Protein AF-A0A6I4W4X2-F1 (afdb_monomer_lite)

Foldseek 3Di:
DDPVVVVPADVDLPDDDPVCNVVSLVVLVLQVLFWVVSCVRCLVSLLVQCPPPDPVSVLSSLLSLLLQQLSSLVSLVSLLQCCDCVRNVDPSSNLSSLSSCLSNLNCSSLVVLLVLLQVLDNQAALDQPPADDVPCVSGHHNLSSLLSVLVVCVRRVVSLLVNLVVDDPVSSLSSLVSVQSSVVVPRPVQVVLLVCCVDPCVLSSLVSLLSHQADADDVVSLVSLVVQCVDDPPPPDPSHDDLVSSCRRHVDLVSLVVQLDDDDLPSDPPDQQVVSLLSNLVSLLVVAAPSLQVCLVVLLVLLVCLLVLHADPPGPGRDDSLSSLLSNCRHVVDNVSLQVSLVVVQVVCVVPPHDLSSLLSNLVSCQPHDADDVVSLLSLLVSLVVCLVVLVLQSNLSSLVSSVSRHDDVCLLSSLLSLLSSLLSFAFPPGDPPGNLSSLVSLLVSCVVPVVSNLNNVVVLCQLQPNIGHDFRPHDPDPPPDGDRHRVVSSVSSNVSSVSRDHPDDPVNSVVLVLVPVPPDDAPDPDDDDDSVVVVVQQDAPCVVVVLVVVVCRQVVQCVPDVPDDDPDDALVNCLSVLLVLLVLLPPPSRHPSVSSLVVLLSSLLVLLVLVVVDPPPPDRNDDDVSNLVSLQVSLVSLLCCCVVLVCVQSNLSSLLSVLLVHAQVRLQVSLCSLLVVPPPSVPHLVLSSLSSLLSSLLSYDPCVVVSLVSLVVVLVVPPDQADDCVVDVPSNVVVCVVVVVCVPPRNDDCNVSSQVSLCSNCVPDPGSD

Structure (mmCIF, N/CA/C/O backbone):
data_AF-A0A6I4W4X2-F1
#
_entry.id   AF-A0A6I4W4X2-F1
#
loop_
_atom_site.group_PDB
_atom_site.id
_atom_site.type_symbol
_atom_site.label_atom_id
_atom_site.label_alt_id
_atom_site.label_comp_id
_atom_site.label_asym_id
_atom_site.label_entity_id
_atom_site.label_seq_id
_atom_site.pdbx_PDB_ins_code
_atom_site.Cartn_x
_atom_site.Cartn_y
_atom_site.Cartn_z
_atom_site.occupancy
_atom_site.B_iso_or_equiv
_atom_site.auth_seq_id
_atom_site.auth_comp_id
_atom_site.auth_asym_id
_atom_site.auth_atom_id
_atom_site.pdbx_PDB_model_num
ATOM 1 N N . MET A 1 1 ? -7.611 9.773 -28.472 1.00 36.88 1 MET A N 1
ATOM 2 C CA . MET A 1 1 ? -6.597 8.827 -28.993 1.00 36.88 1 MET A CA 1
ATOM 3 C C . MET A 1 1 ? -5.745 9.550 -30.020 1.00 36.88 1 MET A C 1
ATOM 5 O O . MET A 1 1 ? -6.239 9.862 -31.097 1.00 36.88 1 MET A O 1
ATOM 9 N N . ASP A 1 2 ? -4.503 9.867 -29.665 1.00 32.81 2 ASP A N 1
ATOM 10 C CA . ASP A 1 2 ? -3.575 10.618 -30.512 1.00 32.81 2 ASP A CA 1
ATOM 11 C C . ASP A 1 2 ? -2.829 9.672 -31.475 1.00 32.81 2 ASP A C 1
ATOM 13 O O . ASP A 1 2 ? -1.903 8.954 -31.092 1.00 32.81 2 ASP A O 1
ATOM 17 N N . ARG A 1 3 ? -3.263 9.638 -32.743 1.00 40.59 3 ARG A N 1
ATOM 18 C CA . ARG A 1 3 ? -2.705 8.763 -33.795 1.00 40.59 3 ARG A CA 1
ATOM 19 C C . ARG A 1 3 ? -1.246 9.087 -34.152 1.00 40.59 3 ARG A C 1
ATOM 21 O O . ARG A 1 3 ? -0.610 8.296 -34.845 1.00 40.59 3 ARG A O 1
ATOM 28 N N . ARG A 1 4 ? -0.680 10.208 -33.683 1.00 42.22 4 ARG A N 1
ATOM 29 C CA . ARG A 1 4 ? 0.718 10.580 -33.978 1.00 42.22 4 ARG A CA 1
ATOM 30 C C . ARG A 1 4 ? 1.754 9.760 -33.199 1.00 42.22 4 ARG A C 1
ATOM 32 O O . ARG A 1 4 ? 2.877 9.620 -33.679 1.00 42.22 4 ARG A O 1
ATOM 39 N N . ALA A 1 5 ? 1.395 9.157 -32.063 1.00 45.28 5 ALA A N 1
ATOM 40 C CA . ALA A 1 5 ? 2.312 8.311 -31.288 1.00 45.28 5 ALA A CA 1
ATOM 41 C C . ALA A 1 5 ? 2.440 6.876 -31.842 1.00 45.28 5 ALA A C 1
ATOM 43 O O . ALA A 1 5 ? 3.472 6.234 -31.668 1.00 45.28 5 ALA A O 1
ATOM 44 N N . GLU A 1 6 ? 1.425 6.368 -32.546 1.00 44.44 6 GLU A N 1
ATOM 45 C CA . GLU A 1 6 ? 1.382 4.974 -33.019 1.00 44.44 6 GLU A CA 1
ATOM 46 C C . GLU A 1 6 ? 2.293 4.694 -34.225 1.00 44.44 6 GLU A C 1
ATOM 48 O O . GLU A 1 6 ? 2.668 3.546 -34.459 1.00 44.44 6 GLU A O 1
ATOM 53 N N . HIS A 1 7 ? 2.674 5.726 -34.985 1.00 46.75 7 HIS A N 1
ATOM 54 C CA . HIS A 1 7 ? 3.558 5.594 -36.154 1.00 46.75 7 HIS A CA 1
ATOM 55 C C . HIS A 1 7 ? 5.038 5.882 -35.858 1.00 46.75 7 HIS A C 1
ATOM 57 O O . HIS A 1 7 ? 5.888 5.611 -36.701 1.00 46.75 7 HIS A O 1
ATOM 63 N N . ARG A 1 8 ? 5.383 6.326 -34.640 1.00 48.12 8 ARG A N 1
ATOM 64 C CA . ARG A 1 8 ? 6.762 6.288 -34.118 1.00 48.12 8 ARG A CA 1
ATOM 65 C C . ARG A 1 8 ? 7.020 4.957 -33.388 1.00 48.12 8 ARG A C 1
ATOM 67 O O . ARG A 1 8 ? 7.380 4.938 -32.218 1.00 48.12 8 ARG A O 1
ATOM 74 N N . ARG A 1 9 ? 6.787 3.824 -34.062 1.00 53.75 9 ARG A N 1
ATOM 75 C CA . ARG A 1 9 ? 7.276 2.491 -33.638 1.00 53.75 9 ARG A CA 1
ATOM 76 C C . ARG A 1 9 ? 8.711 2.269 -34.171 1.00 53.75 9 ARG A C 1
ATOM 78 O O . ARG A 1 9 ? 9.171 3.035 -35.014 1.00 53.75 9 ARG A O 1
ATOM 85 N N . PRO A 1 10 ? 9.385 1.172 -33.791 1.00 51.25 10 PRO A N 1
ATOM 86 C CA . PRO A 1 10 ? 10.623 1.036 -33.002 1.00 51.25 10 PRO A CA 1
ATOM 87 C C . PRO A 1 10 ? 11.932 1.486 -33.702 1.00 51.25 10 PRO A C 1
ATOM 89 O O . PRO A 1 10 ? 13.020 1.102 -33.285 1.00 51.25 10 PRO A O 1
ATOM 92 N N . ALA A 1 11 ? 11.854 2.285 -34.770 1.00 52.97 11 ALA A N 1
ATOM 93 C CA . ALA A 1 11 ? 12.994 2.637 -35.621 1.00 52.97 11 ALA A CA 1
ATOM 94 C C . ALA A 1 11 ? 14.113 3.419 -34.908 1.00 52.97 11 ALA A C 1
ATOM 96 O O . ALA A 1 11 ? 15.231 3.439 -35.415 1.00 52.97 11 ALA A O 1
ATOM 97 N N . LEU A 1 12 ? 13.818 4.032 -33.755 1.00 54.88 12 LEU A N 1
ATOM 98 C CA . LEU A 1 12 ? 14.803 4.722 -32.915 1.00 54.88 12 LEU A CA 1
ATOM 99 C C . LEU A 1 12 ? 15.824 3.727 -32.340 1.00 54.88 12 LEU A C 1
ATOM 101 O O . LEU A 1 12 ? 17.005 3.814 -32.646 1.00 54.88 12 LEU A O 1
ATOM 105 N N . VAL A 1 13 ? 15.341 2.668 -31.688 1.00 59.78 13 VAL A N 1
ATOM 106 C CA . VAL A 1 13 ? 16.184 1.740 -30.916 1.00 59.78 13 VAL A CA 1
ATOM 107 C C . VAL A 1 13 ? 17.149 0.912 -31.784 1.00 59.78 13 VAL A C 1
ATOM 109 O O . VAL A 1 13 ? 18.185 0.459 -31.311 1.00 59.78 13 VAL A O 1
ATOM 112 N N . VAL A 1 14 ? 16.841 0.704 -33.068 1.00 61.41 14 VAL A N 1
ATOM 113 C CA . VAL A 1 14 ? 17.640 -0.173 -33.950 1.00 61.41 14 VAL A CA 1
ATOM 114 C C . VAL A 1 14 ? 18.756 0.582 -34.695 1.00 61.41 14 VAL A C 1
ATOM 116 O O . VAL A 1 14 ? 19.690 -0.052 -35.175 1.00 61.41 14 VAL A O 1
ATOM 119 N N . ASN A 1 15 ? 18.703 1.920 -34.776 1.00 62.09 15 ASN A N 1
ATOM 120 C CA . ASN A 1 15 ? 19.626 2.716 -35.606 1.00 62.09 15 ASN A CA 1
ATOM 121 C C . ASN A 1 15 ? 20.383 3.818 -34.849 1.00 62.09 15 ASN A C 1
ATOM 123 O O . ASN A 1 15 ? 21.008 4.664 -35.487 1.00 62.09 15 ASN A O 1
ATOM 127 N N . ALA A 1 16 ? 20.336 3.844 -33.518 1.00 62.56 16 ALA A N 1
ATOM 128 C CA . ALA A 1 16 ? 21.037 4.867 -32.761 1.00 62.56 16 ALA A CA 1
ATOM 129 C C . ALA A 1 16 ? 22.556 4.673 -32.743 1.00 62.56 16 ALA A C 1
ATOM 131 O O . ALA A 1 16 ? 23.084 3.593 -32.431 1.00 62.56 16 ALA A O 1
ATOM 132 N N . ASP A 1 17 ? 23.256 5.778 -33.007 1.00 74.06 17 ASP A N 1
ATOM 133 C CA . ASP A 1 17 ? 24.679 5.919 -32.725 1.00 74.06 17 ASP A CA 1
ATOM 134 C C . ASP A 1 17 ? 24.974 5.514 -31.278 1.00 74.06 17 ASP A C 1
ATOM 136 O O . ASP A 1 17 ? 24.157 5.726 -30.378 1.00 74.06 17 ASP A O 1
ATOM 140 N N . ALA A 1 18 ? 26.160 4.944 -31.048 1.00 75.06 18 ALA A N 1
ATOM 141 C CA . ALA A 1 18 ? 26.557 4.386 -29.754 1.00 75.06 18 ALA A CA 1
ATOM 142 C C . ALA A 1 18 ? 26.349 5.352 -28.569 1.00 75.06 18 ALA A C 1
ATOM 144 O O . ALA A 1 18 ? 26.041 4.902 -27.470 1.00 75.06 18 ALA A O 1
ATOM 145 N N . GLU A 1 19 ? 26.455 6.662 -28.809 1.00 77.94 19 GLU A N 1
ATOM 146 C CA . GLU A 1 19 ? 26.275 7.722 -27.810 1.00 77.94 19 GLU A CA 1
ATOM 147 C C . GLU A 1 19 ? 24.810 7.965 -27.396 1.00 77.94 19 GLU A C 1
ATOM 149 O O . GLU A 1 19 ? 24.559 8.417 -26.281 1.00 77.94 19 GLU A O 1
ATOM 154 N N . HIS A 1 20 ? 23.829 7.644 -28.247 1.00 81.38 20 HIS A N 1
ATOM 155 C CA . HIS A 1 20 ? 22.406 7.917 -27.986 1.00 81.38 20 HIS A CA 1
ATOM 156 C C . HIS A 1 20 ? 21.661 6.727 -27.353 1.00 81.38 20 HIS A C 1
ATOM 158 O O . HIS A 1 20 ? 20.595 6.903 -26.758 1.00 81.38 20 HIS A O 1
ATOM 164 N N . ARG A 1 21 ? 22.246 5.525 -27.411 1.00 82.50 21 ARG A N 1
ATOM 165 C CA . ARG A 1 21 ? 21.658 4.267 -26.915 1.00 82.50 21 ARG A CA 1
ATOM 166 C C . ARG A 1 21 ? 21.211 4.293 -25.442 1.00 82.50 21 ARG A C 1
ATOM 168 O O . ARG A 1 21 ? 20.125 3.776 -25.168 1.00 82.50 21 ARG A O 1
ATOM 175 N N . PRO A 1 22 ? 21.940 4.905 -24.479 1.00 83.25 22 PRO A N 1
ATOM 176 C CA . PRO A 1 22 ? 21.467 4.976 -23.094 1.00 83.25 22 PRO A CA 1
ATOM 177 C C . PRO A 1 22 ? 20.162 5.764 -22.956 1.00 83.25 22 PRO A C 1
ATOM 179 O O . PRO A 1 22 ? 19.273 5.364 -22.204 1.00 83.25 22 PRO A O 1
ATOM 182 N N . GLY A 1 23 ? 20.035 6.876 -23.690 1.00 85.25 23 GLY A N 1
ATOM 183 C CA . GLY A 1 23 ? 18.828 7.701 -23.693 1.00 85.25 23 GLY A CA 1
ATOM 184 C C . GLY A 1 23 ? 17.624 6.925 -24.216 1.00 85.25 23 GLY A C 1
ATOM 185 O O . GLY A 1 23 ? 16.560 6.948 -23.604 1.00 85.25 23 GLY A O 1
ATOM 186 N N . GLU A 1 24 ? 17.820 6.148 -25.280 1.00 88.56 24 GLU A N 1
ATOM 187 C CA . GLU A 1 24 ? 16.764 5.328 -25.869 1.00 88.56 24 GLU A CA 1
ATOM 188 C C . GLU A 1 24 ? 16.339 4.156 -24.990 1.00 88.56 24 GLU A C 1
ATOM 190 O O . GLU A 1 24 ? 15.144 3.901 -24.873 1.00 88.56 24 GLU A O 1
ATOM 195 N N . LEU A 1 25 ? 17.274 3.471 -24.323 1.00 89.81 25 LEU A N 1
ATOM 196 C CA . LEU A 1 25 ? 16.928 2.442 -23.340 1.00 89.81 25 LEU A CA 1
ATOM 197 C C . LEU A 1 25 ? 16.161 3.042 -22.154 1.00 89.81 25 LEU A C 1
ATOM 199 O O . LEU A 1 25 ? 15.206 2.431 -21.679 1.00 89.81 25 LEU A O 1
ATOM 203 N N . LEU A 1 26 ? 16.520 4.247 -21.699 1.00 88.94 26 LEU A N 1
ATOM 204 C CA . LEU A 1 26 ? 15.796 4.955 -20.637 1.00 88.94 26 LEU A CA 1
ATOM 205 C C . LEU A 1 26 ? 14.409 5.439 -21.079 1.00 88.94 26 LEU A C 1
ATOM 207 O O . LEU A 1 26 ? 13.478 5.433 -20.272 1.00 88.94 26 LEU A O 1
ATOM 211 N N . ASP A 1 27 ? 14.241 5.847 -22.331 1.00 87.69 27 ASP A N 1
ATOM 212 C CA . ASP A 1 27 ? 12.941 6.250 -22.868 1.00 87.69 27 ASP A CA 1
ATOM 213 C C . ASP A 1 27 ? 12.055 5.045 -23.182 1.00 87.69 27 ASP A C 1
ATOM 215 O O . ASP A 1 27 ? 10.866 5.064 -22.855 1.00 87.69 27 ASP A O 1
ATOM 219 N N . ALA A 1 28 ? 12.630 3.965 -23.719 1.00 90.50 28 ALA A N 1
ATOM 220 C CA . ALA A 1 28 ? 11.958 2.681 -23.867 1.00 90.50 28 ALA A CA 1
ATOM 221 C C . ALA A 1 28 ? 11.500 2.184 -22.504 1.00 90.50 28 ALA A C 1
ATOM 223 O O . ALA A 1 28 ? 10.339 1.817 -22.339 1.00 90.50 28 ALA A O 1
ATOM 224 N N . ALA A 1 29 ? 12.379 2.283 -21.508 1.00 88.56 29 ALA A N 1
ATOM 225 C CA . ALA A 1 29 ? 12.006 2.090 -20.135 1.00 88.56 29 ALA A CA 1
ATOM 226 C C . ALA A 1 29 ? 10.791 3.002 -19.794 1.00 88.56 29 ALA A C 1
ATOM 228 O O . ALA A 1 29 ? 9.684 2.502 -19.601 1.00 88.56 29 ALA A O 1
ATOM 229 N N . ARG A 1 30 ? 10.915 4.327 -19.743 1.00 85.94 30 ARG A N 1
ATOM 230 C CA . ARG A 1 30 ? 9.789 5.209 -19.351 1.00 85.94 30 ARG A CA 1
ATOM 231 C C . ARG A 1 30 ? 8.474 4.922 -20.088 1.00 85.94 30 ARG A C 1
ATOM 233 O O . ARG A 1 30 ? 7.403 5.110 -19.515 1.00 85.94 30 ARG A O 1
ATOM 240 N N . ALA A 1 31 ? 8.537 4.490 -21.345 1.00 89.25 31 ALA A N 1
ATOM 241 C CA . ALA A 1 31 ? 7.371 4.053 -22.092 1.00 89.25 31 ALA A CA 1
ATOM 242 C C . ALA A 1 31 ? 6.749 2.781 -21.498 1.00 89.25 31 ALA A C 1
ATOM 244 O O . ALA A 1 31 ? 5.546 2.789 -21.233 1.00 89.25 31 ALA A O 1
ATOM 245 N N . MET A 1 32 ? 7.521 1.716 -21.239 1.00 89.38 32 MET A N 1
ATOM 246 C CA . MET A 1 32 ? 6.948 0.487 -20.673 1.00 89.38 32 MET A CA 1
ATOM 247 C C . MET A 1 32 ? 6.558 0.599 -19.191 1.00 89.38 32 MET A C 1
ATOM 249 O O . MET A 1 32 ? 5.671 -0.145 -18.781 1.00 89.38 32 MET A O 1
ATOM 253 N N . SER A 1 33 ? 7.092 1.549 -18.403 1.00 83.38 33 SER A N 1
ATOM 254 C CA . SER A 1 33 ? 6.555 1.823 -17.048 1.00 83.38 33 SER A CA 1
ATOM 255 C C . SER A 1 33 ? 5.207 2.521 -17.057 1.00 83.38 33 SER A C 1
ATOM 257 O O . SER A 1 33 ? 4.475 2.444 -16.075 1.00 83.38 33 SER A O 1
ATOM 259 N N . ARG A 1 34 ? 4.878 3.229 -18.139 1.00 84.25 34 ARG A N 1
ATOM 260 C CA . ARG A 1 34 ? 3.610 3.953 -18.281 1.00 84.25 34 ARG A CA 1
ATOM 261 C C . ARG A 1 34 ? 2.577 3.158 -19.065 1.00 84.25 34 ARG A C 1
ATOM 263 O O . ARG A 1 34 ? 1.386 3.367 -18.866 1.00 84.25 34 ARG A O 1
ATOM 270 N N . ARG A 1 35 ? 3.024 2.285 -19.974 1.00 88.06 35 ARG A N 1
ATOM 271 C CA . ARG A 1 35 ? 2.164 1.598 -20.938 1.00 88.06 35 ARG A CA 1
ATOM 272 C C . ARG A 1 35 ? 2.413 0.095 -20.975 1.00 88.06 35 ARG A C 1
ATOM 274 O O . ARG A 1 35 ? 3.512 -0.359 -21.285 1.00 88.06 35 ARG A O 1
ATOM 281 N N . ARG A 1 36 ? 1.376 -0.701 -20.724 1.00 86.94 36 ARG A N 1
ATOM 282 C CA . ARG A 1 36 ? 1.392 -2.165 -20.833 1.00 86.94 36 ARG A CA 1
ATOM 283 C C . ARG A 1 36 ? 1.643 -2.617 -22.268 1.00 86.94 36 ARG A C 1
ATOM 285 O O . ARG A 1 36 ? 2.453 -3.517 -22.455 1.00 86.94 36 ARG A O 1
ATOM 292 N N . SER A 1 37 ? 1.050 -1.969 -23.279 1.00 90.50 37 SER A N 1
ATOM 293 C CA . SER A 1 37 ? 1.287 -2.326 -24.692 1.00 90.50 37 SER A CA 1
ATOM 294 C C . SER A 1 37 ? 2.715 -2.037 -25.155 1.00 90.50 37 SER A C 1
ATOM 296 O O . SER A 1 37 ? 3.194 -2.666 -26.100 1.00 90.50 37 SER A O 1
ATOM 298 N N . ALA A 1 38 ? 3.419 -1.125 -24.477 1.00 91.31 38 ALA A N 1
ATOM 299 C CA . ALA A 1 38 ? 4.809 -0.835 -24.788 1.00 91.31 38 ALA A CA 1
ATOM 300 C C . ALA A 1 38 ? 5.736 -1.997 -24.402 1.00 91.31 38 ALA A C 1
ATOM 302 O O . ALA A 1 38 ? 6.743 -2.175 -25.078 1.00 91.31 38 ALA A O 1
ATOM 303 N N . VAL A 1 39 ? 5.390 -2.821 -23.398 1.00 92.31 39 VAL A N 1
ATOM 304 C CA . VAL A 1 39 ? 6.200 -3.992 -23.005 1.00 92.31 39 VAL A CA 1
ATOM 305 C C . VAL A 1 39 ? 6.410 -4.939 -24.189 1.00 92.31 39 VAL A C 1
ATOM 307 O O . VAL A 1 39 ? 7.536 -5.019 -24.669 1.00 92.31 39 VAL A O 1
ATOM 310 N N . PRO A 1 40 ? 5.384 -5.610 -24.752 1.00 93.31 40 PRO A N 1
ATOM 311 C CA . PRO A 1 40 ? 5.610 -6.539 -25.857 1.00 93.31 40 PRO A CA 1
ATOM 312 C C . PRO A 1 40 ? 6.155 -5.852 -27.120 1.00 93.31 40 PRO A C 1
ATOM 314 O O . PRO A 1 40 ? 6.786 -6.512 -27.941 1.00 93.31 40 PRO A O 1
ATOM 317 N N . ALA A 1 41 ? 5.934 -4.542 -27.289 1.00 93.06 41 ALA A N 1
ATOM 318 C CA . ALA A 1 41 ? 6.413 -3.794 -28.449 1.00 93.06 41 ALA A CA 1
ATOM 319 C C . ALA A 1 41 ? 7.908 -3.428 -28.380 1.00 93.06 41 ALA A C 1
ATOM 321 O O . ALA A 1 41 ? 8.564 -3.389 -29.420 1.00 93.06 41 ALA A O 1
ATOM 322 N N . LEU A 1 42 ? 8.439 -3.133 -27.189 1.00 94.88 42 LEU A N 1
ATOM 323 C CA . LEU A 1 42 ? 9.807 -2.632 -26.996 1.00 94.88 42 LEU A CA 1
ATOM 324 C C . LEU A 1 42 ? 10.758 -3.685 -26.421 1.00 94.88 42 LEU A C 1
ATOM 326 O O . LEU A 1 42 ? 11.962 -3.608 -26.661 1.00 94.88 42 LEU A O 1
ATOM 330 N N . LEU A 1 43 ? 10.237 -4.690 -25.714 1.00 95.31 43 LEU A N 1
ATOM 331 C CA . LEU A 1 43 ? 11.040 -5.726 -25.067 1.00 95.31 43 LEU A CA 1
ATOM 332 C C . LEU A 1 43 ? 11.940 -6.528 -26.029 1.00 95.31 43 LEU A C 1
ATOM 334 O O . LEU A 1 43 ? 13.092 -6.748 -25.657 1.00 95.31 43 LEU A O 1
ATOM 338 N N . PRO A 1 44 ? 11.528 -6.880 -27.272 1.00 96.62 44 PRO A N 1
ATOM 339 C CA . PRO A 1 44 ? 12.444 -7.504 -28.229 1.00 96.62 44 PRO A CA 1
ATOM 340 C C . PRO A 1 44 ? 13.665 -6.632 -28.552 1.00 96.62 44 PRO A C 1
ATOM 342 O O . PRO A 1 44 ? 14.774 -7.144 -28.666 1.00 96.62 44 PRO A O 1
ATOM 345 N N . ALA A 1 45 ? 13.462 -5.318 -28.691 1.00 94.56 45 ALA A N 1
ATOM 346 C CA . ALA A 1 45 ? 14.537 -4.386 -29.005 1.00 94.56 45 ALA A CA 1
ATOM 347 C C . ALA A 1 45 ? 15.475 -4.219 -27.804 1.00 94.56 45 ALA A C 1
ATOM 349 O O . ALA A 1 45 ? 16.682 -4.326 -27.969 1.00 94.56 45 ALA A O 1
ATOM 350 N N . VAL A 1 46 ? 14.923 -4.060 -26.595 1.00 95.88 46 VAL A N 1
ATOM 351 C CA . VAL A 1 46 ? 15.698 -4.001 -25.344 1.00 95.88 46 VAL A CA 1
ATOM 352 C C . VAL A 1 46 ? 16.526 -5.266 -25.129 1.00 95.88 46 VAL A C 1
ATOM 354 O O . VAL A 1 46 ? 17.697 -5.164 -24.783 1.00 95.88 46 VAL A O 1
ATOM 357 N N . ALA A 1 47 ? 15.958 -6.450 -25.370 1.00 96.88 47 ALA A N 1
ATOM 358 C CA . ALA A 1 47 ? 16.693 -7.707 -25.250 1.00 96.88 47 ALA A CA 1
ATOM 359 C C . ALA A 1 47 ? 17.901 -7.772 -26.200 1.00 96.88 47 ALA A C 1
ATOM 361 O O . ALA A 1 47 ? 18.929 -8.325 -25.828 1.00 96.88 47 ALA A O 1
ATOM 362 N N . GLY A 1 48 ? 17.819 -7.149 -27.382 1.00 95.31 48 GLY A N 1
ATOM 363 C CA . GLY A 1 48 ? 18.950 -7.035 -28.309 1.00 95.31 48 GLY A CA 1
ATOM 364 C C . GLY A 1 48 ? 20.146 -6.245 -27.758 1.00 95.31 48 GLY A C 1
ATOM 365 O O . GLY A 1 48 ? 21.264 -6.456 -28.216 1.00 95.31 48 GLY A O 1
ATOM 366 N N . PHE A 1 49 ? 19.945 -5.385 -26.751 1.00 95.50 49 PHE A N 1
ATOM 367 C CA . PHE A 1 49 ? 21.032 -4.661 -26.072 1.00 95.50 49 PHE A CA 1
ATOM 368 C C . PHE A 1 49 ? 21.716 -5.473 -24.975 1.00 95.50 49 PHE A C 1
ATOM 370 O O . PHE A 1 49 ? 22.739 -5.032 -24.454 1.00 95.50 49 PHE A O 1
ATOM 377 N N . ALA A 1 50 ? 21.191 -6.646 -24.616 1.00 96.38 50 ALA A N 1
ATOM 378 C CA . ALA A 1 50 ? 21.872 -7.516 -23.666 1.00 96.38 50 ALA A CA 1
ATOM 379 C C . ALA A 1 50 ? 23.229 -7.989 -24.210 1.00 96.38 50 ALA A C 1
ATOM 381 O O . ALA A 1 50 ? 24.150 -8.132 -23.425 1.00 96.38 50 ALA A O 1
ATOM 382 N N . ASP A 1 51 ? 23.397 -8.099 -25.532 1.00 95.44 51 ASP A N 1
ATOM 383 C CA . ASP A 1 51 ? 24.672 -8.428 -26.189 1.00 95.44 51 ASP A CA 1
ATOM 384 C C . ASP A 1 51 ? 25.457 -7.181 -26.665 1.00 95.44 51 ASP A C 1
ATOM 386 O O . ASP A 1 51 ? 26.399 -7.293 -27.454 1.00 95.44 51 ASP A O 1
ATOM 390 N N . ASP A 1 52 ? 25.082 -5.967 -26.234 1.00 95.19 52 ASP A N 1
ATOM 391 C CA . ASP A 1 52 ? 25.763 -4.739 -26.670 1.00 95.19 52 ASP A CA 1
ATOM 392 C C . ASP A 1 52 ? 27.239 -4.733 -26.208 1.00 95.19 52 ASP A C 1
ATOM 394 O O . ASP A 1 52 ? 27.539 -5.133 -25.079 1.00 95.19 52 ASP A O 1
ATOM 398 N N . PRO A 1 53 ? 28.196 -4.257 -27.032 1.00 94.12 53 PRO A N 1
ATOM 399 C CA . PRO A 1 53 ? 29.602 -4.188 -26.632 1.00 94.12 53 PRO A CA 1
ATOM 400 C C . PRO A 1 53 ? 29.849 -3.371 -25.352 1.00 94.12 53 PRO A C 1
ATOM 402 O O . PRO A 1 53 ? 30.784 -3.668 -24.603 1.00 94.12 53 PRO A O 1
ATOM 405 N N . SER A 1 54 ? 29.013 -2.365 -25.077 1.00 94.38 54 SER A N 1
ATOM 406 C CA . SER A 1 54 ? 29.105 -1.526 -23.883 1.00 94.38 54 SER A CA 1
ATOM 407 C C . SER A 1 54 ? 28.498 -2.219 -22.654 1.00 94.38 54 SER A C 1
ATOM 409 O O . SER A 1 54 ? 27.307 -2.544 -22.672 1.00 94.38 54 SER A O 1
ATOM 411 N N . PRO A 1 55 ? 29.254 -2.398 -21.551 1.00 94.44 55 PRO A N 1
ATOM 412 C CA . PRO A 1 55 ? 28.720 -2.993 -20.324 1.00 94.44 55 PRO A CA 1
ATOM 413 C C . PRO A 1 55 ? 27.552 -2.189 -19.741 1.00 94.44 55 PRO A C 1
ATOM 415 O O . PRO A 1 55 ? 26.592 -2.787 -19.266 1.00 94.44 55 PRO A O 1
ATOM 418 N N . ASP A 1 56 ? 27.563 -0.857 -19.851 1.00 93.06 56 ASP A N 1
ATOM 419 C CA . ASP A 1 56 ? 26.480 -0.006 -19.343 1.00 93.06 56 ASP A CA 1
ATOM 420 C C . ASP A 1 56 ? 25.147 -0.276 -20.058 1.00 93.06 56 ASP A C 1
ATOM 422 O O . ASP A 1 56 ? 24.085 -0.289 -19.429 1.00 93.06 56 ASP A O 1
ATOM 426 N N . HIS A 1 57 ? 25.194 -0.544 -21.369 1.00 94.56 57 HIS A N 1
ATOM 427 C CA . HIS A 1 57 ? 24.007 -0.899 -22.148 1.00 94.56 57 HIS A CA 1
ATOM 428 C C . HIS A 1 57 ? 23.490 -2.286 -21.767 1.00 94.56 57 HIS A C 1
ATOM 430 O O . HIS A 1 57 ? 22.287 -2.434 -21.550 1.00 94.56 57 HIS A O 1
ATOM 436 N N . ARG A 1 58 ? 24.387 -3.271 -21.602 1.00 96.44 58 ARG A N 1
ATOM 437 C CA . ARG A 1 58 ? 24.014 -4.620 -21.146 1.00 96.44 58 ARG A CA 1
ATOM 438 C C . ARG A 1 58 ? 23.383 -4.587 -19.760 1.00 96.44 58 ARG A C 1
ATOM 440 O O . ARG A 1 58 ? 22.314 -5.155 -19.562 1.00 96.44 58 ARG A O 1
ATOM 447 N N . ILE A 1 59 ? 23.996 -3.867 -18.817 1.00 94.31 59 ILE A N 1
ATOM 448 C CA . ILE A 1 59 ? 23.479 -3.667 -17.455 1.00 94.31 59 ILE A CA 1
ATOM 449 C C . ILE A 1 59 ? 22.067 -3.081 -17.503 1.00 94.31 59 ILE A C 1
ATOM 451 O O . ILE A 1 59 ? 21.164 -3.600 -16.847 1.00 94.31 59 ILE A O 1
ATOM 455 N N . LEU A 1 60 ? 21.858 -2.013 -18.280 1.00 92.50 60 LEU A N 1
ATOM 456 C CA . LEU A 1 60 ? 20.552 -1.367 -18.382 1.00 92.50 60 LEU A CA 1
ATOM 457 C C . LEU A 1 60 ? 19.515 -2.279 -19.055 1.00 92.50 60 LEU A C 1
ATOM 459 O O . LEU A 1 60 ? 18.389 -2.367 -18.568 1.00 92.50 60 LEU A O 1
ATOM 463 N N . ALA A 1 61 ? 19.887 -2.996 -20.114 1.00 95.69 61 ALA A N 1
ATOM 464 C CA . ALA A 1 61 ? 19.016 -3.948 -20.798 1.00 95.69 61 ALA A CA 1
ATOM 465 C C . ALA A 1 61 ? 18.597 -5.107 -19.883 1.00 95.69 61 ALA A C 1
ATOM 467 O O . ALA A 1 61 ? 17.403 -5.349 -19.710 1.00 95.69 61 ALA A O 1
ATOM 468 N N . LEU A 1 62 ? 19.556 -5.770 -19.229 1.00 96.12 62 LEU A N 1
ATOM 469 C CA . LEU A 1 62 ? 19.306 -6.860 -18.278 1.00 96.12 62 LEU A CA 1
ATOM 470 C C . LEU A 1 62 ? 18.466 -6.386 -17.090 1.00 96.12 62 LEU A C 1
ATOM 472 O O . LEU A 1 62 ? 17.552 -7.088 -16.663 1.00 96.12 62 LEU A O 1
ATOM 476 N N . ARG A 1 63 ? 18.700 -5.162 -16.605 1.00 92.25 63 ARG A N 1
ATOM 477 C CA . ARG A 1 63 ? 17.853 -4.537 -15.583 1.00 92.25 63 ARG A CA 1
ATOM 478 C C . ARG A 1 63 ? 16.422 -4.315 -16.074 1.00 92.25 63 ARG A C 1
ATOM 480 O O . ARG A 1 63 ? 15.482 -4.505 -15.311 1.00 92.25 63 ARG A O 1
ATOM 487 N N . ILE A 1 64 ? 16.220 -3.914 -17.327 1.00 92.62 64 ILE A N 1
ATOM 488 C CA . ILE A 1 64 ? 14.871 -3.771 -17.891 1.00 92.62 64 ILE A CA 1
ATOM 489 C C . ILE A 1 64 ? 14.191 -5.137 -18.060 1.00 92.62 64 ILE A C 1
ATOM 491 O O . ILE A 1 64 ? 13.002 -5.247 -17.757 1.00 92.62 64 ILE A O 1
ATOM 495 N N . LEU A 1 65 ? 14.923 -6.179 -18.475 1.00 94.69 65 LEU A N 1
ATOM 496 C CA . LEU A 1 65 ? 14.408 -7.554 -18.515 1.00 94.69 65 LEU A CA 1
ATOM 497 C C . LEU A 1 65 ? 13.977 -8.025 -17.121 1.00 94.69 65 LEU A C 1
ATOM 499 O O . LEU A 1 65 ? 12.873 -8.542 -16.968 1.00 94.69 65 LEU A O 1
ATOM 503 N N . ASP A 1 66 ? 14.801 -7.766 -16.104 1.00 91.50 66 ASP A N 1
ATOM 504 C CA . ASP A 1 66 ? 14.476 -8.003 -14.697 1.00 91.50 66 ASP A CA 1
ATOM 505 C C . ASP A 1 66 ? 13.190 -7.287 -14.268 1.00 91.50 66 ASP A C 1
ATOM 507 O O . ASP A 1 66 ? 12.253 -7.919 -13.779 1.00 91.50 66 ASP A O 1
ATOM 511 N N . MET A 1 67 ? 13.067 -5.991 -14.554 1.00 86.69 67 MET A N 1
ATOM 512 C CA . MET A 1 67 ? 11.844 -5.227 -14.275 1.00 86.69 67 MET A CA 1
ATOM 513 C C . MET A 1 67 ? 10.606 -5.738 -15.041 1.00 86.69 67 MET A C 1
ATOM 515 O O . MET A 1 67 ? 9.470 -5.467 -14.641 1.00 86.69 67 MET A O 1
ATOM 519 N N . CYS A 1 68 ? 10.783 -6.470 -16.141 1.00 90.44 68 CYS A N 1
ATOM 520 C CA . CYS A 1 68 ? 9.683 -7.070 -16.897 1.00 90.44 68 CYS A CA 1
ATOM 521 C C . CYS A 1 68 ? 9.258 -8.452 -16.368 1.00 90.44 68 CYS A C 1
ATOM 523 O O . CYS A 1 68 ? 8.187 -8.931 -16.747 1.00 90.44 68 CYS A O 1
ATOM 525 N N . GLY A 1 69 ? 10.040 -9.073 -15.477 1.00 90.31 69 GLY A N 1
ATOM 526 C CA . GLY A 1 69 ? 9.699 -10.329 -14.803 1.00 90.31 69 GLY A CA 1
ATOM 527 C C . GLY A 1 69 ? 9.229 -11.430 -15.769 1.00 90.31 69 GLY A C 1
ATOM 528 O O . GLY A 1 69 ? 9.891 -11.670 -16.783 1.00 90.31 69 GLY A O 1
ATOM 529 N N . PRO A 1 70 ? 8.074 -12.086 -15.529 1.00 91.19 70 PRO A N 1
ATOM 530 C CA . PRO A 1 70 ? 7.585 -13.169 -16.388 1.00 91.19 70 PRO A CA 1
ATOM 531 C C . PRO A 1 70 ? 7.370 -12.784 -17.855 1.00 91.19 70 PRO A C 1
ATOM 533 O O . PRO A 1 70 ? 7.520 -13.635 -18.732 1.00 91.19 70 PRO A O 1
ATOM 536 N N . ALA A 1 71 ? 7.065 -11.515 -18.154 1.00 91.50 71 ALA A N 1
ATOM 537 C CA . ALA A 1 71 ? 6.900 -11.066 -19.537 1.00 91.50 71 ALA A CA 1
ATOM 538 C C . ALA A 1 71 ? 8.203 -11.183 -20.339 1.00 91.50 71 ALA A C 1
ATOM 540 O O . ALA A 1 71 ? 8.147 -11.347 -21.554 1.00 91.50 71 ALA A O 1
ATOM 541 N N . ALA A 1 72 ? 9.362 -11.151 -19.672 1.00 95.19 72 ALA A N 1
ATOM 542 C CA . ALA A 1 72 ? 10.670 -11.296 -20.297 1.00 95.19 72 ALA A CA 1
ATOM 543 C C . ALA A 1 72 ? 11.132 -12.756 -20.472 1.00 95.19 72 ALA A C 1
ATOM 545 O O . ALA A 1 72 ? 12.199 -12.998 -21.034 1.00 95.19 72 ALA A O 1
ATOM 546 N N . ARG A 1 73 ? 10.318 -13.743 -20.074 1.00 95.62 73 ARG A N 1
ATOM 547 C CA . ARG A 1 73 ? 10.645 -15.175 -20.188 1.00 95.62 73 ARG A CA 1
ATOM 548 C C . ARG A 1 73 ? 11.052 -15.641 -21.599 1.00 95.62 73 ARG A C 1
ATOM 550 O O . ARG A 1 73 ? 11.950 -16.477 -21.674 1.00 95.62 73 ARG A O 1
ATOM 557 N N . PRO A 1 74 ? 10.496 -15.119 -22.716 1.00 97.50 74 PRO A N 1
ATOM 558 C CA . PRO A 1 74 ? 10.977 -15.467 -24.060 1.00 97.50 74 PRO A CA 1
ATOM 559 C C . PRO A 1 74 ? 12.457 -15.136 -24.319 1.00 97.50 74 PRO A C 1
ATOM 561 O O . PRO A 1 74 ? 13.043 -15.688 -25.244 1.00 97.50 74 PRO A O 1
ATOM 564 N N . TRP A 1 75 ? 13.064 -14.265 -23.506 1.00 98.00 75 TRP A N 1
ATOM 565 C CA . TRP A 1 75 ? 14.471 -13.860 -23.590 1.00 98.00 75 TRP A CA 1
ATOM 566 C C . TRP A 1 75 ? 15.315 -14.410 -22.433 1.00 98.00 75 TRP A C 1
ATOM 568 O O . TRP A 1 75 ? 16.410 -13.915 -22.175 1.00 98.00 75 TRP A O 1
ATOM 578 N N . ALA A 1 76 ? 14.845 -15.451 -21.740 1.00 97.88 76 ALA A N 1
ATOM 579 C CA . ALA A 1 76 ? 15.612 -16.084 -20.671 1.00 97.88 76 ALA A CA 1
ATOM 580 C C . ALA A 1 76 ? 16.955 -16.649 -21.173 1.00 97.88 76 ALA A C 1
ATOM 582 O O . ALA A 1 76 ? 17.956 -16.557 -20.473 1.00 97.88 76 ALA A O 1
ATOM 583 N N . ASP A 1 77 ? 17.024 -17.159 -22.408 1.00 98.19 77 ASP A N 1
ATOM 584 C CA . ASP A 1 77 ? 18.288 -17.626 -23.002 1.00 98.19 77 ASP A CA 1
ATOM 585 C C . ASP A 1 77 ? 19.317 -16.501 -23.156 1.00 98.19 77 ASP A C 1
ATOM 587 O O . ASP A 1 77 ? 20.507 -16.728 -22.936 1.00 98.19 77 ASP A O 1
ATOM 591 N N . VAL A 1 78 ? 18.846 -15.288 -23.469 1.00 97.75 78 VAL A N 1
ATOM 592 C CA . VAL A 1 78 ? 19.683 -14.087 -23.561 1.00 97.75 78 VAL A CA 1
ATOM 593 C C . VAL A 1 78 ? 20.254 -13.765 -22.184 1.00 97.75 78 VAL A C 1
ATOM 595 O O . VAL A 1 78 ? 21.465 -13.729 -22.025 1.00 97.75 78 VAL A O 1
ATOM 598 N N . ALA A 1 79 ? 19.415 -13.650 -21.149 1.00 97.81 79 ALA A N 1
ATOM 599 C CA . ALA A 1 79 ? 19.897 -13.416 -19.784 1.00 97.81 79 ALA A CA 1
ATOM 600 C C . ALA A 1 79 ? 20.843 -14.534 -19.291 1.00 97.81 79 ALA A C 1
ATOM 602 O O . ALA A 1 79 ? 21.891 -14.253 -18.711 1.00 97.81 79 ALA A O 1
ATOM 603 N N . ALA A 1 80 ? 20.537 -15.803 -19.575 1.00 98.06 80 ALA A N 1
ATOM 604 C CA . ALA A 1 80 ? 21.365 -16.943 -19.179 1.00 98.06 80 ALA A CA 1
ATOM 605 C C . ALA A 1 80 ? 22.764 -16.944 -19.811 1.00 98.06 80 ALA A C 1
ATOM 607 O O . ALA A 1 80 ? 23.698 -17.492 -19.217 1.00 98.06 80 ALA A O 1
ATOM 608 N N . ALA A 1 81 ? 22.946 -16.308 -20.973 1.00 97.69 81 ALA A N 1
ATOM 609 C CA . ALA A 1 81 ? 24.259 -16.155 -21.588 1.00 97.69 81 ALA A CA 1
ATOM 610 C C . ALA A 1 81 ? 25.234 -15.348 -20.710 1.00 97.69 81 ALA A C 1
ATOM 612 O O . ALA A 1 81 ? 26.434 -15.607 -20.773 1.00 97.69 81 ALA A O 1
ATOM 613 N N . HIS A 1 82 ? 24.729 -14.473 -19.831 1.00 97.69 82 HIS A N 1
ATOM 614 C CA . HIS A 1 82 ? 25.521 -13.599 -18.957 1.00 97.69 82 HIS A CA 1
ATOM 615 C C . HIS A 1 82 ? 25.711 -14.141 -17.531 1.00 97.69 82 HIS A C 1
ATOM 617 O O . HIS A 1 82 ? 26.127 -13.400 -16.649 1.00 97.69 82 HIS A O 1
ATOM 623 N N . LEU A 1 83 ? 25.405 -15.411 -17.243 1.00 96.44 83 LEU A N 1
ATOM 624 C CA . LEU A 1 83 ? 25.544 -15.938 -15.875 1.00 96.44 83 LEU A CA 1
ATOM 625 C C . LEU A 1 83 ? 26.993 -16.214 -15.450 1.00 96.44 83 LEU A C 1
ATOM 627 O O . LEU A 1 83 ? 27.293 -16.206 -14.256 1.00 96.44 83 LEU A O 1
ATOM 631 N N . THR A 1 84 ? 27.899 -16.479 -16.394 1.00 95.19 84 THR A N 1
ATOM 632 C CA . THR A 1 84 ? 29.271 -16.910 -16.088 1.00 95.19 84 THR A CA 1
ATOM 633 C C . THR A 1 84 ? 30.289 -15.810 -16.357 1.00 95.19 84 THR A C 1
ATOM 635 O O . THR A 1 84 ? 30.139 -15.023 -17.288 1.00 95.19 84 THR A O 1
ATOM 638 N N . ALA A 1 85 ? 31.365 -15.782 -15.566 1.00 93.44 85 ALA A N 1
ATOM 639 C CA . ALA A 1 85 ? 32.442 -14.801 -15.722 1.00 93.44 85 ALA A CA 1
ATOM 640 C C . ALA A 1 85 ? 33.139 -14.877 -17.095 1.00 93.44 85 ALA A C 1
ATOM 642 O O . ALA A 1 85 ? 33.579 -13.853 -17.607 1.00 93.44 85 ALA A O 1
ATOM 643 N N . ASP A 1 86 ? 33.195 -16.068 -17.703 1.00 94.44 86 ASP A N 1
ATOM 644 C CA . ASP A 1 86 ? 33.795 -16.271 -19.029 1.00 94.44 86 ASP A CA 1
ATOM 645 C C . ASP A 1 86 ? 32.990 -15.609 -20.154 1.00 94.44 86 ASP A C 1
ATOM 647 O O . ASP A 1 86 ? 33.554 -15.229 -21.178 1.00 94.44 86 ASP A O 1
ATOM 651 N N . ARG A 1 87 ? 31.666 -15.501 -19.988 1.00 92.94 87 ARG A N 1
ATOM 652 C CA . ARG A 1 87 ? 30.764 -14.928 -20.998 1.00 92.94 87 ARG A CA 1
ATOM 653 C C . ARG A 1 87 ? 30.411 -13.477 -20.716 1.00 92.94 87 ARG A C 1
ATOM 655 O O . ARG A 1 87 ? 30.262 -12.699 -21.649 1.00 92.94 87 ARG A O 1
ATOM 662 N N . GLU A 1 88 ? 30.318 -13.111 -19.445 1.00 96.50 88 GLU A N 1
ATOM 663 C CA . GLU A 1 88 ? 30.091 -11.745 -19.003 1.00 96.50 88 GLU A CA 1
ATOM 664 C C . GLU A 1 88 ? 31.129 -11.383 -17.934 1.00 96.50 88 GLU A C 1
ATOM 666 O O . GLU A 1 88 ? 30.974 -11.774 -16.771 1.00 96.50 88 GLU A O 1
ATOM 671 N N . PRO A 1 89 ? 32.196 -10.646 -18.286 1.00 94.81 89 PRO A N 1
ATOM 672 C CA . PRO A 1 89 ? 33.221 -10.253 -17.325 1.00 94.81 89 PRO A CA 1
ATOM 673 C C . PRO A 1 89 ? 32.709 -9.226 -16.302 1.00 94.81 89 PRO A C 1
ATOM 675 O O . PRO A 1 89 ? 33.210 -9.202 -15.172 1.00 94.81 89 PRO A O 1
ATOM 678 N N . ASP A 1 90 ? 31.685 -8.429 -16.630 1.00 95.50 90 ASP A N 1
ATOM 679 C CA . ASP A 1 90 ? 31.141 -7.414 -15.726 1.00 95.50 90 ASP A CA 1
ATOM 680 C C . ASP A 1 90 ? 30.239 -8.027 -14.638 1.00 95.50 90 ASP A C 1
ATOM 682 O O . ASP A 1 90 ? 29.196 -8.620 -14.906 1.00 95.50 90 ASP A O 1
ATOM 686 N N . ALA A 1 91 ? 30.626 -7.875 -13.368 1.00 91.88 91 ALA A N 1
ATOM 687 C CA . ALA A 1 91 ? 29.897 -8.468 -12.246 1.00 91.88 91 ALA A CA 1
ATOM 688 C C . ALA A 1 91 ? 28.488 -7.883 -12.037 1.00 91.88 91 ALA A C 1
ATOM 690 O O . ALA A 1 91 ? 27.599 -8.589 -11.555 1.00 91.88 91 ALA A O 1
ATOM 691 N N . VAL A 1 92 ? 28.270 -6.614 -12.394 1.00 91.50 92 VAL A N 1
ATOM 692 C CA . VAL A 1 92 ? 26.970 -5.950 -12.252 1.00 91.50 92 VAL A CA 1
ATOM 693 C C . VAL A 1 92 ? 26.000 -6.480 -13.304 1.00 91.50 92 VAL A C 1
ATOM 695 O O . VAL A 1 92 ? 24.858 -6.789 -12.959 1.00 91.50 92 VAL A O 1
ATOM 698 N N . ALA A 1 93 ? 26.458 -6.661 -14.546 1.00 94.56 93 ALA A N 1
ATOM 699 C CA . ALA A 1 93 ? 25.680 -7.299 -15.605 1.00 94.56 93 ALA A CA 1
ATOM 700 C C . ALA A 1 93 ? 25.283 -8.733 -15.216 1.00 94.56 93 ALA A C 1
ATOM 702 O O . ALA A 1 93 ? 24.096 -9.058 -15.256 1.00 94.56 93 ALA A O 1
ATOM 703 N N . ARG A 1 94 ? 26.225 -9.555 -14.719 1.00 95.00 94 ARG A N 1
ATOM 704 C CA . ARG A 1 94 ? 25.917 -10.918 -14.231 1.00 95.00 94 ARG A CA 1
ATOM 705 C C . ARG A 1 94 ? 24.837 -10.930 -13.151 1.00 95.00 94 ARG A C 1
ATOM 707 O O . ARG A 1 94 ? 23.941 -11.771 -13.173 1.00 95.00 94 ARG A O 1
ATOM 714 N N . ARG A 1 95 ? 24.896 -9.983 -12.209 1.00 92.25 95 ARG A N 1
ATOM 715 C CA . ARG A 1 95 ? 23.897 -9.857 -11.139 1.00 92.25 95 ARG A CA 1
ATOM 716 C C . ARG A 1 95 ? 22.512 -9.513 -11.692 1.00 92.25 95 ARG A C 1
ATOM 718 O O . ARG A 1 95 ? 21.535 -10.131 -11.278 1.00 92.25 95 ARG A O 1
ATOM 725 N N . TYR A 1 96 ? 22.409 -8.580 -12.642 1.00 93.31 96 TYR A N 1
ATOM 726 C CA . TYR A 1 96 ? 21.123 -8.270 -13.282 1.00 93.31 96 TYR A CA 1
ATOM 727 C C . TYR A 1 96 ? 20.613 -9.408 -14.170 1.00 93.31 96 TYR A C 1
ATOM 729 O O . TYR A 1 96 ? 19.409 -9.633 -14.217 1.00 93.31 96 TYR A O 1
ATOM 737 N N . ALA A 1 97 ? 21.498 -10.170 -14.813 1.00 96.31 97 ALA A N 1
ATOM 738 C CA . ALA A 1 97 ? 21.122 -11.383 -15.530 1.00 96.31 97 ALA A CA 1
ATOM 739 C C . ALA A 1 97 ? 20.533 -12.444 -14.592 1.00 96.31 97 ALA A C 1
ATOM 741 O O . ALA A 1 97 ? 19.461 -12.988 -14.867 1.00 96.31 97 ALA A O 1
ATOM 742 N N . LEU A 1 98 ? 21.187 -12.684 -13.451 1.00 95.81 98 LEU A N 1
ATOM 743 C CA . LEU A 1 98 ? 20.681 -13.585 -12.418 1.00 95.81 98 LEU A CA 1
ATOM 744 C C . LEU A 1 98 ? 19.312 -13.131 -11.900 1.00 95.81 98 LEU A C 1
ATOM 746 O O . LEU A 1 98 ? 18.408 -13.952 -11.748 1.00 95.81 98 LEU A O 1
ATOM 750 N N . MET A 1 99 ? 19.132 -11.828 -11.689 1.00 92.12 99 MET A N 1
ATOM 751 C CA . MET A 1 99 ? 17.849 -11.258 -11.277 1.00 92.12 99 MET A CA 1
ATOM 752 C C . MET A 1 99 ? 16.755 -11.409 -12.314 1.00 92.12 99 MET A C 1
ATOM 754 O O . MET A 1 99 ? 15.650 -11.831 -11.977 1.00 92.12 99 MET A O 1
ATOM 758 N N . ALA A 1 100 ? 17.077 -11.131 -13.574 1.00 94.38 100 ALA A N 1
ATOM 759 C CA . ALA A 1 100 ? 16.138 -11.283 -14.665 1.00 94.38 100 ALA A CA 1
ATOM 760 C C . ALA A 1 100 ? 15.620 -12.719 -14.737 1.00 94.38 100 ALA A C 1
ATOM 762 O O . ALA A 1 100 ? 14.411 -12.932 -14.714 1.00 94.38 100 ALA A O 1
ATOM 763 N N . LEU A 1 101 ? 16.518 -13.706 -14.699 1.00 96.94 101 LEU A N 1
ATOM 764 C CA . LEU A 1 101 ? 16.132 -15.118 -14.654 1.00 96.94 101 LEU A CA 1
ATOM 765 C C . LEU A 1 101 ? 15.326 -15.471 -13.404 1.00 96.94 101 LEU A C 1
ATOM 767 O O . LEU A 1 101 ? 14.336 -16.195 -13.500 1.00 96.94 101 LEU A O 1
ATOM 771 N N . SER A 1 102 ? 15.713 -14.922 -12.251 1.00 94.25 102 SER A N 1
ATOM 772 C CA . SER A 1 102 ? 15.001 -15.132 -10.992 1.00 94.25 102 SER A CA 1
ATOM 773 C C . SER A 1 102 ? 13.549 -14.669 -11.092 1.00 94.25 102 SER A C 1
ATOM 775 O O . SER A 1 102 ? 12.631 -15.447 -10.844 1.00 94.25 102 SER A O 1
ATOM 777 N N . ARG A 1 103 ? 13.313 -13.436 -11.561 1.00 90.75 103 ARG A N 1
ATOM 778 C CA . ARG A 1 103 ? 11.962 -12.880 -11.731 1.00 90.75 103 ARG A CA 1
ATOM 779 C C . ARG A 1 103 ? 11.186 -13.477 -12.909 1.00 90.75 103 ARG A C 1
ATOM 781 O O . ARG A 1 103 ? 9.957 -13.430 -12.904 1.00 90.75 103 ARG A O 1
ATOM 788 N N . MET A 1 104 ? 11.861 -14.058 -13.901 1.00 94.25 104 MET A N 1
ATOM 789 C CA . MET A 1 104 ? 11.225 -14.886 -14.937 1.00 94.25 104 MET A CA 1
ATOM 790 C C . MET A 1 104 ? 10.779 -16.259 -14.402 1.00 94.25 104 MET A C 1
ATOM 792 O O . MET A 1 104 ? 10.006 -16.944 -15.079 1.00 94.25 104 MET A O 1
ATOM 796 N N . GLY A 1 105 ? 11.259 -16.666 -13.218 1.00 93.81 105 GLY A N 1
ATOM 797 C CA . GLY A 1 105 ? 11.064 -18.006 -12.663 1.00 93.81 105 GLY A CA 1
ATOM 798 C C . GLY A 1 105 ? 11.819 -19.084 -13.445 1.00 93.81 105 GLY A C 1
ATOM 799 O O . GLY A 1 105 ? 11.320 -20.198 -13.591 1.00 93.81 105 GLY A O 1
ATOM 800 N N . ASP A 1 106 ? 12.976 -18.748 -14.020 1.00 97.56 106 ASP A N 1
ATOM 801 C CA . ASP A 1 106 ? 13.794 -19.682 -14.795 1.00 97.56 106 ASP A CA 1
ATOM 802 C C . ASP A 1 106 ? 14.729 -20.482 -13.874 1.00 97.56 106 ASP A C 1
ATOM 804 O O . ASP A 1 106 ? 15.534 -19.918 -13.130 1.00 97.56 106 ASP A O 1
ATOM 808 N N . GLU A 1 107 ? 14.642 -21.814 -13.931 1.00 97.56 107 GLU A N 1
ATOM 809 C CA . GLU A 1 107 ? 15.378 -22.720 -13.037 1.00 97.56 107 GLU A CA 1
ATOM 810 C C . GLU A 1 107 ? 16.905 -22.605 -13.169 1.00 97.56 107 GLU A C 1
ATOM 812 O O . GLU A 1 107 ? 17.633 -22.971 -12.244 1.00 97.56 107 GLU A O 1
ATOM 817 N N . ARG A 1 108 ? 17.423 -22.047 -14.275 1.00 97.94 108 ARG A N 1
ATOM 818 C CA . ARG A 1 108 ? 18.865 -21.798 -14.448 1.00 97.94 108 ARG A CA 1
ATOM 819 C C . ARG A 1 108 ? 19.415 -20.773 -13.456 1.00 97.94 108 ARG A C 1
ATOM 821 O O . ARG A 1 108 ? 20.626 -20.739 -13.258 1.00 97.94 108 ARG A O 1
ATOM 828 N N . ALA A 1 109 ? 18.558 -19.976 -12.815 1.00 97.31 109 ALA A N 1
ATOM 829 C CA . ALA A 1 109 ? 18.953 -19.095 -11.719 1.00 97.31 109 ALA A CA 1
ATOM 830 C C . ALA A 1 109 ? 19.277 -19.855 -10.421 1.00 97.31 109 ALA A C 1
ATOM 832 O O . ALA A 1 109 ? 20.031 -19.346 -9.596 1.00 97.31 109 ALA A O 1
ATOM 833 N N . VAL A 1 110 ? 18.744 -21.069 -10.225 1.00 97.50 110 VAL A N 1
ATOM 834 C CA . VAL A 1 110 ? 18.830 -21.786 -8.941 1.00 97.50 110 VAL A CA 1
ATOM 835 C C . VAL A 1 110 ? 20.275 -22.121 -8.542 1.00 97.50 110 VAL A C 1
ATOM 837 O O . VAL A 1 110 ? 20.635 -21.792 -7.410 1.00 97.50 110 VAL A O 1
ATOM 840 N N . PRO A 1 111 ? 21.134 -22.719 -9.399 1.00 97.12 111 PRO A N 1
ATOM 841 C CA . PRO A 1 111 ? 22.514 -23.004 -9.000 1.00 97.12 111 PRO A CA 1
ATOM 842 C C . PRO A 1 111 ? 23.329 -21.735 -8.684 1.00 97.12 111 PRO A C 1
ATOM 844 O O . PRO A 1 111 ? 23.888 -21.678 -7.591 1.00 97.12 111 PRO A O 1
ATOM 847 N N . PRO A 1 112 ? 23.332 -20.674 -9.523 1.00 95.56 112 PRO A N 1
ATOM 848 C CA . PRO A 1 112 ? 24.027 -19.434 -9.176 1.00 95.56 112 PRO A CA 1
ATOM 849 C C . PRO A 1 112 ? 23.487 -18.747 -7.914 1.00 95.56 112 PRO A C 1
ATOM 851 O O . PRO A 1 112 ? 24.269 -18.158 -7.175 1.00 95.56 112 PRO A O 1
ATOM 854 N N . LEU A 1 113 ? 22.177 -18.824 -7.634 1.00 95.56 113 LEU A N 1
ATOM 855 C CA . LEU A 1 113 ? 21.605 -18.328 -6.374 1.00 95.56 113 LEU A CA 1
ATOM 856 C C . LEU A 1 113 ? 22.105 -19.134 -5.166 1.00 95.56 113 LEU A C 1
ATOM 858 O O . LEU A 1 113 ? 22.416 -18.546 -4.133 1.00 95.56 113 LEU A O 1
ATOM 862 N N . ALA A 1 114 ? 22.208 -20.461 -5.284 1.00 95.81 114 ALA A N 1
ATOM 863 C CA . ALA A 1 114 ? 22.762 -21.311 -4.231 1.00 95.81 114 ALA A CA 1
ATOM 864 C C . ALA A 1 114 ? 24.247 -20.999 -3.969 1.00 95.81 114 ALA A C 1
ATOM 866 O O . ALA A 1 114 ? 24.642 -20.835 -2.813 1.00 95.81 114 ALA A O 1
ATOM 867 N N . ASP A 1 115 ? 25.043 -20.850 -5.033 1.00 93.75 115 ASP A N 1
ATOM 868 C CA . ASP A 1 115 ? 26.458 -20.468 -4.947 1.00 93.75 115 ASP A CA 1
ATOM 869 C C . ASP A 1 115 ? 26.622 -19.083 -4.303 1.00 93.75 115 ASP A C 1
ATOM 871 O O . ASP A 1 115 ? 27.476 -18.878 -3.439 1.00 93.75 115 ASP A O 1
ATOM 875 N N . LEU A 1 116 ? 25.761 -18.136 -4.678 1.00 91.62 116 LEU A N 1
ATOM 876 C CA . LEU A 1 116 ? 25.742 -16.783 -4.134 1.00 91.62 116 LEU A CA 1
ATOM 877 C C . LEU A 1 116 ? 25.399 -16.758 -2.638 1.00 91.62 116 LEU A C 1
ATOM 879 O O . LEU A 1 116 ? 26.077 -16.072 -1.870 1.00 91.62 116 LEU A O 1
ATOM 883 N N . LEU A 1 117 ? 24.402 -17.536 -2.204 1.00 92.44 117 LEU A N 1
ATOM 884 C CA . LEU A 1 117 ? 24.067 -17.693 -0.785 1.00 92.44 117 LEU A CA 1
ATOM 885 C C . LEU A 1 117 ? 25.246 -18.272 0.012 1.00 92.44 117 LEU A C 1
ATOM 887 O O . LEU A 1 117 ? 25.510 -17.826 1.130 1.00 92.44 117 LEU A O 1
ATOM 891 N N . ALA A 1 118 ? 25.984 -19.218 -0.574 1.00 91.12 118 ALA A N 1
ATOM 892 C CA . ALA A 1 118 ? 27.154 -19.832 0.050 1.00 91.12 118 ALA A CA 1
ATOM 893 C C . ALA A 1 118 ? 28.378 -18.895 0.116 1.00 91.12 118 ALA A C 1
ATOM 895 O O . ALA A 1 118 ? 29.171 -18.992 1.052 1.00 91.12 118 ALA A O 1
ATOM 896 N N . ALA A 1 119 ? 28.537 -17.978 -0.844 1.00 88.31 119 ALA A N 1
ATOM 897 C CA . ALA A 1 119 ? 29.692 -17.079 -0.931 1.00 88.31 119 ALA A CA 1
ATOM 898 C C . ALA A 1 119 ? 29.692 -15.942 0.114 1.00 88.31 119 ALA A C 1
ATOM 900 O O . ALA A 1 119 ? 30.735 -15.341 0.371 1.00 88.31 119 ALA A O 1
ATOM 901 N N . GLY A 1 120 ? 28.544 -15.621 0.721 1.00 77.88 120 GLY A N 1
ATOM 902 C CA . GLY A 1 120 ? 28.438 -14.660 1.828 1.00 77.88 120 GLY A CA 1
ATOM 903 C C . GLY A 1 120 ? 28.528 -13.171 1.450 1.00 77.88 120 GLY A C 1
ATOM 904 O O . GLY A 1 120 ? 28.336 -12.318 2.320 1.00 77.88 120 GLY A O 1
ATOM 905 N N . HIS A 1 121 ? 28.762 -12.829 0.182 1.00 72.88 121 HIS A N 1
ATOM 906 C CA . HIS A 1 121 ? 28.636 -11.464 -0.330 1.00 72.88 121 HIS A CA 1
ATOM 907 C C . HIS A 1 121 ? 27.856 -11.498 -1.643 1.00 72.88 121 HIS A C 1
ATOM 909 O O . HIS A 1 121 ? 28.370 -11.878 -2.690 1.00 72.88 121 HIS A O 1
ATOM 915 N N . ASP A 1 122 ? 26.587 -11.132 -1.559 1.00 65.94 122 ASP A N 1
ATOM 916 C CA . ASP A 1 122 ? 25.614 -11.274 -2.638 1.00 65.94 122 ASP A CA 1
ATOM 917 C C . ASP A 1 122 ? 25.526 -9.991 -3.483 1.00 65.94 122 ASP A C 1
ATOM 919 O O . ASP A 1 122 ? 25.323 -10.045 -4.696 1.00 65.94 122 ASP A O 1
ATOM 923 N N . GLY A 1 123 ? 25.730 -8.825 -2.863 1.00 74.81 123 GLY A N 1
ATOM 924 C CA . GLY A 1 123 ? 25.432 -7.546 -3.505 1.00 74.81 123 GLY A CA 1
ATOM 925 C C . GLY A 1 123 ? 23.926 -7.367 -3.709 1.00 74.81 123 GLY A C 1
ATOM 926 O O . GLY A 1 123 ? 23.527 -6.626 -4.607 1.00 74.81 123 GLY A O 1
ATOM 927 N N . PHE A 1 124 ? 23.123 -8.081 -2.917 1.00 81.12 124 PHE A N 1
ATOM 928 C CA . PHE A 1 124 ? 21.678 -7.956 -2.846 1.00 81.12 124 PHE A CA 1
ATOM 929 C C . PHE A 1 124 ? 21.327 -7.266 -1.537 1.00 81.12 124 PHE A C 1
ATOM 931 O O . PHE A 1 124 ? 22.013 -7.409 -0.524 1.00 81.12 124 PHE A O 1
ATOM 938 N N . LEU A 1 125 ? 20.212 -6.553 -1.546 1.00 79.38 125 LEU A N 1
ATOM 939 C CA . LEU A 1 125 ? 19.606 -6.109 -0.306 1.00 79.38 125 LEU A CA 1
ATOM 940 C C . LEU A 1 125 ? 18.900 -7.304 0.337 1.00 79.38 125 LEU A C 1
ATOM 942 O O . LEU A 1 125 ? 18.127 -8.010 -0.315 1.00 79.38 125 LEU A O 1
ATOM 946 N N . VAL A 1 126 ? 19.204 -7.541 1.610 1.00 73.06 126 VAL A N 1
ATOM 947 C CA . VAL A 1 126 ? 18.566 -8.578 2.434 1.00 73.06 126 VAL A CA 1
ATOM 948 C C . VAL A 1 126 ? 17.232 -8.077 2.980 1.00 73.06 126 VAL A C 1
ATOM 950 O O . VAL A 1 126 ? 16.265 -8.836 3.070 1.00 73.06 126 VAL A O 1
ATOM 953 N N . ASP A 1 127 ? 17.175 -6.790 3.321 1.00 68.38 127 ASP A N 1
ATOM 954 C CA . ASP A 1 127 ? 15.973 -6.177 3.857 1.00 68.38 127 ASP A CA 1
ATOM 955 C C . ASP A 1 127 ? 14.993 -5.845 2.732 1.00 68.38 127 ASP A C 1
ATOM 957 O O . ASP A 1 127 ? 15.325 -5.217 1.723 1.00 68.38 127 ASP A O 1
ATOM 961 N N . LEU A 1 128 ? 13.734 -6.242 2.936 1.00 57.19 128 LEU A N 1
ATOM 962 C CA . LEU A 1 128 ? 12.612 -5.616 2.246 1.00 57.19 128 LEU A CA 1
ATOM 963 C C . LEU A 1 128 ? 12.701 -4.122 2.552 1.00 57.19 128 LEU A C 1
ATOM 965 O O . LEU A 1 128 ? 12.844 -3.786 3.727 1.00 57.19 128 LEU A O 1
ATOM 969 N N . PRO A 1 129 ? 12.659 -3.231 1.548 1.00 52.06 129 PRO A N 1
ATOM 970 C CA . PRO A 1 129 ? 12.755 -1.808 1.798 1.00 52.06 129 PRO A CA 1
ATOM 971 C C . PRO A 1 129 ? 11.559 -1.388 2.656 1.00 52.06 129 PRO A C 1
ATOM 973 O O . PRO A 1 129 ? 10.495 -1.045 2.145 1.00 52.06 129 PRO A O 1
ATOM 976 N N . ASP A 1 130 ? 11.743 -1.366 3.975 1.00 47.66 130 ASP A N 1
ATOM 977 C CA . ASP A 1 130 ? 10.978 -0.541 4.896 1.00 47.66 130 ASP A CA 1
ATOM 978 C C . ASP A 1 130 ? 11.411 0.914 4.622 1.00 47.66 130 ASP A C 1
ATOM 980 O O . ASP A 1 130 ? 12.137 1.561 5.362 1.00 47.66 130 ASP A O 1
ATOM 984 N N . GLY A 1 131 ? 11.049 1.389 3.432 1.00 47.41 131 GLY A N 1
ATOM 985 C CA . GLY A 1 131 ? 10.620 2.745 3.160 1.00 47.41 131 GLY A CA 1
ATOM 986 C C . GLY A 1 131 ? 11.520 3.957 3.434 1.00 47.41 131 GLY A C 1
ATOM 987 O O . GLY A 1 131 ? 10.986 5.059 3.425 1.00 47.41 131 GLY A O 1
ATOM 988 N N . GLU A 1 132 ? 12.830 3.865 3.657 1.00 48.78 132 GLU A N 1
ATOM 989 C CA . GLU A 1 132 ? 13.585 5.113 3.935 1.00 48.78 132 GLU A CA 1
ATOM 990 C C . GLU A 1 132 ? 14.782 5.398 3.025 1.00 48.78 132 GLU A C 1
ATOM 992 O O . GLU A 1 132 ? 15.168 6.558 2.854 1.00 48.78 132 GLU A O 1
ATOM 997 N N . ARG A 1 133 ? 15.346 4.407 2.330 1.00 49.53 133 ARG A N 1
ATOM 998 C CA . ARG A 1 133 ? 16.567 4.635 1.534 1.00 49.53 133 ARG A CA 1
ATOM 999 C C . ARG A 1 133 ? 16.265 4.859 0.061 1.00 49.53 133 ARG A C 1
ATOM 1001 O O . ARG A 1 133 ? 16.427 4.000 -0.800 1.00 49.53 133 ARG A O 1
ATOM 1008 N N . GLY A 1 134 ? 15.864 6.094 -0.236 1.00 48.31 134 GLY A N 1
ATOM 1009 C CA . GLY A 1 134 ? 15.365 6.558 -1.534 1.00 48.31 134 GLY A CA 1
ATOM 1010 C C . GLY A 1 134 ? 16.275 6.418 -2.767 1.00 48.31 134 GLY A C 1
ATOM 1011 O O . GLY A 1 134 ? 15.933 6.970 -3.804 1.00 48.31 134 GLY A O 1
ATOM 1012 N N . ARG A 1 135 ? 17.420 5.731 -2.740 1.00 40.75 135 ARG A N 1
ATOM 1013 C CA . ARG A 1 135 ? 18.265 5.486 -3.936 1.00 40.75 135 ARG A CA 1
ATOM 1014 C C . ARG A 1 135 ? 18.434 3.997 -4.261 1.00 40.75 135 ARG A C 1
ATOM 1016 O O . ARG A 1 135 ? 18.602 3.669 -5.430 1.00 40.75 135 ARG A O 1
ATOM 1023 N N . GLU A 1 136 ? 18.298 3.145 -3.252 1.00 48.38 136 GLU A N 1
ATOM 1024 C CA . GLU A 1 136 ? 18.520 1.694 -3.285 1.00 48.38 136 GLU A CA 1
ATOM 1025 C C . GLU A 1 136 ? 17.255 0.905 -3.676 1.00 48.38 136 GLU A C 1
ATOM 1027 O O . GLU A 1 136 ? 17.323 -0.289 -3.924 1.00 48.38 136 GLU A O 1
ATOM 1032 N N . ALA A 1 137 ? 16.103 1.571 -3.835 1.00 53.44 137 ALA A N 1
ATOM 1033 C CA . ALA A 1 137 ? 14.810 0.950 -4.166 1.00 53.44 137 ALA A CA 1
ATOM 1034 C C . ALA A 1 137 ? 14.749 0.213 -5.524 1.00 53.44 137 ALA A C 1
ATOM 1036 O O . ALA A 1 137 ? 13.722 -0.363 -5.859 1.00 53.44 137 ALA A O 1
ATOM 1037 N N . ASN A 1 138 ? 15.820 0.253 -6.321 1.00 57.22 138 ASN A N 1
ATOM 1038 C CA . ASN A 1 138 ? 15.933 -0.524 -7.556 1.00 57.22 138 ASN A CA 1
ATOM 1039 C C . ASN A 1 138 ? 17.061 -1.560 -7.512 1.00 57.22 138 ASN A C 1
ATOM 1041 O O . ASN A 1 138 ? 17.350 -2.171 -8.543 1.00 57.22 138 ASN A O 1
ATOM 1045 N N . GLU A 1 139 ? 17.761 -1.691 -6.385 1.00 68.12 139 GLU A N 1
ATOM 1046 C CA . GLU A 1 139 ? 18.755 -2.741 -6.253 1.00 68.12 139 GLU A CA 1
ATOM 1047 C C . GLU A 1 139 ? 18.059 -4.094 -6.061 1.00 68.12 139 GLU A C 1
ATOM 1049 O O . GLU A 1 139 ? 16.993 -4.167 -5.443 1.00 68.12 139 GLU A O 1
ATOM 1054 N N . PRO A 1 140 ? 18.643 -5.168 -6.609 1.00 68.00 140 PRO A N 1
ATOM 1055 C CA . PRO A 1 140 ? 18.175 -6.531 -6.407 1.00 68.00 140 PRO A CA 1
ATOM 1056 C C . PRO A 1 140 ? 17.917 -6.860 -4.932 1.00 68.00 140 PRO A C 1
ATOM 1058 O O . PRO A 1 140 ? 18.843 -6.838 -4.122 1.00 68.00 140 PRO A O 1
ATOM 1061 N N . ASN A 1 141 ? 16.676 -7.205 -4.581 1.00 80.19 141 ASN A N 1
ATOM 1062 C CA . ASN A 1 141 ? 16.353 -7.761 -3.269 1.00 80.19 141 ASN A CA 1
ATOM 1063 C C . ASN A 1 141 ? 16.401 -9.290 -3.332 1.00 80.19 141 ASN A C 1
ATOM 1065 O O . ASN A 1 141 ? 15.755 -9.913 -4.180 1.00 80.19 141 ASN A O 1
ATOM 1069 N N . LEU A 1 142 ? 17.144 -9.900 -2.411 1.00 86.31 142 LEU A N 1
ATOM 1070 C CA . LEU A 1 142 ? 17.306 -11.347 -2.338 1.00 86.31 142 LEU A CA 1
ATOM 1071 C C . LEU A 1 142 ? 15.978 -12.078 -2.080 1.00 86.31 142 LEU A C 1
ATOM 1073 O O . LEU A 1 142 ? 15.751 -13.155 -2.630 1.00 86.31 142 LEU A O 1
ATOM 1077 N N . ALA A 1 143 ? 15.074 -11.482 -1.300 1.00 83.44 143 ALA A N 1
ATOM 1078 C CA . ALA A 1 143 ? 13.750 -12.036 -1.044 1.00 83.44 143 ALA A CA 1
ATOM 1079 C C . ALA A 1 143 ? 12.883 -12.101 -2.305 1.00 83.44 143 ALA A C 1
ATOM 1081 O O . ALA A 1 143 ? 12.174 -13.085 -2.512 1.00 83.44 143 ALA A O 1
ATOM 1082 N N . GLU A 1 144 ? 12.967 -11.093 -3.174 1.00 81.69 144 GLU A N 1
ATOM 1083 C CA . GLU A 1 144 ? 12.264 -11.105 -4.460 1.00 81.69 144 GLU A CA 1
ATOM 1084 C C . GLU A 1 144 ? 12.888 -12.097 -5.444 1.00 81.69 144 GLU A C 1
ATOM 1086 O O . GLU A 1 144 ? 12.161 -12.741 -6.195 1.00 81.69 144 GLU A O 1
ATOM 1091 N N . ALA A 1 145 ? 14.215 -12.251 -5.416 1.00 89.12 145 ALA A N 1
ATOM 1092 C CA . ALA A 1 145 ? 14.931 -13.199 -6.266 1.00 89.12 145 ALA A CA 1
ATOM 1093 C C . ALA A 1 145 ? 14.611 -14.659 -5.910 1.00 89.12 145 ALA A C 1
ATOM 1095 O O . ALA A 1 145 ? 14.411 -15.491 -6.789 1.00 89.12 145 ALA A O 1
ATOM 1096 N N . LEU A 1 146 ? 14.546 -14.977 -4.615 1.00 92.25 146 LEU A N 1
ATOM 1097 C CA . LEU A 1 146 ? 14.319 -16.340 -4.134 1.00 92.25 146 LEU A CA 1
ATOM 1098 C C . LEU A 1 146 ? 12.837 -16.733 -4.098 1.00 92.25 146 LEU A C 1
ATOM 1100 O O . LEU A 1 146 ? 12.521 -17.920 -4.193 1.00 92.25 146 LEU A O 1
ATOM 1104 N N . ALA A 1 147 ? 11.928 -15.763 -3.984 1.00 87.44 147 ALA A N 1
ATOM 1105 C CA . ALA A 1 147 ? 10.490 -15.991 -3.867 1.00 87.44 147 ALA A CA 1
ATOM 1106 C C . ALA A 1 147 ? 9.898 -16.976 -4.902 1.00 87.44 147 ALA A C 1
ATOM 1108 O O . ALA A 1 147 ? 9.181 -17.881 -4.476 1.00 87.44 147 ALA A O 1
ATOM 1109 N N . PRO A 1 148 ? 10.199 -16.890 -6.216 1.00 91.00 148 PRO A N 1
ATOM 1110 C CA . PRO A 1 148 ? 9.604 -17.779 -7.224 1.00 91.00 148 PRO A CA 1
ATOM 1111 C C . PRO A 1 148 ? 10.019 -19.257 -7.117 1.00 91.00 148 PRO A C 1
ATOM 1113 O O . PRO A 1 148 ? 9.421 -20.110 -7.769 1.00 91.00 148 PRO A O 1
ATOM 1116 N N . PHE A 1 149 ? 11.035 -19.586 -6.312 1.00 95.38 149 PHE A N 1
ATOM 1117 C CA . PHE A 1 149 ? 11.685 -20.900 -6.303 1.00 95.38 149 PHE A CA 1
ATOM 1118 C C . PHE A 1 149 ? 11.270 -21.808 -5.136 1.00 95.38 149 PHE A C 1
ATOM 1120 O O . PHE A 1 149 ? 12.053 -22.656 -4.706 1.00 95.38 149 PHE A O 1
ATOM 1127 N N . ALA A 1 150 ? 10.026 -21.700 -4.653 1.00 94.12 150 ALA A N 1
ATOM 1128 C CA . ALA A 1 150 ? 9.489 -22.575 -3.601 1.00 94.12 150 ALA A CA 1
ATOM 1129 C C . ALA A 1 150 ? 9.648 -24.077 -3.935 1.00 94.12 150 ALA A C 1
ATOM 1131 O O . ALA A 1 150 ? 10.031 -24.877 -3.077 1.00 94.12 150 ALA A O 1
ATOM 1132 N N . ALA A 1 151 ? 9.465 -24.458 -5.206 1.00 95.31 151 ALA A N 1
ATOM 1133 C CA . ALA A 1 151 ? 9.674 -25.828 -5.691 1.00 95.31 151 ALA A CA 1
ATOM 1134 C C . ALA A 1 151 ? 11.140 -26.309 -5.590 1.00 95.31 151 ALA A C 1
ATOM 1136 O O . ALA A 1 151 ? 11.394 -27.511 -5.511 1.00 95.31 151 ALA A O 1
ATOM 1137 N N . HIS A 1 152 ? 12.104 -25.384 -5.530 1.00 96.62 152 HIS A N 1
ATOM 1138 C CA . HIS A 1 152 ? 13.539 -25.661 -5.406 1.00 96.62 152 HIS A CA 1
ATOM 1139 C C . HIS A 1 152 ? 14.080 -25.405 -3.994 1.00 96.62 152 HIS A C 1
ATOM 1141 O O . HIS A 1 152 ? 15.296 -25.430 -3.788 1.00 96.62 152 HIS A O 1
ATOM 1147 N N . ALA A 1 153 ? 13.207 -25.235 -2.993 1.00 94.56 153 ALA A N 1
ATOM 1148 C CA . ALA A 1 153 ? 13.617 -25.067 -1.599 1.00 94.56 153 ALA A CA 1
ATOM 1149 C C . ALA A 1 153 ? 14.556 -26.194 -1.122 1.00 94.56 153 ALA A C 1
ATOM 1151 O O . ALA A 1 153 ? 15.428 -25.966 -0.294 1.00 94.56 153 ALA A O 1
ATOM 1152 N N . ALA A 1 154 ? 14.455 -27.408 -1.679 1.00 92.25 154 ALA A N 1
ATOM 1153 C CA . ALA A 1 154 ? 15.357 -28.513 -1.345 1.00 92.25 154 ALA A CA 1
ATOM 1154 C C . ALA A 1 154 ? 16.839 -28.262 -1.697 1.00 92.25 154 ALA A C 1
ATOM 1156 O O . ALA A 1 154 ? 17.698 -28.888 -1.074 1.00 92.25 154 ALA A O 1
ATOM 1157 N N . VAL A 1 155 ? 17.111 -27.392 -2.676 1.00 95.56 155 VAL A N 1
ATOM 1158 C CA . VAL A 1 155 ? 18.455 -26.980 -3.118 1.00 95.56 155 VAL A CA 1
ATOM 1159 C C . VAL A 1 155 ? 18.879 -25.686 -2.422 1.00 95.56 155 VAL A C 1
ATOM 1161 O O . VAL A 1 155 ? 20.023 -25.564 -2.000 1.00 95.56 155 VAL A O 1
ATOM 1164 N N . LEU A 1 156 ? 17.953 -24.734 -2.275 1.00 95.69 156 LEU A N 1
ATOM 1165 C CA . LEU A 1 156 ? 18.254 -23.386 -1.785 1.00 95.69 156 LEU A CA 1
ATOM 1166 C C . LEU A 1 156 ? 18.240 -23.256 -0.255 1.00 95.69 156 LEU A C 1
ATOM 1168 O O . LEU A 1 156 ? 18.865 -22.339 0.272 1.00 95.69 156 LEU A O 1
ATOM 1172 N N . LEU A 1 157 ? 17.547 -24.144 0.470 1.00 92.94 157 LEU A N 1
ATOM 1173 C CA . LEU A 1 157 ? 17.363 -23.994 1.917 1.00 92.94 157 LEU A CA 1
ATOM 1174 C C . LEU A 1 157 ? 18.673 -24.115 2.699 1.00 92.94 157 LEU A C 1
ATOM 1176 O O . LEU A 1 157 ? 18.921 -23.283 3.561 1.00 92.94 157 LEU A O 1
ATOM 1180 N N . ASP A 1 158 ? 19.515 -25.112 2.423 1.00 91.81 158 ASP A N 1
ATOM 1181 C CA . ASP A 1 158 ? 20.738 -25.300 3.216 1.00 91.81 158 ASP A CA 1
ATOM 1182 C C . ASP A 1 158 ? 21.733 -24.131 3.026 1.00 91.81 158 ASP A C 1
ATOM 1184 O O . ASP A 1 158 ? 22.209 -23.605 4.036 1.00 91.81 158 ASP A O 1
ATOM 1188 N N . PRO A 1 159 ? 21.997 -23.632 1.794 1.00 94.00 159 PRO A N 1
ATOM 1189 C CA . PRO A 1 159 ? 22.761 -22.396 1.598 1.00 94.00 159 PRO A CA 1
ATOM 1190 C C . PRO A 1 159 ? 22.131 -21.178 2.284 1.00 94.00 159 PRO A C 1
ATOM 1192 O O . PRO A 1 159 ? 22.839 -20.383 2.901 1.00 94.00 159 PRO A O 1
ATOM 1195 N N . LEU A 1 160 ? 20.800 -21.043 2.230 1.00 92.38 160 LEU A N 1
ATOM 1196 C CA . LEU A 1 160 ? 20.076 -19.957 2.893 1.00 92.38 160 LEU A CA 1
ATOM 1197 C C . LEU A 1 160 ? 20.236 -20.009 4.420 1.00 92.38 160 LEU A C 1
ATOM 1199 O O . LEU A 1 160 ? 20.464 -18.980 5.047 1.00 92.38 160 LEU A O 1
ATOM 1203 N N . LEU A 1 161 ? 20.173 -21.195 5.027 1.00 89.81 161 LEU A N 1
ATOM 1204 C CA . LEU A 1 161 ? 20.383 -21.375 6.466 1.00 89.81 161 LEU A CA 1
ATOM 1205 C C . LEU A 1 161 ? 21.836 -21.122 6.870 1.00 89.81 161 LEU A C 1
ATOM 1207 O O . LEU A 1 161 ? 22.086 -20.476 7.887 1.00 89.81 161 LEU A O 1
ATOM 1211 N N . ALA A 1 162 ? 22.801 -21.574 6.066 1.00 89.25 162 ALA A N 1
ATOM 1212 C CA . ALA A 1 162 ? 24.207 -21.239 6.274 1.00 89.25 162 ALA A CA 1
ATOM 1213 C C . ALA A 1 162 ? 24.415 -19.715 6.258 1.00 89.25 162 ALA A C 1
ATOM 1215 O O . ALA A 1 162 ? 25.101 -19.168 7.126 1.00 89.25 162 ALA A O 1
ATOM 1216 N N . ARG A 1 163 ? 23.745 -19.022 5.329 1.00 89.25 163 ARG A N 1
ATOM 1217 C CA . ARG A 1 163 ? 23.749 -17.562 5.241 1.00 89.25 163 ARG A CA 1
ATOM 1218 C C . ARG A 1 163 ? 23.115 -16.902 6.466 1.00 89.25 163 ARG A C 1
ATOM 1220 O O . ARG A 1 163 ? 23.764 -16.061 7.076 1.00 89.25 163 ARG A O 1
ATOM 1227 N N . ILE A 1 164 ? 21.915 -17.322 6.872 1.00 88.56 164 ILE A N 1
ATOM 1228 C CA . ILE A 1 164 ? 21.221 -16.829 8.077 1.00 88.56 164 ILE A CA 1
ATOM 1229 C C . ILE A 1 164 ? 22.127 -16.919 9.310 1.00 88.56 164 ILE A C 1
ATOM 1231 O O . ILE A 1 164 ? 22.234 -15.959 10.073 1.00 88.56 164 ILE A O 1
ATOM 1235 N N . ARG A 1 165 ? 22.820 -18.049 9.490 1.00 86.44 165 ARG A N 1
ATOM 1236 C CA . ARG A 1 165 ? 23.735 -18.267 10.623 1.00 86.44 165 ARG A CA 1
ATOM 1237 C C . ARG A 1 165 ? 24.927 -17.315 10.597 1.00 86.44 165 ARG A C 1
ATOM 1239 O O . ARG A 1 165 ? 25.338 -16.840 11.655 1.00 86.44 165 ARG A O 1
ATOM 1246 N N . ALA A 1 166 ? 25.445 -17.008 9.408 1.00 87.31 166 ALA A N 1
ATOM 1247 C CA . ALA A 1 166 ? 26.524 -16.041 9.215 1.00 87.31 166 ALA A CA 1
ATOM 1248 C C . ALA A 1 166 ? 26.067 -14.573 9.353 1.00 87.31 166 ALA A C 1
ATOM 1250 O O . ALA A 1 166 ? 26.899 -13.695 9.578 1.00 87.31 166 ALA A O 1
ATOM 1251 N N . THR A 1 167 ? 24.767 -14.293 9.229 1.00 85.00 167 THR A N 1
ATOM 1252 C CA . THR A 1 167 ? 24.188 -12.947 9.335 1.00 85.00 167 THR A CA 1
ATOM 1253 C C . THR A 1 167 ? 23.940 -12.542 10.802 1.00 85.00 167 THR A C 1
ATOM 1255 O O . THR A 1 167 ? 23.468 -13.367 11.595 1.00 85.00 167 THR A O 1
ATOM 1258 N N . PRO A 1 168 ? 24.194 -11.272 11.191 1.00 84.12 168 PRO A N 1
ATOM 1259 C CA . PRO A 1 168 ? 23.840 -10.753 12.513 1.00 84.12 168 PRO A CA 1
ATOM 1260 C C . PRO A 1 168 ? 22.338 -10.891 12.821 1.00 84.12 168 PRO A C 1
ATOM 1262 O O . PRO A 1 168 ? 21.518 -10.654 11.935 1.00 84.12 168 PRO A O 1
ATOM 1265 N N . PRO A 1 169 ? 21.930 -11.181 14.072 1.00 77.81 169 PRO A N 1
ATOM 1266 C CA . PRO A 1 169 ? 20.523 -11.415 14.416 1.00 77.81 169 PRO A CA 1
ATOM 1267 C C . PRO A 1 169 ? 19.534 -10.335 13.948 1.00 77.81 169 PRO A C 1
ATOM 1269 O O . PRO A 1 169 ? 18.418 -10.670 13.559 1.00 77.81 169 PRO A O 1
ATOM 1272 N N . ALA A 1 170 ? 19.945 -9.062 13.939 1.00 73.94 170 ALA A N 1
ATOM 1273 C CA . ALA A 1 170 ? 19.106 -7.936 13.522 1.00 73.94 170 ALA A CA 1
ATOM 1274 C C . ALA A 1 170 ? 18.695 -7.978 12.035 1.00 73.94 170 ALA A C 1
ATOM 1276 O O . ALA A 1 170 ? 17.646 -7.447 11.690 1.00 73.94 170 ALA A O 1
ATOM 1277 N N . GLU A 1 171 ? 19.479 -8.638 11.180 1.00 80.25 171 GLU A N 1
ATOM 1278 C CA . GLU A 1 171 ? 19.279 -8.697 9.721 1.00 80.25 171 GLU A CA 1
ATOM 1279 C C . GLU A 1 171 ? 18.663 -10.036 9.265 1.00 80.25 171 GLU A C 1
ATOM 1281 O O . GLU A 1 171 ? 18.314 -10.224 8.101 1.00 80.25 171 GLU A O 1
ATOM 1286 N N . ARG A 1 172 ? 18.495 -11.010 10.175 1.00 84.94 172 ARG A N 1
ATOM 1287 C CA . ARG A 1 172 ? 17.991 -12.352 9.822 1.00 84.94 172 ARG A CA 1
ATOM 1288 C C . ARG A 1 172 ? 16.519 -12.365 9.405 1.00 84.94 172 ARG A C 1
ATOM 1290 O O . ARG A 1 172 ? 16.092 -13.268 8.687 1.00 84.94 172 ARG A O 1
ATOM 1297 N N . ALA A 1 173 ? 15.740 -11.375 9.844 1.00 79.69 173 ALA A N 1
ATOM 1298 C CA . ALA A 1 173 ? 14.299 -11.313 9.608 1.00 79.69 173 ALA A CA 1
ATOM 1299 C C . ALA A 1 173 ? 13.935 -11.343 8.111 1.00 79.69 173 ALA A C 1
ATOM 1301 O O . ALA A 1 173 ? 12.964 -12.007 7.739 1.00 79.69 173 ALA A O 1
ATOM 1302 N N . GLY A 1 174 ? 14.732 -10.688 7.255 1.00 79.12 174 GLY A N 1
ATOM 1303 C CA . GLY A 1 174 ? 14.537 -10.691 5.803 1.00 79.12 174 GLY A CA 1
ATOM 1304 C C . GLY A 1 174 ? 14.607 -12.097 5.203 1.00 79.12 174 GLY A C 1
ATOM 1305 O O . GLY A 1 174 ? 13.716 -12.501 4.459 1.00 79.12 174 GLY A O 1
ATOM 1306 N N . TYR A 1 175 ? 15.593 -12.900 5.607 1.00 87.75 175 TYR A N 1
ATOM 1307 C CA . TYR A 1 175 ? 15.753 -14.274 5.124 1.00 87.75 175 TYR A CA 1
ATOM 1308 C C . TYR A 1 175 ? 14.629 -15.209 5.584 1.00 87.75 175 TYR A C 1
ATOM 1310 O O . TYR A 1 175 ? 14.142 -16.031 4.806 1.00 87.75 175 TYR A O 1
ATOM 1318 N N . TYR A 1 176 ? 14.163 -15.079 6.828 1.00 86.88 176 TYR A N 1
ATOM 1319 C CA . TYR A 1 176 ? 13.044 -15.894 7.304 1.00 86.88 176 TYR A CA 1
ATOM 1320 C C . TYR A 1 176 ? 11.722 -15.551 6.613 1.00 86.88 176 TYR A C 1
ATOM 1322 O O . TYR A 1 176 ? 10.865 -16.424 6.466 1.00 86.88 176 TYR A O 1
ATOM 1330 N N . ALA A 1 177 ? 11.549 -14.315 6.133 1.00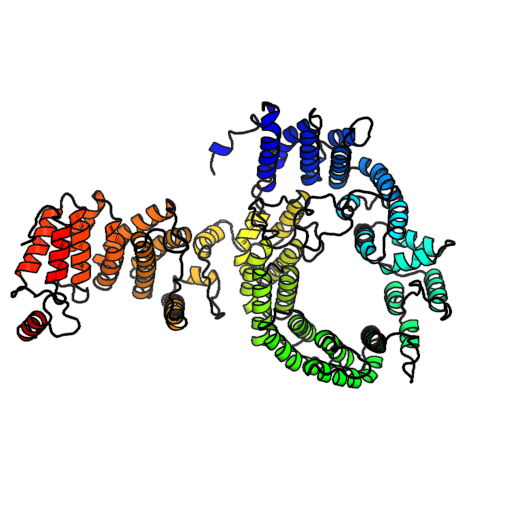 82.44 177 ALA A N 1
ATOM 1331 C CA . ALA A 1 177 ? 10.400 -13.964 5.301 1.00 82.44 177 ALA A CA 1
ATOM 1332 C C . ALA A 1 177 ? 10.367 -14.779 3.993 1.00 82.44 177 ALA A C 1
ATOM 1334 O O . ALA A 1 177 ? 9.288 -15.167 3.550 1.00 82.44 177 ALA A O 1
ATOM 1335 N N . ILE A 1 178 ? 11.534 -15.113 3.425 1.00 87.94 178 ILE A N 1
ATOM 1336 C CA . ILE A 1 178 ? 11.666 -15.977 2.238 1.00 87.94 178 ILE A CA 1
ATOM 1337 C C . ILE A 1 178 ? 11.188 -17.393 2.554 1.00 87.94 178 ILE A C 1
ATOM 1339 O O . ILE A 1 178 ? 10.375 -17.954 1.823 1.00 87.94 178 ILE A O 1
ATOM 1343 N N . ILE A 1 179 ? 11.646 -17.950 3.679 1.00 90.00 179 ILE A N 1
ATOM 1344 C CA . ILE A 1 179 ? 11.250 -19.291 4.123 1.00 90.00 179 ILE A CA 1
ATOM 1345 C C . ILE A 1 179 ? 9.738 -19.365 4.356 1.00 90.00 179 ILE A C 1
ATOM 1347 O O . ILE A 1 179 ? 9.092 -20.294 3.870 1.00 90.00 179 ILE A O 1
ATOM 1351 N N . ASN A 1 180 ? 9.168 -18.386 5.063 1.00 84.75 180 ASN A N 1
ATOM 1352 C CA . ASN A 1 180 ? 7.727 -18.326 5.308 1.00 84.75 180 ASN A CA 1
ATOM 1353 C C . ASN A 1 180 ? 6.936 -18.228 4.000 1.00 84.75 180 ASN A C 1
ATOM 1355 O O . ASN A 1 180 ? 5.943 -18.931 3.838 1.00 84.75 180 ASN A O 1
ATOM 1359 N N . ARG A 1 181 ? 7.409 -17.424 3.039 1.00 84.06 181 ARG A N 1
ATOM 1360 C CA . ARG A 1 181 ? 6.787 -17.335 1.716 1.00 84.06 181 ARG A CA 1
ATOM 1361 C C . ARG A 1 181 ? 6.804 -18.675 0.985 1.00 84.06 181 ARG A C 1
ATOM 1363 O O . ARG A 1 181 ? 5.769 -19.106 0.499 1.00 84.06 181 ARG A O 1
ATOM 1370 N N . TRP A 1 182 ? 7.937 -19.377 0.965 1.00 91.12 182 TRP A N 1
ATOM 1371 C CA . TRP A 1 182 ? 8.000 -20.709 0.359 1.00 91.12 182 TRP A CA 1
ATOM 1372 C C . TRP A 1 182 ? 7.044 -21.702 1.022 1.00 91.12 182 TRP A C 1
ATOM 1374 O O . TRP A 1 182 ? 6.473 -22.537 0.329 1.00 91.12 182 TRP A O 1
ATOM 1384 N N . GLN A 1 183 ? 6.857 -21.633 2.343 1.00 87.31 183 GLN A N 1
ATOM 1385 C CA . GLN A 1 183 ? 5.868 -22.468 3.030 1.00 87.31 183 GLN A CA 1
ATOM 1386 C C . GLN A 1 183 ? 4.434 -22.133 2.623 1.00 87.31 183 GLN A C 1
ATOM 1388 O O . GLN A 1 183 ? 3.651 -23.057 2.405 1.00 87.31 183 GLN A O 1
ATOM 1393 N N . ASP A 1 184 ? 4.099 -20.844 2.519 1.00 82.75 184 ASP A N 1
ATOM 1394 C CA . ASP A 1 184 ? 2.787 -20.390 2.050 1.00 82.75 184 ASP A CA 1
ATOM 1395 C C . ASP A 1 184 ? 2.533 -20.862 0.599 1.00 82.75 184 ASP A C 1
ATOM 1397 O O . ASP A 1 184 ? 1.420 -21.269 0.269 1.00 82.75 184 ASP A O 1
ATOM 1401 N N . ASP A 1 185 ? 3.591 -20.949 -0.216 1.00 85.62 185 ASP A N 1
ATOM 1402 C CA . ASP A 1 185 ? 3.583 -21.522 -1.572 1.00 85.62 185 ASP A CA 1
ATOM 1403 C C . ASP A 1 185 ? 3.657 -23.074 -1.594 1.00 85.62 185 ASP A C 1
ATOM 1405 O O . ASP A 1 185 ? 3.753 -23.693 -2.657 1.00 85.62 185 ASP A O 1
ATOM 1409 N N . GLY A 1 186 ? 3.602 -23.735 -0.431 1.00 87.06 186 GLY A N 1
ATOM 1410 C CA . GLY A 1 186 ? 3.506 -25.194 -0.291 1.00 87.06 186 GLY A CA 1
ATOM 1411 C C . GLY A 1 186 ? 4.834 -25.956 -0.168 1.00 87.06 186 GLY A C 1
ATOM 1412 O O . GLY A 1 186 ? 4.832 -27.191 -0.150 1.00 87.06 186 GLY A O 1
ATOM 1413 N N . ALA A 1 187 ? 5.976 -25.274 -0.054 1.00 88.25 187 ALA A N 1
ATOM 1414 C CA . ALA A 1 187 ? 7.266 -25.928 0.152 1.00 88.25 187 ALA A CA 1
ATOM 1415 C C . ALA A 1 187 ? 7.358 -26.589 1.539 1.00 88.25 187 ALA A C 1
ATOM 1417 O O . ALA A 1 187 ? 7.048 -25.999 2.576 1.00 88.25 187 ALA A O 1
ATOM 1418 N N . ASN A 1 188 ? 7.884 -27.815 1.587 1.00 84.81 188 ASN A N 1
ATOM 1419 C CA . ASN A 1 188 ? 8.046 -28.569 2.833 1.00 84.81 188 ASN A CA 1
ATOM 1420 C C . ASN A 1 188 ? 9.300 -28.149 3.631 1.00 84.81 188 ASN A C 1
ATOM 1422 O O . ASN A 1 188 ? 10.190 -28.962 3.894 1.00 84.81 188 ASN A O 1
ATOM 1426 N N . VAL A 1 189 ? 9.383 -26.872 4.017 1.00 85.25 189 VAL A N 1
ATOM 1427 C CA . VAL A 1 189 ? 10.526 -26.335 4.776 1.00 85.25 189 VAL A CA 1
ATOM 1428 C C . VAL A 1 189 ? 10.496 -26.789 6.238 1.00 85.25 189 VAL A C 1
ATOM 1430 O O . VAL A 1 189 ? 11.525 -27.186 6.785 1.00 85.25 189 VAL A O 1
ATOM 1433 N N . ALA A 1 190 ? 9.309 -26.839 6.853 1.00 79.44 190 ALA A N 1
ATOM 1434 C CA . ALA A 1 190 ? 9.148 -27.204 8.263 1.00 79.44 190 ALA A CA 1
ATOM 1435 C C . ALA A 1 190 ? 9.732 -28.589 8.580 1.00 79.44 190 ALA A C 1
ATOM 1437 O O . ALA A 1 190 ? 10.482 -28.735 9.538 1.00 79.44 190 ALA A O 1
ATOM 1438 N N . SER A 1 191 ? 9.467 -29.608 7.752 1.00 78.44 191 SER A N 1
ATOM 1439 C CA . SER A 1 191 ? 10.000 -30.960 7.993 1.00 78.44 191 SER A CA 1
ATOM 1440 C C . SER A 1 191 ? 11.523 -31.046 7.871 1.00 78.44 191 SER A C 1
ATOM 1442 O O . SER A 1 191 ? 12.120 -32.007 8.355 1.00 78.44 191 SER A O 1
ATOM 1444 N N . ARG A 1 192 ? 12.156 -30.099 7.169 1.00 79.88 192 ARG A N 1
ATOM 1445 C CA . ARG A 1 192 ? 13.613 -30.034 7.027 1.00 79.88 192 ARG A CA 1
ATOM 1446 C C . ARG A 1 192 ? 14.236 -29.277 8.195 1.00 79.88 192 ARG A C 1
ATOM 1448 O O . ARG A 1 192 ? 15.168 -29.798 8.788 1.00 79.88 192 ARG A O 1
ATOM 1455 N N . LEU A 1 193 ? 13.644 -28.157 8.617 1.00 81.31 193 LEU A N 1
ATOM 1456 C CA . LEU A 1 193 ? 14.053 -27.459 9.844 1.00 81.31 193 LEU A CA 1
ATOM 1457 C C . LEU A 1 193 ? 13.892 -28.332 11.091 1.00 81.31 193 LEU A C 1
ATOM 1459 O O . LEU A 1 193 ? 14.757 -28.347 11.956 1.00 81.31 193 LEU A O 1
ATOM 1463 N N . LEU A 1 194 ? 12.826 -29.133 11.162 1.00 76.94 194 LEU A N 1
ATOM 1464 C CA . LEU A 1 194 ? 12.636 -30.078 12.263 1.00 76.94 194 LEU A CA 1
ATOM 1465 C C . LEU A 1 194 ? 13.686 -31.190 12.292 1.00 76.94 194 LEU A C 1
ATOM 1467 O O . LEU A 1 194 ? 14.000 -31.670 13.372 1.00 76.94 194 LEU A O 1
ATOM 1471 N N . ARG A 1 195 ? 14.260 -31.571 11.144 1.00 78.38 195 ARG A N 1
ATOM 1472 C CA . ARG A 1 195 ? 15.400 -32.498 11.114 1.00 78.38 195 ARG A CA 1
ATOM 1473 C C . ARG A 1 195 ? 16.678 -31.862 11.656 1.00 78.38 195 ARG A C 1
ATOM 1475 O O . ARG A 1 195 ? 17.470 -32.578 12.243 1.00 78.38 195 ARG A O 1
ATOM 1482 N N . LEU A 1 196 ? 16.837 -30.539 11.569 1.00 73.38 196 LEU A N 1
ATOM 1483 C CA . LEU A 1 196 ? 17.975 -29.844 12.188 1.00 73.38 196 LEU A CA 1
ATOM 1484 C C . LEU A 1 196 ? 17.925 -29.899 13.719 1.00 73.38 196 LEU A C 1
ATOM 1486 O O . LEU A 1 196 ? 18.966 -29.862 14.363 1.00 73.38 196 LEU A O 1
ATOM 1490 N N . LEU A 1 197 ? 16.733 -30.031 14.317 1.00 69.31 197 LEU A N 1
ATOM 1491 C CA . LEU A 1 197 ? 16.619 -30.344 15.748 1.00 69.31 197 LEU A CA 1
ATOM 1492 C C . LEU A 1 197 ? 17.113 -31.755 16.084 1.00 69.31 197 LEU A C 1
ATOM 1494 O O . LEU A 1 197 ? 17.358 -32.049 17.257 1.00 69.31 197 LEU A O 1
ATOM 1498 N N . ASP A 1 198 ? 17.190 -32.635 15.082 1.00 73.69 198 ASP A N 1
ATOM 1499 C CA . ASP A 1 198 ? 17.663 -34.000 15.240 1.00 73.69 198 ASP A CA 1
ATOM 1500 C C . ASP A 1 198 ? 19.189 -34.135 15.075 1.00 73.69 198 ASP A C 1
ATOM 1502 O O . ASP A 1 198 ? 19.726 -35.158 15.508 1.00 73.69 198 ASP A O 1
ATOM 1506 N N . ASP A 1 199 ? 19.861 -33.109 14.536 1.00 74.31 199 ASP A N 1
ATOM 1507 C CA . ASP A 1 199 ? 21.309 -33.045 14.295 1.00 74.31 199 ASP A CA 1
ATOM 1508 C C . ASP A 1 199 ? 22.109 -32.545 15.527 1.00 74.31 199 ASP A C 1
ATOM 1510 O O . ASP A 1 199 ? 21.546 -32.069 16.515 1.00 74.31 199 ASP A O 1
ATOM 1514 N N . ASP A 1 200 ? 23.448 -32.641 15.470 1.00 59.53 200 ASP A N 1
ATOM 1515 C CA . ASP A 1 200 ? 24.376 -32.343 16.584 1.00 59.53 200 ASP A CA 1
ATOM 1516 C C . ASP A 1 200 ? 24.487 -30.846 16.964 1.00 59.53 200 ASP A C 1
ATOM 1518 O O . ASP A 1 200 ? 25.041 -30.525 18.019 1.00 59.53 200 ASP A O 1
ATOM 1522 N N . ASP A 1 201 ? 23.922 -29.929 16.163 1.00 64.88 201 ASP A N 1
ATOM 1523 C CA . ASP A 1 201 ? 23.783 -28.496 16.490 1.00 64.88 201 ASP A CA 1
ATOM 1524 C C . ASP A 1 201 ? 22.302 -28.057 16.573 1.00 64.88 201 ASP A C 1
ATOM 1526 O O . ASP A 1 201 ? 21.800 -27.281 15.752 1.00 64.88 201 ASP A O 1
ATOM 1530 N N . PRO A 1 202 ? 21.565 -28.547 17.584 1.00 59.41 202 PRO A N 1
ATOM 1531 C CA . PRO A 1 202 ? 20.142 -28.269 17.743 1.00 59.41 202 PRO A CA 1
ATOM 1532 C C . PRO A 1 202 ? 19.858 -26.818 18.161 1.00 59.41 202 PRO A C 1
ATOM 1534 O O . PRO A 1 202 ? 18.700 -26.410 18.167 1.00 59.41 202 PRO A O 1
ATOM 1537 N N . LEU A 1 203 ? 20.881 -26.031 18.526 1.00 57.41 203 LEU A N 1
ATOM 1538 C CA . LEU A 1 203 ? 20.724 -24.627 18.922 1.00 57.41 203 LEU A CA 1
ATOM 1539 C C . LEU A 1 203 ? 20.393 -23.749 17.716 1.00 57.41 203 LEU A C 1
ATOM 1541 O O . LEU A 1 203 ? 19.459 -22.952 17.786 1.00 57.41 203 LEU A O 1
ATOM 1545 N N . ALA A 1 204 ? 21.085 -23.965 16.596 1.00 61.25 204 ALA A N 1
ATOM 1546 C CA . ALA A 1 204 ? 20.766 -23.291 15.343 1.00 61.25 204 ALA A CA 1
ATOM 1547 C C . ALA A 1 204 ? 19.332 -23.612 14.877 1.00 61.25 204 ALA A C 1
ATOM 1549 O O . ALA A 1 204 ? 18.591 -22.717 14.479 1.00 61.25 204 ALA A O 1
ATOM 1550 N N . GLY A 1 205 ? 18.895 -24.869 15.027 1.00 66.19 205 GLY A N 1
ATOM 1551 C CA . GLY A 1 205 ? 17.542 -25.289 14.651 1.00 66.19 205 GLY A CA 1
ATOM 1552 C C . GLY A 1 205 ? 16.422 -24.622 15.461 1.00 66.19 205 GLY A C 1
ATOM 1553 O O . GLY A 1 205 ? 15.334 -24.408 14.932 1.00 66.19 205 GLY A O 1
ATOM 1554 N N . VAL A 1 206 ? 16.660 -24.261 16.727 1.00 65.81 206 VAL A N 1
ATOM 1555 C CA . VAL A 1 206 ? 15.658 -23.577 17.566 1.00 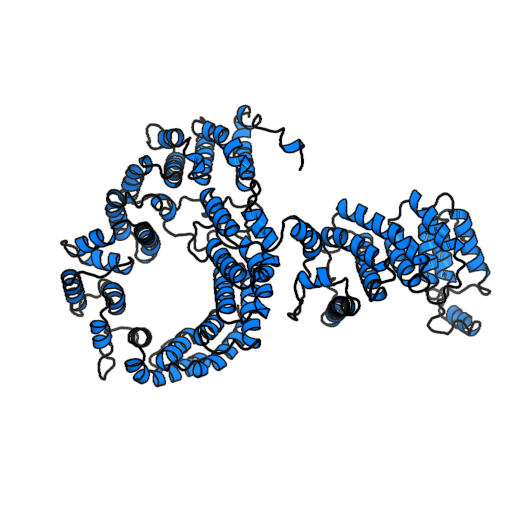65.81 206 VAL A CA 1
ATOM 1556 C C . VAL A 1 206 ? 15.472 -22.122 17.142 1.00 65.81 206 VAL A C 1
ATOM 1558 O O . VAL A 1 206 ? 14.329 -21.686 17.015 1.00 65.81 206 VAL A O 1
ATOM 1561 N N . GLU A 1 207 ? 16.560 -21.388 16.892 1.00 68.00 207 GLU A N 1
ATOM 1562 C CA . GLU A 1 207 ? 16.477 -20.015 16.376 1.00 68.00 207 GLU A CA 1
ATOM 1563 C C . GLU A 1 207 ? 15.738 -19.981 15.035 1.00 68.00 207 GLU A C 1
ATOM 1565 O O . GLU A 1 207 ? 14.843 -19.157 14.857 1.00 68.00 207 GLU A O 1
ATOM 1570 N N . ASP A 1 208 ? 16.029 -20.926 14.138 1.00 73.00 208 ASP A N 1
ATOM 1571 C CA . ASP A 1 208 ? 15.362 -21.023 12.839 1.00 73.00 208 ASP A CA 1
ATOM 1572 C C . ASP A 1 208 ? 13.842 -21.268 12.992 1.00 73.00 208 ASP A C 1
ATOM 1574 O O . ASP A 1 208 ? 13.022 -20.643 12.317 1.00 73.00 208 ASP A O 1
ATOM 1578 N N . LEU A 1 209 ? 13.429 -22.130 13.929 1.00 73.12 209 LEU A N 1
ATOM 1579 C CA . LEU A 1 209 ? 12.012 -22.429 14.190 1.00 73.12 209 LEU A CA 1
ATOM 1580 C C . LEU A 1 209 ? 11.249 -21.279 14.861 1.00 73.12 209 LEU A C 1
ATOM 1582 O O . LEU A 1 209 ? 10.016 -21.229 14.783 1.00 73.12 209 LEU A O 1
ATOM 1586 N N . ILE A 1 210 ? 11.943 -20.335 15.504 1.00 72.25 210 ILE A N 1
ATOM 1587 C CA . ILE A 1 210 ? 11.293 -19.146 16.068 1.00 72.25 210 ILE A CA 1
ATOM 1588 C C . ILE A 1 210 ? 10.668 -18.288 14.959 1.00 72.25 210 ILE A C 1
ATOM 1590 O O . ILE A 1 210 ? 9.599 -17.703 15.118 1.00 72.25 210 ILE A O 1
ATOM 1594 N N . TRP A 1 211 ? 11.291 -18.255 13.793 1.00 73.12 211 TRP A N 1
ATOM 1595 C CA . TRP A 1 211 ? 10.882 -17.336 12.739 1.00 73.12 211 TRP A CA 1
ATOM 1596 C C . TRP A 1 211 ? 10.000 -17.966 11.672 1.00 73.12 211 TRP A C 1
ATOM 1598 O O . TRP A 1 211 ? 9.471 -17.253 10.819 1.00 73.12 211 TRP A O 1
ATOM 1608 N N . VAL A 1 212 ? 9.814 -19.282 11.731 1.00 71.25 212 VAL A N 1
ATOM 1609 C CA . VAL A 1 212 ? 9.126 -20.053 10.700 1.00 71.25 212 VAL A CA 1
ATOM 1610 C C . VAL A 1 212 ? 7.771 -20.546 11.208 1.00 71.25 212 VAL A C 1
ATOM 1612 O O . VAL A 1 212 ? 7.608 -20.876 12.387 1.00 71.25 212 VAL A O 1
ATOM 1615 N N . ARG A 1 213 ? 6.761 -20.588 10.330 1.00 68.75 213 ARG A N 1
ATOM 1616 C CA . ARG A 1 213 ? 5.460 -21.178 10.671 1.00 68.75 213 ARG A CA 1
ATOM 1617 C C . ARG A 1 213 ? 5.619 -22.681 10.870 1.00 68.75 213 ARG A C 1
ATOM 1619 O O . ARG A 1 213 ? 5.974 -23.421 9.950 1.00 68.75 213 ARG A O 1
ATOM 1626 N N . THR A 1 214 ? 5.321 -23.151 12.074 1.00 64.88 214 THR A N 1
ATOM 1627 C CA . THR A 1 214 ? 5.285 -24.577 12.387 1.00 64.88 214 THR A CA 1
ATOM 1628 C C . THR A 1 214 ? 3.836 -25.045 12.432 1.00 64.88 214 THR A C 1
ATOM 1630 O O . THR A 1 214 ? 3.011 -24.488 13.152 1.00 64.88 214 THR A O 1
ATOM 1633 N N . GLY A 1 215 ? 3.511 -26.077 11.649 1.00 63.38 215 GLY A N 1
ATOM 1634 C CA . GLY A 1 215 ? 2.286 -26.848 11.862 1.00 63.38 215 GLY A CA 1
ATOM 1635 C C . GLY A 1 215 ? 2.351 -27.631 13.179 1.00 63.38 215 GLY A C 1
ATOM 1636 O O . GLY A 1 215 ? 3.270 -27.463 13.981 1.00 63.38 215 GLY A O 1
ATOM 1637 N N . THR A 1 216 ? 1.398 -28.536 13.403 1.00 63.31 216 THR A N 1
ATOM 1638 C CA . THR A 1 216 ? 1.406 -29.395 14.595 1.00 63.31 216 THR A CA 1
ATOM 1639 C C . THR A 1 216 ? 2.695 -30.216 14.667 1.00 63.31 216 THR A C 1
ATOM 1641 O O . THR A 1 216 ? 2.990 -31.018 13.779 1.00 63.31 216 THR A O 1
ATOM 1644 N N . LEU A 1 217 ? 3.465 -30.027 15.738 1.00 70.88 217 LEU A N 1
ATOM 1645 C CA . LEU A 1 217 ? 4.694 -30.777 15.961 1.00 70.88 217 LEU A CA 1
ATOM 1646 C C . LEU A 1 217 ? 4.411 -32.206 16.421 1.00 70.88 217 LEU A C 1
ATOM 1648 O O . LEU A 1 217 ? 3.554 -32.452 17.268 1.00 70.88 217 LEU A O 1
ATOM 1652 N N . ALA A 1 218 ? 5.203 -33.151 15.912 1.00 74.62 218 ALA A N 1
ATOM 1653 C CA . ALA A 1 218 ? 5.234 -34.501 16.457 1.00 74.62 218 ALA A CA 1
ATOM 1654 C C . ALA A 1 218 ? 5.711 -34.474 17.930 1.00 74.62 218 ALA A C 1
ATOM 1656 O O . ALA A 1 218 ? 6.642 -33.721 18.239 1.00 74.62 218 ALA A O 1
ATOM 1657 N N . PRO A 1 219 ? 5.158 -35.327 18.822 1.00 77.94 219 PRO A N 1
ATOM 1658 C CA . PRO A 1 219 ? 5.495 -35.343 20.251 1.00 77.94 219 PRO A CA 1
ATOM 1659 C C . PRO A 1 219 ? 7.001 -35.379 20.549 1.00 77.94 219 PRO A C 1
ATOM 1661 O O . PRO A 1 219 ? 7.476 -34.628 21.392 1.00 77.94 219 PRO A O 1
ATOM 1664 N N . ARG A 1 220 ? 7.776 -36.153 19.778 1.00 79.94 220 ARG A N 1
ATOM 1665 C CA . ARG A 1 220 ? 9.239 -36.254 19.929 1.00 79.94 220 ARG A CA 1
ATOM 1666 C C . ARG A 1 220 ? 9.981 -34.915 19.763 1.00 79.94 220 ARG A C 1
ATOM 1668 O O . ARG A 1 220 ? 10.954 -34.658 20.461 1.00 79.94 220 ARG A O 1
ATOM 1675 N N . HIS A 1 221 ? 9.538 -34.052 18.841 1.00 78.62 221 HIS A N 1
ATOM 1676 C CA . HIS A 1 221 ? 10.173 -32.745 18.630 1.00 78.62 221 HIS A CA 1
ATOM 1677 C C . HIS A 1 221 ? 9.768 -31.776 19.745 1.00 78.62 221 HIS A C 1
ATOM 1679 O O . HIS A 1 221 ? 10.574 -30.955 20.170 1.00 78.62 221 HIS A O 1
ATOM 1685 N N . LYS A 1 222 ? 8.541 -31.913 20.267 1.00 77.06 222 LYS A N 1
ATOM 1686 C CA . LYS A 1 222 ? 8.082 -31.171 21.444 1.00 77.06 222 LYS A CA 1
ATOM 1687 C C . LYS A 1 222 ? 8.910 -31.527 22.683 1.00 77.06 222 LYS A C 1
ATOM 1689 O O . LYS A 1 222 ? 9.379 -30.621 23.359 1.00 77.06 222 LYS A O 1
ATOM 1694 N N . GLU A 1 223 ? 9.150 -32.813 22.936 1.00 79.25 223 GLU A N 1
ATOM 1695 C CA . GLU A 1 223 ? 10.005 -33.284 24.039 1.00 79.25 223 GLU A CA 1
ATOM 1696 C C . GLU A 1 223 ? 11.429 -32.713 23.942 1.00 79.25 223 GLU A C 1
ATOM 1698 O O . GLU A 1 223 ? 11.936 -32.166 24.920 1.00 79.25 223 GLU A O 1
ATOM 1703 N N . ARG A 1 224 ? 12.039 -32.723 22.748 1.00 75.69 224 ARG A N 1
ATOM 1704 C CA . ARG A 1 224 ? 13.353 -32.094 22.515 1.00 75.69 224 ARG A CA 1
ATOM 1705 C C . ARG A 1 224 ? 13.353 -30.585 22.774 1.00 75.69 224 ARG A C 1
ATOM 1707 O O . ARG A 1 224 ? 14.279 -30.074 23.402 1.00 75.69 224 ARG A O 1
ATOM 1714 N N . LEU A 1 225 ? 12.321 -29.862 22.333 1.00 75.25 225 LEU A N 1
ATOM 1715 C CA . LEU A 1 225 ? 12.177 -28.430 22.632 1.00 75.25 225 LEU A CA 1
ATOM 1716 C C . LEU A 1 225 ? 11.995 -28.183 24.143 1.00 75.25 225 LEU A C 1
ATOM 1718 O O . LEU A 1 225 ? 12.544 -27.220 24.681 1.00 75.25 225 LEU A O 1
ATOM 1722 N N . GLU A 1 226 ? 11.286 -29.066 24.856 1.00 75.88 226 GLU A N 1
ATOM 1723 C CA . GLU A 1 226 ? 11.136 -28.989 26.315 1.00 75.88 226 GLU A CA 1
ATOM 1724 C C . GLU A 1 226 ? 12.446 -29.228 27.069 1.00 75.88 226 GLU A C 1
ATOM 1726 O O . GLU A 1 226 ? 12.712 -28.541 28.056 1.00 75.88 226 GLU A O 1
ATOM 1731 N N . GLU A 1 227 ? 13.275 -30.178 26.637 1.00 74.56 227 GLU A N 1
ATOM 1732 C CA . GLU A 1 227 ? 14.605 -30.399 27.222 1.00 74.56 227 GLU A CA 1
ATOM 1733 C C . GLU A 1 227 ? 15.468 -29.134 27.135 1.00 74.56 227 GLU A C 1
ATOM 1735 O O . GLU A 1 227 ? 16.205 -28.814 28.070 1.00 74.56 227 GLU A O 1
ATOM 1740 N N . ARG A 1 228 ? 15.320 -28.361 26.053 1.00 67.75 228 ARG A N 1
ATOM 1741 C CA . ARG A 1 228 ? 16.056 -27.108 25.836 1.00 67.75 228 ARG A CA 1
ATOM 1742 C C . ARG A 1 228 ? 15.514 -25.936 26.651 1.00 67.75 228 ARG A C 1
ATOM 1744 O O . ARG A 1 228 ? 16.316 -25.159 27.166 1.00 67.75 228 ARG A O 1
ATOM 1751 N N . LEU A 1 229 ? 14.201 -25.868 26.889 1.00 67.56 229 LEU A N 1
ATOM 1752 C CA . LEU A 1 229 ? 13.616 -24.964 27.895 1.00 67.56 229 LEU A CA 1
ATOM 1753 C C . LEU A 1 229 ? 14.170 -25.211 29.310 1.00 67.56 229 LEU A C 1
ATOM 1755 O O . LEU A 1 229 ? 14.213 -24.290 30.123 1.00 67.56 229 LEU A O 1
ATOM 1759 N N . ARG A 1 230 ? 14.563 -26.455 29.624 1.00 62.22 230 ARG A N 1
ATOM 1760 C CA . ARG A 1 230 ? 15.047 -26.874 30.953 1.00 62.22 230 ARG A CA 1
ATOM 1761 C C . ARG A 1 230 ? 16.557 -26.667 31.161 1.00 62.22 230 ARG A C 1
ATOM 1763 O O . ARG A 1 230 ? 17.050 -27.001 32.239 1.00 62.22 230 ARG A O 1
ATOM 1770 N N . LEU A 1 231 ? 17.301 -26.129 30.184 1.00 52.09 231 LEU A N 1
ATOM 1771 C CA . LEU A 1 231 ? 18.752 -25.943 30.315 1.00 52.09 231 LEU A CA 1
ATOM 1772 C C . LEU A 1 231 ? 19.119 -24.926 31.433 1.00 52.09 231 LEU A C 1
ATOM 1774 O O . LEU A 1 231 ? 18.497 -23.857 31.522 1.00 52.09 231 LEU A O 1
ATOM 1778 N N . PRO A 1 232 ? 20.126 -25.226 32.290 1.00 45.66 232 PRO A N 1
ATOM 1779 C CA . PRO A 1 232 ? 20.422 -24.458 33.507 1.00 45.66 232 PRO A CA 1
ATOM 1780 C C . PRO A 1 232 ? 20.744 -22.971 33.289 1.00 45.66 232 PRO A C 1
ATOM 1782 O O . PRO A 1 232 ? 21.238 -22.556 32.245 1.00 45.66 232 PRO A O 1
ATOM 1785 N N . GLU A 1 233 ? 20.536 -22.176 34.343 1.00 49.06 233 GLU A N 1
ATOM 1786 C CA . GLU A 1 233 ? 20.665 -20.706 34.444 1.00 49.06 233 GLU A CA 1
ATOM 1787 C C . GLU A 1 233 ? 22.036 -20.084 34.125 1.00 49.06 233 GLU A C 1
ATOM 1789 O O . GLU A 1 233 ? 22.211 -18.876 34.287 1.00 49.06 233 GLU A O 1
ATOM 1794 N N . HIS A 1 234 ? 23.019 -20.863 33.682 1.00 41.56 234 HIS A N 1
ATOM 1795 C CA . HIS A 1 234 ? 24.395 -20.395 33.485 1.00 41.56 234 HIS A CA 1
ATOM 1796 C C . HIS A 1 234 ? 24.776 -20.154 32.019 1.00 41.56 234 HIS A C 1
ATOM 1798 O O . HIS A 1 234 ? 25.892 -19.713 31.763 1.00 41.56 234 HIS A O 1
ATOM 1804 N N . VAL A 1 235 ? 23.865 -20.379 31.067 1.00 43.72 235 VAL A N 1
ATOM 1805 C CA . VAL A 1 235 ? 24.077 -20.018 29.656 1.00 43.72 235 VAL A CA 1
ATOM 1806 C C . VAL A 1 235 ? 23.493 -18.622 29.419 1.00 43.72 235 VAL A C 1
ATOM 1808 O O . VAL A 1 235 ? 22.282 -18.451 29.310 1.00 43.72 235 VAL A O 1
ATOM 1811 N N . THR A 1 236 ? 24.353 -17.604 29.447 1.00 43.06 236 THR A N 1
ATOM 1812 C CA . THR A 1 236 ? 24.005 -16.177 29.292 1.00 43.06 236 THR A CA 1
ATOM 1813 C C . THR A 1 236 ? 23.903 -15.694 27.843 1.00 43.06 236 THR A C 1
ATOM 1815 O O . THR A 1 236 ? 23.550 -14.538 27.633 1.00 43.06 236 THR A O 1
ATOM 1818 N N . ASP A 1 237 ? 24.171 -16.546 26.856 1.00 49.34 237 ASP A N 1
ATOM 1819 C CA . ASP A 1 237 ? 24.040 -16.205 25.435 1.00 49.34 237 ASP A CA 1
ATOM 1820 C C . ASP A 1 237 ? 22.633 -16.525 24.929 1.00 49.34 237 ASP A C 1
ATOM 1822 O O . ASP A 1 237 ? 22.001 -17.426 25.479 1.00 49.34 237 ASP A O 1
ATOM 1826 N N . GLY A 1 238 ? 22.155 -15.797 23.908 1.00 49.81 238 GLY A N 1
ATOM 1827 C CA . GLY A 1 238 ? 20.796 -15.769 23.315 1.00 49.81 238 GLY A CA 1
ATOM 1828 C C . GLY A 1 238 ? 20.211 -17.085 22.767 1.00 49.81 238 GLY A C 1
ATOM 1829 O O . GLY A 1 238 ? 19.462 -17.083 21.807 1.00 49.81 238 GLY A O 1
ATOM 1830 N N . THR A 1 239 ? 20.523 -18.195 23.423 1.00 51.44 239 THR A N 1
ATOM 1831 C CA . THR A 1 239 ? 20.281 -19.607 23.113 1.00 51.44 239 THR A CA 1
ATOM 1832 C C . THR A 1 239 ? 19.071 -20.189 23.854 1.00 51.44 239 THR A C 1
ATOM 1834 O O . THR A 1 239 ? 18.811 -21.392 23.791 1.00 51.44 239 THR A O 1
ATOM 1837 N N . ARG A 1 240 ? 18.333 -19.363 24.607 1.00 63.75 240 ARG A N 1
ATOM 1838 C CA . ARG A 1 240 ? 17.139 -19.790 25.342 1.00 63.75 240 ARG A CA 1
ATOM 1839 C C . ARG A 1 240 ? 15.901 -19.609 24.477 1.00 63.75 240 ARG A C 1
ATOM 1841 O O . ARG A 1 240 ? 15.565 -18.485 24.126 1.00 63.75 240 ARG A O 1
ATOM 1848 N N . LEU A 1 241 ? 15.197 -20.711 24.217 1.00 67.62 241 LEU A N 1
ATOM 1849 C CA . LEU A 1 241 ? 13.824 -20.658 23.730 1.00 67.62 241 LEU A CA 1
ATOM 1850 C C . LEU A 1 241 ? 12.963 -19.987 24.805 1.00 67.62 241 LEU A C 1
ATOM 1852 O O . LEU A 1 241 ? 12.832 -20.511 25.912 1.00 67.62 241 LEU A O 1
ATOM 1856 N N . ASP A 1 242 ? 12.412 -18.820 24.499 1.00 75.50 242 ASP A N 1
ATOM 1857 C CA . ASP A 1 242 ? 11.514 -18.115 25.407 1.00 75.50 242 ASP A CA 1
ATOM 1858 C C . ASP A 1 242 ? 10.180 -18.888 25.516 1.00 75.50 242 ASP A C 1
ATOM 1860 O O . ASP A 1 242 ? 9.698 -19.425 24.512 1.00 75.50 242 ASP A O 1
ATOM 1864 N N . PRO A 1 243 ? 9.544 -19.003 26.700 1.00 77.94 243 PRO A N 1
ATOM 1865 C CA . PRO A 1 243 ? 8.274 -19.719 26.840 1.00 77.94 243 PRO A CA 1
ATOM 1866 C C . PRO A 1 243 ? 7.151 -19.240 25.908 1.00 77.94 243 PRO A C 1
ATOM 1868 O O . PRO A 1 243 ? 6.241 -20.017 25.618 1.00 77.94 243 PRO A O 1
ATOM 1871 N N . PHE A 1 244 ? 7.211 -18.000 25.414 1.00 79.00 244 PHE A N 1
ATOM 1872 C CA . PHE A 1 244 ? 6.307 -17.498 24.378 1.00 79.00 244 PHE A CA 1
ATOM 1873 C C . PHE A 1 244 ? 6.537 -18.159 23.026 1.00 79.00 244 PHE A C 1
ATOM 1875 O O . PHE A 1 244 ? 5.578 -18.573 22.377 1.00 79.00 244 PHE A O 1
ATOM 1882 N N . ASP A 1 245 ? 7.796 -18.299 22.619 1.00 77.12 245 ASP A N 1
ATOM 1883 C CA . ASP A 1 245 ? 8.150 -18.999 21.392 1.00 77.12 245 ASP A CA 1
ATOM 1884 C C . ASP A 1 245 ? 7.814 -20.480 21.490 1.00 77.12 245 ASP A C 1
ATOM 1886 O O . ASP A 1 245 ? 7.282 -21.047 20.541 1.00 77.12 245 ASP A O 1
ATOM 1890 N N . PHE A 1 246 ? 8.020 -21.102 22.653 1.00 80.50 246 PHE A N 1
ATOM 1891 C CA . PHE A 1 246 ? 7.580 -22.478 22.858 1.00 80.50 246 PHE A CA 1
ATOM 1892 C C . PHE A 1 246 ? 6.060 -22.623 22.721 1.00 80.50 246 PHE A C 1
ATOM 1894 O O . PHE A 1 246 ? 5.603 -23.527 22.019 1.00 80.50 246 PHE A O 1
ATOM 1901 N N . LEU A 1 247 ? 5.275 -21.732 23.338 1.00 82.38 247 LEU A N 1
ATOM 1902 C CA . LEU A 1 247 ? 3.820 -21.709 23.172 1.00 82.38 247 LEU A CA 1
ATOM 1903 C C . LEU A 1 247 ? 3.439 -21.509 21.698 1.00 82.38 247 LEU A C 1
ATOM 1905 O O . LEU A 1 247 ? 2.584 -22.228 21.189 1.00 82.38 247 LEU A O 1
ATOM 1909 N N . ARG A 1 248 ? 4.093 -20.584 20.989 1.00 79.62 248 ARG A N 1
ATOM 1910 C CA . ARG A 1 248 ? 3.832 -20.318 19.567 1.00 79.62 248 ARG A CA 1
ATOM 1911 C C . ARG A 1 248 ? 4.149 -21.527 18.681 1.00 79.62 248 ARG A C 1
ATOM 1913 O O . ARG A 1 248 ? 3.376 -21.830 17.779 1.00 79.62 248 ARG A O 1
ATOM 1920 N N . ILE A 1 249 ? 5.261 -22.216 18.941 1.00 76.25 249 ILE A N 1
ATOM 1921 C CA . ILE A 1 249 ? 5.748 -23.348 18.140 1.00 76.25 249 ILE A CA 1
ATOM 1922 C C . ILE A 1 249 ? 4.952 -24.632 18.428 1.00 76.25 249 ILE A C 1
ATOM 1924 O O . ILE A 1 249 ? 4.660 -25.409 17.520 1.00 76.25 249 ILE A O 1
ATOM 1928 N N . THR A 1 250 ? 4.614 -24.884 19.695 1.00 79.31 250 THR A N 1
ATOM 1929 C CA . THR A 1 250 ? 4.055 -26.174 20.146 1.00 79.31 250 THR A CA 1
ATOM 1930 C C . THR A 1 250 ? 2.565 -26.126 20.482 1.00 79.31 250 THR A C 1
ATOM 1932 O O . THR A 1 250 ? 1.934 -27.179 20.579 1.00 79.31 250 THR A O 1
ATOM 1935 N N . GLY A 1 251 ? 2.007 -24.934 20.708 1.00 80.75 251 GLY A N 1
ATOM 1936 C CA . GLY A 1 251 ? 0.675 -24.737 21.282 1.00 80.75 251 GLY A CA 1
ATOM 1937 C C . GLY A 1 251 ? 0.572 -25.059 22.780 1.00 80.75 251 GLY A C 1
ATOM 1938 O O . GLY A 1 251 ? -0.520 -24.968 23.336 1.00 80.75 251 GLY A O 1
ATOM 1939 N N . ASP A 1 252 ? 1.665 -25.448 23.445 1.00 83.19 252 ASP A N 1
ATOM 1940 C CA . ASP A 1 252 ? 1.669 -25.809 24.865 1.00 83.19 252 ASP A CA 1
ATOM 1941 C C . ASP A 1 252 ? 2.054 -24.624 25.755 1.00 83.19 252 ASP A C 1
ATOM 1943 O O . ASP A 1 252 ? 3.142 -24.052 25.667 1.00 83.19 252 ASP A O 1
ATOM 1947 N N . ASP A 1 253 ? 1.133 -24.283 26.650 1.00 85.06 253 ASP A N 1
ATOM 1948 C CA . ASP A 1 253 ? 1.222 -23.144 27.549 1.00 85.06 253 ASP A CA 1
ATOM 1949 C C . ASP A 1 253 ? 1.875 -23.470 28.906 1.00 85.06 253 ASP A C 1
ATOM 1951 O O . ASP A 1 253 ? 2.126 -22.576 29.720 1.00 85.06 253 ASP A O 1
ATOM 1955 N N . GLY A 1 254 ? 2.206 -24.741 29.150 1.00 84.69 254 GLY A N 1
ATOM 1956 C CA . GLY A 1 254 ? 2.773 -25.251 30.392 1.00 84.69 254 GLY A CA 1
ATOM 1957 C C . GLY A 1 254 ? 4.051 -24.532 30.838 1.00 84.69 254 GLY A C 1
ATOM 1958 O O . GLY A 1 254 ? 4.126 -24.133 32.005 1.00 84.69 254 GLY A O 1
ATOM 1959 N N . PRO A 1 255 ? 5.061 -24.321 29.969 1.00 82.50 255 PRO A N 1
ATOM 1960 C CA . PRO A 1 255 ? 6.249 -23.541 30.324 1.00 82.50 255 PRO A CA 1
ATOM 1961 C C . PRO A 1 255 ? 5.927 -22.099 30.715 1.00 82.50 255 PRO A C 1
ATOM 1963 O O . PRO A 1 255 ? 6.454 -21.603 31.712 1.00 82.50 255 PRO A O 1
ATOM 1966 N N . LEU A 1 256 ? 5.013 -21.456 29.985 1.00 81.75 256 LEU A N 1
ATOM 1967 C CA . LEU A 1 256 ? 4.589 -20.084 30.252 1.00 81.75 256 LEU A CA 1
ATOM 1968 C C . LEU A 1 256 ? 3.844 -19.992 31.599 1.00 81.75 256 LEU A C 1
ATOM 1970 O O . LEU A 1 256 ? 4.117 -19.097 32.396 1.00 81.75 256 LEU A O 1
ATOM 1974 N N . ARG A 1 257 ? 2.992 -20.976 31.932 1.00 79.94 257 ARG A N 1
ATOM 1975 C CA . ARG A 1 257 ? 2.337 -21.096 33.252 1.00 79.94 257 ARG A CA 1
ATOM 1976 C C . ARG A 1 257 ? 3.331 -21.305 34.396 1.00 79.94 257 ARG A C 1
ATOM 1978 O O . ARG A 1 257 ? 3.168 -20.700 35.455 1.00 79.94 257 ARG A O 1
ATOM 1985 N N . ARG A 1 258 ? 4.357 -22.145 34.202 1.00 78.81 258 ARG A N 1
ATOM 1986 C CA . ARG A 1 258 ? 5.415 -22.376 35.206 1.00 78.81 258 ARG A CA 1
ATOM 1987 C C . ARG A 1 258 ? 6.223 -21.110 35.481 1.00 78.81 258 ARG A C 1
ATOM 1989 O O . ARG A 1 258 ? 6.557 -20.860 36.634 1.00 78.81 258 ARG A O 1
ATOM 1996 N N . MET A 1 259 ? 6.480 -20.310 34.447 1.00 73.44 259 MET A N 1
ATOM 1997 C CA . MET A 1 259 ? 7.199 -19.039 34.558 1.00 73.44 259 MET A CA 1
ATOM 1998 C C . MET A 1 259 ? 6.427 -17.988 35.371 1.00 73.44 259 MET A C 1
ATOM 2000 O O . MET A 1 259 ? 7.041 -17.250 36.137 1.00 73.44 259 MET A O 1
ATOM 2004 N N . ILE A 1 260 ? 5.093 -17.928 35.245 1.00 70.81 260 ILE A N 1
ATOM 2005 C CA . ILE A 1 260 ? 4.273 -16.972 36.013 1.00 70.81 260 ILE A CA 1
ATOM 2006 C C . ILE A 1 260 ? 4.183 -17.358 37.498 1.00 70.81 260 ILE A C 1
ATOM 2008 O O . ILE A 1 260 ? 4.145 -16.469 38.345 1.00 70.81 260 ILE A O 1
ATOM 2012 N N . GLY A 1 261 ? 4.221 -18.655 37.821 1.00 64.19 261 GLY A N 1
ATOM 2013 C CA . GLY A 1 261 ? 4.333 -19.172 39.187 1.00 64.19 261 GLY A CA 1
ATOM 2014 C C . GLY A 1 261 ? 3.201 -18.766 40.161 1.00 64.19 261 GLY A C 1
ATOM 2015 O O . GLY A 1 261 ? 2.360 -17.919 39.858 1.00 64.19 261 GLY A O 1
ATOM 2016 N N . PRO A 1 262 ? 3.114 -19.388 41.353 1.00 55.88 262 PRO A N 1
ATOM 2017 C CA . PRO A 1 262 ? 2.021 -19.109 42.286 1.00 55.88 262 PRO A CA 1
ATOM 2018 C C . PRO A 1 262 ? 2.161 -17.838 43.141 1.00 55.88 262 PRO A C 1
ATOM 2020 O O . PRO A 1 262 ? 1.127 -17.400 43.648 1.00 55.88 262 PRO A O 1
ATOM 2023 N N . SER A 1 263 ? 3.359 -17.261 43.363 1.00 53.62 263 SER A N 1
ATOM 2024 C CA . SER A 1 263 ? 3.493 -16.342 44.518 1.00 53.62 263 SER A CA 1
ATOM 2025 C C . SER A 1 263 ? 4.588 -15.261 44.568 1.00 53.62 263 SER A C 1
ATOM 2027 O O . SER A 1 263 ? 4.426 -14.363 45.389 1.00 53.62 263 SER A O 1
ATOM 2029 N N . ASP A 1 264 ? 5.674 -15.262 43.787 1.00 54.69 264 ASP A N 1
ATOM 2030 C CA . ASP A 1 264 ? 6.848 -14.455 44.200 1.00 54.69 264 ASP A CA 1
ATOM 2031 C C . ASP A 1 264 ? 7.705 -13.816 43.096 1.00 54.69 264 ASP A C 1
ATOM 2033 O O . ASP A 1 264 ? 8.786 -13.312 43.393 1.00 54.69 264 ASP A O 1
ATOM 2037 N N . TRP A 1 265 ? 7.224 -13.713 41.850 1.00 53.53 265 TRP A N 1
ATOM 2038 C CA . TRP A 1 265 ? 7.874 -12.891 40.804 1.00 53.53 265 TRP A CA 1
ATOM 2039 C C . TRP A 1 265 ? 9.340 -13.280 40.488 1.00 53.53 265 TRP A C 1
ATOM 2041 O O . TRP A 1 265 ? 10.039 -12.557 39.772 1.00 53.53 265 TRP A O 1
ATOM 2051 N N . SER A 1 266 ? 9.815 -14.409 41.024 1.00 54.66 266 SER A N 1
ATOM 2052 C CA . SER A 1 266 ? 11.215 -14.848 41.054 1.00 54.66 266 SER A CA 1
ATOM 2053 C C . SER A 1 266 ? 11.613 -15.665 39.820 1.00 54.66 266 SER A C 1
ATOM 2055 O O . SER A 1 266 ? 12.797 -15.743 39.500 1.00 54.66 266 SER A O 1
ATOM 2057 N N . GLY A 1 267 ? 10.631 -16.184 39.072 1.00 55.28 267 GLY A N 1
ATOM 2058 C CA . GLY A 1 267 ? 10.823 -17.048 37.900 1.00 55.28 267 GLY A CA 1
ATOM 2059 C C . GLY A 1 267 ? 11.414 -16.382 36.650 1.00 55.28 267 GLY A C 1
ATOM 2060 O O . GLY A 1 267 ? 11.765 -17.086 35.709 1.00 55.28 267 GLY A O 1
ATOM 2061 N N . PHE A 1 268 ? 11.560 -15.051 36.622 1.00 57.16 268 PHE A N 1
ATOM 2062 C CA . PHE A 1 268 ? 12.286 -14.339 35.561 1.00 57.16 268 PHE A CA 1
ATOM 2063 C C . PHE A 1 268 ? 13.716 -14.022 36.026 1.00 57.16 268 PHE A C 1
ATOM 2065 O O . PHE A 1 268 ? 13.926 -12.984 36.674 1.00 57.16 268 PHE A O 1
ATOM 2072 N N . PRO A 1 269 ? 14.721 -14.865 35.732 1.00 54.25 269 PRO A N 1
ATOM 2073 C CA . PRO A 1 269 ? 16.083 -14.631 36.191 1.00 54.25 269 PRO A CA 1
ATOM 2074 C C . PRO A 1 269 ? 16.657 -13.345 35.573 1.00 54.25 269 PRO A C 1
ATOM 2076 O O . PRO A 1 269 ? 16.613 -13.151 34.363 1.00 54.25 269 PRO A O 1
ATOM 2079 N N . ARG A 1 270 ? 17.206 -12.464 36.423 1.00 57.59 270 ARG A N 1
ATOM 2080 C CA . ARG A 1 270 ? 18.110 -11.336 36.085 1.00 57.59 270 ARG A CA 1
ATOM 2081 C C . ARG A 1 270 ? 17.666 -10.340 34.996 1.00 57.59 270 ARG A C 1
ATOM 2083 O O . ARG A 1 270 ? 18.489 -9.561 34.524 1.00 57.59 270 ARG A O 1
ATOM 2090 N N . GLN A 1 271 ? 16.393 -10.298 34.616 1.00 62.50 271 GLN A N 1
ATOM 2091 C CA . GLN A 1 271 ? 15.885 -9.235 33.749 1.00 62.50 271 GLN A CA 1
ATOM 2092 C C . GLN A 1 271 ? 15.737 -7.928 34.531 1.00 62.50 271 GLN A C 1
ATOM 2094 O O . GLN A 1 271 ? 15.420 -7.944 35.726 1.00 62.50 271 GLN A O 1
ATOM 2099 N N . ARG A 1 272 ? 15.929 -6.790 33.847 1.00 65.88 272 ARG A N 1
ATOM 2100 C CA . ARG A 1 272 ? 15.532 -5.492 34.404 1.00 65.88 272 ARG A CA 1
ATOM 2101 C C . ARG A 1 272 ? 14.067 -5.586 34.852 1.00 65.88 272 ARG A C 1
ATOM 2103 O O . ARG A 1 272 ? 13.273 -6.210 34.139 1.00 65.88 272 ARG A O 1
ATOM 2110 N N . PRO A 1 273 ? 13.696 -5.006 36.004 1.00 66.31 273 PRO A N 1
ATOM 2111 C CA . PRO A 1 273 ? 12.342 -5.147 36.534 1.00 66.31 273 PRO A CA 1
ATOM 2112 C C . PRO A 1 273 ? 11.234 -4.719 35.538 1.00 66.31 273 PRO A C 1
ATOM 2114 O O . PRO A 1 273 ? 10.150 -5.299 35.545 1.00 66.31 273 PRO A O 1
ATOM 2117 N N . GLU A 1 274 ? 11.540 -3.811 34.606 1.00 66.06 274 GLU A N 1
ATOM 2118 C CA . GLU A 1 274 ? 10.710 -3.441 33.444 1.00 66.06 274 GLU A CA 1
ATOM 2119 C C . GLU A 1 274 ? 10.407 -4.602 32.492 1.00 66.06 274 GLU A C 1
ATOM 2121 O O . GLU A 1 274 ? 9.247 -4.892 32.206 1.00 66.06 274 GLU A O 1
ATOM 2126 N N . ASN A 1 275 ? 11.446 -5.293 32.014 1.00 69.25 275 ASN A N 1
ATOM 2127 C CA . ASN A 1 275 ? 11.311 -6.422 31.093 1.00 69.25 275 ASN A CA 1
ATOM 2128 C C . ASN A 1 275 ? 10.545 -7.568 31.755 1.00 69.25 275 ASN A C 1
ATOM 2130 O O . ASN A 1 275 ? 9.719 -8.211 31.113 1.00 69.25 275 ASN A O 1
ATOM 2134 N N . ARG A 1 276 ? 10.750 -7.763 33.064 1.00 69.19 276 ARG A N 1
ATOM 2135 C CA . ARG A 1 276 ? 9.976 -8.719 33.859 1.00 69.19 276 ARG A CA 1
ATOM 2136 C C . ARG A 1 276 ? 8.487 -8.363 33.864 1.00 69.19 276 ARG A C 1
ATOM 2138 O O . ARG A 1 276 ? 7.659 -9.230 33.600 1.00 69.19 276 ARG A O 1
ATOM 2145 N N . ALA A 1 277 ? 8.136 -7.105 34.133 1.00 67.50 277 ALA A N 1
ATOM 2146 C CA . ALA A 1 277 ? 6.743 -6.660 34.113 1.00 67.50 277 ALA A CA 1
ATOM 2147 C C . ALA A 1 277 ? 6.125 -6.755 32.706 1.00 67.50 277 ALA A C 1
ATOM 2149 O O . ALA A 1 277 ? 4.990 -7.215 32.568 1.00 67.50 277 ALA A O 1
ATOM 2150 N N . ARG A 1 278 ? 6.890 -6.407 31.660 1.00 73.19 278 ARG A N 1
ATOM 2151 C CA . ARG A 1 278 ? 6.472 -6.529 30.257 1.00 73.19 278 ARG A CA 1
ATOM 2152 C C . ARG A 1 278 ? 6.179 -7.970 29.860 1.00 73.19 278 ARG A C 1
ATOM 2154 O O . ARG A 1 278 ? 5.095 -8.260 29.356 1.00 73.19 278 ARG A O 1
ATOM 2161 N N . ASN A 1 279 ? 7.104 -8.877 30.150 1.00 75.81 279 ASN A N 1
ATOM 2162 C CA . ASN A 1 279 ? 6.939 -10.297 29.866 1.00 75.81 279 ASN A CA 1
ATOM 2163 C C . ASN A 1 279 ? 5.796 -10.902 30.680 1.00 75.81 279 ASN A C 1
ATOM 2165 O O . ASN A 1 279 ? 5.036 -11.709 30.167 1.00 75.81 279 ASN A O 1
ATOM 2169 N N . MET A 1 280 ? 5.589 -10.481 31.924 1.00 72.25 280 MET A N 1
ATOM 2170 C CA . MET A 1 280 ? 4.470 -10.981 32.719 1.00 72.25 280 MET A CA 1
ATOM 2171 C C . MET A 1 280 ? 3.104 -10.539 32.169 1.00 72.25 280 MET A C 1
ATOM 2173 O O . MET A 1 280 ? 2.170 -11.342 32.114 1.00 72.25 280 MET A O 1
ATOM 2177 N N . ILE A 1 281 ? 2.989 -9.282 31.733 1.00 71.12 281 ILE A N 1
ATOM 2178 C CA . ILE A 1 281 ? 1.791 -8.770 31.062 1.00 71.12 281 ILE A CA 1
ATOM 2179 C C . ILE A 1 281 ? 1.532 -9.555 29.776 1.00 71.12 281 ILE A C 1
ATOM 2181 O O . ILE A 1 281 ? 0.440 -10.095 29.608 1.00 71.12 281 ILE A O 1
ATOM 2185 N N . ASN A 1 282 ? 2.542 -9.700 28.916 1.00 80.19 282 ASN A N 1
ATOM 2186 C CA . ASN A 1 282 ? 2.413 -10.466 27.678 1.00 80.19 282 ASN A CA 1
ATOM 2187 C C . ASN A 1 282 ? 1.997 -11.919 27.967 1.00 80.19 282 ASN A C 1
ATOM 2189 O O . ASN A 1 282 ? 1.149 -12.472 27.269 1.00 80.19 282 ASN A O 1
ATOM 2193 N N . ALA A 1 283 ? 2.547 -12.531 29.020 1.00 78.94 283 ALA A N 1
ATOM 2194 C CA . ALA A 1 283 ? 2.279 -13.922 29.369 1.00 78.94 283 ALA A CA 1
ATOM 2195 C C . ALA A 1 283 ? 0.841 -14.083 29.867 1.00 78.94 283 ALA A C 1
ATOM 2197 O O . ALA A 1 283 ? 0.143 -15.023 29.501 1.00 78.94 283 ALA A O 1
ATOM 2198 N N . SER A 1 284 ? 0.365 -13.117 30.648 1.00 74.31 284 SER A N 1
ATOM 2199 C CA . SER A 1 284 ? -1.015 -13.074 31.124 1.00 74.31 284 SER A CA 1
ATOM 2200 C C . SER A 1 284 ? -2.017 -12.867 29.982 1.00 74.31 284 SER A C 1
ATOM 2202 O O . SER A 1 284 ? -3.092 -13.460 30.012 1.00 74.31 284 SER A O 1
ATOM 2204 N N . ILE A 1 285 ? -1.654 -12.089 28.952 1.00 76.50 285 ILE A N 1
ATOM 2205 C CA . ILE A 1 285 ? -2.444 -11.951 27.717 1.00 76.50 285 ILE A CA 1
ATOM 2206 C C . ILE A 1 285 ? -2.508 -13.292 26.974 1.00 76.50 285 ILE A C 1
ATOM 2208 O O . ILE A 1 285 ? -3.593 -13.730 26.599 1.00 76.50 285 ILE A O 1
ATOM 2212 N N . ALA A 1 286 ? -1.367 -13.965 26.798 1.00 81.44 286 ALA A N 1
ATOM 2213 C CA . ALA A 1 286 ? -1.281 -15.227 26.063 1.00 81.44 286 ALA A CA 1
ATOM 2214 C C . ALA A 1 286 ? -1.999 -16.400 26.763 1.00 81.44 286 ALA A C 1
ATOM 2216 O O . ALA A 1 286 ? -2.570 -17.255 26.093 1.00 81.44 286 ALA A O 1
ATOM 2217 N N . LEU A 1 287 ? -2.009 -16.436 28.101 1.00 79.62 287 LEU A N 1
ATOM 2218 C CA . LEU A 1 287 ? -2.651 -17.497 28.898 1.00 79.62 287 LEU A CA 1
ATOM 2219 C C . LEU A 1 287 ? -4.150 -17.276 29.168 1.00 79.62 287 LEU A C 1
ATOM 2221 O O . LEU A 1 287 ? -4.826 -18.173 29.684 1.00 79.62 287 LEU A O 1
ATOM 2225 N N . GLY A 1 288 ? -4.669 -16.091 28.845 1.00 79.44 288 GLY A N 1
ATOM 2226 C CA . GLY A 1 288 ? -6.088 -15.761 28.910 1.00 79.44 288 GLY A CA 1
ATOM 2227 C C . GLY A 1 288 ? -6.638 -15.313 30.280 1.00 79.44 288 GLY A C 1
ATOM 2228 O O . GLY A 1 288 ? -5.920 -15.210 31.283 1.00 79.44 288 GLY A O 1
ATOM 2229 N N . PRO A 1 289 ? -7.962 -15.048 30.343 1.00 73.62 289 PRO A N 1
ATOM 2230 C CA . PRO A 1 289 ? -8.611 -14.294 31.425 1.00 73.62 289 PRO A CA 1
ATOM 2231 C C . PRO A 1 289 ? -8.449 -14.810 32.874 1.00 73.62 289 PRO A C 1
ATOM 2233 O O . PRO A 1 289 ? -8.378 -13.984 33.789 1.00 73.62 289 PRO A O 1
ATOM 2236 N N . PRO A 1 290 ? -8.406 -16.130 33.162 1.00 73.44 290 PRO A N 1
ATOM 2237 C CA . PRO A 1 290 ? -8.349 -16.623 34.544 1.00 73.44 290 PRO A CA 1
ATOM 2238 C C . PRO A 1 290 ? -7.069 -16.242 35.302 1.00 73.44 290 PRO A C 1
ATOM 2240 O O . PRO A 1 290 ? -7.128 -15.951 36.496 1.00 73.44 290 PRO A O 1
ATOM 2243 N N . LEU A 1 291 ? -5.918 -16.234 34.621 1.00 69.56 291 LEU A N 1
ATOM 2244 C CA . LEU A 1 291 ? -4.634 -15.815 35.200 1.00 69.56 291 LEU A CA 1
ATOM 2245 C C . LEU A 1 291 ? -4.490 -14.292 35.187 1.00 69.56 291 LEU A C 1
ATOM 2247 O O . LEU A 1 291 ? -3.945 -13.708 36.122 1.00 69.56 291 LEU A O 1
ATOM 2251 N N . ALA A 1 292 ? -5.065 -13.655 34.172 1.00 69.44 292 ALA A N 1
ATOM 2252 C CA . ALA A 1 292 ? -5.013 -12.223 33.968 1.00 69.44 292 ALA A CA 1
ATOM 2253 C C . ALA A 1 292 ? -5.597 -11.375 35.112 1.00 69.44 292 ALA A C 1
ATOM 2255 O O . ALA A 1 292 ? -5.028 -10.342 35.473 1.00 69.44 292 ALA A O 1
ATOM 2256 N N . ARG A 1 293 ? -6.696 -11.820 35.739 1.00 72.31 293 ARG A N 1
ATOM 2257 C CA . ARG A 1 293 ? -7.370 -11.055 36.808 1.00 72.31 293 ARG A CA 1
ATOM 2258 C C . ARG A 1 293 ? -6.469 -10.736 38.001 1.00 72.31 293 ARG A C 1
ATOM 2260 O O . ARG A 1 293 ? -6.674 -9.715 38.645 1.00 72.31 293 ARG A O 1
ATOM 2267 N N . ARG A 1 294 ? -5.467 -11.576 38.286 1.00 75.19 294 ARG A N 1
ATOM 2268 C CA . ARG A 1 294 ? -4.518 -11.359 39.393 1.00 75.19 294 ARG A CA 1
ATOM 2269 C C . ARG A 1 294 ? -3.580 -10.175 39.155 1.00 75.19 294 ARG A C 1
ATOM 2271 O O . ARG A 1 294 ? -3.071 -9.615 40.117 1.00 75.19 294 ARG A O 1
ATOM 2278 N N . PHE A 1 295 ? -3.363 -9.803 37.894 1.00 76.62 295 PHE A N 1
ATOM 2279 C CA . PHE A 1 295 ? -2.417 -8.758 37.491 1.00 76.62 295 PHE A CA 1
ATOM 2280 C C . PHE A 1 295 ? -3.100 -7.472 37.014 1.00 76.62 295 PHE A C 1
ATOM 2282 O O . PHE A 1 295 ? -2.424 -6.474 36.766 1.00 76.62 295 PHE A O 1
ATOM 2289 N N . ALA A 1 296 ? -4.432 -7.478 36.914 1.00 84.00 296 ALA A N 1
ATOM 2290 C CA . ALA A 1 296 ? -5.215 -6.344 36.443 1.00 84.00 296 ALA A CA 1
ATOM 2291 C C . ALA A 1 296 ? -4.982 -5.074 37.279 1.00 84.00 296 ALA A C 1
ATOM 2293 O O . ALA A 1 296 ? -4.773 -4.008 36.709 1.00 84.00 296 ALA A O 1
ATOM 2294 N N . ASP A 1 297 ? -4.948 -5.173 38.612 1.00 85.19 297 ASP A N 1
ATOM 2295 C CA . ASP A 1 297 ? -4.764 -4.002 39.484 1.00 85.19 297 ASP A CA 1
ATOM 2296 C C . ASP A 1 297 ? -3.379 -3.367 39.328 1.00 85.19 297 ASP A C 1
ATOM 2298 O O . ASP A 1 297 ? -3.266 -2.150 39.177 1.00 85.19 297 ASP A O 1
ATOM 2302 N N . SER A 1 298 ? -2.322 -4.181 39.257 1.00 81.06 298 SER A N 1
ATOM 2303 C CA . SER A 1 298 ? -0.969 -3.680 38.999 1.00 81.06 298 SER A CA 1
ATOM 2304 C C . SER A 1 298 ? -0.849 -3.035 37.616 1.00 81.06 298 SER A C 1
ATOM 2306 O O . SER A 1 298 ? -0.218 -1.986 37.487 1.00 81.06 298 SER A O 1
ATOM 2308 N N . ALA A 1 299 ? -1.480 -3.616 36.589 1.00 83.88 299 ALA A N 1
ATOM 2309 C CA . ALA A 1 299 ? -1.516 -3.029 35.251 1.00 83.88 299 ALA A CA 1
ATOM 2310 C C . ALA A 1 299 ? -2.289 -1.698 35.230 1.00 83.88 299 ALA A C 1
ATOM 2312 O O . ALA A 1 299 ? -1.820 -0.739 34.621 1.00 83.88 299 ALA A O 1
ATOM 2313 N N . ARG A 1 300 ? -3.423 -1.598 35.943 1.00 89.25 300 ARG A N 1
ATOM 2314 C CA . ARG A 1 300 ? -4.198 -0.351 36.090 1.00 89.25 300 ARG A CA 1
ATOM 2315 C C . ARG A 1 300 ? -3.374 0.746 36.746 1.00 89.25 300 ARG A C 1
ATOM 2317 O O . ARG A 1 300 ? -3.378 1.883 36.276 1.00 89.25 300 ARG A O 1
ATOM 2324 N N . ASP A 1 301 ? -2.668 0.424 37.824 1.00 86.94 301 ASP A N 1
ATOM 2325 C CA . ASP A 1 301 ? -1.860 1.405 38.545 1.00 86.94 301 ASP A CA 1
ATOM 2326 C C . ASP A 1 301 ? -0.661 1.880 37.722 1.00 86.94 301 ASP A C 1
ATOM 2328 O O . ASP A 1 301 ? -0.386 3.084 37.691 1.00 86.94 301 ASP A O 1
ATOM 2332 N N . ALA A 1 302 ? -0.002 0.969 36.999 1.00 84.75 302 ALA A N 1
ATOM 2333 C CA . ALA A 1 302 ? 1.053 1.314 36.049 1.00 84.75 302 ALA A CA 1
ATOM 2334 C C . ALA A 1 302 ? 0.515 2.185 34.903 1.00 84.75 302 ALA A C 1
ATOM 2336 O O . ALA A 1 302 ? 1.106 3.217 34.593 1.00 84.75 302 ALA A O 1
ATOM 2337 N N . PHE A 1 303 ? -0.634 1.830 34.320 1.00 90.38 303 PHE A N 1
ATOM 2338 C CA . PHE A 1 303 ? -1.268 2.598 33.246 1.00 90.38 303 PHE A CA 1
ATOM 2339 C C . PHE A 1 303 ? -1.614 4.025 33.689 1.00 90.38 303 PHE A C 1
ATOM 2341 O O . PHE A 1 303 ? -1.260 4.997 33.023 1.00 90.38 303 PHE A O 1
ATOM 2348 N N . ARG A 1 304 ? -2.237 4.176 34.865 1.00 92.12 304 ARG A N 1
ATOM 2349 C CA . ARG A 1 304 ? -2.555 5.491 35.443 1.00 92.12 304 ARG A CA 1
ATOM 2350 C C . ARG A 1 304 ? -1.304 6.325 35.711 1.00 92.12 304 ARG A C 1
ATOM 2352 O O . ARG A 1 304 ? -1.364 7.542 35.562 1.00 92.12 304 ARG A O 1
ATOM 2359 N N . ALA A 1 305 ? -0.208 5.701 36.145 1.00 86.75 305 ALA A N 1
ATOM 2360 C CA . ALA A 1 305 ? 1.068 6.384 36.336 1.00 86.75 305 ALA A CA 1
ATOM 2361 C C . ALA A 1 305 ? 1.669 6.846 34.998 1.00 86.75 305 ALA A C 1
ATOM 2363 O O . ALA A 1 305 ? 2.014 8.019 34.870 1.00 86.75 305 ALA A O 1
ATOM 2364 N N . ALA A 1 306 ? 1.682 5.976 33.983 1.00 86.88 306 ALA A N 1
ATOM 2365 C CA . ALA A 1 306 ? 2.175 6.298 32.643 1.00 86.88 306 ALA A CA 1
ATOM 2366 C C . ALA A 1 306 ? 1.423 7.482 32.012 1.00 86.88 306 ALA A C 1
ATOM 2368 O O . ALA A 1 306 ? 2.047 8.399 31.486 1.00 86.88 306 ALA A O 1
ATOM 2369 N N . LEU A 1 307 ? 0.094 7.542 32.161 1.00 88.50 307 LEU A N 1
ATOM 2370 C CA . LEU A 1 307 ? -0.719 8.676 31.695 1.00 88.50 307 LEU A CA 1
ATOM 2371 C C . LEU A 1 307 ? -0.366 10.016 32.362 1.00 88.50 307 LEU A C 1
ATOM 2373 O O . LEU A 1 307 ? -0.620 11.069 31.784 1.00 88.50 307 LEU A O 1
ATOM 2377 N N . ARG A 1 308 ? 0.199 9.995 33.576 1.00 89.88 308 ARG A N 1
ATOM 2378 C CA . ARG A 1 308 ? 0.681 11.194 34.283 1.00 89.88 308 ARG A CA 1
ATOM 2379 C C . ARG A 1 308 ? 2.154 11.504 33.995 1.00 89.88 308 ARG A C 1
ATOM 2381 O O . ARG A 1 308 ? 2.679 12.466 34.547 1.00 89.88 308 ARG A O 1
ATOM 2388 N N . GLY A 1 309 ? 2.823 10.697 33.166 1.00 84.94 309 GLY A N 1
ATOM 2389 C CA . GLY A 1 309 ? 4.272 10.763 32.968 1.00 84.94 309 GLY A CA 1
ATOM 2390 C C . GLY A 1 309 ? 5.072 10.355 34.211 1.00 84.94 309 GLY A C 1
ATOM 2391 O O . GLY A 1 309 ? 6.240 10.715 34.333 1.00 84.94 309 GLY A O 1
ATOM 2392 N N . GLU A 1 310 ? 4.453 9.640 35.156 1.00 86.62 310 GLU A N 1
ATOM 2393 C CA . GLU A 1 310 ? 5.110 9.155 36.370 1.00 86.62 310 GLU A CA 1
ATOM 2394 C C . GLU A 1 310 ? 5.850 7.843 36.097 1.00 86.62 310 GLU A C 1
ATOM 2396 O O . GLU A 1 310 ? 5.305 6.908 35.510 1.00 86.62 310 GLU A O 1
ATOM 2401 N N . ILE A 1 311 ? 7.069 7.736 36.621 1.00 75.12 311 ILE A N 1
ATOM 2402 C CA . ILE A 1 311 ? 7.810 6.475 36.685 1.00 75.12 311 ILE A CA 1
ATOM 2403 C C . ILE A 1 311 ? 7.410 5.771 37.986 1.00 75.12 311 ILE A C 1
ATOM 2405 O O . ILE A 1 311 ? 7.517 6.349 39.070 1.00 75.12 311 ILE A O 1
ATOM 2409 N N . ARG A 1 312 ? 6.945 4.521 37.904 1.00 69.75 312 ARG A N 1
ATOM 2410 C CA . ARG A 1 312 ? 6.645 3.694 39.083 1.00 69.75 312 ARG A CA 1
ATOM 2411 C C . ARG A 1 312 ? 7.407 2.388 39.038 1.00 69.75 312 ARG A C 1
ATOM 2413 O O . ARG A 1 312 ? 7.410 1.723 38.011 1.00 69.75 312 ARG A O 1
ATOM 2420 N N . SER A 1 313 ? 7.945 1.982 40.189 1.00 58.25 313 SER A N 1
ATOM 2421 C CA . SER A 1 313 ? 8.501 0.640 40.383 1.00 58.25 313 SER A CA 1
ATOM 2422 C C . SER A 1 313 ? 7.482 -0.425 39.940 1.00 58.25 313 SER A C 1
ATOM 2424 O O . SER A 1 313 ? 6.309 -0.313 40.309 1.00 58.25 313 SER A O 1
ATOM 2426 N N . PRO A 1 314 ? 7.887 -1.439 39.154 1.00 60.78 314 PRO A N 1
ATOM 2427 C CA . PRO A 1 314 ? 9.270 -1.812 38.837 1.00 60.78 314 PRO A CA 1
ATOM 2428 C C . PRO A 1 314 ? 9.931 -1.028 37.688 1.00 60.78 314 PRO A C 1
ATOM 2430 O O . PRO A 1 314 ? 11.093 -1.275 37.385 1.00 60.78 314 PRO A O 1
ATOM 2433 N N . PHE A 1 315 ? 9.238 -0.105 37.030 1.00 62.81 315 PHE A N 1
ATOM 2434 C CA . PHE A 1 315 ? 9.775 0.582 35.862 1.00 62.81 315 PHE A CA 1
ATOM 2435 C C . PHE A 1 315 ? 10.779 1.688 36.229 1.00 62.81 315 PHE A C 1
ATOM 2437 O O . PHE A 1 315 ? 10.625 2.365 37.246 1.00 62.81 315 PHE A O 1
ATOM 2444 N N . THR A 1 316 ? 11.827 1.834 35.419 1.00 61.91 316 THR A N 1
ATOM 2445 C CA . THR A 1 316 ? 12.891 2.848 35.521 1.00 61.91 316 THR A CA 1
ATOM 2446 C C . THR A 1 316 ? 12.756 3.961 34.475 1.00 61.91 316 THR A C 1
ATOM 2448 O O . THR A 1 316 ? 13.306 5.039 34.679 1.00 61.91 316 THR A O 1
ATOM 2451 N N . GLU A 1 317 ? 11.959 3.745 33.427 1.00 68.25 317 GLU A N 1
ATOM 2452 C CA . GLU A 1 317 ? 11.535 4.728 32.425 1.00 68.25 317 GLU A CA 1
ATOM 2453 C C . GLU A 1 317 ? 9.994 4.811 32.347 1.00 68.25 317 GLU A C 1
ATOM 2455 O O . GLU A 1 317 ? 9.297 3.857 32.726 1.00 68.25 317 GLU A O 1
ATOM 2460 N N . PRO A 1 318 ? 9.419 5.944 31.885 1.00 68.62 318 PRO A N 1
ATOM 2461 C CA . PRO A 1 318 ? 7.985 6.043 31.636 1.00 68.62 318 PRO A CA 1
ATOM 2462 C C . PRO A 1 318 ? 7.569 4.978 30.621 1.00 68.62 318 PRO A C 1
ATOM 2464 O O . PRO A 1 318 ? 8.071 4.937 29.500 1.00 68.62 318 PRO A O 1
ATOM 2467 N N . CYS A 1 319 ? 6.657 4.098 31.021 1.00 75.19 319 CYS A N 1
ATOM 2468 C CA . CYS A 1 319 ? 6.130 3.086 30.117 1.00 75.19 319 CYS A CA 1
ATOM 2469 C C . CYS A 1 319 ? 5.290 3.721 29.019 1.00 75.19 319 CYS A C 1
ATOM 2471 O O . CYS A 1 319 ? 4.578 4.691 29.276 1.00 75.19 319 CYS A O 1
ATOM 2473 N N . ASP A 1 320 ? 5.289 3.095 27.843 1.00 84.69 320 ASP A N 1
ATOM 2474 C CA . ASP A 1 320 ? 4.321 3.408 26.799 1.00 84.69 320 ASP A CA 1
ATOM 2475 C C . ASP A 1 320 ? 2.887 3.203 27.345 1.00 84.69 320 ASP A C 1
ATOM 2477 O O . ASP A 1 320 ? 2.500 2.069 27.678 1.00 84.69 320 ASP A O 1
ATOM 2481 N N . PRO A 1 321 ? 2.092 4.284 27.479 1.00 88.62 321 PRO A N 1
ATOM 2482 C CA . PRO A 1 321 ? 0.736 4.201 27.999 1.00 88.62 321 PRO A CA 1
ATOM 2483 C C . PRO A 1 321 ? -0.189 3.370 27.100 1.00 88.62 321 PRO A C 1
ATOM 2485 O O . PRO A 1 321 ? -1.130 2.773 27.623 1.00 88.62 321 PRO A O 1
ATOM 2488 N N . VAL A 1 322 ? 0.061 3.276 25.787 1.00 89.25 322 VAL A N 1
ATOM 2489 C CA . VAL A 1 322 ? -0.776 2.488 24.869 1.00 89.25 322 VAL A CA 1
ATOM 2490 C C . VAL A 1 322 ? -0.566 0.996 25.096 1.00 89.25 322 VAL A C 1
ATOM 2492 O O . VAL A 1 322 ? -1.533 0.241 25.229 1.00 89.25 322 VAL A O 1
ATOM 2495 N N . TRP A 1 323 ? 0.687 0.561 25.231 1.00 87.06 323 TRP A N 1
ATOM 2496 C CA . TRP A 1 323 ? 0.996 -0.821 25.590 1.00 87.06 323 TRP A CA 1
ATOM 2497 C C . TRP A 1 323 ? 0.361 -1.228 26.935 1.00 87.06 323 TRP A C 1
ATOM 2499 O O . TRP A 1 323 ? -0.269 -2.288 27.022 1.00 87.06 323 TRP A O 1
ATOM 2509 N N . LEU A 1 324 ? 0.442 -0.374 27.965 1.00 88.00 324 LEU A N 1
ATOM 2510 C CA . LEU A 1 324 ? -0.196 -0.628 29.266 1.00 88.00 324 LEU A CA 1
ATOM 2511 C C . LEU A 1 324 ? -1.728 -0.625 29.191 1.00 88.00 324 LEU A C 1
ATOM 2513 O O . LEU A 1 324 ? -2.371 -1.440 29.849 1.00 88.00 324 LEU A O 1
ATOM 2517 N N . ALA A 1 325 ? -2.327 0.238 28.372 1.00 91.19 325 ALA A N 1
ATOM 2518 C CA . ALA A 1 325 ? -3.762 0.200 28.123 1.00 91.19 325 ALA A CA 1
ATOM 2519 C C . ALA A 1 325 ? -4.178 -1.137 27.492 1.00 91.19 325 ALA A C 1
ATOM 2521 O O . ALA A 1 325 ? -5.112 -1.784 27.966 1.00 91.19 325 ALA A O 1
ATOM 2522 N N . ARG A 1 326 ? -3.447 -1.610 26.470 1.00 89.25 326 ARG A N 1
ATOM 2523 C CA . ARG A 1 326 ? -3.722 -2.909 25.835 1.00 89.25 326 ARG A CA 1
ATOM 2524 C C . ARG A 1 326 ? -3.641 -4.033 26.864 1.00 89.25 326 ARG A C 1
ATOM 2526 O O . ARG A 1 326 ? -4.510 -4.901 26.880 1.00 89.25 326 ARG A O 1
ATOM 2533 N N . ALA A 1 327 ? -2.649 -3.981 27.751 1.00 86.06 327 ALA A N 1
ATOM 2534 C CA . ALA A 1 327 ? -2.534 -4.904 28.870 1.00 86.06 327 ALA A CA 1
ATOM 2535 C C . ALA A 1 327 ? -3.776 -4.882 29.765 1.00 86.06 327 ALA A C 1
ATOM 2537 O O . ALA A 1 327 ? -4.405 -5.919 29.941 1.00 86.06 327 ALA A O 1
ATOM 2538 N N . VAL A 1 328 ? -4.164 -3.713 30.286 1.00 89.62 328 VAL A N 1
ATOM 2539 C CA . VAL A 1 328 ? -5.342 -3.569 31.156 1.00 89.62 328 VAL A CA 1
ATOM 2540 C C . VAL A 1 328 ? -6.581 -4.153 30.485 1.00 89.62 328 VAL A C 1
ATOM 2542 O O . VAL A 1 328 ? -7.218 -5.025 31.069 1.00 89.62 328 VAL A O 1
ATOM 2545 N N . TRP A 1 329 ? -6.871 -3.766 29.241 1.00 90.12 329 TRP A N 1
ATOM 2546 C CA . TRP A 1 329 ? -8.051 -4.253 28.528 1.00 90.12 329 TRP A CA 1
ATOM 2547 C C . TRP A 1 329 ? -8.047 -5.772 28.330 1.00 90.12 329 TRP A C 1
ATOM 2549 O O . TRP A 1 329 ? -9.038 -6.430 28.644 1.00 90.12 329 TRP A O 1
ATOM 2559 N N . LYS A 1 330 ? -6.941 -6.362 27.858 1.00 86.94 330 LYS A N 1
ATOM 2560 C CA . LYS A 1 330 ? -6.861 -7.822 27.684 1.00 86.94 330 LYS A CA 1
ATOM 2561 C C . LYS A 1 330 ? -6.939 -8.561 29.023 1.00 86.94 330 LYS A C 1
ATOM 2563 O O . LYS A 1 330 ? -7.428 -9.689 29.058 1.00 86.94 330 LYS A O 1
ATOM 2568 N N . LEU A 1 331 ? -6.478 -7.944 30.116 1.00 85.62 331 LEU A N 1
ATOM 2569 C CA . LEU A 1 331 ? -6.496 -8.566 31.436 1.00 85.62 331 LEU A CA 1
ATOM 2570 C C . LEU A 1 331 ? -7.877 -8.528 32.106 1.00 85.62 331 LEU A C 1
ATOM 2572 O O . LEU A 1 331 ? -8.275 -9.490 32.767 1.00 85.62 331 LEU A O 1
ATOM 2576 N N . THR A 1 332 ? -8.592 -7.410 31.975 1.00 88.06 332 THR A N 1
ATOM 2577 C CA . THR A 1 332 ? -9.895 -7.190 32.621 1.00 88.06 332 THR A CA 1
ATOM 2578 C C . THR A 1 332 ? -11.053 -7.665 31.752 1.00 88.06 332 THR A C 1
ATOM 2580 O O . THR A 1 332 ? -12.092 -8.061 32.280 1.00 88.06 332 THR A O 1
ATOM 2583 N N . GLY A 1 333 ? -10.868 -7.652 30.429 1.00 88.50 333 GLY A N 1
ATOM 2584 C CA . GLY A 1 333 ? -11.933 -7.826 29.447 1.00 88.50 333 GLY A CA 1
ATOM 2585 C C . GLY A 1 333 ? -12.868 -6.616 29.341 1.00 88.50 333 GLY A C 1
ATOM 2586 O O . GLY A 1 333 ? -13.868 -6.704 28.636 1.00 88.50 333 GLY A O 1
ATOM 2587 N N . ASP A 1 334 ? -12.567 -5.507 30.027 1.00 90.50 334 ASP A N 1
ATOM 2588 C CA . ASP A 1 334 ? -13.394 -4.299 30.053 1.00 90.50 334 ASP A CA 1
ATOM 2589 C C . ASP A 1 334 ? -12.734 -3.171 29.238 1.00 90.50 334 ASP A C 1
ATOM 2591 O O . ASP A 1 334 ? -11.756 -2.567 29.690 1.00 90.50 334 ASP A O 1
ATOM 2595 N N . PRO A 1 335 ? -13.240 -2.868 28.028 1.00 91.75 335 PRO A N 1
ATOM 2596 C CA . PRO A 1 335 ? -12.685 -1.803 27.202 1.00 91.75 335 PRO A CA 1
ATOM 2597 C C . PRO A 1 335 ? -12.960 -0.402 27.771 1.00 91.75 335 PRO A C 1
ATOM 2599 O O . PRO A 1 335 ? -12.235 0.538 27.446 1.00 91.75 335 PRO A O 1
ATOM 2602 N N . SER A 1 336 ? -13.970 -0.229 28.634 1.00 92.00 336 SER A N 1
ATOM 2603 C CA . SER A 1 336 ? -14.328 1.089 29.177 1.00 92.00 336 SER A CA 1
ATOM 2604 C C . SER A 1 336 ? -13.220 1.695 30.043 1.00 92.00 336 SER A C 1
ATOM 2606 O O . SER A 1 336 ? -13.054 2.914 30.066 1.00 92.00 336 SER A O 1
ATOM 2608 N N . GLU A 1 337 ? -12.387 0.853 30.661 1.00 94.00 337 GLU A N 1
ATOM 2609 C CA . GLU A 1 337 ? -11.259 1.286 31.490 1.00 94.00 337 GLU A CA 1
ATOM 2610 C C . GLU A 1 337 ? -10.165 2.025 30.707 1.00 94.00 337 GLU A C 1
ATOM 2612 O O . GLU A 1 337 ? -9.393 2.788 31.295 1.00 94.00 337 GLU A O 1
ATOM 2617 N N . ILE A 1 338 ? -10.082 1.800 29.392 1.00 94.56 338 ILE A N 1
ATOM 2618 C CA . ILE A 1 338 ? -9.006 2.337 28.552 1.00 94.56 338 ILE A CA 1
ATOM 2619 C C . ILE A 1 338 ? -9.485 3.378 27.543 1.00 94.56 338 ILE A C 1
ATOM 2621 O O . ILE A 1 338 ? -8.681 4.205 27.121 1.00 94.56 338 ILE A O 1
ATOM 2625 N N . ILE A 1 339 ? -10.775 3.394 27.193 1.00 93.38 339 ILE A N 1
ATOM 2626 C CA . ILE A 1 339 ? -11.307 4.278 26.146 1.00 93.38 339 ILE A CA 1
ATOM 2627 C C . ILE A 1 339 ? -11.130 5.760 26.510 1.00 93.38 339 ILE A C 1
ATOM 2629 O O . ILE A 1 339 ? -10.478 6.488 25.760 1.00 93.38 339 ILE A O 1
ATOM 2633 N N . ASP A 1 340 ? -11.646 6.225 27.651 1.00 92.88 340 ASP A N 1
ATOM 2634 C CA . ASP A 1 340 ? -11.573 7.653 28.009 1.00 92.88 340 ASP A CA 1
ATOM 2635 C C . ASP A 1 340 ? -10.128 8.143 28.214 1.00 92.88 340 ASP A C 1
ATOM 2637 O O . ASP A 1 340 ? -9.777 9.229 27.734 1.00 92.88 340 ASP A O 1
ATOM 2641 N N . PRO A 1 341 ? -9.239 7.389 28.896 1.00 94.88 341 PRO A N 1
ATOM 2642 C CA . PRO A 1 341 ? -7.844 7.793 29.004 1.00 94.88 341 PRO A CA 1
ATOM 2643 C C . PRO A 1 341 ? -7.105 7.830 27.661 1.00 94.88 341 PRO A C 1
ATOM 2645 O O . PRO A 1 341 ? -6.405 8.808 27.401 1.00 94.88 341 PRO A O 1
ATOM 2648 N N . LEU A 1 342 ? -7.288 6.828 26.791 1.00 94.06 342 LEU A N 1
ATOM 2649 C CA . LEU A 1 342 ? -6.668 6.820 25.460 1.00 94.06 342 LEU A CA 1
ATOM 2650 C C . LEU A 1 342 ? -7.228 7.919 24.554 1.00 94.06 342 LEU A C 1
ATOM 2652 O O . LEU A 1 342 ? -6.498 8.447 23.723 1.00 94.06 342 LEU A O 1
ATOM 2656 N N . THR A 1 343 ? -8.492 8.310 24.736 1.00 91.94 343 THR A N 1
ATOM 2657 C CA . THR A 1 343 ? -9.094 9.429 23.993 1.00 91.94 343 THR A CA 1
ATOM 2658 C C . THR A 1 343 ? -8.359 10.731 24.297 1.00 91.94 343 THR A C 1
ATOM 2660 O O . THR A 1 343 ? -7.926 11.426 23.382 1.00 91.94 343 THR A O 1
ATOM 2663 N N . ARG A 1 344 ? -8.125 11.019 25.584 1.00 91.44 344 ARG A N 1
ATOM 2664 C CA . ARG A 1 344 ? -7.349 12.196 26.014 1.00 91.44 344 ARG A CA 1
ATOM 2665 C C . ARG A 1 344 ? -5.898 12.141 25.529 1.00 91.44 344 ARG A C 1
ATOM 2667 O O . ARG A 1 344 ? -5.325 13.163 25.147 1.00 91.44 344 ARG A O 1
ATOM 2674 N N . LEU A 1 345 ? -5.301 10.948 25.524 1.00 91.31 345 LEU A N 1
ATOM 2675 C CA . LEU A 1 345 ? -3.959 10.741 24.980 1.00 91.31 345 LEU A CA 1
ATOM 2676 C C . LEU A 1 345 ? -3.907 11.035 23.466 1.00 91.31 345 LEU A C 1
ATOM 2678 O O . LEU A 1 345 ? -3.033 11.769 23.010 1.00 91.31 345 LEU A O 1
ATOM 2682 N N . ALA A 1 346 ? -4.878 10.547 22.691 1.00 89.25 346 ALA A N 1
ATOM 2683 C CA . ALA A 1 346 ? -4.977 10.825 21.258 1.00 89.25 346 ALA A CA 1
ATOM 2684 C C . ALA A 1 346 ? -5.151 12.328 20.975 1.00 89.25 346 ALA A C 1
ATOM 2686 O O . ALA A 1 346 ? -4.462 12.881 20.118 1.00 89.25 346 ALA A O 1
ATOM 2687 N N . GLU A 1 347 ? -6.011 13.016 21.732 1.00 87.75 347 GLU A N 1
ATOM 2688 C CA . GLU A 1 347 ? -6.222 14.464 21.601 1.00 87.75 347 GLU A CA 1
ATOM 2689 C C . GLU A 1 347 ? -4.943 15.267 21.860 1.00 87.75 347 GLU A C 1
ATOM 2691 O O . GLU A 1 347 ? -4.647 16.205 21.123 1.00 87.75 347 GLU A O 1
ATOM 2696 N N . THR A 1 348 ? -4.152 14.880 22.864 1.00 86.25 348 THR A N 1
ATOM 2697 C CA . THR A 1 348 ? -2.888 15.564 23.178 1.00 86.25 348 THR A CA 1
ATOM 2698 C C . THR A 1 348 ? -1.783 15.292 22.154 1.00 86.25 348 THR A C 1
ATOM 2700 O O . THR A 1 348 ? -0.988 16.196 21.878 1.00 86.25 348 THR A O 1
ATOM 2703 N N . SER A 1 349 ? -1.753 14.104 21.537 1.00 80.06 349 SER A N 1
ATOM 2704 C CA . SER A 1 349 ? -0.758 13.746 20.509 1.00 80.06 349 SER A CA 1
ATOM 2705 C C . SER A 1 349 ? -0.840 14.622 19.251 1.00 80.06 349 SER A C 1
ATOM 2707 O O . SER A 1 349 ? 0.183 14.925 18.641 1.00 80.06 349 SER A O 1
ATOM 2709 N N . ARG A 1 350 ? -2.027 15.158 18.921 1.00 75.00 350 ARG A N 1
ATOM 2710 C CA . ARG A 1 350 ? -2.244 16.037 17.753 1.00 75.00 350 ARG A CA 1
ATOM 2711 C C . ARG A 1 350 ? -1.315 17.253 17.700 1.00 75.00 350 ARG A C 1
ATOM 2713 O O . ARG A 1 350 ? -1.108 17.815 16.631 1.00 75.00 350 ARG A O 1
ATOM 2720 N N . HIS A 1 351 ? -0.756 17.668 18.835 1.00 73.25 351 HIS A N 1
ATOM 2721 C CA . HIS A 1 351 ? 0.150 18.811 18.918 1.00 73.25 351 HIS A CA 1
ATOM 2722 C C . HIS A 1 351 ? 1.643 18.453 18.792 1.00 73.25 351 HIS A C 1
ATOM 2724 O O . HIS A 1 351 ? 2.459 19.368 18.697 1.00 73.25 351 HIS A O 1
ATOM 2730 N N . ARG A 1 352 ? 2.029 17.167 18.829 1.00 70.31 352 ARG A N 1
ATOM 2731 C CA . ARG A 1 352 ? 3.435 16.721 18.957 1.00 70.31 352 ARG A CA 1
ATOM 2732 C C . ARG A 1 352 ? 3.830 15.590 17.993 1.00 70.31 352 ARG A C 1
ATOM 2734 O O . ARG A 1 352 ? 4.695 14.786 18.323 1.00 70.31 352 ARG A O 1
ATOM 2741 N N . GLY A 1 353 ? 3.229 15.563 16.806 1.00 80.44 353 GLY A N 1
ATOM 2742 C CA . GLY A 1 353 ? 3.338 14.436 15.877 1.00 80.44 353 GLY A CA 1
ATOM 2743 C C . GLY A 1 353 ? 2.227 13.433 16.165 1.00 80.44 353 GLY A C 1
ATOM 2744 O O . GLY A 1 353 ? 2.043 13.003 17.301 1.00 80.44 353 GLY A O 1
ATOM 2745 N N . PHE A 1 354 ? 1.423 13.143 15.148 1.00 85.88 354 PHE A N 1
ATOM 2746 C CA . PHE A 1 354 ? 0.248 12.296 15.293 1.00 85.88 354 PHE A CA 1
ATOM 2747 C C . PHE A 1 354 ? 0.669 10.842 15.560 1.00 85.88 354 PHE A C 1
ATOM 2749 O O . PHE A 1 354 ? 1.342 10.233 14.733 1.00 85.88 354 PHE A O 1
ATOM 2756 N N . ASP A 1 355 ? 0.263 10.293 16.708 1.00 88.69 355 ASP A N 1
ATOM 2757 C CA . ASP A 1 355 ? 0.454 8.880 17.049 1.00 88.69 355 ASP A CA 1
ATOM 2758 C C . ASP A 1 355 ? -0.858 8.109 16.796 1.00 88.69 355 ASP A C 1
ATOM 2760 O O . ASP A 1 355 ? -1.872 8.395 17.448 1.00 88.69 355 ASP A O 1
ATOM 2764 N N . PRO A 1 356 ? -0.886 7.151 15.851 1.00 91.44 356 PRO A N 1
ATOM 2765 C CA . PRO A 1 356 ? -2.087 6.386 15.529 1.00 91.44 356 PRO A CA 1
ATOM 2766 C C . PRO A 1 356 ? -2.439 5.323 16.583 1.00 91.44 356 PRO A C 1
ATOM 2768 O O . PRO A 1 356 ? -3.598 4.900 16.651 1.00 91.44 356 PRO A O 1
ATOM 2771 N N . GLU A 1 357 ? -1.484 4.869 17.402 1.00 93.12 357 GLU A N 1
ATOM 2772 C CA . GLU A 1 357 ? -1.651 3.689 18.261 1.00 93.12 357 GLU A CA 1
ATOM 2773 C C . GLU A 1 357 ? -2.777 3.817 19.309 1.00 93.12 357 GLU A C 1
ATOM 2775 O O . GLU A 1 357 ? -3.552 2.862 19.449 1.00 93.12 357 GLU A O 1
ATOM 2780 N N . PRO A 1 358 ? -2.980 4.963 19.998 1.00 94.44 358 PRO A N 1
ATOM 2781 C CA . PRO A 1 358 ? -4.114 5.129 20.907 1.00 94.44 358 PRO A CA 1
ATOM 2782 C C . PRO A 1 358 ? -5.472 4.920 20.220 1.00 94.44 358 PRO A C 1
ATOM 2784 O O . PRO A 1 358 ? -6.352 4.263 20.778 1.00 94.44 358 PRO A O 1
ATOM 2787 N N . LEU A 1 359 ? -5.649 5.449 19.002 1.00 94.31 359 LEU A N 1
ATOM 2788 C CA . LEU A 1 359 ? -6.905 5.335 18.250 1.00 94.31 359 LEU A CA 1
ATOM 2789 C C . LEU A 1 359 ? -7.122 3.917 17.719 1.00 94.31 359 LEU A C 1
ATOM 2791 O O . LEU A 1 359 ? -8.238 3.400 17.799 1.00 94.31 359 LEU A O 1
ATOM 2795 N N . LEU A 1 360 ? -6.061 3.274 17.225 1.00 94.44 360 LEU A N 1
ATOM 2796 C CA . LEU A 1 360 ? -6.106 1.882 16.777 1.00 94.44 360 LEU A CA 1
ATOM 2797 C C . LEU A 1 360 ? -6.481 0.940 17.922 1.00 94.44 360 LEU A C 1
ATOM 2799 O O . LEU A 1 360 ? -7.306 0.048 17.733 1.00 94.44 360 LEU A O 1
ATOM 2803 N N . LEU A 1 361 ? -5.941 1.164 19.122 1.00 93.81 361 LEU A N 1
ATOM 2804 C CA . LEU A 1 361 ? -6.284 0.364 20.293 1.00 93.81 361 LEU A CA 1
ATOM 2805 C C . LEU A 1 361 ? -7.730 0.594 20.759 1.00 93.81 361 LEU A C 1
ATOM 2807 O O . LEU A 1 361 ? -8.401 -0.368 21.125 1.00 93.81 361 LEU A O 1
ATOM 2811 N N . ILE A 1 362 ? -8.240 1.832 20.718 1.00 93.94 362 ILE A N 1
ATOM 2812 C CA . ILE A 1 362 ? -9.662 2.112 20.998 1.00 93.94 362 ILE A CA 1
ATOM 2813 C C . ILE A 1 362 ? -10.568 1.364 20.012 1.00 93.94 362 ILE A C 1
ATOM 2815 O O . ILE A 1 362 ? -11.589 0.810 20.422 1.00 93.94 362 ILE A O 1
ATOM 2819 N N . ALA A 1 363 ? -10.208 1.347 18.726 1.00 93.00 363 ALA A N 1
ATOM 2820 C CA . ALA A 1 363 ? -10.956 0.629 17.700 1.00 93.00 363 ALA A CA 1
ATOM 2821 C C . ALA A 1 363 ? -10.918 -0.890 17.927 1.00 93.00 363 ALA A C 1
ATOM 2823 O O . ALA A 1 363 ? -11.970 -1.521 17.953 1.00 93.00 363 ALA A O 1
ATOM 2824 N N . GLU A 1 364 ? -9.737 -1.457 18.199 1.00 92.69 364 GLU A N 1
ATOM 2825 C CA . GLU A 1 364 ? -9.563 -2.877 18.544 1.00 92.69 364 GLU A CA 1
ATOM 2826 C C . GLU A 1 364 ? -10.408 -3.268 19.769 1.00 92.69 364 GLU A C 1
ATOM 2828 O O . GLU A 1 364 ? -11.051 -4.317 19.787 1.00 92.69 364 GLU A O 1
ATOM 2833 N N . ALA A 1 365 ? -10.443 -2.403 20.788 1.00 91.69 365 ALA A N 1
ATOM 2834 C CA . ALA A 1 365 ? -11.189 -2.617 22.024 1.00 91.69 365 ALA A CA 1
ATOM 2835 C C . ALA A 1 365 ? -12.713 -2.580 21.853 1.00 91.69 365 ALA A C 1
ATOM 2837 O O . ALA A 1 365 ? -13.448 -3.065 22.716 1.00 91.69 365 ALA A O 1
ATOM 2838 N N . ARG A 1 366 ? -13.193 -2.009 20.744 1.00 88.50 366 ARG A N 1
ATOM 2839 C CA . ARG A 1 366 ? -14.616 -1.869 20.429 1.00 88.50 366 ARG A CA 1
ATOM 2840 C C . ARG A 1 366 ? -15.135 -2.883 19.421 1.00 88.50 366 ARG A C 1
ATOM 2842 O O . ARG A 1 366 ? -16.357 -3.030 19.343 1.00 88.50 366 ARG A O 1
ATOM 2849 N N . THR A 1 367 ? -14.263 -3.605 18.719 1.00 83.44 367 THR A N 1
ATOM 2850 C CA . THR A 1 367 ? -14.658 -4.627 17.745 1.00 83.44 367 THR A CA 1
ATOM 2851 C C . THR A 1 367 ? -15.653 -5.615 18.375 1.00 83.44 367 THR A C 1
ATOM 2853 O O . THR A 1 367 ? -15.351 -6.273 19.370 1.00 83.44 367 THR A O 1
ATOM 2856 N N . GLY A 1 368 ? -16.871 -5.695 17.825 1.00 77.50 368 GLY A N 1
ATOM 2857 C CA . GLY A 1 368 ? -17.960 -6.554 18.326 1.00 77.50 368 GLY A CA 1
ATOM 2858 C C . GLY A 1 368 ? -18.956 -5.892 19.292 1.00 77.50 368 GLY A C 1
ATOM 2859 O O . GLY A 1 368 ? -19.931 -6.528 19.691 1.00 77.50 368 GLY A O 1
ATOM 2860 N N . SER A 1 369 ? -18.756 -4.622 19.655 1.00 68.81 369 SER A N 1
ATOM 2861 C CA . SER A 1 369 ? -19.730 -3.802 20.394 1.00 68.81 369 SER A CA 1
ATOM 2862 C C . SER A 1 369 ? -20.582 -2.948 19.437 1.00 68.81 369 SER A C 1
ATOM 2864 O O . SER A 1 369 ? -20.362 -2.957 18.230 1.00 68.81 369 SER A O 1
ATOM 2866 N N . ARG A 1 370 ? -21.590 -2.224 19.958 1.00 69.44 370 ARG A N 1
ATOM 2867 C CA . ARG A 1 370 ? -22.428 -1.262 19.197 1.00 69.44 370 ARG A CA 1
ATOM 2868 C C . ARG A 1 370 ? -21.596 -0.387 18.234 1.00 69.44 370 ARG A C 1
ATOM 2870 O O . ARG A 1 370 ? -20.441 -0.114 18.562 1.00 69.44 370 ARG A O 1
ATOM 2877 N N . PRO A 1 371 ? -22.189 0.117 17.127 1.00 75.81 371 PRO A N 1
ATOM 2878 C CA . PRO A 1 371 ? -21.485 0.968 16.168 1.00 75.81 371 PRO A CA 1
ATOM 2879 C C . PRO A 1 371 ? -20.710 2.080 16.875 1.00 75.81 371 PRO A C 1
ATOM 2881 O O . PRO A 1 371 ? -21.205 2.699 17.826 1.00 75.81 371 PRO A O 1
ATOM 2884 N N . MET A 1 372 ? -19.470 2.285 16.431 1.00 81.12 372 MET A N 1
ATOM 2885 C CA . MET A 1 372 ? -18.550 3.235 17.036 1.00 81.12 372 MET A CA 1
ATOM 2886 C C . MET A 1 372 ? -19.179 4.632 17.087 1.00 81.12 372 MET A C 1
ATOM 2888 O O . MET A 1 372 ? -19.745 5.113 16.110 1.00 81.12 372 MET A O 1
ATOM 2892 N N . HIS A 1 373 ? -19.076 5.290 18.245 1.00 84.06 373 HIS A N 1
ATOM 2893 C CA . HIS A 1 373 ? -19.571 6.658 18.410 1.00 84.06 373 HIS A CA 1
ATOM 2894 C C . HIS A 1 373 ? -18.928 7.577 17.358 1.00 84.06 373 HIS A C 1
ATOM 2896 O O . HIS A 1 373 ? -17.705 7.560 17.206 1.00 84.06 373 HIS A O 1
ATOM 2902 N N . GLU A 1 374 ? -19.737 8.397 16.685 1.00 87.00 374 GLU A N 1
ATOM 2903 C CA . GLU A 1 374 ? -19.354 9.270 15.561 1.00 87.00 374 GLU A CA 1
ATOM 2904 C C . GLU A 1 374 ? -18.081 10.094 15.822 1.00 87.00 374 GLU A C 1
ATOM 2906 O O . GLU A 1 374 ? -17.276 10.320 14.919 1.00 87.00 374 GLU A O 1
ATOM 2911 N N . TYR A 1 375 ? -17.866 10.517 17.070 1.00 88.19 375 TYR A N 1
ATOM 2912 C CA . TYR A 1 375 ? -16.625 11.175 17.485 1.00 88.19 375 TYR A CA 1
ATOM 2913 C C . TYR A 1 375 ? -15.369 10.361 17.110 1.00 88.19 375 TYR A C 1
ATOM 2915 O O . TYR A 1 375 ? -14.459 10.909 16.499 1.00 88.19 375 TYR A O 1
ATOM 2923 N N . TYR A 1 376 ? -15.312 9.059 17.412 1.00 88.56 376 TYR A N 1
ATOM 2924 C CA . TYR A 1 376 ? -14.128 8.233 17.132 1.00 88.56 376 TYR A CA 1
ATOM 2925 C C . TYR A 1 376 ? -13.971 7.911 15.653 1.00 88.56 376 TYR A C 1
ATOM 2927 O O . TYR A 1 376 ? -12.846 7.892 15.164 1.00 88.56 376 TYR A O 1
ATOM 2935 N N . ALA A 1 377 ? -15.082 7.733 14.934 1.00 90.06 377 ALA A N 1
ATOM 2936 C CA . ALA A 1 377 ? -15.048 7.591 13.484 1.00 90.06 377 ALA A CA 1
ATOM 2937 C C . ALA A 1 377 ? -14.376 8.818 12.842 1.00 90.06 377 ALA A C 1
ATOM 2939 O O . ALA A 1 377 ? -13.458 8.672 12.036 1.00 90.06 377 ALA A O 1
ATOM 2940 N N . ARG A 1 378 ? -14.737 10.031 13.293 1.00 89.81 378 ARG A N 1
ATOM 2941 C CA . ARG A 1 378 ? -14.081 11.285 12.879 1.00 89.81 378 ARG A CA 1
ATOM 2942 C C . ARG A 1 378 ? -12.605 11.353 13.275 1.00 89.81 378 ARG A C 1
ATOM 2944 O O . ARG A 1 378 ? -11.799 11.864 12.506 1.00 89.81 378 ARG A O 1
ATOM 2951 N N . GLN A 1 379 ? -12.231 10.852 14.453 1.00 90.75 379 GLN A N 1
ATOM 2952 C CA . GLN A 1 379 ? -10.829 10.822 14.891 1.00 90.75 379 GLN A CA 1
ATOM 2953 C C . GLN A 1 379 ? -9.973 9.881 14.033 1.00 90.75 379 GLN A C 1
ATOM 2955 O O . GLN A 1 379 ? -8.898 10.284 13.596 1.00 90.75 379 GLN A O 1
ATOM 2960 N N . LEU A 1 380 ? -10.456 8.665 13.759 1.00 92.56 380 LEU A N 1
ATOM 2961 C CA . LEU A 1 380 ? -9.780 7.692 12.895 1.00 92.56 380 LEU A CA 1
ATOM 2962 C C . LEU A 1 380 ? -9.625 8.224 11.465 1.00 92.56 380 LEU A C 1
ATOM 2964 O O . LEU A 1 380 ? -8.535 8.152 10.905 1.00 92.56 380 LEU A O 1
ATOM 2968 N N . SER A 1 381 ? -10.685 8.815 10.907 1.00 92.31 381 SER A N 1
ATOM 2969 C CA . SER A 1 381 ? -10.658 9.460 9.588 1.00 92.31 381 SER A CA 1
ATOM 2970 C C . SER A 1 381 ? -9.638 10.607 9.531 1.00 92.31 381 SER A C 1
ATOM 2972 O O . SER A 1 381 ? -8.797 10.652 8.632 1.00 92.31 381 SER A O 1
ATOM 2974 N N . HIS A 1 382 ? -9.644 11.493 10.532 1.00 91.06 382 HIS A N 1
ATOM 2975 C CA . HIS A 1 382 ? -8.685 12.593 10.620 1.00 91.06 382 HIS A CA 1
ATOM 2976 C C . HIS A 1 382 ? -7.241 12.094 10.732 1.00 91.06 382 HIS A C 1
ATOM 2978 O O . HIS A 1 382 ? -6.332 12.652 10.110 1.00 91.06 382 HIS A O 1
ATOM 2984 N N . GLY A 1 383 ? -7.035 11.037 11.519 1.00 91.12 383 GLY A N 1
ATOM 2985 C CA . GLY A 1 383 ? -5.752 10.365 11.643 1.00 91.12 383 GLY A CA 1
ATOM 2986 C C . GLY A 1 383 ? -5.272 9.806 10.309 1.00 91.12 383 GLY A C 1
ATOM 2987 O O . GLY A 1 383 ? -4.165 10.116 9.883 1.00 91.12 383 GLY A O 1
ATOM 2988 N N . ALA A 1 384 ? -6.134 9.070 9.602 1.00 94.06 384 ALA A N 1
ATOM 2989 C CA . ALA A 1 384 ? -5.816 8.502 8.297 1.00 94.06 384 ALA A CA 1
ATOM 2990 C C . ALA A 1 384 ? -5.457 9.592 7.276 1.00 94.06 384 ALA A C 1
ATOM 2992 O O . ALA A 1 384 ? -4.433 9.488 6.607 1.00 94.06 384 ALA A O 1
ATOM 2993 N N . SER A 1 385 ? -6.239 10.675 7.208 1.00 92.50 385 SER A N 1
ATOM 2994 C CA . SER A 1 385 ? -5.945 11.836 6.355 1.00 92.50 385 SER A CA 1
ATOM 2995 C C . SER A 1 385 ? -4.601 12.493 6.698 1.00 92.50 385 SER A C 1
ATOM 2997 O O . SER A 1 385 ? -3.848 12.892 5.809 1.00 92.50 385 SER A O 1
ATOM 2999 N N . THR A 1 386 ? -4.259 12.586 7.986 1.00 89.94 386 THR A N 1
ATOM 3000 C CA . THR A 1 386 ? -2.961 13.116 8.431 1.00 89.94 386 THR A CA 1
ATOM 3001 C C . THR A 1 386 ? -1.816 12.206 7.996 1.00 89.94 386 THR A C 1
ATOM 3003 O O . THR A 1 386 ? -0.902 12.687 7.331 1.00 89.94 386 THR A O 1
ATOM 3006 N N . CYS A 1 387 ? -1.925 10.896 8.230 1.00 90.12 387 CYS A N 1
ATOM 3007 C CA . CYS A 1 387 ? -0.945 9.916 7.765 1.00 90.12 387 CYS A CA 1
ATOM 3008 C C . CYS A 1 387 ? -0.776 9.930 6.233 1.00 90.12 387 CYS A C 1
ATOM 3010 O O . CYS A 1 387 ? 0.351 9.873 5.750 1.00 90.12 387 CYS A O 1
ATOM 3012 N N . ILE A 1 388 ? -1.860 10.073 5.458 1.00 89.94 388 ILE A N 1
ATOM 3013 C CA . ILE A 1 388 ? -1.811 10.206 3.988 1.00 89.94 388 ILE A CA 1
ATOM 3014 C C . ILE A 1 388 ? -1.005 11.444 3.577 1.00 89.94 388 ILE A C 1
ATOM 3016 O O . ILE A 1 388 ? -0.111 11.342 2.738 1.00 89.94 388 ILE A O 1
ATOM 3020 N N . ARG A 1 389 ? -1.275 12.609 4.184 1.00 87.69 389 ARG A N 1
ATOM 3021 C CA . ARG A 1 389 ? -0.548 13.859 3.883 1.00 87.69 389 ARG A CA 1
ATOM 3022 C C . ARG A 1 389 ? 0.936 13.780 4.234 1.00 87.69 389 ARG A C 1
ATOM 3024 O O . ARG A 1 389 ? 1.754 14.369 3.534 1.00 87.69 389 ARG A O 1
ATOM 3031 N N . GLU A 1 390 ? 1.273 13.048 5.290 1.00 86.50 390 GLU A N 1
ATOM 3032 C CA . GLU A 1 390 ? 2.653 12.796 5.716 1.00 86.50 390 GLU A CA 1
ATOM 3033 C C . GLU A 1 390 ? 3.338 11.682 4.901 1.00 86.50 390 GLU A C 1
ATOM 3035 O O . GLU A 1 390 ? 4.533 11.446 5.061 1.00 86.50 390 GLU A O 1
ATOM 3040 N N . GLY A 1 391 ? 2.611 11.000 4.007 1.00 85.12 391 GLY A N 1
ATOM 3041 C CA . GLY A 1 391 ? 3.123 9.869 3.229 1.00 85.12 391 GLY A CA 1
ATOM 3042 C C . GLY A 1 391 ? 3.266 8.567 4.029 1.00 85.12 391 GLY A C 1
ATOM 3043 O O . GLY A 1 391 ? 3.803 7.588 3.510 1.00 85.12 391 GLY A O 1
ATOM 3044 N N . ASN A 1 392 ? 2.765 8.517 5.266 1.00 88.94 392 ASN A N 1
ATOM 3045 C CA . ASN A 1 392 ? 2.749 7.324 6.108 1.00 88.94 392 ASN A CA 1
ATOM 3046 C C . ASN A 1 392 ? 1.564 6.412 5.737 1.00 88.94 392 ASN A C 1
ATOM 3048 O O . ASN A 1 392 ? 0.548 6.321 6.430 1.00 88.94 392 ASN A O 1
ATOM 3052 N N . TYR A 1 393 ? 1.692 5.724 4.603 1.00 90.00 393 TYR A N 1
ATOM 3053 C CA . TYR A 1 393 ? 0.636 4.862 4.070 1.00 90.00 393 TYR A CA 1
ATOM 3054 C C . TYR A 1 393 ? 0.301 3.669 4.989 1.00 90.00 393 TYR A C 1
ATOM 3056 O O . TYR A 1 393 ? -0.840 3.203 4.995 1.00 90.00 393 TYR A O 1
ATOM 3064 N N . ARG A 1 394 ? 1.278 3.161 5.760 1.00 90.94 394 ARG A N 1
ATOM 3065 C CA . ARG A 1 394 ? 1.117 1.984 6.632 1.00 90.94 394 ARG A CA 1
ATOM 3066 C C . ARG A 1 394 ? 0.122 2.285 7.745 1.00 90.94 394 ARG A C 1
ATOM 3068 O O . ARG A 1 394 ? -0.842 1.539 7.914 1.00 90.94 394 ARG A O 1
ATOM 3075 N N . ASP A 1 395 ? 0.320 3.388 8.456 1.00 92.06 395 ASP A N 1
ATOM 3076 C CA . ASP A 1 395 ? -0.585 3.778 9.535 1.00 92.06 395 ASP A CA 1
ATOM 3077 C C . ASP A 1 395 ? -1.919 4.308 9.006 1.00 92.06 395 ASP A C 1
ATOM 3079 O O . ASP A 1 395 ? -2.963 3.997 9.581 1.00 92.06 395 ASP A O 1
ATOM 3083 N N . ALA A 1 396 ? -1.921 4.988 7.851 1.00 94.56 396 ALA A N 1
ATOM 3084 C CA . ALA A 1 396 ? -3.158 5.355 7.166 1.00 94.56 396 ALA A CA 1
ATOM 3085 C C . ALA A 1 396 ? -4.037 4.127 6.883 1.00 94.56 396 ALA A C 1
ATOM 3087 O O . ALA A 1 396 ? -5.221 4.129 7.220 1.00 94.56 396 ALA A O 1
ATOM 3088 N N . LEU A 1 397 ? -3.469 3.051 6.322 1.00 94.62 397 LEU A N 1
ATOM 3089 C CA . LEU A 1 397 ? -4.247 1.853 6.005 1.00 94.62 397 LEU A CA 1
ATOM 3090 C C . LEU A 1 397 ? -4.734 1.126 7.263 1.00 94.62 397 LEU A C 1
ATOM 3092 O O . LEU A 1 397 ? -5.870 0.655 7.289 1.00 94.62 397 LEU A O 1
ATOM 3096 N N . ARG A 1 398 ? -3.918 1.078 8.327 1.00 94.62 398 ARG A N 1
ATOM 3097 C CA . ARG A 1 398 ? -4.335 0.526 9.629 1.00 94.62 398 ARG A CA 1
ATOM 3098 C C . ARG A 1 398 ? -5.535 1.287 10.193 1.00 94.62 398 ARG A C 1
ATOM 3100 O O . ARG A 1 398 ? -6.484 0.656 10.652 1.00 94.62 398 ARG A O 1
ATOM 3107 N N . LEU A 1 399 ? -5.523 2.620 10.122 1.00 94.88 399 LEU A N 1
ATOM 3108 C CA . LEU A 1 399 ? -6.626 3.467 10.585 1.00 94.88 399 LEU A CA 1
ATOM 3109 C C . LEU A 1 399 ? -7.880 3.307 9.722 1.00 94.88 399 LEU A C 1
ATOM 3111 O O . LEU A 1 399 ? -8.977 3.235 10.268 1.00 94.88 399 LEU A O 1
ATOM 3115 N N . LEU A 1 400 ? -7.734 3.206 8.397 1.00 95.06 400 LEU A N 1
ATOM 3116 C CA . LEU A 1 400 ? -8.858 2.974 7.484 1.00 95.06 400 LEU A CA 1
ATOM 3117 C C . LEU A 1 400 ? -9.485 1.593 7.683 1.00 95.06 400 LEU A C 1
ATOM 3119 O O . LEU A 1 400 ? -10.710 1.491 7.694 1.00 95.06 400 LEU A O 1
ATOM 3123 N N . LYS A 1 401 ? -8.677 0.548 7.910 1.00 94.31 401 LYS A N 1
ATOM 3124 C CA . LYS A 1 401 ? -9.185 -0.789 8.246 1.00 94.31 401 LYS A CA 1
ATOM 3125 C C . LYS A 1 401 ? -9.896 -0.784 9.599 1.00 94.31 401 LYS A C 1
ATOM 3127 O O . LYS A 1 401 ? -11.012 -1.275 9.699 1.00 94.31 401 LYS A O 1
ATOM 3132 N N . ALA A 1 402 ? -9.302 -0.147 10.609 1.00 93.12 402 ALA A N 1
ATOM 3133 C CA . ALA A 1 402 ? -9.928 0.011 11.917 1.00 93.12 402 ALA A CA 1
ATOM 3134 C C . ALA A 1 402 ? -11.254 0.787 11.841 1.00 93.12 402 ALA A C 1
ATOM 3136 O O . ALA A 1 402 ? -12.209 0.430 12.529 1.00 93.12 402 ALA A O 1
ATOM 3137 N N . LEU A 1 403 ? -11.324 1.826 11.000 1.00 92.75 403 LEU A N 1
ATOM 3138 C CA . LEU A 1 403 ? -12.544 2.583 10.735 1.00 92.75 403 LEU A CA 1
ATOM 3139 C C . LEU A 1 403 ? -13.597 1.685 10.077 1.00 92.75 403 LEU A C 1
ATOM 3141 O O . LEU A 1 403 ? -14.699 1.586 10.604 1.00 92.75 403 LEU A O 1
ATOM 3145 N N . TRP A 1 404 ? -13.238 0.985 8.997 1.00 92.94 404 TRP A N 1
ATOM 3146 C CA . TRP A 1 404 ? -14.099 0.031 8.291 1.00 92.94 404 TRP A CA 1
ATOM 3147 C C . TRP A 1 404 ? -14.689 -1.043 9.211 1.00 92.94 404 TRP A C 1
ATOM 3149 O O . TRP A 1 404 ? -15.901 -1.239 9.219 1.00 92.94 404 TRP A O 1
ATOM 3159 N N . ASP A 1 405 ? -13.859 -1.668 10.047 1.00 91.00 405 ASP A N 1
ATOM 3160 C CA . ASP A 1 405 ? -14.278 -2.750 10.944 1.00 91.00 405 ASP A CA 1
ATOM 3161 C C . ASP A 1 405 ? -15.242 -2.274 12.060 1.00 91.00 405 ASP A C 1
ATOM 3163 O O . ASP A 1 405 ? -15.827 -3.097 12.767 1.00 91.00 405 ASP A O 1
ATOM 3167 N N . ASN A 1 406 ? -15.414 -0.956 12.248 1.00 88.25 406 ASN A N 1
ATOM 3168 C CA . ASN A 1 406 ? -16.133 -0.372 13.386 1.00 88.25 406 ASN A CA 1
ATOM 3169 C C . ASN A 1 406 ? -17.287 0.588 13.032 1.00 88.25 406 ASN A C 1
ATOM 3171 O O . ASN A 1 406 ? -18.011 1.023 13.939 1.00 88.25 406 ASN A O 1
ATOM 3175 N N . VAL A 1 407 ? -17.479 0.944 11.759 1.00 85.31 407 VAL A N 1
ATOM 3176 C CA . VAL A 1 407 ? -18.522 1.894 11.332 1.00 85.31 407 VAL A CA 1
ATOM 3177 C C . VAL A 1 407 ? -19.652 1.237 10.549 1.00 85.31 407 VAL A C 1
ATOM 3179 O O . VAL A 1 407 ? -19.471 0.254 9.840 1.00 85.31 407 VAL A O 1
ATOM 3182 N N . ALA A 1 408 ? -20.843 1.826 10.667 1.00 74.56 408 ALA A N 1
ATOM 3183 C CA . ALA A 1 408 ? -21.976 1.507 9.809 1.00 74.56 408 ALA A CA 1
ATOM 3184 C C . ALA A 1 408 ? -21.844 2.190 8.428 1.00 74.56 408 ALA A C 1
ATOM 3186 O O . ALA A 1 408 ? -21.045 3.113 8.245 1.00 74.56 408 ALA A O 1
ATOM 3187 N N . THR A 1 409 ? -22.708 1.785 7.496 1.00 71.56 409 THR A N 1
ATOM 3188 C CA . THR A 1 409 ? -22.845 2.245 6.099 1.00 71.56 409 THR A CA 1
ATOM 3189 C C . THR A 1 409 ? -22.555 3.724 5.784 1.00 71.56 409 THR A C 1
ATOM 3191 O O . THR A 1 409 ? -21.866 3.966 4.795 1.00 71.56 409 THR A O 1
ATOM 3194 N N . PRO A 1 410 ? -22.992 4.742 6.559 1.00 72.62 410 PRO A N 1
ATOM 3195 C CA . PRO A 1 410 ? -22.801 6.147 6.168 1.00 72.62 410 PRO A CA 1
ATOM 3196 C C . PRO A 1 410 ? -21.340 6.612 6.017 1.00 72.62 410 PRO A C 1
ATOM 3198 O O . PRO A 1 410 ? -21.104 7.657 5.417 1.00 72.62 410 PRO A O 1
ATOM 3201 N N . TYR A 1 411 ? -20.350 5.865 6.519 1.00 80.25 411 TYR A N 1
ATOM 3202 C CA . TYR A 1 411 ? -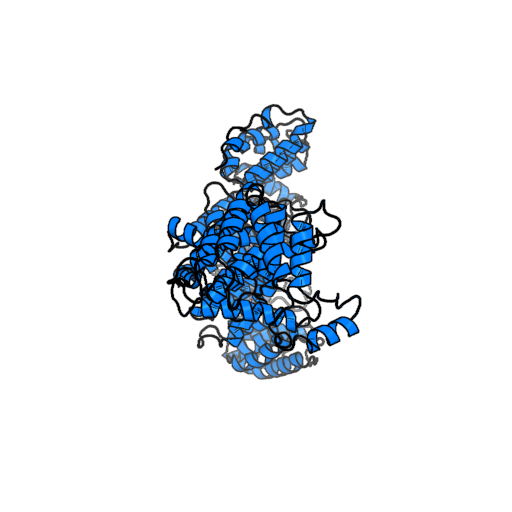18.933 6.244 6.407 1.00 80.25 411 TYR A CA 1
ATOM 3203 C C . TYR A 1 411 ? -18.203 5.644 5.204 1.00 80.25 411 TYR A C 1
ATOM 3205 O O . TYR A 1 411 ? -17.050 6.007 4.964 1.00 80.25 411 TYR A O 1
ATOM 3213 N N . TYR A 1 412 ? -18.835 4.755 4.435 1.00 85.69 412 TYR A N 1
ATOM 3214 C CA . TYR A 1 412 ? -18.143 4.032 3.367 1.00 85.69 412 TYR A CA 1
ATOM 3215 C C . TYR A 1 412 ? -17.581 4.977 2.305 1.00 85.69 412 TYR A C 1
ATOM 3217 O O . TYR A 1 412 ? -16.423 4.840 1.924 1.00 85.69 412 TYR A O 1
ATOM 3225 N N . HIS A 1 413 ? -18.343 6.006 1.928 1.00 83.44 413 HIS A N 1
ATOM 3226 C CA . HIS A 1 413 ? -17.893 7.029 0.984 1.00 83.44 413 HIS A CA 1
ATOM 3227 C C . HIS A 1 413 ? -16.647 7.791 1.464 1.00 83.44 413 HIS A C 1
ATOM 3229 O O . HIS A 1 413 ? -15.768 8.144 0.683 1.00 83.44 413 HIS A O 1
ATOM 3235 N N . HIS A 1 414 ? -16.547 8.044 2.768 1.00 85.81 414 HIS A N 1
ATOM 3236 C CA . HIS A 1 414 ? -15.406 8.763 3.314 1.00 85.81 414 HIS A CA 1
ATOM 3237 C C . HIS A 1 414 ? -14.150 7.883 3.376 1.00 85.81 414 HIS A C 1
ATOM 3239 O O . HIS A 1 414 ? -13.054 8.343 3.058 1.00 85.81 414 HIS A O 1
ATOM 3245 N N . ILE A 1 415 ? -14.309 6.602 3.729 1.00 91.12 415 ILE A N 1
ATOM 3246 C CA . ILE A 1 415 ? -13.211 5.627 3.691 1.00 91.12 415 ILE A CA 1
ATOM 3247 C C . ILE A 1 415 ? -12.682 5.494 2.260 1.00 91.12 415 ILE A C 1
ATOM 3249 O O . ILE A 1 415 ? -11.471 5.492 2.058 1.00 91.12 415 ILE A O 1
ATOM 3253 N N . THR A 1 416 ? -13.563 5.422 1.260 1.00 90.69 416 THR A N 1
ATOM 3254 C CA . THR A 1 416 ? -13.158 5.252 -0.142 1.00 90.69 416 THR A CA 1
ATOM 3255 C C . THR A 1 416 ? -12.513 6.499 -0.733 1.00 90.69 416 THR A C 1
ATOM 3257 O O . THR A 1 416 ? -11.584 6.351 -1.522 1.00 90.69 416 THR A O 1
ATOM 3260 N N . LEU A 1 417 ? -12.926 7.706 -0.323 1.00 89.19 417 LEU A N 1
ATOM 3261 C CA . LEU A 1 417 ? -12.211 8.953 -0.632 1.00 89.19 417 LEU A CA 1
ATOM 3262 C C . LEU A 1 417 ? -10.765 8.905 -0.120 1.00 89.19 417 LEU A C 1
ATOM 3264 O O . LEU A 1 417 ? -9.829 9.101 -0.889 1.00 89.19 417 LEU A O 1
ATOM 3268 N N . LEU A 1 418 ? -10.573 8.565 1.157 1.00 92.75 418 LEU A N 1
ATOM 3269 C CA . LEU A 1 418 ? -9.233 8.452 1.738 1.00 92.75 418 LEU A CA 1
ATOM 3270 C C . LEU A 1 418 ? -8.419 7.315 1.099 1.00 92.75 418 LEU A C 1
ATOM 3272 O O . LEU A 1 418 ? -7.217 7.463 0.895 1.00 92.75 418 LEU A O 1
ATOM 3276 N N . LEU A 1 419 ? -9.054 6.193 0.740 1.00 93.00 419 LEU A N 1
ATOM 3277 C CA . LEU A 1 419 ? -8.391 5.114 0.002 1.00 93.00 419 LEU A CA 1
ATOM 3278 C C . LEU A 1 419 ? -7.971 5.555 -1.401 1.00 93.00 419 LEU A C 1
ATOM 3280 O O . LEU A 1 419 ? -6.881 5.192 -1.830 1.00 93.00 419 LEU A O 1
ATOM 3284 N N . ALA A 1 420 ? -8.778 6.351 -2.103 1.00 89.81 420 ALA A N 1
ATOM 3285 C CA . ALA A 1 420 ? -8.421 6.881 -3.416 1.00 89.81 420 ALA A CA 1
ATOM 3286 C C . ALA A 1 420 ? -7.160 7.763 -3.355 1.00 89.81 420 ALA A C 1
ATOM 3288 O O . ALA A 1 420 ? -6.305 7.657 -4.235 1.00 89.81 420 ALA A O 1
ATOM 3289 N N . ASP A 1 421 ? -7.004 8.553 -2.288 1.00 87.44 421 ASP A N 1
ATOM 3290 C CA . ASP A 1 421 ? -5.798 9.353 -2.037 1.00 87.44 421 ASP A CA 1
ATOM 3291 C C . ASP A 1 421 ? -4.599 8.501 -1.590 1.00 87.44 421 ASP A C 1
ATOM 3293 O O . ASP A 1 421 ? -3.449 8.800 -1.925 1.00 87.44 421 ASP A O 1
ATOM 3297 N N . LEU A 1 422 ? -4.856 7.426 -0.841 1.00 90.50 422 LEU A N 1
ATOM 3298 C CA . LEU A 1 422 ? -3.834 6.518 -0.322 1.00 90.50 422 LEU A CA 1
ATOM 3299 C C . LEU A 1 422 ? -3.260 5.589 -1.402 1.00 90.50 422 LEU A C 1
ATOM 3301 O O . LEU A 1 422 ? -2.063 5.313 -1.397 1.00 90.50 422 LEU A O 1
ATOM 3305 N N . LEU A 1 423 ? -4.084 5.106 -2.334 1.00 89.75 423 LEU A N 1
ATOM 3306 C CA . LEU A 1 423 ? -3.707 4.120 -3.354 1.00 89.75 423 LEU A CA 1
ATOM 3307 C C . LEU A 1 423 ? -2.463 4.521 -4.184 1.00 89.75 423 LEU A C 1
ATOM 3309 O O . LEU A 1 423 ? -1.582 3.675 -4.367 1.00 89.75 423 LEU A O 1
ATOM 3313 N N . PRO A 1 424 ? -2.305 5.781 -4.647 1.00 85.56 424 PRO A N 1
ATOM 3314 C CA . PRO A 1 424 ? -1.082 6.247 -5.310 1.00 85.56 424 PRO A CA 1
ATOM 3315 C C . PRO A 1 424 ? 0.169 6.284 -4.419 1.00 85.56 424 PRO A C 1
ATOM 3317 O O . PRO A 1 424 ? 1.277 6.389 -4.952 1.00 85.56 424 PRO A O 1
ATOM 3320 N N . LEU A 1 425 ? 0.004 6.242 -3.093 1.00 84.44 425 LEU A N 1
ATOM 3321 C CA . LEU A 1 425 ? 1.074 6.242 -2.089 1.00 84.44 425 LEU A CA 1
ATOM 3322 C C . LEU A 1 425 ? 1.412 4.830 -1.592 1.00 84.44 425 LEU A C 1
ATOM 3324 O O . LEU A 1 425 ? 2.415 4.650 -0.904 1.00 84.44 425 LEU A O 1
ATOM 3328 N N . CYS A 1 426 ? 0.594 3.824 -1.909 1.00 85.25 426 CYS A N 1
ATOM 3329 C CA . CYS A 1 426 ? 0.847 2.452 -1.493 1.00 85.25 426 CYS A CA 1
ATOM 3330 C C . CYS A 1 426 ? 2.023 1.824 -2.263 1.00 85.25 426 CYS A C 1
ATOM 3332 O O . CYS A 1 426 ? 2.150 2.037 -3.477 1.00 85.25 426 CYS A O 1
ATOM 3334 N N . PRO A 1 427 ? 2.846 0.999 -1.588 1.00 83.12 427 PRO A N 1
ATOM 3335 C CA . PRO A 1 427 ? 3.900 0.246 -2.251 1.00 83.12 427 PRO A CA 1
ATOM 3336 C C . PRO A 1 427 ? 3.340 -0.736 -3.282 1.00 83.12 427 PRO A C 1
ATOM 3338 O O . PRO A 1 427 ? 2.163 -1.113 -3.198 1.00 83.12 427 PRO A O 1
ATOM 3341 N N . PRO A 1 428 ? 4.174 -1.183 -4.237 1.00 79.12 428 PRO A N 1
ATOM 3342 C CA . PRO A 1 428 ? 3.788 -2.207 -5.200 1.00 79.12 428 PRO A CA 1
ATOM 3343 C C . PRO A 1 428 ? 3.398 -3.529 -4.521 1.00 79.12 428 PRO A C 1
ATOM 3345 O O . PRO A 1 428 ? 3.691 -3.769 -3.350 1.00 79.12 428 PRO A O 1
ATOM 3348 N N . ALA A 1 429 ? 2.718 -4.392 -5.276 1.00 79.00 429 ALA A N 1
ATOM 3349 C CA . ALA A 1 429 ? 2.173 -5.658 -4.789 1.00 79.00 429 ALA A CA 1
ATOM 3350 C C . ALA A 1 429 ? 3.239 -6.622 -4.229 1.00 79.00 429 ALA A C 1
ATOM 3352 O O . ALA A 1 429 ? 2.948 -7.358 -3.287 1.00 79.00 429 ALA A O 1
ATOM 3353 N N . SER A 1 430 ? 4.468 -6.592 -4.754 1.00 68.06 430 SER A N 1
ATOM 3354 C CA . SER A 1 430 ? 5.600 -7.401 -4.286 1.00 68.06 430 SER A CA 1
ATOM 3355 C C . SER A 1 430 ? 6.108 -7.016 -2.897 1.00 68.06 430 SER A C 1
ATOM 3357 O O . SER A 1 430 ? 6.778 -7.819 -2.245 1.00 68.06 430 SER A O 1
ATOM 3359 N N . SER A 1 431 ? 5.816 -5.796 -2.438 1.00 72.38 431 SER A N 1
ATOM 3360 C CA . SER A 1 431 ? 6.304 -5.290 -1.157 1.00 72.38 431 SER A CA 1
ATOM 3361 C C . SER A 1 431 ? 5.597 -5.946 0.023 1.00 72.38 431 SER A C 1
ATOM 3363 O O . SER A 1 431 ? 4.473 -6.439 -0.089 1.00 72.38 431 SER A O 1
ATOM 3365 N N . ARG A 1 432 ? 6.231 -5.892 1.199 1.00 71.06 432 ARG A N 1
ATOM 3366 C CA . ARG A 1 432 ? 5.638 -6.389 2.444 1.00 71.06 432 ARG A CA 1
ATOM 3367 C C . ARG A 1 432 ? 4.311 -5.670 2.736 1.00 71.06 432 ARG A C 1
ATOM 3369 O O . ARG A 1 432 ? 4.300 -4.439 2.751 1.00 71.06 432 ARG A O 1
ATOM 3376 N N . PRO A 1 433 ? 3.220 -6.399 3.033 1.00 76.62 433 PRO A N 1
ATOM 3377 C CA . PRO A 1 433 ? 1.989 -5.787 3.507 1.00 76.62 433 PRO A CA 1
ATOM 3378 C C . PRO A 1 433 ? 2.211 -4.911 4.758 1.00 76.62 433 PRO A C 1
ATOM 3380 O O . PRO A 1 433 ? 3.036 -5.261 5.610 1.00 76.62 433 PRO A O 1
ATOM 3383 N N . PRO A 1 434 ? 1.463 -3.805 4.913 1.00 83.75 434 PRO A N 1
ATOM 3384 C CA . PRO A 1 434 ? 0.416 -3.339 4.002 1.00 83.75 434 PRO A CA 1
ATOM 3385 C C . PRO A 1 434 ? 0.977 -2.754 2.697 1.00 83.75 434 PRO A C 1
ATOM 3387 O O . PRO A 1 434 ? 1.901 -1.949 2.720 1.00 83.75 434 PRO A O 1
ATOM 3390 N N . ASN A 1 435 ? 0.395 -3.143 1.564 1.00 85.56 435 ASN A N 1
ATOM 3391 C CA . ASN A 1 435 ? 0.771 -2.672 0.228 1.00 85.56 435 ASN A CA 1
ATOM 3392 C C . ASN A 1 435 ? -0.482 -2.306 -0.593 1.00 85.56 435 ASN A C 1
ATOM 3394 O O . ASN A 1 435 ? -1.589 -2.260 -0.051 1.00 85.56 435 ASN A O 1
ATOM 3398 N N . VAL A 1 436 ? -0.331 -2.016 -1.891 1.00 88.50 436 VAL A N 1
ATOM 3399 C CA . VAL A 1 436 ? -1.477 -1.659 -2.749 1.00 88.50 436 VAL A CA 1
ATOM 3400 C C . VAL A 1 436 ? -2.541 -2.761 -2.810 1.00 88.50 436 VAL A C 1
ATOM 3402 O O . VAL A 1 436 ? -3.724 -2.441 -2.891 1.00 88.50 436 VAL A O 1
ATOM 3405 N N . LEU A 1 437 ? -2.162 -4.042 -2.706 1.00 89.62 437 LEU A N 1
ATOM 3406 C CA . LEU A 1 437 ? -3.129 -5.141 -2.658 1.00 89.62 437 LEU A CA 1
ATOM 3407 C C . LEU A 1 437 ? -3.942 -5.095 -1.367 1.00 89.62 437 LEU A C 1
ATOM 3409 O O . LEU A 1 437 ? -5.157 -5.203 -1.432 1.00 89.62 437 LEU A O 1
ATOM 3413 N N . THR A 1 438 ? -3.315 -4.813 -0.222 1.00 91.56 438 THR A N 1
ATOM 3414 C CA . THR A 1 438 ? -4.033 -4.655 1.056 1.00 91.56 438 THR A CA 1
ATOM 3415 C C . THR A 1 438 ? -5.059 -3.513 1.004 1.00 91.56 438 THR A C 1
ATOM 3417 O O . THR A 1 438 ? -6.144 -3.614 1.572 1.00 91.56 438 THR A O 1
ATOM 3420 N N . ALA A 1 439 ? -4.746 -2.418 0.302 1.00 93.44 439 ALA A N 1
ATOM 3421 C CA . ALA A 1 439 ? -5.696 -1.324 0.094 1.00 93.44 439 ALA A CA 1
ATOM 3422 C C . ALA A 1 439 ? -6.854 -1.720 -0.840 1.00 93.44 439 ALA A C 1
ATOM 3424 O O . ALA A 1 439 ? -7.996 -1.321 -0.610 1.00 93.44 439 ALA A O 1
ATOM 3425 N N . LEU A 1 440 ? -6.579 -2.527 -1.870 1.00 93.38 440 LEU A N 1
ATOM 3426 C CA . LEU A 1 440 ? -7.598 -3.041 -2.789 1.00 93.38 440 LEU A CA 1
ATOM 3427 C C . LEU A 1 440 ? -8.479 -4.119 -2.163 1.00 93.38 440 LEU A C 1
ATOM 3429 O O . LEU A 1 440 ? -9.666 -4.144 -2.455 1.00 93.38 440 LEU A O 1
ATOM 3433 N N . GLU A 1 441 ? -7.938 -4.959 -1.284 1.00 92.88 441 GLU A N 1
ATOM 3434 C CA . GLU A 1 441 ? -8.710 -5.900 -0.465 1.00 92.88 441 GLU A CA 1
ATOM 3435 C C . GLU A 1 441 ? -9.722 -5.143 0.399 1.00 92.88 441 GLU A C 1
ATOM 3437 O O . GLU A 1 441 ? -10.904 -5.473 0.397 1.00 92.88 441 GLU A O 1
ATOM 3442 N N . LEU A 1 442 ? -9.297 -4.054 1.052 1.00 94.19 442 LEU A N 1
ATOM 3443 C CA . LEU A 1 442 ? -10.212 -3.198 1.808 1.00 94.19 442 LEU A CA 1
ATOM 3444 C C . LEU A 1 442 ? -11.267 -2.532 0.905 1.00 94.19 442 LEU A C 1
ATOM 3446 O O . LEU A 1 442 ? -12.435 -2.457 1.278 1.00 94.19 442 LEU A O 1
ATOM 3450 N N . LEU A 1 443 ? -10.895 -2.075 -0.296 1.00 93.19 443 LEU A N 1
ATOM 3451 C CA . LEU A 1 443 ? -11.870 -1.569 -1.273 1.00 93.19 443 LEU A CA 1
ATOM 3452 C C . LEU A 1 443 ? -12.839 -2.650 -1.760 1.00 93.19 443 LEU A C 1
ATOM 3454 O O . LEU A 1 443 ? -14.004 -2.339 -1.993 1.00 93.19 443 LEU A O 1
ATOM 3458 N N . ALA A 1 444 ? -12.384 -3.894 -1.911 1.00 91.44 444 ALA A N 1
ATOM 3459 C CA . ALA A 1 444 ? -13.223 -5.024 -2.285 1.00 91.44 444 ALA A CA 1
ATOM 3460 C C . ALA A 1 444 ? -14.234 -5.349 -1.177 1.00 91.44 444 ALA A C 1
ATOM 3462 O O . ALA A 1 444 ? -15.414 -5.516 -1.480 1.00 91.44 444 ALA A O 1
ATOM 3463 N N . ASP A 1 445 ? -13.799 -5.350 0.089 1.00 92.19 445 ASP A N 1
ATOM 3464 C CA . ASP A 1 445 ? -14.679 -5.488 1.256 1.00 92.19 445 ASP A CA 1
ATOM 3465 C C . ASP A 1 445 ? -15.766 -4.394 1.251 1.00 92.19 445 ASP A C 1
ATOM 3467 O O . ASP A 1 445 ? -16.952 -4.688 1.430 1.00 92.19 445 ASP A O 1
ATOM 3471 N N . ILE A 1 446 ? -15.381 -3.138 0.978 1.00 91.81 446 ILE A N 1
ATOM 3472 C CA . ILE A 1 446 ? -16.317 -2.006 0.879 1.00 91.81 446 ILE A CA 1
ATOM 3473 C C . ILE A 1 446 ? -17.289 -2.189 -0.286 1.00 91.81 446 ILE A C 1
ATOM 3475 O O . ILE A 1 446 ? -18.496 -2.057 -0.094 1.00 91.81 446 ILE A O 1
ATOM 3479 N N . ALA A 1 447 ? -16.788 -2.528 -1.476 1.00 89.44 447 ALA A N 1
ATOM 3480 C CA . ALA A 1 447 ? -17.612 -2.746 -2.661 1.00 89.44 447 ALA A CA 1
ATOM 3481 C C . ALA A 1 447 ? -18.603 -3.903 -2.480 1.00 89.44 447 ALA A C 1
ATOM 3483 O O . ALA A 1 447 ? -19.707 -3.851 -3.015 1.00 89.44 447 ALA A O 1
ATOM 3484 N N . ALA A 1 448 ? -18.224 -4.944 -1.736 1.00 89.75 448 ALA A N 1
ATOM 3485 C CA . ALA A 1 448 ? -19.102 -6.067 -1.434 1.00 89.75 448 ALA A CA 1
ATOM 3486 C C . ALA A 1 448 ? -20.264 -5.665 -0.509 1.00 89.75 448 ALA A C 1
ATOM 3488 O O . ALA A 1 448 ? -21.362 -6.205 -0.651 1.00 89.75 448 ALA A O 1
ATOM 3489 N N . ALA A 1 449 ? -20.046 -4.722 0.414 1.00 89.50 449 ALA A N 1
ATOM 3490 C CA . ALA A 1 449 ? -21.098 -4.211 1.293 1.00 89.50 449 ALA A CA 1
ATOM 3491 C C . ALA A 1 449 ? -21.965 -3.133 0.626 1.00 89.50 449 ALA A C 1
ATOM 3493 O O . ALA A 1 449 ? -23.187 -3.148 0.769 1.00 89.50 449 ALA A O 1
ATOM 3494 N N . ASP A 1 450 ? -21.337 -2.201 -0.092 1.00 88.00 450 ASP A N 1
ATOM 3495 C CA . ASP A 1 450 ? -21.989 -1.149 -0.866 1.00 88.00 450 ASP A CA 1
ATOM 3496 C C . ASP A 1 450 ? -21.153 -0.825 -2.115 1.00 88.00 450 ASP A C 1
ATOM 3498 O O . ASP A 1 450 ? -20.175 -0.068 -2.053 1.00 88.00 450 ASP A O 1
ATOM 3502 N N . PRO A 1 451 ? -21.553 -1.345 -3.283 1.00 85.75 451 PRO A N 1
ATOM 3503 C CA . PRO A 1 451 ? -20.816 -1.103 -4.509 1.00 85.75 451 PRO A CA 1
ATOM 3504 C C . PRO A 1 451 ? -20.759 0.386 -4.894 1.00 85.75 451 PRO A C 1
ATOM 3506 O O . PRO A 1 451 ? -19.835 0.807 -5.590 1.00 85.75 451 PRO A O 1
ATOM 3509 N N . ARG A 1 452 ? -21.729 1.218 -4.483 1.00 81.75 452 ARG A N 1
ATOM 3510 C CA . ARG A 1 452 ? -21.738 2.651 -4.835 1.00 81.75 452 ARG A CA 1
ATOM 3511 C C . ARG A 1 452 ? -20.701 3.434 -4.043 1.00 81.75 452 ARG A C 1
ATOM 3513 O O . ARG A 1 452 ? -20.141 4.407 -4.551 1.00 81.75 452 ARG A O 1
ATOM 3520 N N . ALA A 1 453 ? -20.374 2.971 -2.839 1.00 86.56 453 ALA A N 1
ATOM 3521 C CA . ALA A 1 453 ? -19.425 3.644 -1.970 1.00 86.56 453 ALA A CA 1
ATOM 3522 C C . ALA A 1 453 ? -18.024 3.761 -2.584 1.00 86.56 453 ALA A C 1
ATOM 3524 O O . ALA A 1 453 ? -17.336 4.737 -2.299 1.00 86.56 453 ALA A O 1
ATOM 3525 N N . ILE A 1 454 ? -17.603 2.838 -3.459 1.00 88.38 454 ILE A N 1
ATOM 3526 C CA . ILE A 1 454 ? -16.283 2.886 -4.116 1.00 88.38 454 ILE A CA 1
ATOM 3527 C C . ILE A 1 454 ? -16.173 3.916 -5.248 1.00 88.38 454 ILE A C 1
ATOM 3529 O O . ILE A 1 454 ? -15.120 4.004 -5.880 1.00 88.38 454 ILE A O 1
ATOM 3533 N N . ALA A 1 455 ? -17.210 4.732 -5.481 1.00 84.00 455 ALA A N 1
ATOM 3534 C CA . ALA A 1 455 ? -17.202 5.762 -6.516 1.00 84.00 455 ALA A CA 1
ATOM 3535 C C . ALA A 1 455 ? -15.929 6.639 -6.567 1.00 84.00 455 ALA A C 1
ATOM 3537 O O . ALA A 1 455 ? -15.372 6.816 -7.655 1.00 84.00 455 ALA A O 1
ATOM 3538 N N . PRO A 1 456 ? -15.397 7.116 -5.425 1.00 84.69 456 PRO A N 1
ATOM 3539 C CA . PRO A 1 456 ? -14.158 7.892 -5.390 1.00 84.69 456 PRO A CA 1
ATOM 3540 C C . PRO A 1 456 ? -12.917 7.160 -5.906 1.00 84.69 456 PRO A C 1
ATOM 3542 O O . PRO A 1 456 ? -12.015 7.791 -6.450 1.00 84.69 456 PRO A O 1
ATOM 3545 N N . ALA A 1 457 ? -12.855 5.835 -5.750 1.00 86.12 457 ALA A N 1
ATOM 3546 C CA . ALA A 1 457 ? -11.694 5.033 -6.127 1.00 86.12 457 ALA A CA 1
ATOM 3547 C C . ALA A 1 457 ? -11.695 4.636 -7.615 1.00 86.12 457 ALA A C 1
ATOM 3549 O O . ALA A 1 457 ? -10.676 4.161 -8.122 1.00 86.12 457 ALA A O 1
ATOM 3550 N N . TYR A 1 458 ? -12.797 4.847 -8.348 1.00 83.75 458 TYR A N 1
ATOM 3551 C CA . TYR A 1 458 ? -12.900 4.436 -9.752 1.00 83.75 458 TYR A CA 1
ATOM 3552 C C . TYR A 1 458 ? -11.815 4.970 -10.683 1.00 83.75 458 TYR A C 1
ATOM 3554 O O . TYR A 1 458 ? -11.355 4.170 -11.492 1.00 83.75 458 TYR A O 1
ATOM 3562 N N . PRO A 1 459 ? -11.375 6.246 -10.629 1.00 81.94 459 PRO A N 1
ATOM 3563 C CA . PRO A 1 459 ? -10.306 6.709 -11.512 1.00 81.94 459 PRO A CA 1
ATOM 3564 C C . PRO A 1 459 ? -9.043 5.849 -11.375 1.00 81.94 459 PRO A C 1
ATOM 3566 O O . PRO A 1 459 ? -8.436 5.465 -12.375 1.00 81.94 459 PRO A O 1
ATOM 3569 N N . PHE A 1 460 ? -8.691 5.483 -10.137 1.00 84.44 460 PHE A N 1
ATOM 3570 C CA . PHE A 1 460 ? -7.578 4.581 -9.874 1.00 84.44 460 PHE A CA 1
ATOM 3571 C C . PHE A 1 460 ? -7.883 3.159 -10.346 1.00 84.44 460 PHE A C 1
ATOM 3573 O O . PHE A 1 460 ? -7.049 2.568 -11.023 1.00 84.44 460 PHE A O 1
ATOM 3580 N N . LEU A 1 461 ? -9.063 2.607 -10.036 1.00 86.69 461 LEU A N 1
ATOM 3581 C CA . LEU A 1 461 ? -9.447 1.254 -10.463 1.00 86.69 461 LEU A CA 1
ATOM 3582 C C . LEU A 1 461 ? -9.471 1.120 -11.987 1.00 86.69 461 LEU A C 1
ATOM 3584 O O . LEU A 1 461 ? -9.025 0.107 -12.516 1.00 86.69 461 LEU A O 1
ATOM 3588 N N . GLN A 1 462 ? -9.948 2.140 -12.700 1.00 84.94 462 GLN A N 1
ATOM 3589 C CA . GLN A 1 462 ? -9.949 2.184 -14.154 1.00 84.94 462 GLN A CA 1
ATOM 3590 C C . GLN A 1 462 ? -8.517 2.155 -14.676 1.00 84.94 462 GLN A C 1
ATOM 3592 O O . GLN A 1 462 ? -8.200 1.238 -15.426 1.00 84.94 462 GLN A O 1
ATOM 3597 N N . ALA A 1 463 ? -7.652 3.067 -14.218 1.00 78.88 463 ALA A N 1
ATOM 3598 C CA . ALA A 1 463 ? -6.240 3.085 -14.600 1.00 78.88 463 ALA A CA 1
ATOM 3599 C C . ALA A 1 463 ? -5.528 1.765 -14.246 1.00 78.88 463 ALA A C 1
ATOM 3601 O O . ALA A 1 463 ? -4.767 1.220 -15.038 1.00 78.88 463 ALA A O 1
ATOM 3602 N N . ALA A 1 464 ? -5.815 1.185 -13.080 1.00 83.31 464 ALA A N 1
ATOM 3603 C CA . ALA A 1 464 ? -5.273 -0.105 -12.667 1.00 83.31 464 ALA A CA 1
ATOM 3604 C C . ALA A 1 464 ? -5.709 -1.246 -13.599 1.00 83.31 464 ALA A C 1
ATOM 3606 O O . ALA A 1 464 ? -4.895 -2.120 -13.901 1.00 83.31 464 ALA A O 1
ATOM 3607 N N . THR A 1 465 ? -6.953 -1.225 -14.087 1.00 84.88 465 THR A N 1
ATOM 3608 C CA . THR A 1 465 ? -7.483 -2.251 -15.002 1.00 84.88 465 THR A CA 1
ATOM 3609 C C . THR A 1 465 ? -7.278 -1.984 -16.486 1.00 84.88 465 THR A C 1
ATOM 3611 O O . THR A 1 465 ? -7.504 -2.901 -17.285 1.00 84.88 465 THR A O 1
ATOM 3614 N N . ASP A 1 466 ? -6.888 -0.762 -16.852 1.00 85.44 466 ASP A N 1
ATOM 3615 C CA . ASP A 1 466 ? -6.776 -0.333 -18.240 1.00 85.44 466 ASP A CA 1
ATOM 3616 C C . ASP A 1 466 ? -5.842 -1.273 -19.013 1.00 85.44 466 ASP A C 1
ATOM 3618 O O . ASP A 1 466 ? -4.828 -1.758 -18.503 1.00 85.44 466 ASP A O 1
ATOM 3622 N N . ALA A 1 467 ? -6.211 -1.601 -20.248 1.00 80.38 467 ALA A N 1
ATOM 3623 C CA . ALA A 1 467 ? -5.435 -2.551 -21.033 1.00 80.38 467 ALA A CA 1
ATOM 3624 C C . ALA A 1 467 ? -4.040 -2.012 -21.382 1.00 80.38 467 ALA A C 1
ATOM 3626 O O . ALA A 1 467 ? -3.123 -2.813 -21.568 1.00 80.38 467 ALA A O 1
ATOM 3627 N N . ASP A 1 468 ? -3.877 -0.688 -21.450 1.00 85.69 468 ASP A N 1
ATOM 3628 C CA . ASP A 1 468 ? -2.638 -0.032 -21.834 1.00 85.69 468 ASP A CA 1
ATOM 3629 C C . ASP A 1 468 ? -2.062 0.880 -20.743 1.00 85.69 468 ASP A C 1
ATOM 3631 O O . ASP A 1 468 ? -0.869 0.812 -20.495 1.00 85.69 468 ASP A O 1
ATOM 3635 N N . GLU A 1 469 ? -2.840 1.705 -20.050 1.00 80.12 469 GLU A N 1
ATOM 3636 C CA . GLU A 1 469 ? -2.297 2.680 -19.093 1.00 80.12 469 GLU A CA 1
ATOM 3637 C C . GLU A 1 469 ? -1.939 2.052 -17.740 1.00 80.12 469 GLU A C 1
ATOM 3639 O O . GLU A 1 469 ? -2.764 1.405 -17.108 1.00 80.12 469 GLU A O 1
ATOM 3644 N N . ARG A 1 470 ? -0.716 2.272 -17.247 1.00 78.12 470 ARG A N 1
ATOM 3645 C CA . ARG A 1 470 ? -0.310 1.870 -15.891 1.00 78.12 470 ARG A CA 1
ATOM 3646 C C . ARG A 1 470 ? -0.550 3.022 -14.908 1.00 78.12 470 ARG A C 1
ATOM 3648 O O . ARG A 1 470 ? -0.136 4.148 -15.195 1.00 78.12 470 ARG A O 1
ATOM 3655 N N . PRO A 1 471 ? -1.160 2.778 -13.734 1.00 72.38 471 PRO A N 1
ATOM 3656 C CA . PRO A 1 471 ? -1.382 3.831 -12.754 1.00 72.38 471 PRO A CA 1
ATOM 3657 C C . PRO A 1 471 ? -0.045 4.356 -12.224 1.00 72.38 471 PRO A C 1
ATOM 3659 O O . PRO A 1 471 ? 0.810 3.595 -11.767 1.00 72.38 471 PRO A O 1
ATOM 3662 N N . LEU A 1 472 ? 0.124 5.677 -12.269 1.00 65.94 472 LEU A N 1
ATOM 3663 C CA . LEU A 1 472 ? 1.298 6.345 -11.720 1.00 65.94 472 LEU A CA 1
ATOM 3664 C C . LEU A 1 472 ? 1.280 6.243 -10.192 1.00 65.94 472 LEU A C 1
ATOM 3666 O O . LEU A 1 472 ? 0.478 6.904 -9.534 1.00 65.94 472 LEU A O 1
ATOM 3670 N N . THR A 1 473 ? 2.198 5.473 -9.611 1.00 63.06 473 THR A N 1
ATOM 3671 C CA . THR A 1 473 ? 2.493 5.613 -8.182 1.00 63.06 473 THR A CA 1
ATOM 3672 C C . THR A 1 473 ? 3.427 6.760 -7.907 1.00 63.06 473 THR A C 1
ATOM 3674 O O . THR A 1 473 ? 4.491 6.883 -8.514 1.00 63.06 473 THR A O 1
ATOM 3677 N N . ARG A 1 474 ? 3.064 7.543 -6.895 1.00 62.38 474 ARG A N 1
ATOM 3678 C CA . ARG A 1 474 ? 3.942 8.507 -6.242 1.00 62.38 474 ARG A CA 1
ATOM 3679 C C . ARG A 1 474 ? 4.624 7.818 -5.067 1.00 62.38 474 ARG A C 1
ATOM 3681 O O . ARG A 1 474 ? 4.448 8.217 -3.922 1.00 62.38 474 ARG A O 1
ATOM 3688 N N . TRP A 1 475 ? 5.360 6.744 -5.336 1.00 55.94 475 TRP A N 1
ATOM 3689 C CA . TRP A 1 475 ? 6.160 6.136 -4.281 1.00 55.94 475 TRP A CA 1
ATOM 3690 C C . TRP A 1 475 ? 7.430 6.976 -4.064 1.00 55.94 475 TRP A C 1
ATOM 3692 O O . TRP A 1 475 ? 8.264 7.107 -4.959 1.00 55.94 475 TRP A O 1
ATOM 3702 N N . TYR A 1 476 ? 7.493 7.596 -2.880 1.00 48.84 476 TYR A N 1
ATOM 3703 C CA . TYR A 1 476 ? 8.377 8.672 -2.400 1.00 48.84 476 TYR A CA 1
ATOM 3704 C C . TYR A 1 476 ? 8.256 10.051 -3.057 1.00 48.84 476 TYR A C 1
ATOM 3706 O O . TYR A 1 476 ? 8.461 10.250 -4.253 1.00 48.84 476 TYR A O 1
ATOM 3714 N N . SER A 1 477 ? 8.061 11.039 -2.181 1.00 38.44 477 SER A N 1
ATOM 3715 C CA . SER A 1 477 ? 8.340 12.466 -2.338 1.00 38.44 477 SER A CA 1
ATOM 3716 C C . SER A 1 477 ? 9.834 12.715 -2.585 1.00 38.44 477 SER A C 1
ATOM 3718 O O . SER A 1 477 ? 10.533 13.349 -1.797 1.00 38.44 477 SER A O 1
ATOM 3720 N N . ARG A 1 478 ? 10.365 12.224 -3.707 1.00 43.19 478 ARG A N 1
ATOM 3721 C CA . ARG A 1 478 ? 11.603 12.782 -4.243 1.00 43.19 478 ARG A CA 1
ATOM 3722 C C . ARG A 1 478 ? 11.288 14.033 -5.064 1.00 43.19 478 ARG A C 1
ATOM 3724 O O . ARG A 1 478 ? 10.388 13.989 -5.897 1.00 43.19 478 ARG A O 1
ATOM 3731 N N . PRO A 1 479 ? 12.083 15.109 -4.926 1.00 44.06 479 PRO A N 1
ATOM 3732 C CA . PRO A 1 479 ? 11.998 16.282 -5.800 1.00 44.06 479 PRO A CA 1
ATOM 3733 C C . PRO A 1 479 ? 12.256 15.965 -7.285 1.00 44.06 479 PRO A C 1
ATOM 3735 O O . PRO A 1 479 ? 11.942 16.767 -8.156 1.00 44.06 479 PRO A O 1
ATOM 3738 N N . SER A 1 480 ? 12.842 14.806 -7.606 1.00 45.78 480 SER A N 1
ATOM 3739 C CA . SER A 1 480 ? 13.088 14.379 -8.983 1.00 45.78 480 SER A CA 1
ATOM 3740 C C . SER A 1 480 ? 11.895 13.575 -9.502 1.00 45.78 480 SER A C 1
ATOM 3742 O O . SER A 1 480 ? 11.790 12.390 -9.189 1.00 45.78 480 SER A O 1
ATOM 3744 N N . GLY A 1 481 ? 11.021 14.207 -10.292 1.00 51.06 481 GLY A N 1
ATOM 3745 C CA . GLY A 1 481 ? 9.797 13.649 -10.892 1.00 51.06 481 GLY A CA 1
ATOM 3746 C C . GLY A 1 481 ? 9.972 12.482 -11.880 1.00 51.06 481 GLY A C 1
ATOM 3747 O O . GLY A 1 481 ? 9.310 12.444 -12.914 1.00 51.06 481 GLY A O 1
ATOM 3748 N N . ALA A 1 482 ? 10.857 11.526 -11.595 1.00 53.97 482 ALA A N 1
ATOM 3749 C CA . ALA A 1 482 ? 10.961 10.282 -12.335 1.00 53.97 482 ALA A CA 1
ATOM 3750 C C . ALA A 1 482 ? 9.949 9.276 -11.752 1.00 53.97 482 ALA A C 1
ATOM 3752 O O . ALA A 1 482 ? 10.115 8.866 -10.602 1.00 53.97 482 ALA A O 1
ATOM 3753 N N . PRO A 1 483 ? 8.901 8.881 -12.501 1.00 56.09 483 PRO A N 1
ATOM 3754 C CA . PRO A 1 483 ? 8.001 7.821 -12.062 1.00 56.09 483 PRO A CA 1
ATOM 3755 C C . PRO A 1 483 ? 8.807 6.543 -11.809 1.00 56.09 483 PRO A C 1
ATOM 3757 O O . PRO A 1 483 ? 9.631 6.155 -12.640 1.00 56.09 483 PRO A O 1
ATOM 3760 N N . GLN A 1 484 ? 8.592 5.912 -10.654 1.00 60.81 484 GLN A N 1
ATOM 3761 C CA . GLN A 1 484 ? 9.209 4.624 -10.351 1.00 60.81 484 GLN A CA 1
ATOM 3762 C C . GLN A 1 484 ? 8.554 3.528 -11.195 1.00 60.81 484 GLN A C 1
ATOM 3764 O O . GLN A 1 484 ? 7.338 3.525 -11.398 1.00 60.81 484 GLN A O 1
ATOM 3769 N N . TRP A 1 485 ? 9.376 2.617 -11.710 1.00 63.91 485 TRP A N 1
ATOM 3770 C CA . TRP A 1 485 ? 8.899 1.443 -12.427 1.00 63.91 485 TRP A CA 1
ATOM 3771 C C . TRP A 1 485 ? 8.222 0.464 -11.477 1.00 63.91 485 TRP A C 1
ATOM 3773 O O . TRP A 1 485 ? 8.751 0.205 -10.401 1.00 63.91 485 TRP A O 1
ATOM 3783 N N . ARG A 1 486 ? 7.112 -0.141 -11.902 1.00 67.50 486 ARG A N 1
ATOM 3784 C CA . ARG A 1 486 ? 6.507 -1.304 -11.242 1.00 67.50 486 ARG A CA 1
ATOM 3785 C C . ARG A 1 486 ? 6.767 -2.553 -12.064 1.00 67.50 486 ARG A C 1
ATOM 3787 O O . ARG A 1 486 ? 6.603 -2.518 -13.290 1.00 67.50 486 ARG A O 1
ATOM 3794 N N . ALA A 1 487 ? 7.191 -3.637 -11.417 1.00 68.81 487 ALA A N 1
ATOM 3795 C CA . ALA A 1 487 ? 7.408 -4.885 -12.131 1.00 68.81 487 ALA A CA 1
ATOM 3796 C C . ALA A 1 487 ? 6.105 -5.318 -12.823 1.00 68.81 487 ALA A C 1
ATOM 3798 O O . ALA A 1 487 ? 5.016 -5.085 -12.305 1.00 68.81 487 ALA A O 1
ATOM 3799 N N . VAL A 1 488 ? 6.190 -5.947 -14.000 1.00 70.81 488 VAL A N 1
ATOM 3800 C CA . VAL A 1 488 ? 4.981 -6.403 -14.727 1.00 70.81 488 VAL A CA 1
ATOM 3801 C C . VAL A 1 488 ? 4.128 -7.340 -13.860 1.00 70.81 488 VAL A C 1
ATOM 3803 O O . VAL A 1 488 ? 2.906 -7.256 -13.891 1.00 70.81 488 VAL A O 1
ATOM 3806 N N . LEU A 1 489 ? 4.773 -8.168 -13.030 1.00 67.69 489 LEU A N 1
ATOM 3807 C CA . LEU A 1 489 ? 4.101 -9.048 -12.072 1.00 67.69 489 LEU A CA 1
ATOM 3808 C C . LEU A 1 489 ? 3.198 -8.268 -11.098 1.00 67.69 489 LEU A C 1
ATOM 3810 O O . LEU A 1 489 ? 2.073 -8.689 -10.829 1.00 67.69 489 LEU A O 1
ATOM 3814 N N . ASP A 1 490 ? 3.671 -7.122 -10.599 1.00 76.44 490 ASP A N 1
ATOM 3815 C CA . ASP A 1 490 ? 2.886 -6.273 -9.701 1.00 76.44 490 ASP A CA 1
ATOM 3816 C C . ASP A 1 490 ? 1.672 -5.689 -10.408 1.00 76.44 490 ASP A C 1
ATOM 3818 O O . ASP A 1 490 ? 0.612 -5.558 -9.801 1.00 76.44 490 ASP A O 1
ATOM 3822 N N . ASP A 1 491 ? 1.815 -5.358 -11.691 1.00 78.75 491 ASP A N 1
ATOM 3823 C CA . ASP A 1 491 ? 0.730 -4.812 -12.496 1.00 78.75 491 ASP A CA 1
ATOM 3824 C C . ASP A 1 491 ? -0.334 -5.856 -12.830 1.00 78.75 491 ASP A C 1
ATOM 3826 O O . ASP A 1 491 ? -1.511 -5.499 -12.876 1.00 78.75 491 ASP A O 1
ATOM 3830 N N . ASP A 1 492 ? 0.045 -7.118 -13.041 1.00 80.75 492 ASP A N 1
ATOM 3831 C CA . ASP A 1 492 ? -0.906 -8.212 -13.253 1.00 80.75 492 ASP A CA 1
ATOM 3832 C C . ASP A 1 492 ? -1.666 -8.535 -11.962 1.00 80.75 492 ASP A C 1
ATOM 3834 O O . ASP A 1 492 ? -2.893 -8.649 -11.992 1.00 80.75 492 ASP A O 1
ATOM 3838 N N . ALA A 1 493 ? -0.974 -8.597 -10.817 1.00 82.31 493 ALA A N 1
ATOM 3839 C CA . ALA A 1 493 ? -1.608 -8.765 -9.509 1.00 82.31 493 ALA A CA 1
ATOM 3840 C C . ALA A 1 493 ? -2.545 -7.590 -9.183 1.00 82.31 493 ALA A C 1
ATOM 3842 O O . ALA A 1 493 ? -3.690 -7.793 -8.780 1.00 82.31 493 ALA A O 1
ATOM 3843 N N . LEU A 1 494 ? -2.091 -6.358 -9.433 1.00 84.88 494 LEU A N 1
ATOM 3844 C CA . LEU A 1 494 ? -2.883 -5.140 -9.291 1.00 84.88 494 LEU A CA 1
ATOM 3845 C C . L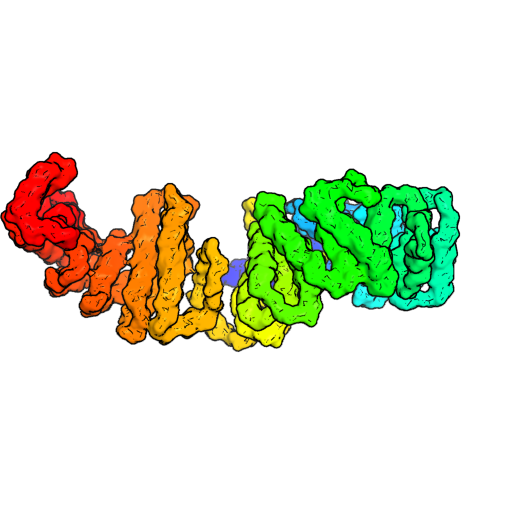EU A 1 494 ? -4.112 -5.153 -10.204 1.00 84.88 494 LEU A C 1
ATOM 3847 O O . LEU A 1 494 ? -5.211 -4.832 -9.758 1.00 84.88 494 LEU A O 1
ATOM 3851 N N . ARG A 1 495 ? -3.948 -5.526 -11.475 1.00 86.44 495 ARG A N 1
ATOM 3852 C CA . ARG A 1 495 ? -5.039 -5.593 -12.452 1.00 86.44 495 ARG A CA 1
ATOM 3853 C C . ARG A 1 495 ? -6.047 -6.674 -12.092 1.00 86.44 495 ARG A C 1
ATOM 3855 O O . ARG A 1 495 ? -7.244 -6.425 -12.203 1.00 86.44 495 ARG A O 1
ATOM 3862 N N . ALA A 1 496 ? -5.582 -7.843 -11.657 1.00 86.12 496 ALA A N 1
ATOM 3863 C CA . ALA A 1 496 ? -6.439 -8.927 -11.195 1.00 86.12 496 ALA A CA 1
ATOM 3864 C C . ALA A 1 496 ? -7.238 -8.502 -9.955 1.00 86.12 496 ALA A C 1
ATOM 3866 O O . ALA A 1 496 ? -8.461 -8.624 -9.955 1.00 86.12 496 ALA A O 1
ATOM 3867 N N . ALA A 1 497 ? -6.574 -7.919 -8.950 1.00 84.38 497 ALA A N 1
ATOM 3868 C CA . ALA A 1 497 ? -7.224 -7.420 -7.740 1.00 84.38 497 ALA A CA 1
ATOM 3869 C C . ALA A 1 497 ? -8.233 -6.301 -8.050 1.00 84.38 497 ALA A C 1
ATOM 3871 O O . ALA A 1 497 ? -9.389 -6.382 -7.647 1.00 84.38 497 ALA A O 1
ATOM 3872 N N . ALA A 1 498 ? -7.842 -5.291 -8.834 1.00 87.69 498 ALA A N 1
ATOM 3873 C CA . ALA A 1 498 ? -8.723 -4.188 -9.219 1.00 87.69 498 ALA A CA 1
ATOM 3874 C C . ALA A 1 498 ? -9.874 -4.626 -10.145 1.00 87.69 498 ALA A C 1
ATOM 3876 O O . ALA A 1 498 ? -10.945 -4.019 -10.125 1.00 87.69 498 ALA A O 1
ATOM 3877 N N .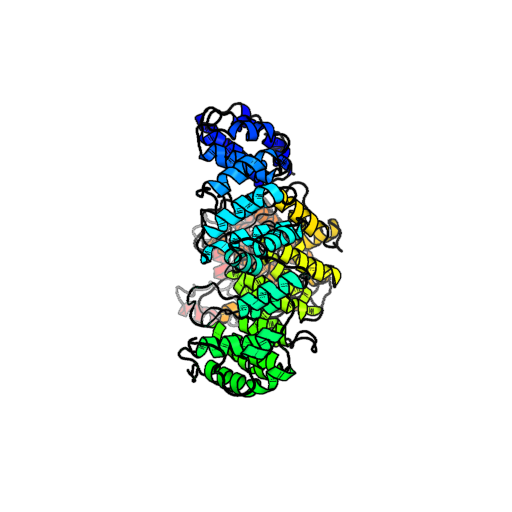 GLY A 1 499 ? -9.661 -5.658 -10.965 1.00 87.81 499 GLY A N 1
ATOM 3878 C CA . GLY A 1 499 ? -10.674 -6.245 -11.843 1.00 87.81 499 GLY A CA 1
ATOM 3879 C C . GLY A 1 499 ? -11.678 -7.136 -11.112 1.00 87.81 499 GLY A C 1
ATOM 3880 O O . GLY A 1 499 ? -12.798 -7.294 -11.590 1.00 87.81 499 GLY A O 1
ATOM 3881 N N . ALA A 1 500 ? -11.305 -7.684 -9.953 1.00 87.38 500 ALA A N 1
ATOM 3882 C CA . ALA A 1 500 ? -12.196 -8.467 -9.100 1.00 87.38 500 ALA A CA 1
ATOM 3883 C C . ALA A 1 500 ? -13.171 -7.597 -8.284 1.00 87.38 500 ALA A C 1
ATOM 3885 O O . ALA A 1 500 ? -14.170 -8.113 -7.784 1.00 87.38 500 ALA A O 1
ATOM 3886 N N . ILE A 1 501 ? -12.908 -6.291 -8.157 1.00 88.00 501 ILE A N 1
ATOM 3887 C CA . ILE A 1 501 ? -13.776 -5.357 -7.432 1.00 88.00 501 ILE A CA 1
ATOM 3888 C C . ILE A 1 501 ? -15.046 -5.084 -8.265 1.00 88.00 501 ILE A C 1
ATOM 3890 O O . ILE A 1 501 ? -14.935 -4.572 -9.386 1.00 88.00 501 ILE A O 1
ATOM 3894 N N . PRO A 1 502 ? -16.255 -5.389 -7.747 1.00 84.50 502 PRO A N 1
ATOM 3895 C CA . PRO A 1 502 ? -17.512 -5.163 -8.459 1.00 84.50 502 PRO A CA 1
ATOM 3896 C C . PRO A 1 502 ? -17.696 -3.695 -8.858 1.00 84.50 502 PRO A C 1
ATOM 3898 O O . PRO A 1 502 ? -17.529 -2.801 -8.032 1.00 84.50 502 PRO A O 1
ATOM 3901 N N . ARG A 1 503 ? -18.095 -3.443 -10.112 1.00 80.62 503 ARG A N 1
ATOM 3902 C CA . ARG A 1 503 ? -18.397 -2.097 -10.626 1.00 80.62 503 ARG A CA 1
ATOM 3903 C C . ARG A 1 503 ? -19.900 -1.953 -10.861 1.00 80.62 503 ARG A C 1
ATOM 3905 O O . ARG A 1 503 ? -20.399 -2.508 -11.836 1.00 80.62 503 ARG A O 1
ATOM 3912 N N . PRO A 1 504 ? -20.647 -1.250 -9.999 1.00 68.06 504 PRO A N 1
ATOM 3913 C CA . PRO A 1 504 ? -22.070 -0.982 -10.217 1.00 68.06 504 PRO A CA 1
ATOM 3914 C C . PRO A 1 504 ? -22.372 -0.004 -11.349 1.00 68.06 504 PRO A C 1
ATOM 3916 O O . PRO A 1 504 ? -23.520 0.052 -11.770 1.00 68.06 504 PRO A O 1
ATOM 3919 N N . LEU A 1 505 ? -21.394 0.786 -11.797 1.00 67.06 505 LEU A N 1
ATOM 3920 C CA . LEU A 1 505 ? -21.592 1.791 -12.838 1.00 67.06 505 LEU A CA 1
ATOM 3921 C C . LEU A 1 505 ? -21.012 1.301 -14.160 1.00 67.06 505 LEU A C 1
ATOM 3923 O O . LEU A 1 505 ? -19.890 0.792 -14.212 1.00 67.06 505 LEU A O 1
ATOM 3927 N N . THR A 1 506 ? -21.767 1.496 -15.234 1.00 74.38 506 THR A N 1
ATOM 3928 C CA . THR A 1 506 ? -21.265 1.326 -16.597 1.00 74.38 506 THR A CA 1
ATOM 3929 C C . THR A 1 506 ? -20.206 2.387 -16.919 1.00 74.38 506 THR A C 1
ATOM 3931 O O . THR A 1 506 ? -20.201 3.485 -16.356 1.00 74.38 506 THR A O 1
ATOM 3934 N N . ASP A 1 507 ? -19.328 2.107 -17.888 1.00 64.81 507 ASP A N 1
ATOM 3935 C CA . ASP A 1 507 ? -18.321 3.071 -18.365 1.00 64.81 507 ASP A CA 1
ATOM 3936 C C . ASP A 1 507 ? -18.943 4.379 -18.899 1.00 64.81 507 ASP A C 1
ATOM 3938 O O . ASP A 1 507 ? -18.262 5.400 -19.013 1.00 64.81 507 ASP A O 1
ATOM 3942 N N . GLU A 1 508 ? -20.220 4.356 -19.293 1.00 64.00 508 GLU A N 1
ATOM 3943 C CA . GLU A 1 508 ? -20.967 5.537 -19.734 1.00 64.00 508 GLU A CA 1
ATOM 3944 C C . GLU A 1 508 ? -21.459 6.380 -18.552 1.00 64.00 508 GLU A C 1
ATOM 3946 O O . GLU A 1 508 ? -21.200 7.584 -18.519 1.00 64.00 508 GLU A O 1
ATOM 3951 N N . GLU A 1 509 ? -22.103 5.757 -17.562 1.00 62.69 509 GLU A N 1
ATOM 3952 C CA . GLU A 1 509 ? -22.531 6.430 -16.326 1.00 62.69 509 GLU A CA 1
ATOM 3953 C C . GLU A 1 509 ? -21.332 7.030 -15.598 1.00 62.69 509 GLU A C 1
ATOM 3955 O O . GLU A 1 509 ? -21.372 8.176 -15.148 1.00 62.69 509 GLU A O 1
ATOM 3960 N N . TRP A 1 510 ? -20.215 6.302 -15.573 1.00 61.06 510 TRP A N 1
ATOM 3961 C CA . TRP A 1 510 ? -18.987 6.820 -15.004 1.00 61.06 510 TRP A CA 1
ATOM 3962 C C . TRP A 1 510 ? -18.392 7.965 -15.821 1.00 61.06 510 TRP A C 1
ATOM 3964 O O . TRP A 1 510 ? -17.924 8.925 -15.228 1.00 61.06 510 TRP A O 1
ATOM 3974 N N . ARG A 1 511 ? -18.416 7.942 -17.162 1.00 59.41 511 ARG A N 1
ATOM 3975 C CA . ARG A 1 511 ? -17.948 9.094 -17.960 1.00 59.41 511 ARG A CA 1
ATOM 3976 C C . ARG A 1 511 ? -18.742 10.365 -17.654 1.00 59.41 511 ARG A C 1
ATOM 3978 O O . ARG A 1 511 ? -18.136 11.432 -17.581 1.00 59.41 511 ARG A O 1
ATOM 3985 N N . ARG A 1 512 ? -20.051 10.243 -17.407 1.00 53.84 512 ARG A N 1
ATOM 3986 C CA . ARG A 1 512 ? -20.893 11.360 -16.942 1.00 53.84 512 ARG A CA 1
ATOM 3987 C C . ARG A 1 512 ? -20.478 11.822 -15.542 1.00 53.84 512 ARG A C 1
ATOM 3989 O O . ARG A 1 512 ? -20.227 13.004 -15.343 1.00 53.84 512 ARG A O 1
ATOM 3996 N N . ILE A 1 513 ? -20.288 10.887 -14.609 1.00 51.12 513 ILE A N 1
ATOM 3997 C CA . ILE A 1 513 ? -19.828 11.178 -13.240 1.00 51.12 513 ILE A CA 1
ATOM 3998 C C . ILE A 1 513 ? -18.397 11.738 -13.214 1.00 51.12 513 ILE A C 1
ATOM 4000 O O . ILE A 1 513 ? -18.105 12.603 -12.408 1.00 51.12 513 ILE A O 1
ATOM 4004 N N . ARG A 1 514 ? -17.488 11.318 -14.098 1.00 48.03 514 ARG A N 1
ATOM 4005 C CA . ARG A 1 514 ? -16.104 11.817 -14.191 1.00 48.03 514 ARG A CA 1
ATOM 4006 C C . ARG A 1 514 ? -16.062 13.271 -14.650 1.00 48.03 514 ARG A C 1
ATOM 4008 O O . ARG A 1 514 ? -15.249 14.026 -14.127 1.00 48.03 514 ARG A O 1
ATOM 4015 N N . GLY A 1 515 ? -16.932 13.656 -15.588 1.00 46.28 515 GLY A N 1
ATOM 4016 C CA . GLY A 1 515 ? -17.110 15.063 -15.970 1.00 46.28 515 GLY A CA 1
ATOM 4017 C C . GLY A 1 515 ? -17.529 15.937 -14.784 1.00 46.28 515 GLY A C 1
ATOM 4018 O O . GLY A 1 515 ? -17.170 17.102 -14.713 1.00 46.28 515 GLY A O 1
ATOM 4019 N N . ILE A 1 516 ? -18.199 15.330 -13.808 1.00 41.19 516 ILE A N 1
ATOM 4020 C CA . ILE A 1 516 ? -18.754 15.964 -12.615 1.00 41.19 516 ILE A CA 1
ATOM 4021 C C . ILE A 1 516 ? -17.788 15.923 -11.402 1.00 41.19 516 ILE A C 1
ATOM 4023 O O . ILE A 1 516 ? -17.629 16.905 -10.685 1.00 41.19 516 ILE A O 1
ATOM 4027 N N . CYS A 1 517 ? -17.105 14.801 -11.163 1.00 37.62 517 CYS A N 1
ATOM 4028 C CA . CYS A 1 517 ? -16.301 14.526 -9.965 1.00 37.62 517 CYS A CA 1
ATOM 4029 C C . CYS A 1 517 ? -14.843 14.983 -10.051 1.00 37.62 517 CYS A C 1
ATOM 4031 O O . CYS A 1 517 ? -14.132 14.921 -9.050 1.00 37.62 517 CYS A O 1
ATOM 4033 N N . PHE A 1 518 ? -14.372 15.457 -11.210 1.00 39.22 518 PHE A N 1
ATOM 4034 C CA . PHE A 1 518 ? -13.038 16.070 -11.315 1.00 39.22 518 PHE A CA 1
ATOM 4035 C C . PHE A 1 518 ? -12.949 17.439 -10.606 1.00 39.22 518 PHE A C 1
ATOM 4037 O O . PHE A 1 518 ? -11.891 18.069 -10.546 1.00 39.22 518 PHE A O 1
ATOM 4044 N N . VAL A 1 519 ? -14.065 17.880 -10.027 1.00 39.44 519 VAL A N 1
ATOM 4045 C CA . VAL A 1 519 ? -14.176 19.001 -9.105 1.00 39.44 519 VAL A CA 1
ATOM 4046 C C . VAL A 1 519 ? -13.876 18.505 -7.693 1.00 39.44 519 VAL A C 1
ATOM 4048 O O . VAL A 1 519 ? -14.764 18.248 -6.884 1.00 39.44 519 VAL A O 1
ATOM 4051 N N . SER A 1 520 ? -12.595 18.324 -7.382 1.00 35.66 520 SER A N 1
ATOM 4052 C CA . SER A 1 520 ? -12.176 18.119 -5.997 1.00 35.66 520 SER A CA 1
ATOM 4053 C C . SER A 1 520 ? -12.327 19.437 -5.233 1.00 35.66 520 SER A C 1
ATOM 4055 O O . SER A 1 520 ? -11.437 20.285 -5.268 1.00 35.66 520 SER A O 1
ATOM 4057 N N . PHE A 1 521 ? -13.453 19.610 -4.539 1.00 36.78 521 PHE A N 1
ATOM 4058 C CA . PHE A 1 521 ? -13.567 20.596 -3.469 1.00 36.78 521 PHE A CA 1
ATOM 4059 C C . PHE A 1 521 ? -12.682 20.144 -2.303 1.00 36.78 521 PHE A C 1
ATOM 4061 O O . PHE A 1 521 ? -13.016 19.212 -1.574 1.00 36.78 521 PHE A O 1
ATOM 4068 N N . PHE A 1 522 ? -11.533 20.792 -2.122 1.00 30.89 522 PHE A N 1
ATOM 4069 C CA . PHE A 1 522 ? -10.841 20.752 -0.839 1.00 30.89 522 PHE A CA 1
ATOM 4070 C C . PHE A 1 522 ? -11.601 21.662 0.129 1.00 30.89 522 PHE A C 1
ATOM 4072 O O . PHE A 1 522 ? -11.590 22.875 -0.062 1.00 30.89 522 PHE A O 1
ATOM 4079 N N . ASP A 1 523 ? -12.228 21.100 1.166 1.00 35.94 523 ASP A N 1
ATOM 4080 C CA . ASP A 1 523 ? -12.714 21.886 2.305 1.00 35.94 523 ASP A CA 1
ATOM 4081 C C . ASP A 1 523 ? -11.809 21.722 3.540 1.00 35.94 523 ASP A C 1
ATOM 4083 O O . ASP A 1 523 ? -11.334 20.638 3.888 1.00 35.94 523 ASP A O 1
ATOM 4087 N N . VAL A 1 524 ? -11.588 22.859 4.200 1.00 33.94 524 VAL A N 1
ATOM 4088 C CA . VAL A 1 524 ? -10.754 23.123 5.375 1.00 33.94 524 VAL A CA 1
ATOM 4089 C C . VAL A 1 524 ? -11.494 22.788 6.682 1.00 33.94 524 VAL A C 1
ATOM 4091 O O . VAL A 1 524 ? -10.937 23.013 7.759 1.00 33.94 524 VAL A O 1
ATOM 4094 N N . ARG A 1 525 ? -12.718 22.229 6.658 1.00 34.66 525 ARG A N 1
ATOM 4095 C CA . ARG A 1 525 ? -13.513 22.113 7.896 1.00 34.66 525 ARG A CA 1
ATOM 4096 C C . ARG A 1 525 ? -14.250 20.837 8.262 1.00 34.66 525 ARG A C 1
ATOM 4098 O O . ARG A 1 525 ? -14.925 20.879 9.285 1.00 34.66 525 ARG A O 1
ATOM 4105 N N . MET A 1 526 ? -14.011 19.684 7.636 1.00 38.59 526 MET A N 1
ATOM 4106 C CA . MET A 1 526 ? -14.480 18.401 8.209 1.00 38.59 526 MET A CA 1
ATOM 4107 C C . MET A 1 526 ? -15.984 18.414 8.591 1.00 38.59 526 MET A C 1
ATOM 4109 O O . MET A 1 526 ? -16.377 17.806 9.588 1.00 38.59 526 MET A O 1
ATOM 4113 N N . GLU A 1 527 ? -16.824 19.114 7.829 1.00 33.34 527 GLU A N 1
ATOM 4114 C CA . GLU A 1 527 ? -18.277 18.964 7.891 1.00 33.34 527 GLU A CA 1
ATOM 4115 C C . GLU A 1 527 ? -18.735 18.367 6.558 1.00 33.34 527 GLU A C 1
ATOM 4117 O O . GLU A 1 527 ? -18.290 18.765 5.487 1.00 33.34 527 GLU A O 1
ATOM 4122 N N . CYS A 1 528 ? -19.513 17.291 6.657 1.00 35.62 528 CYS A N 1
ATOM 4123 C CA . CYS A 1 528 ? -19.764 16.317 5.604 1.00 35.62 528 CYS A CA 1
ATOM 4124 C C . CYS A 1 528 ? -20.294 16.931 4.297 1.00 35.62 528 CYS A C 1
ATOM 4126 O O . CYS A 1 528 ? -21.469 17.285 4.221 1.00 35.62 528 CYS A O 1
ATOM 4128 N N . MET A 1 529 ? -19.490 16.909 3.230 1.00 35.12 529 MET A N 1
ATOM 4129 C CA . MET A 1 529 ? -20.026 16.934 1.868 1.00 35.12 529 MET A CA 1
ATOM 4130 C C . MET A 1 529 ? -20.252 15.498 1.384 1.00 35.12 529 MET A C 1
ATOM 4132 O O . MET A 1 529 ? -19.330 14.687 1.302 1.00 35.12 529 MET A O 1
ATOM 4136 N N . TYR A 1 530 ? -21.523 15.177 1.141 1.00 37.94 530 TYR A N 1
ATOM 4137 C CA . TYR A 1 530 ? -21.992 13.896 0.612 1.00 37.94 530 TYR A CA 1
ATOM 4138 C C . TYR A 1 530 ? -21.654 13.784 -0.889 1.00 37.94 530 TYR A C 1
ATOM 4140 O O . TYR A 1 530 ? -21.636 14.793 -1.586 1.00 37.94 530 TYR A O 1
ATOM 4148 N N . GLY A 1 531 ? -21.360 12.563 -1.349 1.00 42.41 531 GLY A N 1
ATOM 4149 C CA . GLY A 1 531 ? -20.631 12.239 -2.585 1.00 42.41 531 GLY A CA 1
ATOM 4150 C C . GLY A 1 531 ? -21.276 12.529 -3.962 1.00 42.41 531 GLY A C 1
ATOM 4151 O O . GLY A 1 531 ? -22.218 13.308 -4.065 1.00 42.41 531 GLY A O 1
ATOM 4152 N N . PRO A 1 532 ? -20.783 11.871 -5.042 1.00 36.75 532 PRO A N 1
ATOM 4153 C CA . PRO A 1 532 ? -21.182 12.063 -6.450 1.00 36.75 532 PRO A CA 1
ATOM 4154 C C . PRO A 1 532 ? -22.684 11.973 -6.728 1.00 36.75 532 PRO A C 1
ATOM 4156 O O . PRO A 1 532 ? -23.183 12.590 -7.666 1.00 36.75 532 PRO A O 1
ATOM 4159 N N . GLU A 1 533 ? -23.395 11.196 -5.910 1.00 38.47 533 GLU A N 1
ATOM 4160 C CA . GLU A 1 533 ? -24.844 11.010 -5.980 1.00 38.47 533 GLU A CA 1
ATOM 4161 C C . GLU A 1 533 ? -25.570 12.353 -5.825 1.00 38.47 533 GLU A C 1
ATOM 4163 O O . GLU A 1 533 ? -26.500 12.624 -6.575 1.00 38.47 533 GLU A O 1
ATOM 4168 N N . LYS A 1 534 ? -25.056 13.265 -4.985 1.00 40.06 534 LYS A N 1
ATOM 4169 C CA . LYS A 1 534 ? -25.644 14.595 -4.802 1.00 40.06 534 LYS A CA 1
ATOM 4170 C C . LYS A 1 534 ? -25.473 15.516 -6.010 1.00 40.06 534 LYS A C 1
ATOM 4172 O O . LYS A 1 534 ? -26.300 16.396 -6.188 1.00 40.06 534 LYS A O 1
ATOM 4177 N N . VAL A 1 535 ? -24.434 15.326 -6.832 1.00 40.19 535 VAL A N 1
ATOM 4178 C CA . VAL A 1 535 ? -24.215 16.139 -8.045 1.00 40.19 535 VAL A CA 1
ATOM 4179 C C . VAL A 1 535 ? -25.091 15.672 -9.204 1.00 40.19 535 VAL A C 1
ATOM 4181 O O . VAL A 1 535 ? -25.562 16.487 -9.988 1.00 40.19 535 VAL A O 1
ATOM 4184 N N . LEU A 1 536 ? -25.397 14.374 -9.260 1.00 38.88 536 LEU A N 1
ATOM 4185 C CA . LEU A 1 536 ? -26.468 13.857 -10.114 1.00 38.88 536 LEU A CA 1
ATOM 4186 C C . LEU A 1 536 ? -27.869 14.257 -9.594 1.00 38.88 536 LEU A C 1
ATOM 4188 O O . LEU A 1 536 ? -28.798 14.358 -10.387 1.00 38.88 536 LEU A O 1
ATOM 4192 N N . GLU A 1 537 ? -28.012 14.534 -8.292 1.00 38.03 537 GLU A N 1
ATOM 4193 C CA . GLU A 1 537 ? -29.222 15.086 -7.651 1.00 38.03 537 GLU A CA 1
ATOM 4194 C C . GLU A 1 537 ? -29.299 16.634 -7.653 1.00 38.03 537 GLU A C 1
ATOM 4196 O O . GLU A 1 537 ? -30.305 17.183 -7.203 1.00 38.03 537 GLU A O 1
ATOM 4201 N N . LEU A 1 538 ? -28.303 17.371 -8.181 1.00 41.66 538 LEU A N 1
ATOM 4202 C CA . LEU A 1 538 ? -28.336 18.851 -8.293 1.00 41.66 538 LEU A CA 1
ATOM 4203 C C . LEU A 1 538 ? -29.397 19.370 -9.286 1.00 41.66 538 LEU A C 1
ATOM 4205 O O . LEU A 1 538 ? -29.536 20.574 -9.468 1.00 41.66 538 LEU A O 1
ATOM 4209 N N . TRP A 1 539 ? -30.184 18.480 -9.887 1.00 51.19 539 TRP A N 1
ATOM 4210 C CA . TRP A 1 539 ? -31.406 18.816 -10.618 1.00 51.19 539 TRP A CA 1
ATOM 4211 C C . TRP A 1 539 ? -32.670 18.856 -9.740 1.00 51.19 539 TRP A C 1
ATOM 4213 O O . TRP A 1 539 ? -33.771 18.962 -10.276 1.00 51.19 539 TRP A O 1
ATOM 4223 N N . GLU A 1 540 ? -32.549 18.818 -8.403 1.00 45.25 540 GLU A N 1
ATOM 4224 C CA . GLU A 1 540 ? -33.676 19.083 -7.495 1.00 45.25 540 GLU A CA 1
ATOM 4225 C C . GLU A 1 540 ? -33.625 20.478 -6.830 1.00 45.25 540 GLU A C 1
ATOM 4227 O O . GLU A 1 540 ? -32.634 20.816 -6.162 1.00 45.25 540 GLU A O 1
ATOM 4232 N N . PRO A 1 541 ? -34.715 21.273 -6.937 1.00 41.81 541 PRO A N 1
ATOM 4233 C CA . PRO A 1 541 ? -34.700 22.676 -6.582 1.00 41.81 541 PRO A CA 1
ATOM 4234 C C . PRO A 1 541 ? -34.191 23.110 -5.195 1.00 41.81 541 PRO A C 1
ATOM 4236 O O . PRO A 1 541 ? -33.391 24.031 -5.039 1.00 41.81 541 PRO A O 1
ATOM 4239 N N . ASP A 1 542 ? -34.607 22.438 -4.134 1.00 44.09 542 ASP A N 1
ATOM 4240 C CA . ASP A 1 542 ? -34.332 22.934 -2.782 1.00 44.09 542 ASP A CA 1
ATOM 4241 C C . ASP A 1 542 ? -32.903 22.643 -2.276 1.00 44.09 542 ASP A C 1
ATOM 4243 O O . ASP A 1 542 ? -32.555 23.015 -1.153 1.00 44.09 542 ASP A O 1
ATOM 4247 N N . ARG A 1 543 ? -32.052 21.973 -3.073 1.00 46.91 543 ARG A N 1
ATOM 4248 C CA . ARG A 1 543 ? -30.779 21.391 -2.596 1.00 46.91 543 ARG A CA 1
ATOM 4249 C C . ARG A 1 543 ? -29.515 21.940 -3.252 1.00 46.91 543 ARG A C 1
ATOM 4251 O O . ARG A 1 543 ? -28.461 21.881 -2.613 1.00 46.91 543 ARG A O 1
ATOM 4258 N N . VAL A 1 544 ? -29.633 22.566 -4.425 1.00 44.22 544 VAL A N 1
ATOM 4259 C CA . VAL A 1 544 ? -28.616 23.475 -4.995 1.00 44.22 544 VAL A CA 1
ATOM 4260 C C . VAL A 1 544 ? -28.287 24.591 -3.993 1.00 44.22 544 VAL A C 1
ATOM 4262 O O . VAL A 1 544 ? -27.119 24.859 -3.716 1.00 44.22 544 VAL A O 1
ATOM 4265 N N . ARG A 1 545 ? -29.314 25.086 -3.291 1.00 44.19 545 ARG A N 1
ATOM 4266 C CA . ARG A 1 545 ? -29.208 26.057 -2.195 1.00 44.19 545 ARG A CA 1
ATOM 4267 C C . ARG A 1 545 ? -28.299 25.614 -1.044 1.00 44.19 545 ARG A C 1
ATOM 4269 O O . ARG A 1 545 ? -27.634 26.442 -0.439 1.00 44.19 545 ARG A O 1
ATOM 4276 N N . HIS A 1 546 ? -28.226 24.317 -0.731 1.00 44.62 546 HIS A N 1
ATOM 4277 C CA . HIS A 1 546 ? -27.389 23.819 0.374 1.00 44.62 546 HIS A CA 1
ATOM 4278 C C . HIS A 1 546 ? -25.913 23.709 -0.023 1.00 44.62 546 HIS A C 1
ATOM 4280 O O . HIS A 1 546 ? -25.037 24.064 0.757 1.00 44.62 546 HIS A O 1
ATOM 4286 N N . PHE A 1 547 ? -25.646 23.257 -1.252 1.00 48.75 547 PHE A N 1
ATOM 4287 C CA . PHE A 1 547 ? -24.296 23.208 -1.815 1.00 48.75 547 PHE A CA 1
ATOM 4288 C C . PHE A 1 547 ? -23.709 24.616 -1.965 1.00 48.75 547 PHE A C 1
ATOM 4290 O O . PHE A 1 547 ? -22.575 24.861 -1.563 1.00 48.75 547 PHE A O 1
ATOM 4297 N N . LEU A 1 548 ? -24.507 25.559 -2.467 1.00 48.12 548 LEU A N 1
ATOM 4298 C CA . LEU A 1 548 ? -24.069 26.936 -2.661 1.00 48.12 548 LEU A CA 1
ATOM 4299 C C . LEU A 1 548 ? -23.945 27.700 -1.337 1.00 48.12 548 LEU A C 1
ATOM 4301 O O . LEU A 1 548 ? -22.979 28.435 -1.166 1.00 48.12 548 LEU A O 1
ATOM 4305 N N . HIS A 1 549 ? -24.814 27.432 -0.355 1.00 47.62 549 HIS A N 1
ATOM 4306 C CA . HIS A 1 549 ? -24.653 27.929 1.016 1.00 47.62 549 HIS A CA 1
ATOM 4307 C C . HIS A 1 549 ? -23.375 27.392 1.689 1.00 47.62 549 HIS A C 1
ATOM 4309 O O . HIS A 1 549 ? -22.732 28.114 2.450 1.00 47.62 549 HIS A O 1
ATOM 4315 N N . ASP A 1 550 ? -22.966 26.148 1.417 1.00 47.53 550 ASP A N 1
ATOM 4316 C CA . ASP A 1 550 ? -21.694 25.612 1.916 1.00 47.53 550 ASP A CA 1
ATOM 4317 C C . ASP A 1 550 ? -20.485 26.250 1.216 1.00 47.53 550 ASP A C 1
ATOM 4319 O O . ASP A 1 550 ? -19.541 26.642 1.902 1.00 47.53 550 ASP A O 1
ATOM 4323 N N . VAL A 1 551 ? -20.527 26.455 -0.105 1.00 47.97 551 VAL A N 1
ATOM 4324 C CA . VAL A 1 551 ? -19.480 27.188 -0.846 1.00 47.97 551 VAL A CA 1
ATOM 4325 C C . VAL A 1 551 ? -19.359 28.636 -0.350 1.00 47.97 551 VAL A C 1
ATOM 4327 O O . VAL A 1 551 ? -18.257 29.092 -0.047 1.00 47.97 551 VAL A O 1
ATOM 4330 N N . GLU A 1 552 ? -20.476 29.347 -0.192 1.00 45.53 552 GLU A N 1
ATOM 4331 C CA . GLU A 1 552 ? -20.520 30.723 0.315 1.00 45.53 552 GLU A CA 1
ATOM 4332 C C . GLU A 1 552 ? -20.004 30.813 1.761 1.00 45.53 552 GLU A C 1
ATOM 4334 O O . GLU A 1 552 ? -19.155 31.654 2.075 1.00 45.53 552 GLU A O 1
ATOM 4339 N N . ARG A 1 553 ? -20.428 29.895 2.642 1.00 46.72 553 ARG A N 1
ATOM 4340 C CA . ARG A 1 553 ? -19.944 29.803 4.029 1.00 46.72 553 ARG A CA 1
ATOM 4341 C C . ARG A 1 553 ? -18.438 29.556 4.087 1.00 46.72 553 ARG A C 1
ATOM 4343 O O . ARG A 1 553 ? -17.752 30.226 4.860 1.00 46.72 553 ARG A O 1
ATOM 4350 N N . ILE A 1 554 ? -17.918 28.636 3.270 1.00 46.50 554 ILE A N 1
ATOM 4351 C CA . ILE A 1 554 ? -16.482 28.330 3.181 1.00 46.50 554 ILE A CA 1
ATOM 4352 C C . ILE A 1 554 ? -15.703 29.568 2.717 1.00 46.50 554 ILE A C 1
ATOM 4354 O O . ILE A 1 554 ? -14.682 29.907 3.326 1.00 46.50 554 ILE A O 1
ATOM 4358 N N . THR A 1 555 ? -16.200 30.297 1.715 1.00 45.56 555 THR A N 1
ATOM 4359 C CA . THR A 1 555 ? -15.558 31.516 1.198 1.00 45.56 555 THR A CA 1
ATOM 4360 C C . THR A 1 555 ? -15.561 32.651 2.240 1.00 45.56 555 THR A C 1
ATOM 4362 O O . THR A 1 555 ? -14.510 33.235 2.512 1.00 45.56 555 THR A O 1
ATOM 4365 N N . VAL A 1 556 ? -16.685 32.915 2.920 1.00 43.75 556 VAL A N 1
ATOM 4366 C CA . VAL A 1 556 ? -16.817 34.004 3.916 1.00 43.75 556 VAL A CA 1
ATOM 4367 C C . VAL A 1 556 ? -16.055 33.722 5.222 1.00 43.75 556 VAL A C 1
ATOM 4369 O O . VAL A 1 556 ? -15.464 34.630 5.816 1.00 43.75 556 VAL A O 1
ATOM 4372 N N . GLU A 1 557 ? -16.024 32.476 5.707 1.00 42.59 557 GLU A N 1
ATOM 4373 C CA . GLU A 1 557 ? -15.283 32.140 6.934 1.00 42.59 557 GLU A CA 1
ATOM 4374 C C . GLU A 1 557 ? -13.765 32.063 6.739 1.00 42.59 557 GLU A C 1
ATOM 4376 O O . GLU A 1 557 ? -13.018 32.267 7.706 1.00 42.59 557 GLU A O 1
ATOM 4381 N N . THR A 1 558 ? -13.302 31.793 5.516 1.00 42.56 558 THR A N 1
ATOM 4382 C CA . THR A 1 558 ? -11.872 31.789 5.173 1.00 42.56 558 THR A CA 1
ATOM 4383 C C . THR A 1 558 ? -11.316 33.214 5.129 1.00 42.56 558 THR A C 1
ATOM 4385 O O . THR A 1 558 ? -10.258 33.461 5.710 1.00 42.56 558 THR A O 1
ATOM 4388 N N . GLU A 1 559 ? -12.083 34.164 4.583 1.00 42.56 559 GLU A N 1
ATOM 4389 C CA . GLU A 1 559 ? -11.806 35.611 4.638 1.00 42.56 559 GLU A CA 1
ATOM 4390 C C . GLU A 1 559 ? -11.786 36.148 6.088 1.00 42.56 559 GLU A C 1
ATOM 4392 O O . GLU A 1 559 ? -10.918 36.937 6.459 1.00 42.56 559 GLU A O 1
ATOM 4397 N N . ARG A 1 560 ? -12.693 35.683 6.966 1.00 46.19 560 ARG A N 1
ATOM 4398 C CA . ARG A 1 560 ? -12.784 36.165 8.364 1.00 46.19 560 ARG A CA 1
ATOM 4399 C C . ARG A 1 560 ? -11.719 35.621 9.323 1.00 46.19 560 ARG A C 1
ATOM 4401 O O . ARG A 1 560 ? -11.352 36.322 10.265 1.00 46.19 560 ARG A O 1
ATOM 4408 N N . ARG A 1 561 ? -11.258 34.370 9.175 1.00 44.06 561 ARG A N 1
ATOM 4409 C CA . ARG A 1 561 ? -10.373 33.724 10.179 1.00 44.06 561 ARG A CA 1
ATOM 4410 C C . ARG A 1 561 ? -8.889 34.053 10.043 1.00 44.06 561 ARG A C 1
ATOM 4412 O O . ARG A 1 561 ? -8.141 33.831 10.995 1.00 44.06 561 ARG A O 1
ATOM 4419 N N . LYS A 1 562 ? -8.444 34.552 8.894 1.00 41.22 562 LYS A N 1
ATOM 4420 C CA . LYS A 1 562 ? -7.045 34.909 8.653 1.00 41.22 562 LYS A CA 1
ATOM 4421 C C . LYS A 1 562 ? -7.037 36.280 8.005 1.00 41.22 562 LYS A C 1
ATOM 4423 O O . LYS A 1 562 ? -7.297 36.364 6.817 1.00 41.22 562 LYS A O 1
ATOM 4428 N N . GLY A 1 563 ? -6.740 37.334 8.768 1.00 40.78 563 GLY A N 1
ATOM 4429 C CA . GLY A 1 563 ? -6.562 38.707 8.264 1.00 40.78 563 GLY A CA 1
ATOM 4430 C C . GLY A 1 563 ? -5.357 38.866 7.320 1.00 40.78 563 GLY A C 1
ATOM 4431 O O . GLY A 1 563 ? -4.483 39.688 7.561 1.00 40.78 563 GLY A O 1
ATOM 4432 N N . GLY A 1 564 ? -5.295 38.032 6.286 1.00 42.84 564 GLY A N 1
ATOM 4433 C CA . GLY A 1 564 ? -4.260 37.849 5.283 1.00 42.84 564 GLY A CA 1
ATOM 4434 C C . GLY A 1 564 ? -4.797 36.827 4.280 1.00 42.84 564 GLY A C 1
ATOM 4435 O O . GLY A 1 564 ? -4.745 35.622 4.535 1.00 42.84 564 GLY A O 1
ATOM 4436 N N . GLY A 1 565 ? -5.397 37.337 3.201 1.00 38.97 565 GLY A N 1
ATOM 4437 C CA . GLY A 1 565 ? -6.177 36.579 2.226 1.00 38.97 565 GLY A CA 1
ATOM 4438 C C . GLY A 1 565 ? -5.429 35.381 1.648 1.00 38.97 565 GLY A C 1
ATOM 4439 O O . GLY A 1 565 ? -4.372 35.522 1.039 1.00 38.97 565 GLY A O 1
ATOM 4440 N N . PHE A 1 566 ? -6.011 34.197 1.811 1.00 38.88 566 PHE A N 1
ATOM 4441 C CA . PHE A 1 566 ? -5.715 33.053 0.959 1.00 38.88 566 PHE A CA 1
ATOM 4442 C C . PHE A 1 566 ? -6.963 32.774 0.127 1.00 38.88 566 PHE A C 1
ATOM 4444 O O . PHE A 1 566 ? -7.995 32.378 0.663 1.00 38.88 566 PHE A O 1
ATOM 4451 N N . LEU A 1 567 ? -6.840 33.021 -1.178 1.00 48.47 567 LEU A N 1
ATOM 4452 C CA . LEU A 1 567 ? -7.853 32.756 -2.195 1.00 48.47 567 LEU A CA 1
ATOM 4453 C C . LEU A 1 567 ? -8.084 31.243 -2.308 1.00 48.47 567 LEU A C 1
ATOM 4455 O O . LEU A 1 567 ? -7.125 30.471 -2.379 1.00 48.47 567 LEU A O 1
ATOM 4459 N N . VAL A 1 568 ? -9.346 30.818 -2.365 1.00 46.47 568 VAL A N 1
ATOM 4460 C CA . VAL A 1 568 ? -9.696 29.470 -2.829 1.00 46.47 568 VAL A CA 1
ATOM 4461 C C . VAL A 1 568 ? -9.362 29.428 -4.321 1.00 46.47 568 VAL A C 1
ATOM 4463 O O . VAL A 1 568 ? -10.032 30.067 -5.128 1.00 46.47 568 VAL A O 1
ATOM 4466 N N . SER A 1 569 ? -8.278 28.750 -4.702 1.00 48.03 569 SER A N 1
ATOM 4467 C CA . SER A 1 569 ? -7.881 28.649 -6.106 1.00 48.03 569 SER A CA 1
ATOM 4468 C C . SER A 1 569 ? -8.621 27.500 -6.790 1.00 48.03 569 SER A C 1
ATOM 4470 O O . SER A 1 569 ? -8.402 26.323 -6.497 1.00 48.03 569 SER A O 1
ATOM 4472 N N . PHE A 1 570 ? -9.489 27.830 -7.746 1.00 54.62 570 PHE A N 1
ATOM 4473 C CA . PHE A 1 570 ? -9.931 26.852 -8.734 1.00 54.62 570 PHE A CA 1
ATOM 4474 C C . PHE A 1 570 ? -8.764 26.561 -9.680 1.00 54.62 570 PHE A C 1
ATOM 4476 O O . PHE A 1 570 ? -8.110 27.478 -10.175 1.00 54.62 570 PHE A O 1
ATOM 4483 N N . ARG A 1 571 ? -8.480 25.281 -9.951 1.00 58.28 571 ARG A N 1
ATOM 4484 C CA . ARG A 1 571 ? -7.556 24.939 -11.042 1.00 58.28 571 ARG A CA 1
ATOM 4485 C C . ARG A 1 571 ? -8.231 25.280 -12.381 1.00 58.28 571 ARG A C 1
ATOM 4487 O O . ARG A 1 571 ? -9.402 24.922 -12.524 1.00 58.28 571 ARG A O 1
ATOM 4494 N N . PRO A 1 572 ? -7.518 25.855 -13.373 1.00 61.59 572 PRO A N 1
ATOM 4495 C CA . PRO A 1 572 ? -8.081 26.218 -14.681 1.00 61.59 572 PRO A CA 1
ATOM 4496 C C . PRO A 1 572 ? -8.904 25.106 -15.327 1.00 61.59 572 PRO A C 1
ATOM 4498 O O . PRO A 1 572 ? -10.021 25.337 -15.762 1.00 61.59 572 PRO A O 1
ATOM 4501 N N . ARG A 1 573 ? -8.419 23.860 -15.280 1.00 61.00 573 ARG A N 1
ATOM 4502 C CA . ARG A 1 573 ? -9.147 22.699 -15.820 1.00 61.00 573 ARG A CA 1
ATOM 4503 C C . ARG A 1 573 ? -10.470 22.414 -15.124 1.00 61.00 573 ARG A C 1
ATOM 4505 O O . ARG A 1 573 ? -11.416 21.977 -15.761 1.00 61.00 573 ARG A O 1
ATOM 4512 N N . THR A 1 574 ? -10.537 22.628 -13.815 1.00 63.59 574 THR A N 1
ATOM 4513 C CA . THR A 1 574 ? -11.774 22.434 -13.055 1.00 63.59 574 THR A CA 1
ATOM 4514 C C . THR A 1 574 ? -12.770 23.535 -13.395 1.00 63.59 574 THR A C 1
ATOM 4516 O O . THR A 1 574 ? -13.934 23.239 -13.641 1.00 63.59 574 THR A O 1
ATOM 4519 N N . ALA A 1 575 ? -12.303 24.783 -13.476 1.00 73.19 575 ALA A N 1
ATOM 4520 C CA . ALA A 1 575 ? -13.129 25.906 -13.898 1.00 73.19 575 ALA A CA 1
ATOM 4521 C C . ALA A 1 575 ? -13.617 25.734 -15.351 1.00 73.19 575 ALA A C 1
ATOM 4523 O O . ALA A 1 575 ? -14.794 25.944 -15.616 1.00 73.19 575 ALA A O 1
ATOM 4524 N N . ALA A 1 576 ? -12.763 25.251 -16.259 1.00 73.94 576 ALA A N 1
ATOM 4525 C CA . ALA A 1 576 ? -13.091 25.002 -17.666 1.00 73.94 576 ALA A CA 1
ATOM 4526 C C . ALA A 1 576 ? -14.196 23.951 -17.846 1.00 73.94 576 ALA A C 1
ATOM 4528 O O . ALA A 1 576 ? -15.021 24.052 -18.747 1.00 73.94 576 ALA A O 1
ATOM 4529 N N . VAL A 1 577 ? -14.223 22.940 -16.976 1.00 70.25 577 VAL A N 1
ATOM 4530 C CA . VAL A 1 577 ? -15.256 21.896 -16.997 1.00 70.25 577 VAL A CA 1
ATOM 4531 C C . VAL A 1 577 ? -16.551 22.371 -16.333 1.00 70.25 577 VAL A C 1
ATOM 4533 O O . VAL A 1 577 ? -17.635 22.064 -16.819 1.00 70.25 577 VAL A O 1
ATOM 4536 N N . LEU A 1 578 ? -16.451 23.117 -15.230 1.00 75.75 578 LEU A N 1
ATOM 4537 C CA . LEU A 1 578 ? -17.609 23.581 -14.461 1.00 75.75 578 LEU A CA 1
ATOM 4538 C C . LEU A 1 578 ? -18.378 24.708 -15.134 1.00 75.75 578 LEU A C 1
ATOM 4540 O O . LEU A 1 578 ? -19.603 24.723 -15.085 1.00 75.75 578 LEU A O 1
ATOM 4544 N N . LEU A 1 579 ? -17.661 25.675 -15.699 1.00 84.88 579 LEU A N 1
ATOM 4545 C CA . LEU A 1 579 ? -18.247 26.932 -16.135 1.00 84.88 579 LEU A CA 1
ATOM 4546 C C . LEU A 1 579 ? -19.360 26.731 -17.185 1.00 84.88 579 LEU A C 1
ATOM 4548 O O . LEU A 1 579 ? -20.434 27.287 -16.971 1.00 84.88 579 LEU A O 1
ATOM 4552 N N . PRO A 1 580 ? -19.210 25.880 -18.224 1.00 84.69 580 PRO A N 1
ATOM 4553 C CA . PRO A 1 580 ? -20.304 25.605 -19.160 1.00 84.69 580 PRO A CA 1
ATOM 4554 C C . PRO A 1 580 ? -21.547 24.998 -18.492 1.00 84.69 580 PRO A C 1
ATOM 4556 O O . PRO A 1 580 ? -22.664 25.377 -18.822 1.00 84.69 580 PRO A O 1
ATOM 4559 N N . LEU A 1 581 ? -21.363 24.100 -17.514 1.00 78.75 581 LEU A N 1
ATOM 4560 C CA . LEU A 1 581 ? -22.471 23.461 -16.790 1.00 78.75 581 LEU A CA 1
ATOM 4561 C C . LEU A 1 581 ? -23.219 24.458 -15.900 1.00 78.75 581 LEU A C 1
ATOM 4563 O O . LEU A 1 581 ? -24.442 24.408 -15.794 1.00 78.75 581 LEU A O 1
ATOM 4567 N N . LEU A 1 582 ? -22.484 25.366 -15.254 1.00 84.69 582 LEU A N 1
ATOM 4568 C CA . LEU A 1 582 ? -23.078 26.424 -14.443 1.00 84.69 582 LEU A CA 1
ATOM 4569 C C . LEU A 1 582 ? -23.865 27.404 -15.315 1.00 84.69 582 LEU A C 1
ATOM 4571 O O . LEU A 1 582 ? -24.950 27.813 -14.916 1.00 84.69 582 LEU A O 1
ATOM 4575 N N . VAL A 1 583 ? -23.361 27.750 -16.504 1.00 89.31 583 VAL A N 1
ATOM 4576 C CA . VAL A 1 583 ? -24.087 28.617 -17.443 1.00 89.31 583 VAL A CA 1
ATOM 4577 C C . VAL A 1 583 ? -25.345 27.932 -17.977 1.00 89.31 583 VAL A C 1
ATOM 4579 O O . VAL A 1 583 ? -26.403 28.555 -17.983 1.00 89.31 583 VAL A O 1
ATOM 4582 N N . GLU A 1 584 ? -25.279 26.647 -18.334 1.00 85.69 584 GLU A N 1
ATOM 4583 C CA . GLU A 1 584 ? -26.465 25.867 -18.715 1.00 85.69 584 GLU A CA 1
ATOM 4584 C C . GLU A 1 584 ? -27.523 25.878 -17.597 1.00 85.69 584 GLU A C 1
ATOM 4586 O O . GLU A 1 584 ? -28.693 26.160 -17.852 1.00 85.69 584 GLU A O 1
ATOM 4591 N N . ALA A 1 585 ? -27.103 25.667 -16.345 1.00 80.62 585 ALA A N 1
ATOM 4592 C CA . ALA A 1 585 ? -27.991 25.747 -15.187 1.00 80.62 585 ALA A CA 1
ATOM 4593 C C . ALA A 1 585 ? -28.541 27.165 -14.956 1.00 80.62 585 ALA A C 1
ATOM 4595 O O . ALA A 1 585 ? -29.699 27.321 -14.582 1.00 80.62 585 ALA A O 1
ATOM 4596 N N . ALA A 1 586 ? -27.746 28.211 -15.187 1.00 87.69 586 ALA A N 1
ATOM 4597 C CA . ALA A 1 586 ? -28.199 29.591 -15.045 1.00 87.69 586 ALA A CA 1
ATOM 4598 C C . ALA A 1 586 ? -29.246 29.973 -16.107 1.00 87.69 586 ALA A C 1
ATOM 4600 O O . ALA A 1 586 ? -30.161 30.748 -15.813 1.00 87.69 586 ALA A O 1
ATOM 4601 N N . LEU A 1 587 ? -29.130 29.417 -17.317 1.00 88.19 587 LEU A N 1
ATOM 4602 C CA . LEU A 1 587 ? -30.046 29.639 -18.438 1.00 88.19 587 LEU A CA 1
ATOM 4603 C C . LEU A 1 587 ? -31.371 28.889 -18.319 1.00 88.19 587 LEU A C 1
ATOM 4605 O O . LEU A 1 587 ? -32.350 29.314 -18.930 1.00 88.19 587 LEU A O 1
ATOM 4609 N N . ASP A 1 588 ? -31.423 27.795 -17.561 1.00 86.62 588 ASP A N 1
ATOM 4610 C CA . ASP A 1 588 ? -32.656 27.048 -17.336 1.00 86.62 588 ASP A CA 1
ATOM 4611 C C . ASP A 1 588 ? -33.574 27.808 -16.353 1.00 86.62 588 ASP A C 1
ATOM 4613 O O . ASP A 1 588 ? -33.263 27.900 -15.163 1.00 86.62 588 ASP A O 1
ATOM 4617 N N . PRO A 1 589 ? -34.745 28.325 -16.785 1.00 86.19 589 PRO A N 1
ATOM 4618 C CA . PRO A 1 589 ? -35.663 29.042 -15.898 1.00 86.19 589 PRO A CA 1
ATOM 4619 C C . PRO A 1 589 ? -36.253 28.155 -14.795 1.00 86.19 589 PRO A C 1
ATOM 4621 O O . PRO A 1 589 ? -36.800 28.669 -13.820 1.00 86.19 589 PRO A O 1
ATOM 4624 N N . SER A 1 590 ? -36.193 26.830 -14.967 1.00 82.12 590 SER A N 1
ATOM 4625 C CA . SER A 1 590 ? -36.634 25.845 -13.982 1.00 82.12 590 SER A CA 1
ATOM 4626 C C . SER A 1 590 ? -35.538 25.452 -12.994 1.00 82.12 590 SER A C 1
ATOM 4628 O O . SER A 1 590 ? -35.838 24.787 -11.995 1.00 82.12 590 SER A O 1
ATOM 4630 N N . ALA A 1 591 ? -34.296 25.891 -13.226 1.00 74.06 591 ALA A N 1
ATOM 4631 C CA . ALA A 1 591 ? -33.218 25.636 -12.298 1.00 74.06 591 ALA A CA 1
ATOM 4632 C C . ALA A 1 591 ? -33.517 26.310 -10.955 1.00 74.06 591 ALA A C 1
ATOM 4634 O O . ALA A 1 591 ? -33.900 27.484 -10.891 1.00 74.06 591 ALA A O 1
ATOM 4635 N N . PRO A 1 592 ? -33.333 25.594 -9.845 1.00 61.41 592 PRO A N 1
ATOM 4636 C CA . PRO A 1 592 ? -33.332 26.251 -8.555 1.00 61.41 592 PRO A CA 1
ATOM 4637 C C . PRO A 1 592 ? -32.230 27.257 -8.369 1.00 61.41 592 PRO A C 1
ATOM 4639 O O . PRO A 1 592 ? -31.099 27.030 -8.783 1.00 61.41 592 PRO A O 1
ATOM 4642 N N . ASP A 1 593 ? -32.537 28.262 -7.553 1.00 77.38 593 ASP A N 1
ATOM 4643 C CA . ASP A 1 593 ? -31.515 29.071 -6.893 1.00 77.38 593 ASP A CA 1
ATOM 4644 C C . ASP A 1 593 ? -30.498 29.652 -7.888 1.00 77.38 593 ASP A C 1
ATOM 4646 O O . ASP A 1 593 ? -29.310 29.787 -7.596 1.00 77.38 593 ASP A O 1
ATOM 4650 N N . ARG A 1 594 ? -31.003 30.025 -9.075 1.00 84.38 594 ARG A N 1
ATOM 4651 C CA . ARG A 1 594 ? -30.267 30.719 -10.137 1.00 84.38 594 ARG A CA 1
ATOM 4652 C C . ARG A 1 594 ? -29.393 31.867 -9.608 1.00 84.38 594 ARG A C 1
ATOM 4654 O O . ARG A 1 594 ? -28.252 31.928 -10.061 1.00 84.38 594 ARG A O 1
ATOM 4661 N N . PRO A 1 595 ? -29.809 32.681 -8.604 1.00 83.25 595 PRO A N 1
ATOM 4662 C CA . PRO A 1 595 ? -28.922 33.674 -7.987 1.00 83.25 595 PRO A CA 1
ATOM 4663 C C . PRO A 1 595 ? -27.593 33.101 -7.483 1.00 83.25 595 PRO A C 1
ATOM 4665 O O . PRO A 1 595 ? -26.529 33.659 -7.724 1.00 83.25 595 PRO A O 1
ATOM 4668 N N . SER A 1 596 ? -27.620 31.957 -6.806 1.00 75.38 596 SER A N 1
ATOM 4669 C CA . SER A 1 596 ? -26.417 31.362 -6.234 1.00 75.38 596 SER A CA 1
ATOM 4670 C C . SER A 1 596 ? -25.542 30.687 -7.301 1.00 75.38 596 SER A C 1
ATOM 4672 O O . SER A 1 596 ? -24.313 30.659 -7.175 1.00 75.38 596 SER A O 1
ATOM 4674 N N . VAL A 1 597 ? -26.154 30.149 -8.365 1.00 78.88 597 VAL A N 1
ATOM 4675 C CA . VAL A 1 597 ? -25.421 29.641 -9.538 1.00 78.88 597 VAL A CA 1
ATOM 4676 C C . VAL A 1 597 ? -24.679 30.797 -10.207 1.00 78.88 597 VAL A C 1
ATOM 4678 O O . VAL A 1 597 ? -23.477 30.694 -10.451 1.00 78.88 597 VAL A O 1
ATOM 4681 N N . LEU A 1 598 ? -25.362 31.924 -10.406 1.00 85.69 598 LEU A N 1
ATOM 4682 C CA . LEU A 1 598 ? -24.791 33.144 -10.970 1.00 85.69 598 LEU A CA 1
ATOM 4683 C C . LEU A 1 598 ? -23.676 33.725 -10.099 1.00 85.69 598 LEU A C 1
ATOM 4685 O O . LEU A 1 598 ? -22.613 34.041 -10.623 1.00 85.69 598 LEU A O 1
ATOM 4689 N N . LEU A 1 599 ? -23.834 33.735 -8.776 1.00 82.69 599 LEU A N 1
ATOM 4690 C CA . LEU A 1 599 ? -22.782 34.151 -7.842 1.00 82.69 599 LEU A CA 1
ATOM 4691 C C . LEU A 1 599 ? -21.535 33.247 -7.913 1.00 82.69 599 LEU A C 1
ATOM 4693 O O . LEU A 1 599 ? -20.402 33.705 -7.751 1.00 82.69 599 LEU A O 1
ATOM 4697 N N . THR A 1 600 ? -21.717 31.954 -8.201 1.00 80.19 600 THR A N 1
ATOM 4698 C CA . THR A 1 600 ? -20.596 31.023 -8.415 1.00 80.19 600 THR A CA 1
ATOM 4699 C C . THR A 1 600 ? -19.886 31.296 -9.738 1.00 80.19 600 THR A C 1
ATOM 4701 O O . THR A 1 600 ? -18.653 31.293 -9.781 1.00 80.19 600 THR A O 1
ATOM 4704 N N . ILE A 1 601 ? -20.645 31.568 -10.804 1.00 88.50 601 ILE A N 1
ATOM 4705 C CA . ILE A 1 601 ? -20.099 31.993 -12.100 1.00 88.50 601 ILE A CA 1
ATOM 4706 C C . ILE A 1 601 ? -19.316 33.299 -11.924 1.00 88.50 601 ILE A C 1
ATOM 4708 O O . ILE A 1 601 ? -18.155 33.364 -12.325 1.00 88.50 601 ILE A O 1
ATOM 4712 N N . GLU A 1 602 ? -19.897 34.298 -11.255 1.00 88.19 602 GLU A N 1
ATOM 4713 C CA . GLU A 1 602 ? -19.248 35.576 -10.943 1.00 88.19 602 GLU A CA 1
ATOM 4714 C C . GLU A 1 602 ? -17.934 35.354 -10.198 1.00 88.19 602 GLU A C 1
ATOM 4716 O O . GLU A 1 602 ? -16.904 35.898 -10.592 1.00 88.19 602 GLU A O 1
ATOM 4721 N N . TYR A 1 603 ? -17.928 34.504 -9.167 1.00 82.44 603 TYR A N 1
ATOM 4722 C CA . TYR A 1 603 ? -16.711 34.190 -8.424 1.00 82.44 603 TYR A CA 1
ATOM 4723 C C . TYR A 1 603 ? -15.621 33.603 -9.329 1.00 82.44 603 TYR A C 1
ATOM 4725 O O . TYR A 1 603 ? -14.479 34.062 -9.276 1.00 82.44 603 TYR A O 1
ATOM 4733 N N . ILE A 1 604 ? -15.956 32.618 -10.170 1.00 84.00 604 ILE A N 1
ATOM 4734 C CA . ILE A 1 604 ? -15.007 31.982 -11.097 1.00 84.00 604 ILE A CA 1
ATOM 4735 C C . ILE A 1 604 ? -14.436 33.015 -12.080 1.00 84.00 604 ILE A C 1
ATOM 4737 O O . ILE A 1 604 ? -13.217 33.094 -12.249 1.00 84.00 604 ILE A O 1
ATOM 4741 N N . VAL A 1 605 ? -15.295 33.838 -12.687 1.00 87.31 605 VAL A N 1
ATOM 4742 C CA . VAL A 1 605 ? -14.895 34.853 -13.673 1.00 87.31 605 VAL A CA 1
ATOM 4743 C C . VAL A 1 605 ? -14.059 35.957 -13.020 1.00 87.31 605 VAL A C 1
ATOM 4745 O O . VAL A 1 605 ? -13.002 36.322 -13.533 1.00 87.31 605 VAL A O 1
ATOM 4748 N N . ARG A 1 606 ? -14.454 36.435 -11.836 1.00 84.69 606 ARG A N 1
ATOM 4749 C CA . ARG A 1 606 ? -13.711 37.439 -11.061 1.00 84.69 606 ARG A CA 1
ATOM 4750 C C . ARG A 1 606 ? -12.330 36.941 -10.642 1.00 84.69 606 ARG A C 1
ATOM 4752 O O . ARG A 1 606 ? -11.372 37.713 -10.622 1.00 84.69 606 ARG A O 1
ATOM 4759 N N . MET A 1 607 ? -12.212 35.660 -10.297 1.00 79.88 607 MET A N 1
ATOM 4760 C CA . MET A 1 607 ? -10.928 35.035 -9.974 1.00 79.88 607 MET A CA 1
ATOM 4761 C C . MET A 1 607 ? -10.003 34.967 -11.190 1.00 79.88 607 MET A C 1
ATOM 4763 O O . MET A 1 607 ? -8.816 35.270 -11.056 1.00 79.88 607 MET A O 1
ATOM 4767 N N . ALA A 1 608 ? -10.544 34.635 -12.365 1.00 81.50 608 ALA A N 1
ATOM 4768 C CA . ALA A 1 608 ? -9.793 34.669 -13.616 1.00 81.50 608 ALA A CA 1
ATOM 4769 C C . ALA A 1 608 ? -9.322 36.096 -13.950 1.00 81.50 608 ALA A C 1
ATOM 4771 O O . ALA A 1 608 ? -8.137 36.305 -14.191 1.00 81.50 608 ALA A O 1
ATOM 4772 N N . HIS A 1 609 ? -10.208 37.090 -13.836 1.00 81.75 609 HIS A N 1
ATOM 4773 C CA . HIS A 1 609 ? -9.882 38.503 -14.048 1.00 81.75 609 HIS A CA 1
ATOM 4774 C C . HIS A 1 609 ? -8.750 38.999 -13.134 1.00 81.75 609 HIS A C 1
ATOM 4776 O O . HIS A 1 609 ? -7.767 39.559 -13.610 1.00 81.75 609 HIS A O 1
ATOM 4782 N N . ARG A 1 610 ? -8.821 38.723 -11.822 1.00 77.06 610 ARG A N 1
ATOM 4783 C CA . ARG A 1 610 ? -7.752 39.101 -10.876 1.00 77.06 610 ARG A CA 1
ATOM 4784 C C . ARG A 1 610 ? -6.416 38.429 -11.193 1.00 77.06 610 ARG A C 1
ATOM 4786 O O . ARG A 1 610 ? -5.371 39.033 -10.964 1.00 77.06 610 ARG A O 1
ATOM 4793 N N . SER A 1 611 ? -6.446 37.185 -11.677 1.00 73.56 611 SER A N 1
ATOM 4794 C CA . SER A 1 611 ? -5.236 36.482 -12.116 1.00 73.56 611 SER A CA 1
ATOM 4795 C C . SER A 1 611 ? -4.597 37.175 -13.323 1.00 73.56 611 SER A C 1
ATOM 4797 O O . SER A 1 611 ? -3.372 37.249 -13.385 1.00 73.56 611 SER A O 1
ATOM 4799 N N . ASP A 1 612 ? -5.408 37.694 -14.248 1.00 74.50 612 ASP A N 1
ATOM 4800 C CA . ASP A 1 612 ? -4.928 38.425 -15.423 1.00 74.50 612 ASP A CA 1
ATOM 4801 C C . ASP A 1 612 ? -4.335 39.797 -15.027 1.00 74.50 612 ASP A C 1
ATOM 4803 O O . ASP A 1 612 ? -3.238 40.146 -15.466 1.00 74.50 612 ASP A O 1
ATOM 4807 N N . GLU A 1 613 ? -5.004 40.556 -14.146 1.00 74.75 613 GLU A N 1
ATOM 4808 C CA . GLU A 1 613 ? -4.566 41.900 -13.721 1.00 74.75 613 GLU A CA 1
ATOM 4809 C C . GLU A 1 613 ? -3.269 41.906 -12.897 1.00 74.75 613 GLU A C 1
ATOM 4811 O O . GLU A 1 613 ? -2.427 42.793 -13.044 1.00 74.75 613 GLU A O 1
ATOM 4816 N N . GLN A 1 614 ? -3.098 40.937 -11.993 1.00 72.62 614 GLN A N 1
ATOM 4817 C CA . GLN A 1 614 ? -1.967 40.927 -11.055 1.00 72.62 614 GLN A CA 1
ATOM 4818 C C . GLN A 1 614 ? -0.662 40.414 -11.685 1.00 72.62 614 GLN A C 1
ATOM 4820 O O . GLN A 1 614 ? 0.389 40.439 -11.034 1.00 72.62 614 GLN A O 1
ATOM 4825 N N . GLY A 1 615 ? -0.709 39.943 -12.937 1.00 60.91 615 GLY A N 1
ATOM 4826 C CA . GLY A 1 615 ? 0.385 39.200 -13.555 1.00 60.91 615 GLY A CA 1
ATOM 4827 C C . GLY A 1 615 ? 0.790 37.974 -12.721 1.00 60.91 615 GLY A C 1
ATOM 4828 O O . GLY A 1 615 ? 0.144 37.606 -11.742 1.00 60.91 615 GLY A O 1
ATOM 4829 N N . ASN A 1 616 ? 1.912 37.335 -13.064 1.00 50.84 616 ASN A N 1
ATOM 4830 C CA . ASN A 1 616 ? 2.426 36.115 -12.408 1.00 50.84 616 ASN A CA 1
ATOM 4831 C C . ASN A 1 616 ? 2.820 36.265 -10.910 1.00 50.84 616 ASN A C 1
ATOM 4833 O O . ASN A 1 616 ? 3.612 35.474 -10.398 1.00 50.84 616 ASN A O 1
ATOM 4837 N N . HIS A 1 617 ? 2.334 37.280 -10.192 1.00 46.91 617 HIS A N 1
ATOM 4838 C CA . HIS A 1 617 ? 2.629 37.520 -8.778 1.00 46.91 617 HIS A CA 1
ATOM 4839 C C . HIS A 1 617 ? 1.719 36.755 -7.805 1.00 46.91 617 HIS A C 1
ATOM 4841 O O . HIS A 1 617 ? 2.013 36.712 -6.609 1.00 46.91 617 HIS A O 1
ATOM 4847 N N . VAL A 1 618 ? 0.673 36.083 -8.294 1.00 52.91 618 VAL A N 1
ATOM 4848 C CA . VAL A 1 618 ? -0.042 35.061 -7.519 1.00 52.91 618 VAL A CA 1
ATOM 4849 C C . VAL A 1 618 ? 0.822 33.797 -7.488 1.00 52.91 618 VAL A C 1
ATOM 4851 O O . VAL A 1 618 ? 1.303 33.344 -8.521 1.00 52.91 618 VAL A O 1
ATOM 4854 N N . THR A 1 619 ? 1.031 33.203 -6.309 1.00 44.03 619 THR A N 1
ATOM 4855 C CA . THR A 1 619 ? 1.924 32.043 -6.086 1.00 44.03 619 THR A CA 1
ATOM 4856 C C . THR A 1 619 ? 1.612 30.807 -6.940 1.00 44.03 619 THR A C 1
ATOM 4858 O O . THR A 1 619 ? 2.450 29.911 -7.031 1.00 44.03 619 THR A O 1
ATOM 4861 N N . HIS A 1 620 ? 0.454 30.777 -7.602 1.00 51.50 620 HIS A N 1
ATOM 4862 C CA . HIS A 1 620 ? 0.107 29.837 -8.661 1.00 51.50 620 HIS A CA 1
ATOM 4863 C C . HIS A 1 620 ? -0.683 30.582 -9.750 1.00 51.50 620 HIS A C 1
ATOM 4865 O O . HIS A 1 620 ? -1.900 30.708 -9.603 1.00 51.50 620 HIS A O 1
ATOM 4871 N N . PRO A 1 621 ? -0.034 31.110 -10.806 1.00 49.69 621 PRO A N 1
ATOM 4872 C CA . PRO A 1 621 ? -0.764 31.681 -11.930 1.00 49.69 621 PRO A CA 1
ATOM 4873 C C . PRO A 1 621 ? -1.667 30.609 -12.548 1.00 49.69 621 PRO A C 1
ATOM 4875 O O . PRO A 1 621 ? -1.308 29.426 -12.587 1.00 49.69 621 PRO A O 1
ATOM 4878 N N . MET A 1 622 ? -2.840 31.012 -13.039 1.00 55.66 622 MET A N 1
ATOM 4879 C CA . MET A 1 622 ? -3.535 30.199 -14.028 1.00 55.66 622 MET A CA 1
ATOM 4880 C C . MET A 1 622 ? -2.645 30.158 -15.273 1.00 55.66 622 MET A C 1
ATOM 4882 O O . MET A 1 622 ? -2.600 31.121 -16.031 1.00 55.66 622 MET A O 1
ATOM 4886 N N . GLU A 1 623 ? -1.865 29.090 -15.454 1.00 53.75 623 GLU A N 1
ATOM 4887 C CA . GLU A 1 623 ? -1.170 28.887 -16.727 1.00 53.75 623 GLU A CA 1
ATOM 4888 C C . GLU A 1 623 ? -2.218 28.848 -17.852 1.00 53.75 623 GLU A C 1
ATOM 4890 O O . GLU A 1 623 ? -3.274 28.235 -17.655 1.00 53.75 623 GLU A O 1
ATOM 4895 N N . PRO A 1 624 ? -1.961 29.494 -19.004 1.00 54.25 624 PRO A N 1
ATOM 4896 C CA . PRO A 1 624 ? -2.883 29.477 -20.132 1.00 54.25 624 PRO A CA 1
ATOM 4897 C C . PRO A 1 624 ? -3.101 28.030 -20.592 1.00 54.25 624 PRO A C 1
ATOM 4899 O O . PRO A 1 624 ? -2.203 27.391 -21.144 1.00 54.25 624 PRO A O 1
ATOM 4902 N N . ASP A 1 625 ? -4.292 27.505 -20.314 1.00 70.19 625 ASP A N 1
ATOM 4903 C CA . ASP A 1 625 ? -4.777 26.212 -20.785 1.00 70.19 625 ASP A CA 1
ATOM 4904 C C . ASP A 1 625 ? -5.792 26.509 -21.892 1.00 70.19 625 ASP A C 1
ATOM 4906 O O . ASP A 1 625 ? -6.792 27.181 -21.641 1.00 70.19 625 ASP A O 1
ATOM 4910 N N . ALA A 1 626 ? -5.535 26.041 -23.116 1.00 71.31 626 ALA A N 1
ATOM 4911 C CA . ALA A 1 626 ? -6.422 26.288 -24.257 1.00 71.31 626 ALA A CA 1
ATOM 4912 C C . ALA A 1 626 ? -7.859 25.807 -23.980 1.00 71.31 626 ALA A C 1
ATOM 4914 O O . ALA A 1 626 ? -8.820 26.416 -24.444 1.00 71.31 626 ALA A O 1
ATOM 4915 N N . ASP A 1 627 ? -8.006 24.765 -23.152 1.00 74.56 627 ASP A N 1
ATOM 4916 C CA . ASP A 1 627 ? -9.310 24.254 -22.733 1.00 74.56 627 ASP A CA 1
ATOM 4917 C C . ASP A 1 627 ? -10.083 25.267 -21.860 1.00 74.56 627 ASP A C 1
ATOM 4919 O O . ASP A 1 627 ? -11.314 25.295 -21.894 1.00 74.56 627 ASP A O 1
ATOM 4923 N N . TRP A 1 628 ? -9.384 26.102 -21.076 1.00 82.44 628 TRP A N 1
ATOM 4924 C CA . TRP A 1 628 ? -9.996 27.160 -20.264 1.00 82.44 628 TRP A CA 1
ATOM 4925 C C . TRP A 1 628 ? -10.468 28.326 -21.123 1.00 82.44 628 TRP A C 1
ATOM 4927 O O . TRP A 1 628 ? -11.611 28.749 -20.964 1.00 82.44 628 TRP A O 1
ATOM 4937 N N . ASP A 1 629 ? -9.629 28.804 -22.040 1.00 82.12 629 ASP A N 1
ATOM 4938 C CA . ASP A 1 629 ? -9.969 29.942 -22.896 1.00 82.12 629 ASP A CA 1
ATOM 4939 C C . ASP A 1 629 ? -11.216 29.627 -23.742 1.00 82.12 629 ASP A C 1
ATOM 4941 O O . ASP A 1 629 ? -12.176 30.396 -23.740 1.00 82.12 629 ASP A O 1
ATOM 4945 N N . ASP A 1 630 ? -11.279 28.434 -24.348 1.00 81.19 630 ASP A N 1
ATOM 4946 C CA . ASP A 1 630 ? -12.441 27.980 -25.123 1.00 81.19 630 ASP A CA 1
ATOM 4947 C C . ASP A 1 630 ? -13.710 27.793 -24.268 1.00 81.19 630 ASP A C 1
ATOM 4949 O O . ASP A 1 630 ? -14.835 27.985 -24.744 1.00 81.19 630 ASP A O 1
ATOM 4953 N N . ALA A 1 631 ? -13.575 27.326 -23.022 1.00 81.44 631 ALA A N 1
ATOM 4954 C CA . ALA A 1 631 ? -14.709 27.156 -22.111 1.00 81.44 631 ALA A CA 1
ATOM 4955 C C . ALA A 1 631 ? -15.244 28.504 -21.611 1.00 81.44 631 ALA A C 1
ATOM 4957 O O . ALA A 1 631 ? -16.457 28.698 -21.550 1.00 81.44 631 ALA A O 1
ATOM 4958 N N . PHE A 1 632 ? -14.342 29.429 -21.294 1.00 85.88 632 PHE A N 1
ATOM 4959 C CA . PHE A 1 632 ? -14.658 30.778 -20.851 1.00 85.88 632 PHE A CA 1
ATOM 4960 C C . PHE A 1 632 ? -15.366 31.578 -21.944 1.00 85.88 632 PHE A C 1
ATOM 4962 O O . PHE A 1 632 ? -16.436 32.134 -21.703 1.00 85.88 632 PHE A O 1
ATOM 4969 N N . ASP A 1 633 ? -14.826 31.568 -23.163 1.00 83.12 633 ASP A N 1
ATOM 4970 C CA . ASP A 1 633 ? -15.405 32.268 -24.309 1.00 83.12 633 ASP A CA 1
ATOM 4971 C C . ASP A 1 633 ? -16.837 31.819 -24.607 1.00 83.12 633 ASP A C 1
ATOM 4973 O O . ASP A 1 633 ? -17.715 32.650 -24.847 1.00 83.12 633 ASP A O 1
ATOM 4977 N N . ARG A 1 634 ? -17.077 30.502 -24.584 1.00 84.69 634 ARG A N 1
ATOM 4978 C CA . ARG A 1 634 ? -18.418 29.936 -24.776 1.00 84.69 634 ARG A CA 1
ATOM 4979 C C . ARG A 1 634 ? -19.354 30.337 -23.648 1.00 84.69 634 ARG A C 1
ATOM 4981 O O . ARG A 1 634 ? -20.436 30.838 -23.917 1.00 84.69 634 ARG A O 1
ATOM 4988 N N . ALA A 1 635 ? -18.906 30.208 -22.401 1.00 87.69 635 ALA A N 1
ATOM 4989 C CA . ALA A 1 635 ? -19.692 30.598 -21.240 1.00 87.69 635 ALA A CA 1
ATOM 4990 C C . ALA A 1 635 ? -20.136 32.068 -21.294 1.00 87.69 635 ALA A C 1
ATOM 4992 O O . ALA A 1 635 ? -21.286 32.366 -20.992 1.00 87.69 635 ALA A O 1
ATOM 4993 N N . MET A 1 636 ? -19.265 32.991 -21.717 1.00 88.56 636 MET A N 1
ATOM 4994 C CA . MET A 1 636 ? -19.629 34.410 -21.824 1.00 88.56 636 MET A CA 1
ATOM 4995 C C . MET A 1 636 ? -20.647 34.677 -22.937 1.00 88.56 636 MET A C 1
ATOM 4997 O O . MET A 1 636 ? -21.531 35.513 -22.766 1.00 88.56 636 MET A O 1
ATOM 5001 N N . GLN A 1 637 ? -20.561 33.955 -24.058 1.00 84.31 637 GLN A N 1
ATOM 5002 C CA . GLN A 1 637 ? -21.571 34.020 -25.120 1.00 84.31 637 GLN A CA 1
ATOM 5003 C C . GLN A 1 637 ? -22.916 33.454 -24.662 1.00 84.31 637 GLN A C 1
ATOM 5005 O O . GLN A 1 637 ? -23.966 34.033 -24.939 1.00 84.31 637 GLN A O 1
ATOM 5010 N N . ASP A 1 638 ? -22.875 32.347 -23.932 1.00 88.19 638 ASP A N 1
ATOM 5011 C CA . ASP A 1 638 ? -24.062 31.665 -23.443 1.00 88.19 638 ASP A CA 1
ATOM 5012 C C . ASP A 1 638 ? -24.740 32.446 -22.305 1.00 88.19 638 ASP A C 1
ATOM 5014 O O . ASP A 1 638 ? -25.929 32.272 -22.092 1.00 88.19 638 ASP A O 1
ATOM 5018 N N . LEU A 1 639 ? -24.058 33.369 -21.615 1.00 88.19 639 LEU A N 1
ATOM 5019 C CA . LEU A 1 639 ? -24.680 34.260 -20.622 1.00 88.19 639 LEU A CA 1
ATOM 5020 C C . LEU A 1 639 ? -25.459 35.434 -21.238 1.00 88.19 639 LEU A C 1
ATOM 5022 O O . LEU A 1 639 ? -26.262 36.056 -20.547 1.00 88.19 639 LEU A O 1
ATOM 5026 N N . VAL A 1 640 ? -25.274 35.744 -22.524 1.00 85.75 640 VAL A N 1
ATOM 5027 C CA . VAL A 1 640 ? -25.948 36.880 -23.187 1.00 85.75 640 VAL A CA 1
ATOM 5028 C C . VAL A 1 640 ? -27.475 36.818 -23.108 1.00 85.75 640 VAL A C 1
ATOM 5030 O O . VAL A 1 640 ? -28.076 37.844 -22.798 1.00 85.75 640 VAL A O 1
ATOM 5033 N N . PRO A 1 641 ? -28.137 35.664 -23.314 1.00 88.50 641 PRO A N 1
ATOM 5034 C CA . PRO A 1 641 ? -29.582 35.553 -23.143 1.00 88.50 641 PRO A CA 1
ATOM 5035 C C . PRO A 1 641 ? -30.066 35.863 -21.721 1.00 88.50 641 PRO A C 1
ATOM 5037 O O . PRO A 1 641 ? -31.220 36.247 -21.560 1.00 88.50 641 PRO A O 1
ATOM 5040 N N . LEU A 1 642 ? -29.221 35.749 -20.684 1.00 86.44 642 LEU A N 1
ATOM 5041 C CA . LEU A 1 642 ? -29.609 36.162 -19.328 1.00 86.44 642 LEU A CA 1
ATOM 5042 C C . LEU A 1 642 ? -29.754 37.666 -19.190 1.00 86.44 642 LEU A C 1
ATOM 5044 O O . LEU A 1 642 ? -30.477 38.110 -18.304 1.00 86.44 642 LEU A O 1
ATOM 5048 N N . LEU A 1 643 ? -29.144 38.446 -20.087 1.00 82.19 643 LEU A N 1
ATOM 5049 C CA . LEU A 1 643 ? -29.439 39.867 -20.147 1.00 82.19 643 LEU A CA 1
ATOM 5050 C C . LEU A 1 643 ? -30.930 40.066 -20.383 1.00 82.19 643 LEU A C 1
ATOM 5052 O O . LEU A 1 643 ? -31.476 40.945 -19.739 1.00 82.19 643 LEU A O 1
ATOM 5056 N N . ASP A 1 644 ? -31.593 39.229 -21.197 1.00 81.81 644 ASP A N 1
ATOM 5057 C CA . ASP A 1 644 ? -33.040 39.266 -21.461 1.00 81.81 644 ASP A CA 1
ATOM 5058 C C . ASP A 1 644 ? -33.924 38.876 -20.278 1.00 81.81 644 ASP A C 1
ATOM 5060 O O . ASP A 1 644 ? -35.086 39.290 -20.230 1.00 81.81 644 ASP A O 1
ATOM 5064 N N . ASP A 1 645 ? -33.368 38.194 -19.283 1.00 85.69 645 ASP A N 1
ATOM 5065 C CA . ASP A 1 645 ? -34.068 37.828 -18.064 1.00 85.69 645 ASP A CA 1
ATOM 5066 C C . ASP A 1 645 ? -34.058 38.983 -17.056 1.00 85.69 645 ASP A C 1
ATOM 5068 O O . ASP A 1 645 ? -33.076 39.222 -16.360 1.00 85.69 645 ASP A O 1
ATOM 5072 N N . ALA A 1 646 ? -35.181 39.693 -16.932 1.00 81.19 646 ALA A N 1
ATOM 5073 C CA . ALA A 1 646 ? -35.305 40.821 -16.008 1.00 81.19 646 ALA A CA 1
ATOM 5074 C C . ALA A 1 646 ? -34.995 40.474 -14.536 1.00 81.19 646 ALA A C 1
ATOM 5076 O O . ALA A 1 646 ? -34.706 41.387 -13.770 1.00 81.19 646 ALA A O 1
ATOM 5077 N N . ALA A 1 647 ? -35.059 39.199 -14.129 1.00 83.38 647 ALA A N 1
ATOM 5078 C CA . ALA A 1 647 ? -34.727 38.779 -12.767 1.00 83.38 647 ALA A CA 1
ATOM 5079 C C . ALA A 1 647 ? -33.216 38.603 -12.524 1.00 83.38 647 ALA A C 1
ATOM 5081 O O . ALA A 1 647 ? -32.801 38.612 -11.368 1.00 83.38 647 ALA A O 1
ATOM 5082 N N . HIS A 1 648 ? -32.419 38.430 -13.585 1.00 85.94 648 HIS A N 1
ATOM 5083 C CA . HIS A 1 648 ? -30.993 38.068 -13.514 1.00 85.94 648 HIS A CA 1
ATOM 5084 C C . HIS A 1 648 ? -30.091 38.880 -14.453 1.00 85.94 648 HIS A C 1
ATOM 5086 O O . HIS A 1 648 ? -28.893 38.607 -14.552 1.00 85.94 648 HIS A O 1
ATOM 5092 N N . ALA A 1 649 ? -30.645 39.883 -15.139 1.00 81.94 649 ALA A N 1
ATOM 5093 C CA . ALA A 1 649 ? -29.896 40.777 -16.012 1.00 81.94 649 ALA A CA 1
ATOM 5094 C C . ALA A 1 649 ? -28.724 41.429 -15.266 1.00 81.94 649 ALA A C 1
ATOM 5096 O O . ALA A 1 649 ? -27.642 41.582 -15.828 1.00 81.94 649 ALA A O 1
ATOM 5097 N N . ASP A 1 650 ? -28.927 41.754 -13.990 1.00 81.06 650 ASP A N 1
ATOM 5098 C CA . ASP A 1 650 ? -27.943 42.420 -13.147 1.00 81.06 650 ASP A CA 1
ATOM 5099 C C . ASP A 1 650 ? -26.745 41.522 -12.854 1.00 81.06 650 ASP A C 1
ATOM 5101 O O . ASP A 1 650 ? -25.605 41.914 -13.105 1.00 81.06 650 ASP A O 1
ATOM 5105 N N . ASP A 1 651 ? -27.010 40.284 -12.437 1.00 84.81 651 ASP A N 1
ATOM 5106 C CA . ASP A 1 651 ? -25.981 39.274 -12.211 1.00 84.81 651 ASP A CA 1
ATOM 5107 C C . ASP A 1 651 ? -25.165 39.037 -13.496 1.00 84.81 651 ASP A C 1
ATOM 5109 O O . ASP A 1 651 ? -23.934 38.976 -13.469 1.00 84.81 651 ASP A O 1
ATOM 5113 N N . ALA A 1 652 ? -25.841 38.960 -14.649 1.00 86.25 652 ALA A N 1
ATOM 5114 C CA . ALA A 1 652 ? -25.197 38.775 -15.945 1.00 86.25 652 ALA A CA 1
ATOM 5115 C C . ALA A 1 652 ? -24.303 39.968 -16.333 1.00 86.25 652 ALA A C 1
ATOM 5117 O O . ALA A 1 652 ? -23.187 39.756 -16.811 1.00 86.25 652 ALA A O 1
ATOM 5118 N N . VAL A 1 653 ? -24.735 41.213 -16.091 1.00 83.88 653 VAL A N 1
ATOM 5119 C CA . VAL A 1 653 ? -23.909 42.415 -16.321 1.00 83.88 653 VAL A CA 1
ATOM 5120 C C . VAL A 1 653 ? -22.676 42.410 -15.417 1.00 83.88 653 VAL A C 1
ATOM 5122 O O . VAL A 1 653 ? -21.568 42.647 -15.904 1.00 83.88 653 VAL A O 1
ATOM 5125 N N . THR A 1 654 ? -22.829 42.084 -14.130 1.00 84.38 654 THR A N 1
ATOM 5126 C CA . THR A 1 654 ? -21.699 41.995 -13.194 1.00 84.38 654 THR A CA 1
ATOM 5127 C C . THR A 1 654 ? -20.699 40.925 -13.632 1.00 84.38 654 THR A C 1
ATOM 5129 O O . THR A 1 654 ? -19.499 41.204 -13.688 1.00 84.38 654 THR A O 1
ATOM 5132 N N . ILE A 1 655 ? -21.160 39.736 -14.030 1.00 87.12 655 ILE A N 1
ATOM 5133 C CA . ILE A 1 655 ? -20.289 38.673 -14.552 1.00 87.12 655 ILE A CA 1
ATOM 5134 C C . ILE A 1 655 ? -19.543 39.146 -15.809 1.00 87.12 655 ILE A C 1
ATOM 5136 O O . ILE A 1 655 ? -18.317 39.028 -15.880 1.00 87.12 655 ILE A O 1
ATOM 5140 N N . LEU A 1 656 ? -20.254 39.732 -16.779 1.00 85.56 656 LEU A N 1
ATOM 5141 C CA . LEU A 1 656 ? -19.660 40.224 -18.027 1.00 85.56 656 LEU A CA 1
ATOM 5142 C C . LEU A 1 656 ? -18.638 41.345 -17.780 1.00 85.56 656 LEU A C 1
ATOM 5144 O O . LEU A 1 656 ? -17.633 41.417 -18.485 1.00 85.56 656 LEU A O 1
ATOM 5148 N N . SER A 1 657 ? -18.823 42.162 -16.740 1.00 83.69 657 SER A N 1
ATOM 5149 C CA . SER A 1 657 ? -17.882 43.227 -16.356 1.00 83.69 657 SER A CA 1
ATOM 5150 C C . SER A 1 657 ? -16.495 42.732 -15.957 1.00 83.69 657 SER A C 1
ATOM 5152 O O . SER A 1 657 ? -15.514 43.458 -16.121 1.00 83.69 657 SER A O 1
ATOM 5154 N N . TYR A 1 658 ? -16.396 41.499 -15.459 1.00 83.31 658 TYR A N 1
ATOM 5155 C CA . TYR A 1 658 ? -15.121 40.862 -15.140 1.00 83.31 658 TYR A CA 1
ATOM 5156 C C . TYR A 1 658 ? -14.504 40.149 -16.349 1.00 83.31 658 TYR A C 1
ATOM 5158 O O . TYR A 1 658 ? -13.319 39.833 -16.330 1.00 83.31 658 TYR A O 1
ATOM 5166 N N . ALA A 1 659 ? -15.284 39.886 -17.397 1.00 84.00 659 ALA A N 1
ATOM 5167 C CA . ALA A 1 659 ? -14.840 39.158 -18.583 1.00 84.00 659 ALA A CA 1
ATOM 5168 C C . ALA A 1 659 ? -14.514 40.057 -19.781 1.00 84.00 659 ALA A C 1
ATOM 5170 O O . ALA A 1 659 ? -13.865 39.609 -20.726 1.00 84.00 659 ALA A O 1
ATOM 5171 N N . VAL A 1 660 ? -14.974 41.309 -19.754 1.00 82.50 660 VAL A N 1
ATOM 5172 C CA . VAL A 1 660 ? -15.020 42.204 -20.915 1.00 82.50 660 VAL A CA 1
ATOM 5173 C C . VAL A 1 660 ? -13.665 42.443 -21.586 1.00 82.50 660 VAL A C 1
ATOM 5175 O O . VAL A 1 660 ? -13.598 42.531 -22.808 1.00 82.50 660 VAL A O 1
ATOM 5178 N N . HIS A 1 661 ? -12.569 42.444 -20.821 1.00 80.00 661 HIS A N 1
ATOM 5179 C CA . HIS A 1 661 ? -11.205 42.628 -21.337 1.00 80.00 661 HIS A CA 1
ATOM 5180 C C . HIS A 1 661 ? -10.703 41.455 -22.192 1.00 80.00 661 HIS A C 1
ATOM 5182 O O . HIS A 1 661 ? -9.690 41.588 -22.875 1.00 80.00 661 HIS A O 1
ATOM 5188 N N . ARG A 1 662 ? -11.386 40.304 -22.151 1.00 79.38 662 ARG A N 1
ATOM 5189 C CA . ARG A 1 662 ? -11.044 39.095 -22.921 1.00 79.38 662 ARG A CA 1
ATOM 5190 C C . ARG A 1 662 ? -11.923 38.894 -24.149 1.00 79.38 662 ARG A C 1
ATOM 5192 O O . ARG A 1 662 ? -11.692 37.951 -24.897 1.00 79.38 662 ARG A O 1
ATOM 5199 N N . ILE A 1 663 ? -12.933 39.739 -24.351 1.00 80.19 663 ILE A N 1
ATOM 5200 C CA . ILE A 1 663 ? -13.907 39.563 -25.427 1.00 80.19 663 ILE A CA 1
ATOM 5201 C C . ILE A 1 663 ? -13.291 40.074 -26.737 1.00 80.19 663 ILE A C 1
ATOM 5203 O O . ILE A 1 663 ? -12.986 41.263 -26.836 1.00 80.19 663 ILE A O 1
ATOM 5207 N N . PRO A 1 664 ? -13.091 39.213 -27.752 1.00 78.25 664 PRO A N 1
ATOM 5208 C CA . PRO A 1 664 ? -12.516 39.644 -29.018 1.00 78.25 664 PRO A CA 1
ATOM 5209 C C . PRO A 1 664 ? -13.456 40.596 -29.773 1.00 78.25 664 PRO A C 1
ATOM 5211 O O . PRO A 1 664 ? -14.680 40.557 -29.617 1.00 78.25 664 PRO A O 1
ATOM 5214 N N . ALA A 1 665 ? -12.858 41.460 -30.598 1.00 76.75 665 ALA A N 1
ATOM 5215 C CA . ALA A 1 665 ? -13.530 42.556 -31.302 1.00 76.75 665 ALA A CA 1
ATOM 5216 C C . ALA A 1 665 ? -14.771 42.114 -32.100 1.00 76.75 665 ALA A C 1
ATOM 5218 O O . ALA A 1 665 ? -15.815 42.758 -32.046 1.00 76.75 665 ALA A O 1
ATOM 5219 N N . ASP A 1 666 ? -14.696 40.956 -32.763 1.00 76.12 666 ASP A N 1
ATOM 5220 C CA . ASP A 1 666 ? -15.783 40.379 -33.564 1.00 76.12 666 ASP A CA 1
ATOM 5221 C C . ASP A 1 666 ? -17.013 39.975 -32.732 1.00 76.12 666 ASP A C 1
ATOM 5223 O O . ASP A 1 666 ? -18.127 39.900 -33.255 1.00 76.12 666 ASP A O 1
ATOM 5227 N N . LYS A 1 667 ? -16.827 39.734 -31.428 1.00 77.56 667 LYS A N 1
ATOM 5228 C CA . LYS A 1 667 ? -17.896 39.416 -30.471 1.00 77.56 667 LYS A CA 1
ATOM 5229 C C . LYS A 1 667 ? -18.374 40.646 -29.693 1.00 77.56 667 LYS A C 1
ATOM 5231 O O . LYS A 1 667 ? -19.516 40.652 -29.227 1.00 77.56 667 LYS A O 1
ATOM 5236 N N . ALA A 1 668 ? -17.537 41.681 -29.573 1.00 81.50 668 ALA A N 1
ATOM 5237 C CA . ALA A 1 668 ? -17.853 42.903 -28.837 1.00 81.50 668 ALA A CA 1
ATOM 5238 C C . ALA A 1 668 ? -19.069 43.634 -29.431 1.00 81.50 668 ALA A C 1
ATOM 5240 O O . ALA A 1 668 ? -19.966 44.022 -28.685 1.00 81.50 668 ALA A O 1
ATOM 5241 N N . ASP A 1 669 ? -19.168 43.718 -30.762 1.00 80.19 669 ASP A N 1
ATOM 5242 C CA . ASP A 1 669 ? -20.294 44.357 -31.462 1.00 80.19 669 ASP A CA 1
ATOM 5243 C C . ASP A 1 669 ? -21.658 43.723 -31.126 1.00 80.19 669 ASP A C 1
ATOM 5245 O O . ASP A 1 669 ? -22.656 44.418 -30.923 1.00 80.19 669 ASP A O 1
ATOM 5249 N N . GLY A 1 670 ? -21.720 42.389 -31.033 1.00 80.06 670 GLY A N 1
ATOM 5250 C CA . GLY A 1 670 ? -22.959 41.668 -30.725 1.00 80.06 670 GLY A CA 1
ATOM 5251 C C . GLY A 1 670 ? -23.464 41.930 -29.304 1.00 80.06 670 GLY A C 1
ATOM 5252 O O . GLY A 1 670 ? -24.665 42.131 -29.101 1.00 80.06 670 GLY A O 1
ATOM 5253 N N . LEU A 1 671 ? -22.543 41.962 -28.341 1.00 79.38 671 LEU A N 1
ATOM 5254 C CA . LEU A 1 671 ? -22.807 42.257 -26.932 1.00 79.38 671 LEU A CA 1
ATOM 5255 C C . LEU A 1 671 ? -23.180 43.723 -26.712 1.00 79.38 671 LEU A C 1
ATOM 5257 O O . LEU A 1 671 ? -24.175 44.012 -26.048 1.00 79.38 671 LEU A O 1
ATOM 5261 N N . LEU A 1 672 ? -22.419 44.638 -27.317 1.00 82.56 672 LEU A N 1
ATOM 5262 C CA . LEU A 1 672 ? -22.634 46.078 -27.218 1.00 82.56 672 LEU A CA 1
ATOM 5263 C C . LEU A 1 672 ? -24.012 46.459 -27.761 1.00 82.56 672 LEU A C 1
ATOM 5265 O O . LEU A 1 672 ? -24.765 47.159 -27.088 1.00 82.56 672 LEU A O 1
ATOM 5269 N N . ARG A 1 673 ? -24.402 45.896 -28.914 1.00 85.12 673 ARG A N 1
ATOM 5270 C CA . ARG A 1 673 ? -25.759 46.036 -29.451 1.00 85.12 673 ARG A CA 1
ATOM 5271 C C . ARG A 1 673 ? -26.823 45.625 -28.437 1.00 85.12 673 ARG A C 1
ATOM 5273 O O . ARG A 1 673 ? -27.798 46.353 -28.261 1.00 85.12 673 ARG A O 1
ATOM 5280 N N . CYS A 1 674 ? -26.669 44.464 -27.798 1.00 80.69 674 CYS A N 1
ATOM 5281 C CA . CYS A 1 674 ? -27.655 43.968 -26.834 1.00 80.69 674 CYS A CA 1
ATOM 5282 C C . CYS A 1 674 ? -27.767 44.894 -25.615 1.00 80.69 674 CYS A C 1
ATOM 5284 O O . CYS A 1 674 ? -28.879 45.200 -25.194 1.00 80.69 674 CYS A O 1
ATOM 5286 N N . LEU A 1 675 ? -26.638 45.382 -25.092 1.00 81.94 675 LEU A N 1
ATOM 5287 C CA . LEU A 1 675 ? -26.598 46.265 -23.924 1.00 81.94 675 LEU A CA 1
ATOM 5288 C C . LEU A 1 675 ? -27.151 47.669 -24.224 1.00 81.94 675 LEU A C 1
ATOM 5290 O O . LEU A 1 675 ? -27.981 48.166 -23.467 1.00 81.94 675 LEU A O 1
ATOM 5294 N N . VAL A 1 676 ? -26.758 48.280 -25.347 1.00 80.75 676 VAL A N 1
ATOM 5295 C CA . VAL A 1 676 ? -27.185 49.638 -25.743 1.00 80.75 676 VAL A CA 1
ATOM 5296 C C . VAL A 1 676 ? -28.669 49.673 -26.131 1.00 80.75 676 VAL A C 1
ATOM 5298 O O . VAL A 1 676 ? -29.401 50.574 -25.724 1.00 80.75 676 VAL A O 1
ATOM 5301 N N . THR A 1 677 ? -29.161 48.660 -26.858 1.00 79.88 677 THR A N 1
ATOM 5302 C CA . THR A 1 677 ? -30.568 48.615 -27.315 1.00 79.88 677 THR A CA 1
ATOM 5303 C C . THR A 1 677 ? -31.558 48.395 -26.163 1.00 79.88 677 THR A C 1
ATOM 5305 O O . THR A 1 677 ? -32.743 48.698 -26.299 1.00 79.88 677 THR A O 1
ATOM 5308 N N . ARG A 1 678 ? -31.098 47.890 -25.009 1.00 69.81 678 ARG A N 1
ATOM 5309 C CA . ARG A 1 678 ? -31.966 47.510 -23.885 1.00 69.81 678 ARG A CA 1
ATOM 5310 C C . ARG A 1 678 ? -32.651 48.691 -23.184 1.00 69.81 678 ARG A C 1
ATOM 5312 O O . ARG A 1 678 ? -33.614 48.445 -22.474 1.00 69.81 678 ARG A O 1
ATOM 5319 N N . ASN A 1 679 ? -32.229 49.937 -23.438 1.00 62.09 679 ASN A N 1
ATOM 5320 C CA . ASN A 1 679 ? -32.716 51.181 -22.816 1.00 62.09 679 ASN A CA 1
ATOM 5321 C C . ASN A 1 679 ? -32.690 51.121 -21.262 1.00 62.09 679 ASN A C 1
ATOM 5323 O O . ASN A 1 679 ? -33.500 50.428 -20.646 1.00 62.09 679 ASN A O 1
ATOM 5327 N N . PRO A 1 680 ? -31.755 51.815 -20.588 1.00 57.75 680 PRO A N 1
ATOM 5328 C CA . PRO A 1 680 ? -31.355 51.534 -19.211 1.00 57.75 680 PRO A CA 1
ATOM 5329 C C . PRO A 1 680 ? -32.354 52.092 -18.182 1.00 57.75 680 PRO A C 1
ATOM 5331 O O . PRO A 1 680 ? -32.045 53.007 -17.426 1.00 57.75 680 PRO A O 1
ATOM 5334 N N . ILE A 1 681 ? -33.546 51.507 -18.091 1.00 53.19 681 ILE A N 1
ATOM 5335 C CA . ILE A 1 681 ? -34.333 51.512 -16.848 1.00 53.19 681 ILE A CA 1
ATOM 5336 C C . ILE A 1 681 ? -34.099 50.163 -16.161 1.00 53.19 681 ILE A C 1
ATOM 5338 O O . ILE A 1 681 ? -35.016 49.394 -15.885 1.00 53.19 681 ILE A O 1
ATOM 5342 N N . LEU A 1 682 ? -32.826 49.836 -15.952 1.00 53.47 682 LEU A N 1
ATOM 5343 C CA . LEU A 1 682 ? -32.420 48.730 -15.100 1.00 53.47 682 LEU A CA 1
ATOM 5344 C C . LEU A 1 682 ? -32.495 49.253 -13.666 1.00 53.47 682 LEU A C 1
ATOM 5346 O O . LEU A 1 682 ? -31.647 50.025 -13.236 1.00 53.47 682 LEU A O 1
ATOM 5350 N N . GLY A 1 683 ? -33.575 48.917 -12.963 1.00 52.66 683 GLY A N 1
ATOM 5351 C CA . GLY A 1 683 ? -33.865 49.451 -11.630 1.00 52.66 683 GLY A CA 1
ATOM 5352 C C . GLY A 1 683 ? -32.964 48.926 -10.507 1.00 52.66 683 GLY A C 1
ATOM 5353 O O . GLY A 1 683 ? -33.134 49.375 -9.378 1.00 52.66 683 GLY A O 1
ATOM 5354 N N . ALA A 1 684 ? -32.052 47.988 -10.787 1.00 51.56 684 ALA A N 1
ATOM 5355 C CA . ALA A 1 684 ? -31.193 47.363 -9.779 1.00 51.56 684 ALA A CA 1
ATOM 5356 C C . ALA A 1 684 ? -29.727 47.113 -10.219 1.00 51.56 684 ALA A C 1
ATOM 5358 O O . ALA A 1 684 ? -28.877 46.907 -9.351 1.00 51.56 684 ALA A O 1
ATOM 5359 N N . VAL A 1 685 ? -29.371 47.259 -11.508 1.00 57.31 685 VAL A N 1
ATOM 5360 C CA . VAL A 1 685 ? -27.956 47.280 -11.933 1.00 57.31 685 VAL A CA 1
ATOM 5361 C C . VAL A 1 685 ? -27.289 48.543 -11.409 1.00 57.31 685 VAL A C 1
ATOM 5363 O O . VAL A 1 685 ? -27.791 49.646 -11.636 1.00 57.31 685 VAL A O 1
ATOM 5366 N N . SER A 1 686 ? -26.109 48.406 -10.797 1.00 68.38 686 SER A N 1
ATOM 5367 C CA . SER A 1 686 ? -25.219 49.550 -10.609 1.00 68.38 686 SER A CA 1
ATOM 5368 C C . SER A 1 686 ? -24.900 50.115 -11.989 1.00 68.38 686 SER A C 1
ATOM 5370 O O . SER A 1 686 ? -24.136 49.520 -12.749 1.00 68.38 686 SER A O 1
ATOM 5372 N N . GLN A 1 687 ? -25.516 51.243 -12.351 1.00 73.94 687 GLN A N 1
ATOM 5373 C CA . GLN A 1 687 ? -25.315 51.886 -13.652 1.00 73.94 687 GLN A CA 1
ATOM 5374 C C . GLN A 1 687 ? -23.812 52.104 -13.955 1.00 73.94 687 GLN A C 1
ATOM 5376 O O . GLN A 1 687 ? -23.431 52.149 -15.120 1.00 73.94 687 GLN A O 1
ATOM 5381 N N . ASP A 1 688 ? -22.958 52.142 -12.926 1.00 77.69 688 ASP A N 1
ATOM 5382 C CA . ASP A 1 688 ? -21.492 52.120 -13.006 1.00 77.69 688 ASP A CA 1
ATOM 5383 C C . ASP A 1 688 ? -20.928 50.866 -13.709 1.00 77.69 688 ASP A C 1
ATOM 5385 O O . ASP A 1 688 ? -20.153 50.987 -14.657 1.00 77.69 688 ASP A O 1
ATOM 5389 N N . ASP A 1 689 ? -21.363 49.658 -13.331 1.00 77.69 689 ASP A N 1
ATOM 5390 C CA . ASP A 1 689 ? -20.887 48.411 -13.949 1.00 77.69 689 ASP A CA 1
ATOM 5391 C C . ASP A 1 689 ? -21.306 48.311 -15.416 1.00 77.69 689 ASP A C 1
ATOM 5393 O O . ASP A 1 689 ? -20.508 47.905 -16.263 1.00 77.69 689 ASP A O 1
ATOM 5397 N N . LEU A 1 690 ? -22.527 48.746 -15.736 1.00 82.75 690 LEU A N 1
ATOM 5398 C CA . LEU A 1 690 ? -23.006 48.797 -17.115 1.00 82.75 690 LEU A CA 1
ATOM 5399 C C . LEU A 1 690 ? -22.178 49.777 -17.956 1.00 82.75 690 LEU A C 1
ATOM 5401 O O . LEU A 1 690 ? -21.743 49.434 -19.055 1.00 82.75 690 LEU A O 1
ATOM 5405 N N . VAL A 1 691 ? -21.925 50.979 -17.433 1.00 85.56 691 VAL A N 1
ATOM 5406 C CA . VAL A 1 691 ? -21.096 51.996 -18.093 1.00 85.56 691 VAL A CA 1
ATOM 5407 C C . VAL A 1 691 ? -19.667 51.492 -18.298 1.00 85.56 691 VAL A C 1
ATOM 5409 O O . VAL A 1 691 ? -19.105 51.656 -19.383 1.00 85.56 691 VAL A O 1
ATOM 5412 N N . ARG A 1 692 ? -19.093 50.817 -17.296 1.00 84.06 692 ARG A N 1
ATOM 5413 C CA . ARG A 1 692 ? -17.764 50.202 -17.378 1.00 84.06 692 ARG A CA 1
ATOM 5414 C C . ARG A 1 692 ? -17.707 49.122 -18.459 1.00 84.06 692 ARG A C 1
ATOM 5416 O O . ARG A 1 692 ? -16.790 49.152 -19.277 1.00 84.06 692 ARG A O 1
ATOM 5423 N N . VAL A 1 693 ? -18.689 48.216 -18.501 1.00 85.25 693 VAL A N 1
ATOM 5424 C CA . VAL A 1 693 ? -18.797 47.168 -19.533 1.00 85.25 693 VAL A CA 1
ATOM 5425 C C . VAL A 1 693 ? -18.912 47.785 -20.925 1.00 85.25 693 VAL A C 1
ATOM 5427 O O . VAL A 1 693 ? -18.176 47.390 -21.825 1.00 85.25 693 VAL A O 1
ATOM 5430 N N . ILE A 1 694 ? -19.800 48.768 -21.109 1.00 88.25 694 ILE A N 1
ATOM 5431 C CA . ILE A 1 694 ? -20.014 49.430 -22.404 1.00 88.25 694 ILE A CA 1
ATOM 5432 C C . ILE A 1 694 ? -18.736 50.134 -22.871 1.00 88.25 694 ILE A C 1
ATOM 5434 O O . ILE A 1 694 ? -18.371 49.997 -24.034 1.00 88.25 694 ILE A O 1
ATOM 5438 N N . GLY A 1 695 ? -18.017 50.825 -21.982 1.00 88.81 695 GLY A N 1
ATOM 5439 C CA . GLY A 1 695 ? -16.748 51.476 -22.321 1.00 88.81 695 GLY A CA 1
ATOM 5440 C C . GLY A 1 695 ? -15.657 50.505 -22.779 1.00 88.81 695 GLY A C 1
ATOM 5441 O O . GLY A 1 695 ? -14.960 50.772 -23.755 1.00 88.81 695 GLY A O 1
ATOM 5442 N N . GLU A 1 696 ? -15.527 49.364 -22.100 1.00 86.94 696 GLU A N 1
ATOM 5443 C CA . GLU A 1 696 ? -14.555 48.317 -22.453 1.00 86.94 696 GLU A CA 1
ATOM 5444 C C . GLU A 1 696 ? -14.924 47.590 -23.754 1.00 86.94 696 GLU A C 1
ATOM 5446 O O . GLU A 1 696 ? -14.062 47.317 -24.591 1.00 86.94 696 GLU A O 1
ATOM 5451 N N . LEU A 1 697 ? -16.213 47.312 -23.969 1.00 86.44 697 LEU A N 1
ATOM 5452 C CA . LEU A 1 697 ? -16.690 46.736 -25.226 1.00 86.44 697 LEU A CA 1
ATOM 5453 C C . LEU A 1 697 ? -16.510 47.716 -26.391 1.00 86.44 697 LEU A C 1
ATOM 5455 O O . LEU A 1 697 ? -16.044 47.309 -27.450 1.00 86.44 697 LEU A O 1
ATOM 5459 N N . ALA A 1 698 ? -16.821 49.002 -26.203 1.00 88.44 698 ALA A N 1
ATOM 5460 C CA . ALA A 1 698 ? -16.699 50.026 -27.241 1.00 88.44 698 ALA A CA 1
ATOM 5461 C C . ALA A 1 698 ? -15.243 50.255 -27.677 1.00 88.44 698 ALA A C 1
ATOM 5463 O O . ALA A 1 698 ? -14.983 50.504 -28.855 1.00 88.44 698 ALA A O 1
ATOM 5464 N N . ALA A 1 699 ? -14.277 50.107 -26.764 1.00 87.19 699 ALA A N 1
ATOM 5465 C CA . ALA A 1 699 ? -12.857 50.143 -27.112 1.00 87.19 699 ALA A CA 1
ATOM 5466 C C . ALA A 1 699 ? -12.494 49.062 -28.152 1.00 87.19 699 ALA A C 1
ATOM 5468 O O . ALA A 1 699 ? -11.709 49.315 -29.067 1.00 87.19 699 ALA A O 1
ATOM 5469 N N . ASN A 1 700 ? -13.127 47.888 -28.058 1.00 83.38 700 ASN A N 1
ATOM 5470 C CA . ASN A 1 700 ? -12.854 46.727 -28.906 1.00 83.38 700 ASN A CA 1
ATOM 5471 C C . ASN A 1 700 ? -13.836 46.550 -30.081 1.00 83.38 700 ASN A C 1
ATOM 5473 O O . ASN A 1 700 ? -13.553 45.762 -30.974 1.00 83.38 700 ASN A O 1
ATOM 5477 N N . ALA A 1 701 ? -14.971 47.252 -30.098 1.00 84.94 701 ALA A N 1
ATOM 5478 C CA . ALA A 1 701 ? -16.008 47.145 -31.128 1.00 84.94 701 ALA A CA 1
ATOM 5479 C C . ALA A 1 701 ? -15.674 47.964 -32.387 1.00 84.94 701 ALA A C 1
ATOM 5481 O O . ALA A 1 701 ? -15.160 49.075 -32.276 1.00 84.94 701 ALA A O 1
ATOM 5482 N N . ASP A 1 702 ? -16.011 47.458 -33.578 1.00 83.69 702 ASP A N 1
ATOM 5483 C CA . ASP A 1 702 ? -15.767 48.168 -34.844 1.00 83.69 702 ASP A CA 1
ATOM 5484 C C . ASP A 1 702 ? -17.035 48.811 -35.416 1.00 83.69 702 ASP A C 1
ATOM 5486 O O . ASP A 1 702 ? -16.960 49.889 -36.005 1.00 83.69 702 ASP A O 1
ATOM 5490 N N . VAL A 1 703 ? -18.194 48.165 -35.263 1.00 87.19 703 VAL A N 1
ATOM 5491 C CA . VAL A 1 703 ? -19.450 48.594 -35.899 1.00 87.19 703 VAL A CA 1
ATOM 5492 C C . VAL A 1 703 ? -20.310 49.430 -34.961 1.00 87.19 703 VAL A C 1
ATOM 5494 O O . VAL A 1 703 ? -20.896 50.400 -35.416 1.00 87.19 703 VAL A O 1
ATOM 5497 N N . TRP A 1 704 ? -20.390 49.065 -33.681 1.00 87.25 704 TRP A N 1
ATOM 5498 C CA . TRP A 1 704 ? -21.281 49.702 -32.700 1.00 87.25 704 TRP A CA 1
ATOM 5499 C C . TRP A 1 704 ? -20.583 50.736 -31.805 1.00 87.25 704 TRP A C 1
ATOM 5501 O O . TRP A 1 704 ? -21.200 51.280 -30.885 1.00 87.25 704 TRP A O 1
ATOM 5511 N N . ARG A 1 705 ? -19.286 50.994 -32.028 1.00 90.12 705 ARG A N 1
ATOM 5512 C CA . ARG A 1 705 ? -18.504 51.931 -31.207 1.00 90.12 705 ARG A CA 1
ATOM 5513 C C . ARG A 1 705 ? -19.153 53.313 -31.162 1.00 90.12 705 ARG A C 1
ATOM 5515 O O . ARG A 1 705 ? -19.259 53.876 -30.076 1.00 90.12 705 ARG A O 1
ATOM 5522 N N . ASP A 1 706 ? -19.597 53.829 -32.305 1.00 90.00 706 ASP A N 1
ATOM 5523 C CA . ASP A 1 706 ? -20.178 55.169 -32.406 1.00 90.00 706 ASP A CA 1
ATOM 5524 C C . ASP A 1 706 ? -21.513 55.253 -31.652 1.00 90.00 706 ASP A C 1
ATOM 5526 O O . ASP A 1 706 ? -21.709 56.168 -30.857 1.00 90.00 706 ASP A O 1
ATOM 5530 N N . GLU A 1 707 ? -22.384 54.250 -31.778 1.00 89.69 707 GLU A N 1
ATOM 5531 C CA . GLU A 1 707 ? -23.655 54.189 -31.050 1.00 89.69 707 GLU A CA 1
ATOM 5532 C C . GLU A 1 707 ? -23.465 54.045 -29.533 1.00 89.69 707 GLU A C 1
ATOM 5534 O O . GLU A 1 707 ? -24.223 54.623 -28.754 1.00 89.69 707 GLU A O 1
ATOM 5539 N N . ALA A 1 708 ? -22.456 53.294 -29.085 1.00 88.31 708 ALA A N 1
ATOM 5540 C CA . ALA A 1 708 ? -22.126 53.204 -27.664 1.00 88.31 708 ALA A CA 1
ATOM 5541 C C . ALA A 1 708 ? -21.523 54.504 -27.122 1.00 88.31 708 ALA A C 1
ATOM 5543 O O . ALA A 1 708 ? -21.817 54.894 -25.992 1.00 88.31 708 ALA A O 1
ATOM 5544 N N . VAL A 1 709 ? -20.700 55.189 -27.917 1.00 90.94 709 VAL A N 1
ATOM 5545 C CA . VAL A 1 709 ? -20.173 56.517 -27.588 1.00 90.94 709 VAL A CA 1
ATOM 5546 C C . VAL A 1 709 ? -21.305 57.533 -27.486 1.00 90.94 709 VAL A C 1
ATOM 5548 O O . VAL A 1 709 ? -21.335 58.297 -26.524 1.00 90.94 709 VAL A O 1
ATOM 5551 N N . ASP A 1 710 ? -22.239 57.531 -28.433 1.00 90.31 710 ASP A N 1
ATOM 5552 C CA . ASP A 1 710 ? -23.397 58.421 -28.412 1.00 90.31 710 ASP A CA 1
ATOM 5553 C C . ASP A 1 710 ? -24.281 58.129 -27.199 1.00 90.31 710 ASP A C 1
ATOM 5555 O O . ASP A 1 710 ? -24.661 59.056 -26.489 1.00 90.31 710 ASP A O 1
ATOM 5559 N N . TRP A 1 711 ? -24.494 56.856 -26.861 1.00 89.94 711 TRP A N 1
ATOM 5560 C CA . TRP A 1 711 ? -25.192 56.467 -25.634 1.00 89.94 711 TRP A CA 1
ATOM 5561 C C . TRP A 1 711 ? -24.485 56.973 -24.365 1.00 89.94 711 TRP A C 1
ATOM 5563 O O . TRP A 1 711 ? -25.128 57.522 -23.469 1.00 89.94 711 TRP A O 1
ATOM 5573 N N . LEU A 1 712 ? -23.155 56.840 -24.282 1.00 88.62 712 LEU A N 1
ATOM 5574 C CA . LEU A 1 712 ? -22.364 57.351 -23.156 1.00 88.62 712 LEU A CA 1
ATOM 5575 C C . LEU A 1 712 ? -22.406 58.890 -23.082 1.00 88.62 712 LEU A C 1
ATOM 5577 O O . LEU A 1 712 ? -22.455 59.448 -21.986 1.00 88.62 712 LEU A O 1
ATOM 5581 N N . ARG A 1 713 ? -22.414 59.586 -24.22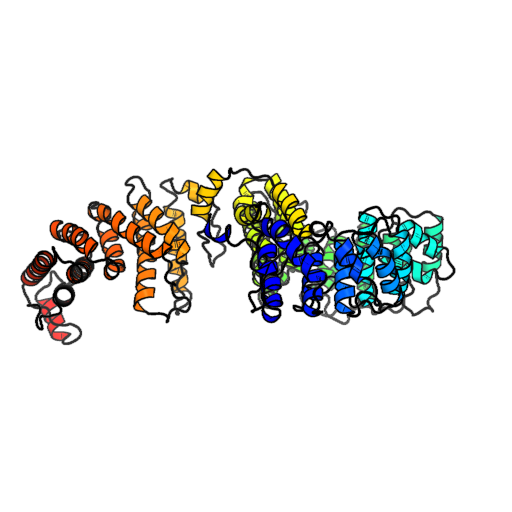6 1.00 87.62 713 ARG A N 1
ATOM 5582 C CA . ARG A 1 713 ? -22.568 61.048 -24.298 1.00 87.62 713 ARG A CA 1
ATOM 5583 C C . ARG A 1 713 ? -23.957 61.494 -23.870 1.00 87.62 713 ARG A C 1
ATOM 5585 O O . ARG A 1 713 ? -24.057 62.393 -23.048 1.00 87.62 713 ARG A O 1
ATOM 5592 N N . GLU A 1 714 ? -25.012 60.836 -24.343 1.00 86.88 714 GLU A N 1
ATOM 5593 C CA . GLU A 1 714 ? -26.388 61.106 -23.915 1.00 86.88 714 GLU A CA 1
ATOM 5594 C C . GLU A 1 714 ? -26.555 60.895 -22.403 1.00 86.88 714 GLU A C 1
ATOM 5596 O O . GLU A 1 714 ? -27.197 61.702 -21.727 1.00 86.88 714 GLU A O 1
ATOM 5601 N N . LEU A 1 715 ? -25.926 59.851 -21.849 1.00 83.94 715 LEU A N 1
ATOM 5602 C CA . LEU A 1 715 ? -25.908 59.597 -20.408 1.00 83.94 715 LEU A CA 1
ATOM 5603 C C . LEU A 1 715 ? -25.181 60.711 -19.635 1.00 83.94 715 LEU A C 1
ATOM 5605 O O . LEU A 1 715 ? -25.647 61.124 -18.571 1.00 83.94 715 LEU A O 1
ATOM 5609 N N . MET A 1 716 ? -24.068 61.216 -20.177 1.00 81.44 716 MET A N 1
ATOM 5610 C CA . MET A 1 716 ? -23.310 62.337 -19.616 1.00 81.44 716 MET A CA 1
ATOM 5611 C C . MET A 1 716 ? -24.088 63.662 -19.711 1.00 81.44 716 MET A C 1
ATOM 5613 O O . MET A 1 716 ? -24.200 64.375 -18.717 1.00 81.44 716 MET A O 1
ATOM 5617 N N . ASP A 1 717 ? -24.692 63.977 -20.854 1.00 80.00 717 ASP A N 1
ATOM 5618 C CA . ASP A 1 717 ? -25.472 65.204 -21.079 1.00 80.00 717 ASP A CA 1
ATOM 5619 C C . ASP A 1 717 ? -26.772 65.226 -20.258 1.00 80.00 717 ASP A C 1
ATOM 5621 O O . ASP A 1 717 ? -27.257 66.285 -19.851 1.00 80.00 717 ASP A O 1
ATOM 5625 N N . GLY A 1 718 ? -27.310 64.045 -19.944 1.00 73.94 718 GLY A N 1
ATOM 5626 C CA . GLY A 1 718 ? -28.416 63.863 -19.009 1.00 73.94 718 GLY A CA 1
ATOM 5627 C C . GLY A 1 718 ? -28.069 64.164 -17.544 1.00 73.94 718 GLY A C 1
ATOM 5628 O O . GLY A 1 718 ? -28.977 64.179 -16.707 1.00 73.94 718 GLY A O 1
ATOM 5629 N N . THR A 1 719 ? -26.795 64.421 -17.202 1.00 65.56 719 THR A N 1
ATOM 5630 C CA . THR A 1 719 ? -26.368 64.824 -15.850 1.00 65.56 719 THR A CA 1
ATOM 5631 C C . THR A 1 719 ? -26.211 66.354 -15.742 1.00 65.56 719 THR A C 1
ATOM 5633 O O . THR A 1 719 ? -25.234 66.919 -16.222 1.00 65.56 719 THR A O 1
ATOM 5636 N N . PRO A 1 720 ? -27.165 67.071 -15.109 1.00 57.56 720 PRO A N 1
ATOM 5637 C CA . PRO A 1 720 ? -27.312 68.527 -15.256 1.00 57.56 720 PRO A CA 1
ATOM 5638 C C . PRO A 1 720 ? -26.258 69.398 -14.546 1.00 57.56 720 PRO A C 1
ATOM 5640 O O . PRO A 1 720 ? -26.319 70.618 -14.675 1.00 57.56 720 PRO A O 1
ATOM 5643 N N . ASP A 1 721 ? -25.301 68.820 -13.816 1.00 65.12 721 ASP A N 1
ATOM 5644 C CA . ASP A 1 721 ? -24.220 69.557 -13.150 1.00 65.12 721 ASP A CA 1
ATOM 5645 C C . ASP A 1 721 ? -22.915 68.744 -13.241 1.00 65.12 721 ASP A C 1
ATOM 5647 O O . ASP A 1 721 ? -22.897 67.610 -12.750 1.00 65.12 721 ASP A O 1
ATOM 5651 N N . PRO A 1 722 ? -21.813 69.290 -13.797 1.00 63.41 722 PRO A N 1
ATOM 5652 C CA . PRO A 1 722 ? -20.547 68.575 -13.878 1.00 63.41 722 PRO A CA 1
ATOM 5653 C C . PRO A 1 722 ? -20.054 68.220 -12.475 1.00 63.41 722 PRO A C 1
ATOM 5655 O O . PRO A 1 722 ? -19.827 69.085 -11.626 1.00 63.41 722 PRO A O 1
ATOM 5658 N N . GLU A 1 723 ? -19.914 66.922 -12.253 1.00 65.75 723 GLU A N 1
ATOM 5659 C CA . GLU A 1 723 ? -19.482 66.337 -10.996 1.00 65.75 723 GLU A CA 1
ATOM 5660 C C . GLU A 1 723 ? -18.009 66.695 -10.719 1.00 65.75 723 GLU A C 1
ATOM 5662 O O . GLU A 1 723 ? -17.145 66.469 -11.575 1.00 65.75 723 GLU A O 1
ATOM 5667 N N . PRO A 1 724 ? -17.694 67.297 -9.561 1.00 67.31 724 PRO A N 1
ATOM 5668 C CA . PRO A 1 724 ? -16.315 67.528 -9.143 1.00 67.31 724 PRO A CA 1
ATOM 5669 C C . PRO A 1 724 ? -15.609 66.191 -8.907 1.00 67.31 724 PRO A C 1
ATOM 5671 O O . PRO A 1 724 ? -16.235 65.236 -8.474 1.00 67.31 724 PRO A O 1
ATOM 5674 N N . ASP A 1 725 ? -14.303 66.097 -9.126 1.00 64.69 725 ASP A N 1
ATOM 5675 C CA . ASP A 1 725 ? -13.565 64.885 -8.755 1.00 64.69 725 ASP A CA 1
ATOM 5676 C C . ASP A 1 725 ? -13.403 64.835 -7.223 1.00 64.69 725 ASP A C 1
ATOM 5678 O O . ASP A 1 725 ? -12.746 65.700 -6.638 1.00 64.69 725 ASP A O 1
ATOM 5682 N N . PHE A 1 726 ? -13.995 63.831 -6.564 1.00 64.50 726 PHE A N 1
ATOM 5683 C CA . PHE A 1 726 ? -13.923 63.657 -5.106 1.00 64.50 726 PHE A CA 1
ATOM 5684 C C . PHE A 1 726 ? -12.485 63.608 -4.573 1.00 64.50 726 PHE A C 1
ATOM 5686 O O . PHE A 1 726 ? -12.211 64.113 -3.480 1.00 64.50 726 PHE A O 1
ATOM 5693 N N . ALA A 1 727 ? -11.567 62.995 -5.326 1.00 59.88 727 ALA A N 1
ATOM 5694 C CA . ALA A 1 727 ? -10.175 62.845 -4.924 1.00 59.88 727 ALA A CA 1
ATOM 5695 C C . ALA A 1 727 ? -9.386 64.155 -5.069 1.00 59.88 727 ALA A C 1
ATOM 5697 O O . ALA A 1 727 ? -8.410 64.356 -4.343 1.00 59.88 727 ALA A O 1
ATOM 5698 N N . LEU A 1 728 ? -9.811 65.049 -5.970 1.00 69.75 728 LEU A N 1
ATOM 5699 C CA . LEU A 1 728 ? -9.168 66.345 -6.203 1.00 69.75 728 LEU A CA 1
ATOM 5700 C C . LEU A 1 728 ? -9.786 67.480 -5.374 1.00 69.75 728 LEU A C 1
ATOM 5702 O O . LEU A 1 728 ? -9.047 68.345 -4.905 1.00 69.75 728 LEU A O 1
ATOM 5706 N N . ASP A 1 729 ? -11.109 67.484 -5.171 1.00 76.50 729 ASP A N 1
ATOM 5707 C CA . ASP A 1 729 ? -11.827 68.534 -4.439 1.00 76.50 729 ASP A CA 1
ATOM 5708 C C . ASP A 1 729 ? -13.077 67.998 -3.713 1.00 76.50 729 ASP A C 1
ATOM 5710 O O . ASP A 1 729 ? -14.226 68.080 -4.165 1.00 76.50 729 ASP A O 1
ATOM 5714 N N . ARG A 1 730 ? -12.837 67.466 -2.512 1.00 72.81 730 ARG A N 1
ATOM 5715 C CA . ARG A 1 730 ? -13.872 66.937 -1.617 1.00 72.81 730 ARG A CA 1
ATOM 5716 C C . ARG A 1 730 ? -14.896 67.996 -1.172 1.00 72.81 730 ARG A C 1
ATOM 5718 O O . ARG A 1 730 ? -16.027 67.632 -0.849 1.00 72.81 730 ARG A O 1
ATOM 5725 N N . GLU A 1 731 ? -14.541 69.280 -1.102 1.00 77.19 731 GLU A N 1
ATOM 5726 C CA . GLU A 1 731 ? -15.496 70.336 -0.724 1.00 77.19 731 GLU A CA 1
ATOM 5727 C C . GLU A 1 731 ? -16.454 70.651 -1.871 1.00 77.19 731 GLU A C 1
ATOM 5729 O O . GLU A 1 731 ? -17.668 70.705 -1.647 1.00 77.19 731 GLU A O 1
ATOM 5734 N N . ALA A 1 732 ? -15.938 70.769 -3.098 1.00 77.88 732 ALA A N 1
ATOM 5735 C CA . ALA A 1 732 ? -16.770 70.905 -4.287 1.00 77.88 732 ALA A CA 1
ATOM 5736 C C . ALA A 1 732 ? -17.711 69.703 -4.442 1.00 77.88 732 ALA A C 1
ATOM 5738 O O . ALA A 1 732 ? -18.900 69.905 -4.701 1.00 77.88 732 ALA A O 1
ATOM 5739 N N . TRP A 1 733 ? -17.216 68.479 -4.209 1.00 76.19 733 TRP A N 1
ATOM 5740 C CA . TRP A 1 733 ? -18.026 67.254 -4.203 1.00 76.19 733 TRP A CA 1
ATOM 5741 C C . TRP A 1 733 ? -19.201 67.324 -3.228 1.00 76.19 733 TRP A C 1
ATOM 5743 O O . TRP A 1 733 ? -20.350 67.094 -3.605 1.00 76.19 733 TRP A O 1
ATOM 5753 N N . ASN A 1 734 ? -18.933 67.675 -1.967 1.00 75.38 734 ASN A N 1
ATOM 5754 C CA . ASN A 1 734 ? -19.979 67.766 -0.949 1.00 75.38 734 ASN A CA 1
ATOM 5755 C C . ASN A 1 734 ? -21.004 68.850 -1.306 1.00 75.38 734 ASN A C 1
ATOM 5757 O O . ASN A 1 734 ? -22.206 68.616 -1.205 1.00 75.38 734 ASN A O 1
ATOM 5761 N N . ALA A 1 735 ? -20.545 70.000 -1.809 1.00 80.19 735 ALA A N 1
ATOM 5762 C CA . ALA A 1 735 ? -21.423 71.074 -2.260 1.00 80.19 735 ALA A CA 1
ATOM 5763 C C . ALA A 1 735 ? -22.267 70.671 -3.484 1.00 80.19 735 ALA A C 1
ATOM 5765 O O . ALA A 1 735 ? -23.409 71.113 -3.618 1.00 80.19 735 ALA A O 1
ATOM 5766 N N . TRP A 1 736 ? -21.729 69.838 -4.379 1.00 79.12 736 TRP A N 1
ATOM 5767 C CA . TRP A 1 736 ? -22.467 69.251 -5.498 1.00 79.12 736 TRP A CA 1
ATOM 5768 C C . TRP A 1 736 ? -23.527 68.252 -5.010 1.00 79.12 736 TRP A C 1
ATOM 5770 O O . TRP A 1 736 ? -24.680 68.346 -5.435 1.00 79.12 736 TRP A O 1
ATOM 5780 N N . CYS A 1 737 ? -23.192 67.387 -4.044 1.00 71.31 737 CYS A N 1
ATOM 5781 C CA . CYS A 1 737 ? -24.138 66.462 -3.403 1.00 71.31 737 CYS A CA 1
ATOM 5782 C C . CYS A 1 737 ? -25.269 67.202 -2.669 1.00 71.31 737 CYS A C 1
ATOM 5784 O O . CYS A 1 737 ? -26.414 66.754 -2.653 1.00 71.31 737 CYS A O 1
ATOM 5786 N N . ASP A 1 738 ? -24.966 68.350 -2.059 1.00 79.44 738 ASP A N 1
ATOM 5787 C CA . ASP A 1 738 ? -25.953 69.196 -1.383 1.00 79.44 738 ASP A CA 1
ATOM 5788 C C . ASP A 1 738 ? -26.939 69.857 -2.360 1.00 79.44 738 ASP A C 1
ATOM 5790 O O . ASP A 1 738 ? -28.117 70.003 -2.032 1.00 79.44 738 ASP A O 1
ATOM 5794 N N . ARG A 1 739 ? -26.482 70.227 -3.567 1.00 76.25 739 ARG A N 1
ATOM 5795 C CA . ARG A 1 739 ? -27.332 70.781 -4.640 1.00 76.25 739 ARG A CA 1
ATOM 5796 C C . ARG A 1 739 ? -28.151 69.717 -5.371 1.00 76.25 739 ARG A C 1
ATOM 5798 O O . ARG A 1 739 ? -29.188 70.047 -5.940 1.00 76.25 739 ARG A O 1
ATOM 5805 N N . ASN A 1 740 ? -27.725 68.456 -5.299 1.00 68.31 740 ASN A N 1
ATOM 5806 C CA . ASN A 1 740 ? -28.359 67.311 -5.947 1.00 68.31 740 ASN A CA 1
ATOM 5807 C C . ASN A 1 740 ? -28.835 66.277 -4.903 1.00 68.31 740 ASN A C 1
ATOM 5809 O O . ASN A 1 740 ? -28.365 65.141 -4.896 1.00 68.31 740 ASN A O 1
ATOM 5813 N N . PRO A 1 741 ? -29.779 66.630 -4.005 1.00 61.50 741 PRO A N 1
ATOM 5814 C CA . PRO A 1 741 ? -30.130 65.818 -2.835 1.00 61.50 741 PRO A CA 1
ATOM 5815 C C . PRO A 1 741 ? -30.759 64.458 -3.174 1.00 61.50 741 PRO A C 1
ATOM 5817 O O . PRO A 1 741 ? -30.652 63.539 -2.369 1.00 61.50 741 PRO A O 1
ATOM 5820 N N . GLY A 1 742 ? -31.350 64.297 -4.367 1.00 61.00 742 GLY A N 1
ATOM 5821 C CA . GLY A 1 742 ? -31.797 62.992 -4.879 1.00 61.00 742 GLY A CA 1
ATOM 5822 C C . GLY A 1 742 ? -30.652 62.006 -5.155 1.00 61.00 742 GLY A C 1
ATOM 5823 O O . GLY A 1 742 ? -30.908 60.841 -5.417 1.00 61.00 742 GLY A O 1
ATOM 5824 N N . ARG A 1 743 ? -29.395 62.463 -5.074 1.00 61.34 743 ARG A N 1
ATOM 5825 C CA . ARG A 1 743 ? -28.177 61.651 -5.196 1.00 61.34 743 ARG A CA 1
ATOM 5826 C C . ARG A 1 743 ? -27.434 61.454 -3.865 1.00 61.34 743 ARG A C 1
ATOM 5828 O O . ARG A 1 743 ? -26.290 61.023 -3.860 1.00 61.34 743 ARG A O 1
ATOM 5835 N N . LYS A 1 744 ? -28.070 61.777 -2.727 1.00 54.59 744 LYS A N 1
ATOM 5836 C CA . LYS A 1 744 ? -27.580 61.432 -1.373 1.00 54.59 744 LYS A CA 1
ATOM 5837 C C . LYS A 1 744 ? -28.049 60.062 -0.882 1.00 54.59 744 LYS A C 1
ATOM 5839 O O . LYS A 1 744 ? -27.637 59.645 0.201 1.00 54.59 744 LYS A O 1
ATOM 5844 N N . GLU A 1 745 ? -28.928 59.388 -1.620 1.00 57.06 745 GLU A N 1
ATOM 5845 C CA . GLU A 1 745 ? -29.263 58.001 -1.308 1.00 57.06 745 GLU A CA 1
ATOM 5846 C C . GLU A 1 745 ? -28.011 57.133 -1.521 1.00 57.06 745 GLU A C 1
ATOM 5848 O O . GLU A 1 745 ? -27.332 57.321 -2.530 1.00 57.06 745 GLU A O 1
ATOM 5853 N N . PRO A 1 746 ? -27.670 56.222 -0.588 1.00 50.75 746 PRO A N 1
ATOM 5854 C CA . PRO A 1 746 ? -26.459 55.396 -0.657 1.00 50.75 746 PRO A CA 1
ATOM 5855 C C . PRO A 1 746 ? -26.275 54.622 -1.972 1.00 50.75 746 PRO A C 1
ATOM 5857 O O . PRO A 1 746 ? -25.150 54.251 -2.291 1.00 50.75 746 PRO A O 1
ATOM 5860 N N . ASP A 1 747 ? -27.359 54.432 -2.729 1.00 49.00 747 ASP A N 1
ATOM 5861 C CA . ASP A 1 747 ? -27.405 53.626 -3.949 1.00 49.00 747 ASP A CA 1
ATOM 5862 C C . ASP A 1 747 ? -27.391 54.475 -5.241 1.00 49.00 747 ASP A C 1
ATOM 5864 O O . ASP A 1 747 ? -27.273 53.941 -6.342 1.00 49.00 747 ASP A O 1
ATOM 5868 N N . ALA A 1 748 ? -27.462 55.809 -5.142 1.00 55.62 748 ALA A N 1
ATOM 5869 C CA . ALA A 1 748 ? -27.390 56.711 -6.293 1.00 55.62 748 ALA A CA 1
ATOM 5870 C C . ALA A 1 748 ? -25.924 57.028 -6.642 1.00 55.62 748 ALA A C 1
ATOM 5872 O O . ALA A 1 748 ? -25.437 58.135 -6.398 1.00 55.62 748 ALA A O 1
ATOM 5873 N N . VAL A 1 749 ? -25.209 56.045 -7.201 1.00 57.69 749 VAL A N 1
ATOM 5874 C CA . VAL A 1 749 ? -23.809 56.207 -7.628 1.00 57.69 749 VAL A CA 1
ATOM 5875 C C . VAL A 1 749 ? -23.713 57.328 -8.678 1.00 57.69 749 VAL A C 1
ATOM 5877 O O . VAL A 1 749 ? -24.417 57.298 -9.693 1.00 57.69 749 VAL A O 1
ATOM 5880 N N . PRO A 1 750 ? -22.872 58.350 -8.467 1.00 65.19 750 PRO A N 1
ATOM 5881 C CA . PRO A 1 750 ? -22.629 59.377 -9.472 1.00 65.19 750 PRO A CA 1
ATOM 5882 C C . PRO A 1 750 ? -21.943 58.768 -10.708 1.00 65.19 750 PRO A C 1
ATOM 5884 O O . PRO A 1 750 ? -20.878 58.164 -10.610 1.00 65.19 750 PRO A O 1
ATOM 5887 N N . LEU A 1 751 ? -22.578 58.872 -11.881 1.00 69.25 751 LEU A N 1
ATOM 5888 C CA . LEU A 1 751 ? -22.126 58.191 -13.104 1.00 69.25 751 LEU A CA 1
ATOM 5889 C C . LEU A 1 751 ? -21.144 58.990 -13.946 1.00 69.25 751 LEU A C 1
ATOM 5891 O O . LEU A 1 751 ? -20.625 58.460 -14.928 1.00 69.25 751 LEU A O 1
ATOM 5895 N N . THR A 1 752 ? -20.874 60.246 -13.600 1.00 73.94 752 THR A N 1
ATOM 5896 C CA . THR A 1 752 ? -20.082 61.127 -14.462 1.00 73.94 752 THR A CA 1
ATOM 5897 C C . THR A 1 752 ? -18.657 60.601 -14.600 1.00 73.94 752 THR A C 1
ATOM 5899 O O . THR A 1 752 ? -18.136 60.513 -15.709 1.00 73.94 752 THR A O 1
ATOM 5902 N N . LEU A 1 753 ? -18.033 60.178 -13.496 1.00 75.75 753 LEU A N 1
ATOM 5903 C CA . LEU A 1 753 ? -16.668 59.650 -13.512 1.00 75.75 753 LEU A CA 1
ATOM 5904 C C . LEU A 1 753 ? -16.549 58.283 -14.224 1.00 75.75 753 LEU A C 1
ATOM 5906 O O . LEU A 1 753 ? -15.665 58.151 -15.082 1.00 75.75 753 LEU A O 1
ATOM 5910 N N . PRO A 1 754 ? -17.425 57.290 -13.964 1.00 80.12 754 PRO A N 1
ATOM 5911 C CA . PRO A 1 754 ? -17.492 56.068 -14.766 1.00 80.12 754 PRO A CA 1
ATOM 5912 C C . PRO A 1 754 ? -17.691 56.333 -16.257 1.00 80.12 754 PRO A C 1
ATOM 5914 O O . PRO A 1 754 ? -16.973 55.770 -17.080 1.00 80.12 754 PRO A O 1
ATOM 5917 N N . THR A 1 755 ? -18.598 57.249 -16.610 1.00 82.94 755 THR A N 1
ATOM 5918 C CA . THR A 1 755 ? -18.938 57.572 -18.006 1.00 82.94 755 THR A CA 1
ATOM 5919 C C . THR A 1 755 ? -17.774 58.248 -18.719 1.00 82.94 755 THR A C 1
ATOM 5921 O O . THR A 1 755 ? -17.422 57.860 -19.828 1.00 82.94 755 THR A O 1
ATOM 5924 N N . VAL A 1 756 ? -17.088 59.186 -18.060 1.00 82.81 756 VAL A N 1
ATOM 5925 C CA . VAL A 1 756 ? -15.856 59.806 -18.576 1.00 82.81 756 VAL A CA 1
ATOM 5926 C C . VAL A 1 756 ? -14.747 58.767 -18.755 1.00 82.81 756 VAL A C 1
ATOM 5928 O O . VAL A 1 756 ? -14.013 58.805 -19.743 1.00 82.81 756 VAL A O 1
ATOM 5931 N N . THR A 1 757 ? -14.618 57.823 -17.821 1.00 84.31 757 THR A N 1
ATOM 5932 C CA . THR A 1 757 ? -13.629 56.739 -17.915 1.00 84.31 757 THR A CA 1
ATOM 5933 C C . THR A 1 757 ? -13.948 55.802 -19.081 1.00 84.31 757 THR A C 1
ATOM 5935 O O . THR A 1 757 ? -13.051 55.465 -19.852 1.00 84.31 757 THR A O 1
ATOM 5938 N N . ALA A 1 758 ? -15.219 55.437 -19.250 1.00 87.50 758 ALA A N 1
ATOM 5939 C CA . ALA A 1 758 ? -15.713 54.628 -20.358 1.00 87.50 758 ALA A CA 1
ATOM 5940 C C . ALA A 1 758 ? -15.507 55.327 -21.713 1.00 87.50 758 ALA A C 1
ATOM 5942 O O . ALA A 1 758 ? -14.961 54.719 -22.630 1.00 87.50 758 ALA A O 1
ATOM 5943 N N . LEU A 1 759 ? -15.830 56.621 -21.818 1.00 87.38 759 LEU A N 1
ATOM 5944 C CA . LEU A 1 759 ? -15.603 57.428 -23.024 1.00 87.38 759 LEU A CA 1
ATOM 5945 C C . LEU A 1 759 ? -14.119 57.522 -23.385 1.00 87.38 759 LEU A C 1
ATOM 5947 O O . LEU A 1 759 ? -13.767 57.379 -24.551 1.00 87.38 759 LEU A O 1
ATOM 5951 N N . ARG A 1 760 ? -13.230 57.708 -22.401 1.00 87.38 760 ARG A N 1
ATOM 5952 C CA . ARG A 1 760 ? -11.774 57.720 -22.639 1.00 87.38 760 ARG A CA 1
ATOM 5953 C C . ARG A 1 760 ? -11.248 56.382 -23.147 1.00 87.38 760 ARG A C 1
ATOM 5955 O O . ARG A 1 760 ? -10.319 56.371 -23.947 1.00 87.38 760 ARG A O 1
ATOM 5962 N N . LYS A 1 761 ? -11.820 55.268 -22.684 1.00 85.50 761 LYS A N 1
ATOM 5963 C CA . LYS A 1 761 ? -11.475 53.932 -23.192 1.00 85.50 761 LYS A CA 1
ATOM 5964 C C . LYS A 1 761 ? -11.994 53.723 -24.613 1.00 85.50 761 LYS A C 1
ATOM 5966 O O . LYS A 1 761 ? -11.252 53.222 -25.448 1.00 85.50 761 LYS A O 1
ATOM 5971 N N . ALA A 1 762 ? -13.222 54.157 -24.893 1.00 87.25 762 ALA A N 1
ATOM 5972 C CA . ALA A 1 762 ? -13.829 54.061 -26.218 1.00 87.25 762 ALA A CA 1
ATOM 5973 C C . ALA A 1 762 ? -13.158 54.982 -27.259 1.00 87.25 762 ALA A C 1
ATOM 5975 O O . ALA A 1 762 ? -13.096 54.634 -28.436 1.00 87.25 762 ALA A O 1
ATOM 5976 N N . LEU A 1 763 ? -12.639 56.143 -26.833 1.00 88.50 763 LEU A N 1
ATOM 5977 C CA . LEU A 1 763 ? -12.035 57.181 -27.680 1.00 88.50 763 LEU A CA 1
ATOM 5978 C C . LEU A 1 763 ? -10.640 57.592 -27.167 1.00 88.50 763 LEU A C 1
ATOM 5980 O O . LEU A 1 763 ? -10.448 58.733 -26.737 1.00 88.50 763 LEU A O 1
ATOM 5984 N N . PRO A 1 764 ? -9.634 56.703 -27.227 1.00 80.75 764 PRO A N 1
ATOM 5985 C CA . PRO A 1 764 ? -8.313 56.967 -26.650 1.00 80.75 764 PRO A CA 1
ATOM 5986 C C . PRO A 1 764 ? -7.560 58.128 -27.325 1.00 80.75 764 PRO A C 1
ATOM 5988 O O . PRO A 1 764 ? -6.604 58.654 -26.758 1.00 80.75 764 PRO A O 1
ATOM 5991 N N . GLU A 1 765 ? -7.977 58.542 -28.527 1.00 81.75 765 GLU A N 1
ATOM 5992 C CA . GLU A 1 765 ? -7.345 59.619 -29.301 1.00 81.75 765 GLU A CA 1
ATOM 5993 C C . GLU A 1 765 ? -7.823 61.035 -28.917 1.00 81.75 765 GLU A C 1
ATOM 5995 O O . GLU A 1 765 ? -7.191 62.021 -29.305 1.00 81.75 765 GLU A O 1
ATOM 6000 N N . LEU A 1 766 ? -8.907 61.168 -28.144 1.00 74.62 766 LEU A N 1
ATOM 6001 C CA . LEU A 1 766 ? -9.444 62.467 -27.729 1.00 74.62 766 LEU A CA 1
ATOM 6002 C C . LEU A 1 766 ? -8.925 62.861 -26.340 1.00 74.62 766 LEU A C 1
ATOM 6004 O O . LEU A 1 766 ? -9.175 62.191 -25.341 1.00 74.62 766 LEU A O 1
ATOM 6008 N N . ALA A 1 767 ? -8.215 63.993 -26.269 1.00 56.75 767 ALA A N 1
ATOM 6009 C CA . ALA A 1 767 ? -7.671 64.530 -25.017 1.00 56.75 767 ALA A CA 1
ATOM 6010 C C . ALA A 1 767 ? -8.760 65.012 -24.034 1.00 56.75 767 ALA A C 1
ATOM 6012 O O . ALA A 1 767 ? -8.519 65.056 -22.826 1.00 56.75 767 ALA A O 1
ATOM 6013 N N . ASP A 1 768 ? -9.947 65.349 -24.547 1.00 66.81 768 ASP A N 1
ATOM 6014 C CA . ASP A 1 768 ? -11.142 65.673 -23.771 1.00 66.81 768 ASP A CA 1
ATOM 6015 C C . ASP A 1 768 ? -12.317 64.832 -24.310 1.00 66.81 768 ASP A C 1
ATOM 6017 O O . ASP A 1 768 ? -12.620 64.930 -25.499 1.00 66.81 768 ASP A O 1
ATOM 6021 N N . PRO A 1 769 ? -12.932 63.957 -23.494 1.00 58.56 769 PRO A N 1
ATOM 6022 C CA . PRO A 1 769 ? -14.062 63.119 -23.904 1.00 58.56 769 PRO A CA 1
ATOM 6023 C C . PRO A 1 769 ? -15.404 63.872 -23.994 1.00 58.56 769 PRO A C 1
ATOM 6025 O O . PRO A 1 769 ? -16.416 63.233 -24.288 1.00 58.56 769 PRO A O 1
ATOM 6028 N N . ARG A 1 770 ? -15.424 65.186 -23.716 1.00 56.34 770 ARG A N 1
ATOM 6029 C CA . ARG A 1 770 ? -16.596 66.062 -23.875 1.00 56.34 770 ARG A CA 1
ATOM 6030 C C . ARG A 1 770 ? -16.842 66.502 -25.311 1.00 56.34 770 ARG A C 1
ATOM 6032 O O . ARG A 1 770 ? -15.864 66.840 -26.015 1.00 56.34 770 ARG A O 1
#

pLDDT: mean 76.59, std 16.39, range [30.89, 98.19]

Secondary structure (DSSP, 8-state):
--TTTTTS-SHHHHH--TTTHHHHHHHHHHHHHHBTTHHHHHHHHHHHGGG-SSHHHHHHHHHHHHHHGGGGGGGHHHHHHTSSTTT---HHHHHHHHHHHHHHT-GGGHHHHHHHHHHS---SB-S---S--TTTTTSPBHHHHHGGGGGGHHHHHHHHHHHHHHS-GGGHHHHHHHHHHHHHTT---HHHHHHHTTSS-HHHHHHHHHHS---SPPHHHHHHHHHHHT--TT--SS----HHHHHHHH---HHHHHHH-SS-STTSTT--HHHHHHHHHHHHHHH-HHHHTTTHHHHHHHHHHHHTT---TT-SS---HHHHHHHHHHHH--THHHHHHHHHHHHHHTTSS---HHHHHHHHHHTTSSSPPHHHHHHHHHHHHHHHHTT-HHHHHHHHHHHHTT--GGGHHHHHHHHHHHGGGSPPTTSSSSSHHHHHHHHHHHHHH-TTTTGGGHHHHHHHH-SSBPP----S--SS--PPP--HHHHHHHHHHHHHS---S-HHHHHHHHHHHT-----SS------THHHHTTTSHHHHHHHHHHHHHHHHHHHHH-SS-------HHHHHHHHHHHHHHHH-TTSTTHHHHHHHHHHHHHHHHHHHHTGGGSSS-----HHHHHHHHHHHHHTHHHHT-TTTHHHHHHHHHHHGGG--HHHHHHHHHHHHHT-S--SSS-HHHHHHHHHHHHHH-SSSHHHHHHHHHHHHHTSSSPPPPTTT-HHHHHHHHHH-GGG-STT----HHHHHHHHHHH-TT-S---

Radius of gyration: 36.25 Å; chains: 1; bounding box: 70×107×81 Å

InterPro domains:
  IPR004155 PBS lyase HEAT-like repeat [SM00567] (91-120)
  IPR011989 Armadillo-like helical [G3DSA:1.25.10.10] (10-173)
  IPR016024 Armadillo-type fold [SSF48371] (13-121)
  IPR016024 Armadillo-type fold [SSF48371] (36-663)

Organism: NCBI:txid1429076

Sequence (770 aa):
MDRRAEHRRPALVVNADAEHRPGELLDAARAMSRRRSAVPALLPAVAGFADDPSPDHRILALRILDMCGPAARPWADVAAAHLTADREPDAVARRYALMALSRMGDERAVPPLADLLAAGHDGFLVDLPDGERGREANEPNLAEALAPFAAHAAVLLDPLLARIRATPPAERAGYYAIINRWQDDGANVASRLLRLLDDDDPLAGVEDLIWVRTGTLAPRHKERLEERLRLPEHVTDGTRLDPFDFLRITGDDGPLRRMIGPSDWSGFPRQRPENRARNMINASIALGPPLARRFADSARDAFRAALRGEIRSPFTEPCDPVWLARAVWKLTGDPSEIIDPLTRLAETSRHRGFDPEPLLLIAEARTGSRPMHEYYARQLSHGASTCIREGNYRDALRLLKALWDNVATPYYHHITLLLADLLPLCPPASSRPPNVLTALELLADIAAADPRAIAPAYPFLQAATDADERPLTRWYSRPSGAPQWRAVLDDDALRAAAGAIPRPLTDEEWRRIRGICFVSFFDVRMECMYGPEKVLELWEPDRVRHFLHDVERITVETERRKGGGFLVSFRPRTAAVLLPLLVEAALDPSAPDRPSVLLTIEYIVRMAHRSDEQGNHVTHPMEPDADWDDAFDRAMQDLVPLLDDAAHADDAVTILSYAVHRIPADKADGLLRCLVTRNPILGAVSQDDLVRVIGELAANADVWRDEAVDWLRELMDGTPDPEPDFALDREAWNAWCDRNPGRKEPDAVPLTLPTVTALRKALPELADPR